Protein 8UW8 (pdb70)

InterPro domains:
  IPR000209 Peptidase S8/S53 domain [PF00082] (209-464)
  IPR015500 Peptidase S8, subtilisin-related [PR00723] (209-228)
  IPR015500 Peptidase S8, subtilisin-related [PR00723] (245-258)
  IPR015500 Peptidase S8, subtilisin-related [PR00723] (411-427)
  IPR022398 Peptidase S8, subtilisin, His-active site [PS00137] (249-259)
  IPR023828 Peptidase S8, subtilisin, Ser-active site [PS00138] (412-422)
  IPR034185 Site-1 peptidase catalytic domain [cd07479] (203-455)
  IPR036852 Peptidase S8/S53 domain superfamily [G3DSA:3.40.50.200] (188-474)
  IPR036852 Peptidase S8/S53 domain superfamily [SSF52743] (45-510)
  IPR050131 Subtilisin-like serine protease [PTHR43806] (50-455)
  IPR055143 Membrane-bound transcription factor site-1 protease-like, N-terminal domain [PF23001] (51-130)
  IPR057032 MBTPS1, fourth domain [PF23090] (617-880)
  IPR057060 MBTPS1, third domain [PF23094] (485-616)

Nearest PDB structures (foldseek):
  8uw8-assembly1_A  TM=1.001E+00  e=0.000E+00  Homo sapiens
  8uwc-assembly1_A  TM=9.781E-01  e=2.501E-69  Homo sapiens
  8h7p-assembly1_A  TM=9.355E-01  e=1.586E-23  Bacillus subtilis
  3afg-assembly1_A  TM=6.464E-01  e=2.756E-20  Thermococcus kodakarensis
  8c4z-assembly1_B  TM=8.399E-01  e=1.028E-14  Thermus sp. Rt41A

B-factor: mean 50.39, std 12.09, range [18.77, 94.56]

Structure (mmCIF, N/CA/C/O backbone):
data_8UW8
#
_entry.id   8UW8
#
_cell.length_a   1.00
_cell.length_b   1.00
_cell.length_c   1.00
_cell.angle_alpha   90.00
_cell.angle_beta   90.00
_cell.angle_gamma   90.00
#
_symmetry.space_group_name_H-M   'P 1'
#
loop_
_entity.id
_entity.type
_entity.pdbx_description
1 polymer 'Membrane-bound transcription factor site-1 protease'
2 polymer 'SREBP regulating gene protein'
3 branched beta-D-mannopyranose-(1-4)-2-acetamido-2-deoxy-beta-D-glucopyranose-(1-4)-2-acetamido-2-deoxy-beta-D-glucopyranose
4 non-polymer 2-acetamido-2-deoxy-beta-D-glucopyranose
5 non-polymer 'CALCIUM ION'
6 water water
#
loop_
_atom_site.group_PDB
_atom_site.id
_atom_site.type_symbol
_atom_site.label_atom_id
_atom_site.label_alt_id
_atom_site.label_comp_id
_atom_site.label_asym_id
_atom_site.label_entity_id
_atom_site.label_seq_id
_atom_site.pdbx_PDB_ins_code
_atom_site.Cartn_x
_atom_site.Cartn_y
_atom_site.Cartn_z
_atom_site.occupancy
_atom_site.B_iso_or_equiv
_atom_site.auth_seq_id
_atom_site.auth_comp_id
_atom_site.auth_asym_id
_atom_site.auth_atom_id
_atom_site.pdbx_PDB_model_num
ATOM 1 N N . PRO A 1 190 ? 185.612 134.491 180.036 1.00 65.20 190 PRO A N 1
ATOM 2 C CA . PRO A 1 190 ? 184.796 135.233 179.069 1.00 61.26 190 PRO A CA 1
ATOM 3 C C . PRO A 1 190 ? 183.848 136.228 179.736 1.00 63.95 190 PRO A C 1
ATOM 4 O O . PRO A 1 190 ? 183.639 136.166 180.946 1.00 60.08 190 PRO A O 1
ATOM 15 N N . ARG A 1 191 ? 183.284 137.134 178.943 1.00 64.35 191 ARG A N 1
ATOM 16 C CA . ARG A 1 191 ? 182.427 138.178 179.485 1.00 61.30 191 ARG A CA 1
ATOM 17 C C . ARG A 1 191 ? 181.165 137.586 180.095 1.00 60.66 191 ARG A C 1
ATOM 18 O O . ARG A 1 191 ? 180.611 136.605 179.594 1.00 60.91 191 ARG A O 1
ATOM 39 N N . GLN A 1 192 ? 180.716 138.193 181.190 1.00 58.34 192 GLN A N 1
ATOM 40 C CA . GLN A 1 192 ? 179.431 137.889 181.810 1.00 58.23 192 GLN A CA 1
ATOM 41 C C . GLN A 1 192 ? 178.657 139.198 181.894 1.00 57.70 192 GLN A C 1
ATOM 42 O O . GLN A 1 192 ? 179.035 140.097 182.652 1.00 55.64 192 GLN A O 1
ATOM 56 N N . VAL A 1 193 ? 177.589 139.315 181.104 1.00 52.30 193 VAL A N 1
ATOM 57 C CA . VAL A 1 193 ? 176.867 140.582 181.030 1.00 50.59 193 VAL A CA 1
ATOM 58 C C . VAL A 1 193 ? 176.226 140.910 182.373 1.00 52.27 193 VAL A C 1
ATOM 59 O O . VAL A 1 193 ? 176.322 142.041 182.861 1.00 56.74 193 VAL A O 1
ATOM 72 N N . ALA A 1 194 ? 175.582 139.925 183.001 1.00 56.88 194 ALA A N 1
ATOM 73 C CA . ALA A 1 194 ? 174.922 140.174 184.278 1.00 55.27 194 ALA A CA 1
ATOM 74 C C . ALA A 1 194 ? 175.929 140.593 185.341 1.00 56.30 194 ALA A C 1
ATOM 75 O O . ALA A 1 194 ? 175.707 141.561 186.076 1.00 63.42 194 ALA A O 1
ATOM 82 N N . GLN A 1 195 ? 177.054 139.883 185.428 1.00 54.84 195 GLN A N 1
ATOM 83 C CA . GLN A 1 195 ? 178.051 140.207 186.443 1.00 60.37 195 GLN A CA 1
ATOM 84 C C . GLN A 1 195 ? 178.659 141.585 186.208 1.00 60.98 195 GLN A C 1
ATOM 85 O O . GLN A 1 195 ? 178.954 142.310 187.164 1.00 60.39 195 GLN A O 1
ATOM 99 N N . THR A 1 196 ? 178.861 141.961 184.942 1.00 59.11 196 THR A N 1
ATOM 100 C CA . THR A 1 196 ? 179.498 143.242 184.644 1.00 61.54 196 THR A CA 1
ATOM 101 C C . THR A 1 196 ? 178.664 144.409 185.159 1.00 60.02 196 THR A C 1
ATOM 102 O O . THR A 1 196 ? 179.210 145.406 185.645 1.00 59.05 196 THR A O 1
ATOM 113 N N . LEU A 1 197 ? 177.341 144.308 185.057 1.00 54.12 197 LEU A N 1
ATOM 114 C CA . LEU A 1 197 ? 176.441 145.315 185.601 1.00 55.25 197 LEU A CA 1
ATOM 115 C C . LEU A 1 197 ? 176.164 145.110 187.088 1.00 56.71 197 LEU A C 1
ATOM 116 O O . LEU A 1 197 ? 175.174 145.642 187.605 1.00 54.86 197 LEU A O 1
ATOM 132 N N . GLN A 1 198 ? 177.016 144.350 187.777 1.00 59.58 198 GLN A N 1
ATOM 133 C CA . GLN A 1 198 ? 176.913 144.150 189.221 1.00 58.95 198 GLN A CA 1
ATOM 134 C C . GLN A 1 198 ? 175.555 143.575 189.608 1.00 58.65 198 GLN A C 1
ATOM 135 O O . GLN A 1 198 ? 174.981 143.928 190.639 1.00 58.80 198 GLN A O 1
ATOM 149 N N . ALA A 1 199 ? 175.034 142.678 188.772 1.00 56.55 199 ALA A N 1
ATOM 150 C CA . ALA A 1 199 ? 173.836 141.941 189.147 1.00 53.96 199 ALA A CA 1
ATOM 151 C C . ALA A 1 199 ? 174.092 141.038 190.341 1.00 58.96 199 ALA A C 1
ATOM 152 O O . ALA A 1 199 ? 173.154 140.715 191.076 1.00 61.23 199 ALA A O 1
ATOM 159 N N . ASP A 1 200 ? 175.344 140.625 190.551 1.00 69.62 200 ASP A N 1
ATOM 160 C CA . ASP A 1 200 ? 175.670 139.814 191.719 1.00 64.45 200 ASP A CA 1
ATOM 161 C C . ASP A 1 200 ? 175.444 140.588 193.011 1.00 62.89 200 ASP A C 1
ATOM 162 O O . ASP A 1 200 ? 174.945 140.031 193.995 1.00 66.97 200 ASP A O 1
ATOM 171 N N . VAL A 1 201 ? 175.792 141.876 193.026 1.00 54.52 201 VAL A N 1
ATOM 172 C CA . VAL A 1 201 ? 175.613 142.675 194.235 1.00 60.64 201 VAL A CA 1
ATOM 173 C C . VAL A 1 201 ? 174.150 142.688 194.657 1.00 61.92 201 VAL A C 1
ATOM 174 O O . VAL A 1 201 ? 173.841 142.820 195.847 1.00 58.76 201 VAL A O 1
ATOM 187 N N . LEU A 1 202 ? 173.231 142.557 193.701 1.00 57.05 202 LEU A N 1
ATOM 188 C CA . LEU A 1 202 ? 171.817 142.420 194.020 1.00 55.34 202 LEU A CA 1
ATOM 189 C C . LEU A 1 202 ? 171.398 140.972 194.231 1.00 57.65 202 LEU A C 1
ATOM 190 O O . LEU A 1 202 ? 170.363 140.726 194.861 1.00 58.37 202 LEU A O 1
ATOM 206 N N . TRP A 1 203 ? 172.164 140.009 193.715 1.00 60.18 203 TRP A N 1
ATOM 207 C CA . TRP A 1 203 ? 171.859 138.610 193.993 1.00 58.93 203 TRP A CA 1
ATOM 208 C C . TRP A 1 203 ? 172.173 138.254 195.439 1.00 59.81 203 TRP A C 1
ATOM 209 O O . TRP A 1 203 ? 171.505 137.394 196.024 1.00 63.38 203 TRP A O 1
ATOM 230 N N . GLN A 1 204 ? 173.178 138.903 196.031 1.00 65.99 204 GLN A N 1
ATOM 231 C CA . GLN A 1 204 ? 173.513 138.664 197.429 1.00 66.47 204 GLN A CA 1
ATOM 232 C C . GLN A 1 204 ? 172.405 139.105 198.375 1.00 69.32 204 GLN A C 1
ATOM 233 O O . GLN A 1 204 ? 172.361 138.637 199.517 1.00 72.13 204 GLN A O 1
ATOM 247 N N . MET A 1 205 ? 171.516 139.989 197.930 1.00 69.18 205 MET A N 1
ATOM 248 C CA . MET A 1 205 ? 170.434 140.500 198.758 1.00 65.05 205 MET A CA 1
ATOM 249 C C . MET A 1 205 ? 169.179 139.642 198.689 1.00 65.31 205 MET A C 1
ATOM 250 O O . MET A 1 205 ? 168.165 140.004 199.293 1.00 69.47 205 MET A O 1
ATOM 264 N N . GLY A 1 206 ? 169.216 138.524 197.971 1.00 60.50 206 GLY A N 1
ATOM 265 C CA . GLY A 1 206 ? 168.037 137.714 197.771 1.00 62.13 206 GLY A CA 1
ATOM 266 C C . GLY A 1 206 ? 167.158 138.154 196.623 1.00 66.52 206 GLY A C 1
ATOM 267 O O . GLY A 1 206 ? 166.156 137.484 196.342 1.00 71.04 206 GLY A O 1
ATOM 271 N N . TYR A 1 207 ? 167.496 139.253 195.950 1.00 61.65 207 TYR A N 1
ATOM 272 C CA . TYR A 1 207 ? 166.740 139.733 194.798 1.00 61.19 207 TYR A CA 1
ATOM 273 C C . TYR A 1 207 ? 167.338 139.109 193.543 1.00 62.63 207 TYR A C 1
ATOM 274 O O . TYR A 1 207 ? 168.492 139.380 193.195 1.00 58.57 207 TYR A O 1
ATOM 292 N N . THR A 1 208 ? 166.556 138.265 192.868 1.00 54.32 208 THR A N 1
ATOM 293 C CA . THR A 1 208 ? 167.032 137.566 191.683 1.00 54.30 208 THR A CA 1
ATOM 294 C C . THR A 1 208 ? 165.951 137.488 190.610 1.00 51.97 208 THR A C 1
ATOM 295 O O . THR A 1 208 ? 165.888 136.511 189.858 1.00 56.76 208 THR A O 1
ATOM 306 N N . GLY A 1 209 ? 165.095 138.502 190.524 1.00 50.47 209 GLY A N 1
ATOM 307 C CA . GLY A 1 209 ? 163.994 138.479 189.588 1.00 46.86 209 GLY A CA 1
ATOM 308 C C . GLY A 1 209 ? 162.808 137.659 190.031 1.00 49.93 209 GLY A C 1
ATOM 309 O O . GLY A 1 209 ? 161.944 137.350 189.204 1.00 51.69 209 GLY A O 1
ATOM 313 N N . ALA A 1 210 ? 162.739 137.294 191.306 1.00 55.90 210 ALA A N 1
ATOM 314 C CA . ALA A 1 210 ? 161.669 136.429 191.777 1.00 60.38 210 ALA A CA 1
ATOM 315 C C . ALA A 1 210 ? 160.318 137.126 191.666 1.00 60.96 210 ALA A C 1
ATOM 316 O O . ALA A 1 210 ? 160.194 138.327 191.921 1.00 59.66 210 ALA A O 1
ATOM 323 N N . ASN A 1 211 ? 159.302 136.359 191.276 1.00 61.86 211 ASN A N 1
ATOM 324 C CA . ASN A 1 211 ? 157.924 136.842 191.209 1.00 57.82 211 ASN A CA 1
ATOM 325 C C . ASN A 1 211 ? 157.766 137.994 190.221 1.00 57.71 211 ASN A C 1
ATOM 326 O O . ASN A 1 211 ? 156.896 138.851 190.392 1.00 63.74 211 ASN A O 1
ATOM 337 N N . VAL A 1 212 ? 158.593 138.027 189.180 1.00 42.10 212 VAL A N 1
ATOM 338 C CA . VAL A 1 212 ? 158.487 139.017 188.116 1.00 38.96 212 VAL A CA 1
ATOM 339 C C . VAL A 1 212 ? 158.294 138.273 186.804 1.00 40.33 212 VAL A C 1
ATOM 340 O O . VAL A 1 212 ? 159.116 137.423 186.441 1.00 52.92 212 VAL A O 1
ATOM 353 N N . ARG A 1 213 ? 157.219 138.598 186.091 1.00 41.13 213 ARG A N 1
ATOM 354 C CA . ARG A 1 213 ? 156.879 137.933 184.839 1.00 38.10 213 ARG A CA 1
ATOM 355 C C . ARG A 1 213 ? 157.544 138.654 183.676 1.00 33.31 213 ARG A C 1
ATOM 356 O O . ARG A 1 213 ? 157.338 139.856 183.480 1.00 35.53 213 ARG A O 1
ATOM 377 N N . VAL A 1 214 ? 158.333 137.919 182.903 1.00 37.48 214 VAL A N 1
ATOM 378 C CA . VAL A 1 214 ? 159.016 138.454 181.735 1.00 38.07 214 VAL A CA 1
ATOM 379 C C . VAL A 1 214 ? 158.536 137.675 180.520 1.00 38.56 214 VAL A C 1
ATOM 380 O O . VAL A 1 214 ? 158.512 136.439 180.537 1.00 47.00 214 VAL A O 1
ATOM 393 N N . ALA A 1 215 ? 158.130 138.396 179.484 1.00 39.03 215 ALA A N 1
ATOM 394 C CA . ALA A 1 215 ? 157.717 137.809 178.219 1.00 47.80 215 ALA A CA 1
ATOM 395 C C . ALA A 1 215 ? 158.758 138.128 177.158 1.00 45.77 215 ALA A C 1
ATOM 396 O O . ALA A 1 215 ? 159.289 139.239 177.115 1.00 40.84 215 ALA A O 1
ATOM 403 N N . VAL A 1 216 ? 159.066 137.143 176.323 1.00 39.82 216 VAL A N 1
ATOM 404 C CA . VAL A 1 216 ? 160.057 137.282 175.263 1.00 44.05 216 VAL A CA 1
ATOM 405 C C . VAL A 1 216 ? 159.322 137.113 173.941 1.00 36.40 216 VAL A C 1
ATOM 406 O O . VAL A 1 216 ? 158.800 136.029 173.654 1.00 33.93 216 VAL A O 1
ATOM 419 N N . PHE A 1 217 ? 159.276 138.174 173.133 1.00 40.90 217 PHE A N 1
ATOM 420 C CA . PHE A 1 217 ? 158.603 138.131 171.837 1.00 41.51 217 PHE A CA 1
ATOM 421 C C . PHE A 1 217 ? 159.671 137.913 170.772 1.00 45.57 217 PHE A C 1
ATOM 422 O O . PHE A 1 217 ? 160.325 138.860 170.329 1.00 47.01 217 PHE A O 1
ATOM 439 N N . ASP A 1 218 ? 159.849 136.660 170.365 1.00 40.41 218 ASP A N 1
ATOM 440 C CA . ASP A 1 218 ? 161.019 136.288 169.582 1.00 45.91 218 ASP A CA 1
ATOM 441 C C . ASP A 1 218 ? 160.712 135.000 168.818 1.00 48.68 218 ASP A C 1
ATOM 442 O O . ASP A 1 218 ? 159.543 134.646 168.626 1.00 47.85 218 ASP A O 1
ATOM 451 N N . THR A 1 219 ? 161.761 134.319 168.357 1.00 42.73 219 THR A N 1
ATOM 452 C CA . THR A 1 219 ? 161.624 133.151 167.496 1.00 43.77 219 THR A CA 1
ATOM 453 C C . THR A 1 219 ? 161.397 131.852 168.262 1.00 43.44 219 THR A C 1
ATOM 454 O O . THR A 1 219 ? 161.334 130.793 167.629 1.00 46.09 219 THR A O 1
ATOM 465 N N . GLY A 1 220 ? 161.285 131.889 169.582 1.00 40.76 220 GLY A N 1
ATOM 466 C CA . GLY A 1 220 ? 160.910 130.723 170.359 1.00 37.80 220 GLY A CA 1
ATOM 467 C C . GLY A 1 220 ? 162.062 130.199 171.201 1.00 43.68 220 GLY A C 1
ATOM 468 O O . GLY A 1 220 ? 163.163 130.748 171.226 1.00 38.25 220 GLY A O 1
ATOM 472 N N . LEU A 1 221 ? 161.775 129.100 171.896 1.00 46.27 221 LEU A N 1
ATOM 473 C CA . LEU A 1 221 ? 162.722 128.488 172.815 1.00 43.96 221 LEU A CA 1
ATOM 474 C C . LEU A 1 221 ? 162.591 126.973 172.743 1.00 48.25 221 LEU A C 1
ATOM 475 O O . LEU A 1 221 ? 161.547 126.434 172.369 1.00 46.21 221 LEU A O 1
ATOM 491 N N . SER A 1 222 ? 163.675 126.294 173.107 1.00 55.50 222 SER A N 1
ATOM 492 C CA . SER A 1 222 ? 163.690 124.842 173.150 1.00 54.30 222 SER A CA 1
ATOM 493 C C . SER A 1 222 ? 162.934 124.335 174.375 1.00 55.99 222 SER A C 1
ATOM 494 O O . SER A 1 222 ? 162.814 125.020 175.394 1.00 55.91 222 SER A O 1
ATOM 502 N N . GLU A 1 223 ? 162.429 123.106 174.267 1.00 62.82 223 GLU A N 1
ATOM 503 C CA . GLU A 1 223 ? 161.520 122.585 175.284 1.00 63.38 223 GLU A CA 1
ATOM 504 C C . GLU A 1 223 ? 162.201 122.475 176.644 1.00 66.18 223 GLU A C 1
ATOM 505 O O . GLU A 1 223 ? 161.662 122.933 177.658 1.00 59.76 223 GLU A O 1
ATOM 517 N N . LYS A 1 224 ? 163.387 121.872 176.687 1.00 68.82 224 LYS A N 1
ATOM 518 C CA . LYS A 1 224 ? 164.084 121.576 177.937 1.00 64.78 224 LYS A CA 1
ATOM 519 C C . LYS A 1 224 ? 165.488 122.162 177.919 1.00 66.13 224 LYS A C 1
ATOM 520 O O . LYS A 1 224 ? 166.476 121.492 178.227 1.00 66.02 224 LYS A O 1
ATOM 539 N N . HIS A 1 225 ? 165.597 123.428 177.549 1.00 58.24 225 HIS A N 1
ATOM 540 C CA . HIS A 1 225 ? 166.892 124.088 177.565 1.00 55.17 225 HIS A CA 1
ATOM 541 C C . HIS A 1 225 ? 167.439 124.103 178.993 1.00 51.34 225 HIS A C 1
ATOM 542 O O . HIS A 1 225 ? 166.731 124.530 179.916 1.00 50.63 225 HIS A O 1
ATOM 556 N N . PRO A 1 226 ? 168.676 123.651 179.221 1.00 54.23 226 PRO A N 1
ATOM 557 C CA . PRO A 1 226 ? 169.189 123.550 180.594 1.00 50.91 226 PRO A CA 1
ATOM 558 C C . PRO A 1 226 ? 169.618 124.870 181.219 1.00 53.56 226 PRO A C 1
ATOM 559 O O . PRO A 1 226 ? 169.987 124.877 182.399 1.00 52.70 226 PRO A O 1
ATOM 570 N N . HIS A 1 227 ? 169.590 125.979 180.483 1.00 54.86 227 HIS A N 1
ATOM 571 C CA . HIS A 1 227 ? 170.009 127.269 181.020 1.00 52.10 227 HIS A CA 1
ATOM 572 C C . HIS A 1 227 ? 168.897 127.993 181.763 1.00 54.30 227 HIS A C 1
ATOM 573 O O . HIS A 1 227 ? 169.128 129.099 182.260 1.00 52.71 227 HIS A O 1
ATOM 587 N N . PHE A 1 228 ? 167.704 127.414 181.840 1.00 51.22 228 PHE A N 1
ATOM 588 C CA . PHE A 1 228 ? 166.553 128.071 182.435 1.00 53.59 228 PHE A CA 1
ATOM 589 C C . PHE A 1 228 ? 165.864 127.120 183.394 1.00 56.62 228 PHE A C 1
ATOM 590 O O . PHE A 1 228 ? 165.690 125.937 183.091 1.00 60.98 228 PHE A O 1
ATOM 607 N N . LYS A 1 229 ? 165.473 127.645 184.555 1.00 55.29 229 LYS A N 1
ATOM 608 C CA . LYS A 1 229 ? 164.742 126.864 185.538 1.00 57.34 229 LYS A CA 1
ATOM 609 C C . LYS A 1 229 ? 163.284 127.266 185.666 1.00 57.10 229 LYS A C 1
ATOM 610 O O . LYS A 1 229 ? 162.501 126.501 186.236 1.00 61.99 229 LYS A O 1
ATOM 629 N N . ASN A 1 230 ? 162.897 128.425 185.144 1.00 56.50 230 ASN A N 1
ATOM 630 C CA . ASN A 1 230 ? 161.572 128.987 185.377 1.00 57.94 230 ASN A CA 1
ATOM 631 C C . ASN A 1 230 ? 160.962 129.503 184.080 1.00 51.78 230 ASN A C 1
ATOM 632 O O . ASN A 1 230 ? 160.468 130.629 184.000 1.00 56.34 230 ASN A O 1
ATOM 643 N N . VAL A 1 231 ? 160.996 128.680 183.035 1.00 43.60 231 VAL A N 1
ATOM 644 C CA . VAL A 1 231 ? 160.264 128.956 181.803 1.00 50.53 231 VAL A CA 1
ATOM 645 C C . VAL A 1 231 ? 158.867 128.371 181.974 1.00 48.78 231 VAL A C 1
ATOM 646 O O . VAL A 1 231 ? 158.697 127.151 182.006 1.00 54.19 231 VAL A O 1
ATOM 659 N N . LYS A 1 232 ? 157.862 129.241 182.089 1.00 53.56 232 LYS A N 1
ATOM 660 C CA . LYS A 1 232 ? 156.525 128.772 182.436 1.00 58.07 232 LYS A CA 1
ATOM 661 C C . LYS A 1 232 ? 155.761 128.262 181.220 1.00 51.60 232 LYS A C 1
ATOM 662 O O . LYS A 1 232 ? 155.120 127.208 181.293 1.00 57.35 232 LYS A O 1
ATOM 681 N N . GLU A 1 233 ? 155.801 128.982 180.102 1.00 47.66 233 GLU A N 1
ATOM 682 C CA . GLU A 1 233 ? 155.074 128.532 178.923 1.00 56.32 233 GLU A CA 1
ATOM 683 C C . GLU A 1 233 ? 155.710 129.103 177.666 1.00 51.69 233 GLU A C 1
ATOM 684 O O . GLU A 1 233 ? 156.268 130.203 177.677 1.00 52.34 233 GLU A O 1
ATOM 696 N N . ARG A 1 234 ? 155.611 128.333 176.582 1.00 47.18 234 ARG A N 1
ATOM 697 C CA . ARG A 1 234 ? 156.024 128.758 175.251 1.00 51.93 234 ARG A CA 1
ATOM 698 C C . ARG A 1 234 ? 154.810 128.720 174.336 1.00 49.74 234 ARG A C 1
ATOM 699 O O . ARG A 1 234 ? 154.058 127.740 174.340 1.00 55.82 234 ARG A O 1
ATOM 720 N N . THR A 1 235 ? 154.613 129.782 173.560 1.00 31.34 235 THR A N 1
ATOM 721 C CA . THR A 1 235 ? 153.460 129.884 172.677 1.00 44.73 235 THR A CA 1
ATOM 722 C C . THR A 1 235 ? 153.915 130.251 171.274 1.00 48.05 235 THR A C 1
ATOM 723 O O . THR A 1 235 ? 154.820 131.072 171.098 1.00 41.83 235 THR A O 1
ATOM 734 N N . ASN A 1 236 ? 153.279 129.637 170.279 1.00 44.86 236 ASN A N 1
ATOM 735 C CA . ASN A 1 236 ? 153.586 129.877 168.876 1.00 50.01 236 ASN A CA 1
ATOM 736 C C . ASN A 1 236 ? 152.419 130.612 168.232 1.00 55.83 236 ASN A C 1
ATOM 737 O O . ASN A 1 236 ? 151.292 130.109 168.221 1.00 61.35 236 ASN A O 1
ATOM 748 N N . TRP A 1 237 ? 152.698 131.795 167.696 1.00 45.76 237 TRP A N 1
ATOM 749 C CA . TRP A 1 237 ? 151.698 132.611 167.031 1.00 36.72 237 TRP A CA 1
ATOM 750 C C . TRP A 1 237 ? 151.937 132.713 165.534 1.00 47.63 237 TRP A C 1
ATOM 751 O O . TRP A 1 237 ? 151.204 133.432 164.850 1.00 52.90 237 TRP A O 1
ATOM 772 N N . THR A 1 238 ? 152.936 132.010 165.009 1.00 52.68 238 THR A N 1
ATOM 773 C CA . THR A 1 238 ? 153.193 131.961 163.581 1.00 51.00 238 THR A CA 1
ATOM 774 C C . THR A 1 238 ? 152.442 130.785 162.963 1.00 46.48 238 THR A C 1
ATOM 775 O O . THR A 1 238 ? 151.779 130.005 163.648 1.00 54.02 238 THR A O 1
ATOM 786 N N . ASN A 1 239 ? 152.537 130.666 161.643 1.00 53.69 239 ASN A N 1
ATOM 787 C CA . ASN A 1 239 ? 151.913 129.570 160.917 1.00 55.93 239 ASN A CA 1
ATOM 788 C C . ASN A 1 239 ? 152.785 128.324 160.871 1.00 61.46 239 ASN A C 1
ATOM 789 O O . ASN A 1 239 ? 152.332 127.287 160.376 1.00 65.73 239 ASN A O 1
ATOM 800 N N . GLU A 1 240 ? 154.018 128.406 161.367 1.00 67.50 240 GLU A N 1
ATOM 801 C CA . GLU A 1 240 ? 154.904 127.254 161.432 1.00 59.75 240 GLU A CA 1
ATOM 802 C C . GLU A 1 240 ? 154.571 126.420 162.661 1.00 63.36 240 GLU A C 1
ATOM 803 O O . GLU A 1 240 ? 154.448 126.953 163.768 1.00 65.82 240 GLU A O 1
ATOM 815 N N . ARG A 1 241 ? 154.428 125.110 162.468 1.00 68.91 241 ARG A N 1
ATOM 816 C CA . ARG A 1 241 ? 153.958 124.216 163.528 1.00 73.95 241 ARG A CA 1
ATOM 817 C C . ARG A 1 241 ? 155.139 123.741 164.378 1.00 70.64 241 ARG A C 1
ATOM 818 O O . ARG A 1 241 ? 155.580 122.592 164.313 1.00 68.27 241 ARG A O 1
ATOM 839 N N . THR A 1 242 ? 155.652 124.662 165.192 1.00 60.37 242 THR A N 1
ATOM 840 C CA . THR A 1 242 ? 156.728 124.333 166.117 1.00 65.99 242 THR A CA 1
ATOM 841 C C . THR A 1 242 ? 156.943 125.494 167.076 1.00 61.18 242 THR A C 1
ATOM 842 O O . THR A 1 242 ? 156.986 126.651 166.651 1.00 61.14 242 THR A O 1
ATOM 853 N N . LEU A 1 243 ? 157.089 125.176 168.363 1.00 54.07 243 LEU A N 1
ATOM 854 C CA . LEU A 1 243 ? 157.459 126.181 169.352 1.00 58.11 243 LEU A CA 1
ATOM 855 C C . LEU A 1 243 ? 158.964 126.380 169.447 1.00 54.40 243 LEU A C 1
ATOM 856 O O . LEU A 1 243 ? 159.406 127.338 170.089 1.00 54.80 243 LEU A O 1
ATOM 872 N N . ASP A 1 244 ? 159.754 125.512 168.822 1.00 58.59 244 ASP A N 1
ATOM 873 C CA . ASP A 1 244 ? 161.194 125.529 169.006 1.00 60.62 244 ASP A CA 1
ATOM 874 C C . ASP A 1 244 ? 161.824 126.699 168.255 1.00 57.56 244 ASP A C 1
ATOM 875 O O . ASP A 1 244 ? 161.188 127.383 167.452 1.00 61.44 244 ASP A O 1
ATOM 884 N N . ASP A 1 245 ? 163.100 126.921 168.534 1.00 44.76 245 ASP A N 1
ATOM 885 C CA . ASP A 1 245 ? 163.860 128.034 167.980 1.00 43.57 245 ASP A CA 1
ATOM 886 C C . ASP A 1 245 ? 164.812 127.484 166.924 1.00 53.09 245 ASP A C 1
ATOM 887 O O . ASP A 1 245 ? 165.845 126.896 167.253 1.00 56.75 245 ASP A O 1
ATOM 896 N N . GLY A 1 246 ? 164.456 127.673 165.652 1.00 63.15 246 GLY A N 1
ATOM 897 C CA . GLY A 1 246 ? 165.316 127.218 164.577 1.00 61.35 246 GLY A CA 1
ATOM 898 C C . GLY A 1 246 ? 166.483 128.140 164.308 1.00 62.45 246 GLY A C 1
ATOM 899 O O . GLY A 1 246 ? 167.539 127.686 163.859 1.00 66.51 246 GLY A O 1
ATOM 903 N N . LEU A 1 247 ? 166.322 129.433 164.579 1.00 52.49 247 LEU A N 1
ATOM 904 C CA . LEU A 1 247 ? 167.394 130.395 164.357 1.00 55.21 247 LEU A CA 1
ATOM 905 C C . LEU A 1 247 ? 168.302 130.555 165.568 1.00 59.80 247 LEU A C 1
ATOM 906 O O . LEU A 1 247 ? 169.475 130.911 165.410 1.00 54.76 247 LEU A O 1
ATOM 922 N N . GLY A 1 248 ? 167.790 130.298 166.768 1.00 57.52 248 GLY A N 1
ATOM 923 C CA . GLY A 1 248 ? 168.542 130.513 167.984 1.00 50.42 248 GLY A CA 1
ATOM 924 C C . GLY A 1 248 ? 168.459 131.909 168.559 1.00 48.20 248 GLY A C 1
ATOM 925 O O . GLY A 1 248 ? 169.225 132.225 169.476 1.00 57.97 248 GLY A O 1
ATOM 929 N N . HIS A 1 249 ? 167.557 132.755 168.058 1.00 36.06 249 HIS A N 1
ATOM 930 C CA . HIS A 1 249 ? 167.473 134.132 168.537 1.00 42.17 249 HIS A CA 1
ATOM 931 C C . HIS A 1 249 ? 166.672 134.229 169.833 1.00 34.60 249 HIS A C 1
ATOM 932 O O . HIS A 1 249 ? 167.113 134.860 170.801 1.00 43.96 249 HIS A O 1
ATOM 946 N N . GLY A 1 250 ? 165.489 133.617 169.866 1.00 34.81 250 GLY A N 1
ATOM 947 C CA . GLY A 1 250 ? 164.703 133.632 171.086 1.00 37.86 250 GLY A CA 1
ATOM 948 C C . GLY A 1 250 ? 165.437 132.996 172.248 1.00 41.48 250 GLY A C 1
ATOM 949 O O . GLY A 1 250 ? 165.335 133.456 173.387 1.00 45.96 250 GLY A O 1
ATOM 953 N N . THR A 1 251 ? 166.188 131.928 171.974 1.00 39.13 251 THR A N 1
ATOM 954 C CA . THR A 1 251 ? 166.973 131.284 173.018 1.00 36.36 251 THR A CA 1
ATOM 955 C C . THR A 1 251 ? 168.021 132.232 173.580 1.00 42.25 251 THR A C 1
ATOM 956 O O . THR A 1 251 ? 168.190 132.331 174.799 1.00 39.64 251 THR A O 1
ATOM 967 N N . PHE A 1 252 ? 168.733 132.942 172.706 1.00 35.81 252 PHE A N 1
ATOM 968 C CA . PHE A 1 252 ? 169.745 133.880 173.172 1.00 28.80 252 PHE A CA 1
ATOM 969 C C . PHE A 1 252 ? 169.120 134.992 174.003 1.00 40.22 252 PHE A C 1
ATOM 970 O O . PHE A 1 252 ? 169.669 135.390 175.037 1.00 48.60 252 PHE A O 1
ATOM 987 N N . VAL A 1 253 ? 167.976 135.515 173.558 1.00 43.43 253 VAL A N 1
ATOM 988 C CA . VAL A 1 253 ? 167.313 136.594 174.286 1.00 32.24 253 VAL A CA 1
ATOM 989 C C . VAL A 1 253 ? 166.891 136.116 175.672 1.00 32.50 253 VAL A C 1
ATOM 990 O O . VAL A 1 253 ? 167.156 136.774 176.689 1.00 38.75 253 VAL A O 1
ATOM 1003 N N . ALA A 1 254 ? 166.242 134.952 175.734 1.00 31.40 254 ALA A N 1
ATOM 1004 C CA . ALA A 1 254 ? 165.830 134.405 177.020 1.00 36.83 254 ALA A CA 1
ATOM 1005 C C . ALA A 1 254 ? 167.032 134.157 177.923 1.00 41.23 254 ALA A C 1
ATOM 1006 O O . ALA A 1 254 ? 166.958 134.374 179.135 1.00 42.21 254 ALA A O 1
ATOM 1013 N N . GLY A 1 255 ? 168.143 133.686 177.354 1.00 39.66 255 GLY A N 1
ATOM 1014 C CA . GLY A 1 255 ? 169.335 133.457 178.155 1.00 42.53 255 GLY A CA 1
ATOM 1015 C C . GLY A 1 255 ? 169.909 134.737 178.726 1.00 48.31 255 GLY A C 1
ATOM 1016 O O . GLY A 1 255 ? 170.264 134.804 179.904 1.00 43.03 255 GLY A O 1
ATOM 1020 N N . VAL A 1 256 ? 170.010 135.773 177.898 1.00 42.54 256 VAL A N 1
ATOM 1021 C CA . VAL A 1 256 ? 170.515 137.048 178.393 1.00 38.96 256 VAL A CA 1
ATOM 1022 C C . VAL A 1 256 ? 169.640 137.549 179.529 1.00 41.76 256 VAL A C 1
ATOM 1023 O O . VAL A 1 256 ? 170.138 138.055 180.540 1.00 51.72 256 VAL A O 1
ATOM 1036 N N . ILE A 1 257 ? 168.322 137.411 179.391 1.00 43.58 257 ILE A N 1
ATOM 1037 C CA . ILE A 1 257 ? 167.433 137.907 180.437 1.00 37.26 257 ILE A CA 1
ATOM 1038 C C . ILE A 1 257 ? 167.579 137.077 181.710 1.00 34.00 257 ILE A C 1
ATOM 1039 O O . ILE A 1 257 ? 167.736 137.626 182.806 1.00 40.91 257 ILE A O 1
ATOM 1055 N N . ALA A 1 258 ? 167.533 135.744 181.593 1.00 43.51 258 ALA A N 1
ATOM 1056 C CA . ALA A 1 258 ? 167.336 134.903 182.769 1.00 46.36 258 ALA A CA 1
ATOM 1057 C C . ALA A 1 258 ? 168.162 133.617 182.744 1.00 44.92 258 ALA A C 1
ATOM 1058 O O . ALA A 1 258 ? 167.732 132.601 183.300 1.00 46.59 258 ALA A O 1
ATOM 1065 N N . SER A 1 259 ? 169.340 133.625 182.127 1.00 45.59 259 SER A N 1
ATOM 1066 C CA . SER A 1 259 ? 170.167 132.423 182.131 1.00 52.84 259 SER A CA 1
ATOM 1067 C C . SER A 1 259 ? 170.810 132.218 183.495 1.00 47.19 259 SER A C 1
ATOM 1068 O O . SER A 1 259 ? 171.163 133.176 184.186 1.00 58.90 259 SER A O 1
ATOM 1076 N N . MET A 1 260 ? 170.980 130.953 183.874 1.00 47.37 260 MET A N 1
ATOM 1077 C CA . MET A 1 260 ? 171.607 130.603 185.138 1.00 52.27 260 MET A CA 1
ATOM 1078 C C . MET A 1 260 ? 172.912 129.840 184.984 1.00 54.71 260 MET A C 1
ATOM 1079 O O . MET A 1 260 ? 173.671 129.753 185.954 1.00 58.19 260 MET A O 1
ATOM 1093 N N . ARG A 1 261 ? 173.201 129.301 183.802 1.00 56.49 261 ARG A N 1
ATOM 1094 C CA . ARG A 1 261 ? 174.289 128.347 183.621 1.00 58.43 261 ARG A CA 1
ATOM 1095 C C . ARG A 1 261 ? 175.234 128.830 182.534 1.00 60.11 261 ARG A C 1
ATOM 1096 O O . ARG A 1 261 ? 174.806 129.105 181.410 1.00 62.94 261 ARG A O 1
ATOM 1117 N N . GLU A 1 262 ? 176.512 128.958 182.885 1.00 60.96 262 GLU A N 1
ATOM 1118 C CA . GLU A 1 262 ? 177.620 129.089 181.942 1.00 65.52 262 GLU A CA 1
ATOM 1119 C C . GLU A 1 262 ? 177.668 130.452 181.265 1.00 62.52 262 GLU A C 1
ATOM 1120 O O . GLU A 1 262 ? 178.699 130.842 180.710 1.00 65.74 262 GLU A O 1
ATOM 1132 N N . CYS A 1 263 ? 176.563 131.188 181.322 1.00 51.98 263 CYS A N 1
ATOM 1133 C CA . CYS A 1 263 ? 176.546 132.602 180.963 1.00 58.99 263 CYS A CA 1
ATOM 1134 C C . CYS A 1 263 ? 175.252 133.159 181.550 1.00 54.14 263 CYS A C 1
ATOM 1135 O O . CYS A 1 263 ? 174.175 132.956 180.985 1.00 52.90 263 CYS A O 1
ATOM 1142 N N . GLN A 1 264 ? 175.373 133.833 182.684 1.00 58.74 264 GLN A N 1
ATOM 1143 C CA . GLN A 1 264 ? 174.220 134.105 183.521 1.00 56.89 264 GLN A CA 1
ATOM 1144 C C . GLN A 1 264 ? 173.437 135.307 183.015 1.00 56.40 264 GLN A C 1
ATOM 1145 O O . GLN A 1 264 ? 173.993 136.253 182.450 1.00 60.94 264 GLN A O 1
ATOM 1159 N N . GLY A 1 265 ? 172.127 135.249 183.217 1.00 47.26 265 GLY A N 1
ATOM 1160 C CA . GLY A 1 265 ? 171.275 136.392 182.994 1.00 47.10 265 GLY A CA 1
ATOM 1161 C C . GLY A 1 265 ? 171.024 137.164 184.272 1.00 48.51 265 GLY A C 1
ATOM 1162 O O . GLY A 1 265 ? 171.335 136.715 185.372 1.00 50.65 265 GLY A O 1
ATOM 1166 N N . PHE A 1 266 ? 170.430 138.344 184.107 1.00 50.44 266 PHE A N 1
ATOM 1167 C CA . PHE A 1 266 ? 170.243 139.244 185.238 1.00 42.90 266 PHE A CA 1
ATOM 1168 C C . PHE A 1 266 ? 169.284 138.665 186.266 1.00 47.31 266 PHE A C 1
ATOM 1169 O O . PHE A 1 266 ? 169.472 138.859 187.473 1.00 49.12 266 PHE A O 1
ATOM 1186 N N . ALA A 1 267 ? 168.260 137.947 185.817 1.00 49.85 267 ALA A N 1
ATOM 1187 C CA . ALA A 1 267 ? 167.148 137.538 186.669 1.00 50.86 267 ALA A CA 1
ATOM 1188 C C . ALA A 1 267 ? 166.938 136.034 186.560 1.00 43.19 267 ALA A C 1
ATOM 1189 O O . ALA A 1 267 ? 165.978 135.572 185.930 1.00 41.35 267 ALA A O 1
ATOM 1196 N N . PRO A 1 268 ? 167.801 135.238 187.196 1.00 51.22 268 PRO A N 1
ATOM 1197 C CA . PRO A 1 268 ? 167.646 133.778 187.105 1.00 51.10 268 PRO A CA 1
ATOM 1198 C C . PRO A 1 268 ? 166.305 133.284 187.606 1.00 51.93 268 PRO A C 1
ATOM 1199 O O . PRO A 1 268 ? 165.815 132.256 187.124 1.00 48.39 268 PRO A O 1
ATOM 1210 N N . ASP A 1 269 ? 165.701 133.977 188.568 1.00 53.60 269 ASP A N 1
ATOM 1211 C CA . ASP A 1 269 ? 164.412 133.588 189.120 1.00 50.63 269 ASP A CA 1
ATOM 1212 C C . ASP A 1 269 ? 163.245 134.268 188.419 1.00 48.10 269 ASP A C 1
ATOM 1213 O O . ASP A 1 269 ? 162.105 134.138 188.872 1.00 52.12 269 ASP A O 1
ATOM 1222 N N . ALA A 1 270 ? 163.503 134.988 187.330 1.00 51.27 270 ALA A N 1
ATOM 1223 C CA . ALA A 1 270 ? 162.426 135.558 186.538 1.00 48.84 270 ALA A CA 1
ATOM 1224 C C . ALA A 1 270 ? 161.556 134.456 185.946 1.00 50.47 270 ALA A C 1
ATOM 1225 O O . ALA A 1 270 ? 162.032 133.374 185.598 1.00 48.75 270 ALA A O 1
ATOM 1232 N N . GLU A 1 271 ? 160.262 134.743 185.844 1.00 46.26 271 GLU A N 1
ATOM 1233 C CA . GLU A 1 271 ? 159.297 133.837 185.227 1.00 44.28 271 GLU A CA 1
ATOM 1234 C C . GLU A 1 271 ? 159.297 134.118 183.731 1.00 46.70 271 GLU A C 1
ATOM 1235 O O . GLU A 1 271 ? 158.764 135.133 183.278 1.00 51.49 271 GLU A O 1
ATOM 1247 N N . LEU A 1 272 ? 159.906 133.223 182.957 1.00 43.41 272 LEU A N 1
ATOM 1248 C CA . LEU A 1 272 ? 160.048 133.429 181.522 1.00 43.02 272 LEU A CA 1
ATOM 1249 C C . LEU A 1 272 ? 158.790 132.999 180.780 1.00 42.59 272 LEU A C 1
ATOM 1250 O O . LEU A 1 272 ? 158.263 131.905 181.005 1.00 43.00 272 LEU A O 1
ATOM 1266 N N . HIS A 1 273 ? 158.315 133.868 179.891 1.00 45.54 273 HIS A N 1
ATOM 1267 C CA . HIS A 1 273 ? 157.211 133.571 178.989 1.00 35.59 273 HIS A CA 1
ATOM 1268 C C . HIS A 1 273 ? 157.721 133.722 177.563 1.00 41.27 273 HIS A C 1
ATOM 1269 O O . HIS A 1 273 ? 158.190 134.798 177.178 1.00 27.87 273 HIS A O 1
ATOM 1283 N N . ILE A 1 274 ? 157.627 132.647 176.786 1.00 42.31 274 ILE A N 1
ATOM 1284 C CA . ILE A 1 274 ? 158.208 132.582 175.451 1.00 40.45 274 ILE A CA 1
ATOM 1285 C C . ILE A 1 274 ? 157.086 132.715 174.430 1.00 40.84 274 ILE A C 1
ATOM 1286 O O . ILE A 1 274 ? 156.178 131.878 174.380 1.00 50.46 274 ILE A O 1
ATOM 1302 N N . PHE A 1 275 ? 157.154 133.759 173.608 1.00 27.24 275 PHE A N 1
ATOM 1303 C CA . PHE A 1 275 ? 156.155 134.028 172.579 1.00 34.38 275 PHE A CA 1
ATOM 1304 C C . PHE A 1 275 ? 156.830 133.899 171.219 1.00 42.37 275 PHE A C 1
ATOM 1305 O O . PHE A 1 275 ? 157.610 134.773 170.825 1.00 43.05 275 PHE A O 1
ATOM 1322 N N . ARG A 1 276 ? 156.532 132.817 170.501 1.00 45.60 276 ARG A N 1
ATOM 1323 C CA . ARG A 1 276 ? 157.103 132.600 169.172 1.00 49.86 276 ARG A CA 1
ATOM 1324 C C . ARG A 1 276 ? 156.195 133.279 168.155 1.00 47.67 276 ARG A C 1
ATOM 1325 O O . ARG A 1 276 ? 155.267 132.680 167.610 1.00 41.49 276 ARG A O 1
ATOM 1346 N N . VAL A 1 277 ? 156.474 134.555 167.900 1.00 40.63 277 VAL A N 1
ATOM 1347 C CA . VAL A 1 277 ? 155.712 135.361 166.959 1.00 39.43 277 VAL A CA 1
ATOM 1348 C C . VAL A 1 277 ? 156.470 135.603 165.668 1.00 47.22 277 VAL A C 1
ATOM 1349 O O . VAL A 1 277 ? 155.916 136.213 164.744 1.00 53.95 277 VAL A O 1
ATOM 1362 N N . PHE A 1 278 ? 157.712 135.142 165.569 1.00 49.99 278 PHE A N 1
ATOM 1363 C CA . PHE A 1 278 ? 158.485 135.180 164.337 1.00 47.20 278 PHE A CA 1
ATOM 1364 C C . PHE A 1 278 ? 158.720 133.761 163.835 1.00 48.61 278 PHE A C 1
ATOM 1365 O O . PHE A 1 278 ? 158.739 132.805 164.615 1.00 57.00 278 PHE A O 1
ATOM 1382 N N . THR A 1 279 ? 158.894 133.630 162.524 1.00 57.89 279 THR A N 1
ATOM 1383 C CA . THR A 1 279 ? 159.263 132.359 161.923 1.00 64.06 279 THR A CA 1
ATOM 1384 C C . THR A 1 279 ? 160.786 132.229 161.889 1.00 62.31 279 THR A C 1
ATOM 1385 O O . THR A 1 279 ? 161.522 133.119 162.319 1.00 62.64 279 THR A O 1
ATOM 1396 N N . ASN A 1 280 ? 161.269 131.105 161.356 1.00 64.27 280 ASN A N 1
ATOM 1397 C CA . ASN A 1 280 ? 162.707 130.875 161.295 1.00 66.46 280 ASN A CA 1
ATOM 1398 C C . ASN A 1 280 ? 163.424 131.945 160.485 1.00 70.26 280 ASN A C 1
ATOM 1399 O O . ASN A 1 280 ? 164.633 132.133 160.658 1.00 69.86 280 ASN A O 1
ATOM 1410 N N . ASN A 1 281 ? 162.707 132.649 159.611 1.00 69.19 281 ASN A N 1
ATOM 1411 C CA . ASN A 1 281 ? 163.275 133.696 158.775 1.00 69.24 281 ASN A CA 1
ATOM 1412 C C . ASN A 1 281 ? 163.025 135.094 159.331 1.00 65.99 281 ASN A C 1
ATOM 1413 O O . ASN A 1 281 ? 163.301 136.080 158.641 1.00 70.26 281 ASN A O 1
ATOM 1424 N N . GLN A 1 282 ? 162.514 135.203 160.559 1.00 53.35 282 GLN A N 1
ATOM 1425 C CA . GLN A 1 282 ? 162.194 136.494 161.172 1.00 60.89 282 GLN A CA 1
ATOM 1426 C C . GLN A 1 282 ? 161.053 137.186 160.424 1.00 60.29 282 GLN A C 1
ATOM 1427 O O . GLN A 1 282 ? 161.148 138.354 160.049 1.00 60.79 282 GLN A O 1
ATOM 1441 N N . VAL A 1 283 ? 159.964 136.452 160.215 1.00 59.83 283 VAL A N 1
ATOM 1442 C CA . VAL A 1 283 ? 158.773 136.969 159.554 1.00 59.27 283 VAL A CA 1
ATOM 1443 C C . VAL A 1 283 ? 157.613 136.883 160.533 1.00 57.79 283 VAL A C 1
ATOM 1444 O O . VAL A 1 283 ? 157.339 135.814 161.087 1.00 63.29 283 VAL A O 1
ATOM 1457 N N . SER A 1 284 ? 156.935 138.008 160.743 1.00 55.09 284 SER A N 1
ATOM 1458 C CA . SER A 1 284 ? 155.830 138.083 161.684 1.00 55.45 284 SER A CA 1
ATOM 1459 C C . SER A 1 284 ? 154.724 138.945 161.101 1.00 57.63 284 SER A C 1
ATOM 1460 O O . SER A 1 284 ? 154.985 140.019 160.553 1.00 55.14 284 SER A O 1
ATOM 1468 N N . TYR A 1 285 ? 153.491 138.467 161.221 1.00 61.99 285 TYR A N 1
ATOM 1469 C CA . TYR A 1 285 ? 152.323 139.224 160.805 1.00 52.89 285 TYR A CA 1
ATOM 1470 C C . TYR A 1 285 ? 151.834 140.079 161.964 1.00 52.53 285 TYR A C 1
ATOM 1471 O O . TYR A 1 285 ? 151.846 139.646 163.119 1.00 55.50 285 TYR A O 1
ATOM 1489 N N . THR A 1 286 ? 151.404 141.300 161.646 1.00 43.22 286 THR A N 1
ATOM 1490 C CA . THR A 1 286 ? 150.887 142.185 162.681 1.00 43.57 286 THR A CA 1
ATOM 1491 C C . THR A 1 286 ? 149.696 141.573 163.400 1.00 42.99 286 THR A C 1
ATOM 1492 O O . THR A 1 286 ? 149.502 141.826 164.590 1.00 50.80 286 THR A O 1
ATOM 1503 N N . SER A 1 287 ? 148.885 140.776 162.704 1.00 45.67 287 SER A N 1
ATOM 1504 C CA . SER A 1 287 ? 147.762 140.116 163.364 1.00 47.04 287 SER A CA 1
ATOM 1505 C C . SER A 1 287 ? 148.249 139.126 164.418 1.00 47.85 287 SER A C 1
ATOM 1506 O O . SER A 1 287 ? 147.663 139.014 165.507 1.00 48.91 287 SER A O 1
ATOM 1514 N N . TRP A 1 288 ? 149.322 138.395 164.110 1.00 46.85 288 TRP A N 1
ATOM 1515 C CA . TRP A 1 288 ? 149.948 137.541 165.112 1.00 42.00 288 TRP A CA 1
ATOM 1516 C C . TRP A 1 288 ? 150.413 138.363 166.304 1.00 46.35 288 TRP A C 1
ATOM 1517 O O . TRP A 1 288 ? 150.267 137.938 167.454 1.00 55.74 288 TRP A O 1
ATOM 1538 N N . PHE A 1 289 ? 150.978 139.544 166.048 1.00 39.07 289 PHE A N 1
ATOM 1539 C CA . PHE A 1 289 ? 151.379 140.423 167.140 1.00 39.89 289 PHE A CA 1
ATOM 1540 C C . PHE A 1 289 ? 150.185 140.849 167.980 1.00 45.40 289 PHE A C 1
ATOM 1541 O O . PHE A 1 289 ? 150.280 140.920 169.207 1.00 48.52 289 PHE A O 1
ATOM 1558 N N . LEU A 1 290 ? 149.058 141.161 167.340 1.00 40.58 290 LEU A N 1
ATOM 1559 C CA . LEU A 1 290 ? 147.872 141.550 168.092 1.00 41.78 290 LEU A CA 1
ATOM 1560 C C . LEU A 1 290 ? 147.421 140.423 169.009 1.00 47.18 290 LEU A C 1
ATOM 1561 O O . LEU A 1 290 ? 147.124 140.646 170.189 1.00 46.89 290 LEU A O 1
ATOM 1577 N N . ASP A 1 291 ? 147.364 139.198 168.480 1.00 49.73 291 ASP A N 1
ATOM 1578 C CA . ASP A 1 291 ? 146.946 138.069 169.310 1.00 47.05 291 ASP A CA 1
ATOM 1579 C C . ASP A 1 291 ? 147.927 137.834 170.452 1.00 32.88 291 ASP A C 1
ATOM 1580 O O . ASP A 1 291 ? 147.521 137.588 171.595 1.00 36.85 291 ASP A O 1
ATOM 1589 N N . ALA A 1 292 ? 149.227 137.914 170.161 1.00 41.19 292 ALA A N 1
ATOM 1590 C CA . ALA A 1 292 ? 150.238 137.695 171.188 1.00 39.21 292 ALA A CA 1
ATOM 1591 C C . ALA A 1 292 ? 150.173 138.764 172.271 1.00 44.45 292 ALA A C 1
ATOM 1592 O O . ALA A 1 292 ? 150.330 138.458 173.455 1.00 43.28 292 ALA A O 1
ATOM 1599 N N . PHE A 1 293 ? 149.962 140.025 171.887 1.00 39.75 293 PHE A N 1
ATOM 1600 C CA . PHE A 1 293 ? 149.849 141.098 172.870 1.00 32.92 293 PHE A CA 1
ATOM 1601 C C . PHE A 1 293 ? 148.593 140.945 173.714 1.00 29.35 293 PHE A C 1
ATOM 1602 O O . PHE A 1 293 ? 148.610 141.229 174.918 1.00 32.20 293 PHE A O 1
ATOM 1619 N N . ASN A 1 294 ? 147.487 140.519 173.104 1.00 38.14 294 ASN A N 1
ATOM 1620 C CA . ASN A 1 294 ? 146.303 140.194 173.890 1.00 37.43 294 ASN A CA 1
ATOM 1621 C C . ASN A 1 294 ? 146.631 139.130 174.926 1.00 45.28 294 ASN A C 1
ATOM 1622 O O . ASN A 1 294 ? 146.253 139.242 176.099 1.00 48.21 294 ASN A O 1
ATOM 1633 N N . TYR A 1 295 ? 147.352 138.090 174.504 1.00 47.92 295 TYR A N 1
ATOM 1634 C CA . TYR A 1 295 ? 147.765 137.040 175.430 1.00 35.11 295 TYR A CA 1
ATOM 1635 C C . TYR A 1 295 ? 148.637 137.601 176.545 1.00 35.29 295 TYR A C 1
ATOM 1636 O O . TYR A 1 295 ? 148.469 137.246 177.715 1.00 39.91 295 TYR A O 1
ATOM 1654 N N . ALA A 1 296 ? 149.579 138.474 176.197 1.00 35.42 296 ALA A N 1
ATOM 1655 C CA . ALA A 1 296 ? 150.478 139.041 177.195 1.00 38.66 296 ALA A CA 1
ATOM 1656 C C . ALA A 1 296 ? 149.702 139.831 178.242 1.00 39.80 296 ALA A C 1
ATOM 1657 O O . ALA A 1 296 ? 149.936 139.684 179.447 1.00 42.96 296 ALA A O 1
ATOM 1664 N N . ILE A 1 297 ? 148.761 140.668 177.801 1.00 31.99 297 ILE A N 1
ATOM 1665 C CA . ILE A 1 297 ? 147.926 141.399 178.750 1.00 29.83 297 ILE A CA 1
ATOM 1666 C C . ILE A 1 297 ? 147.125 140.424 179.600 1.00 45.48 297 ILE A C 1
ATOM 1667 O O . ILE A 1 297 ? 146.917 140.646 180.800 1.00 36.99 297 ILE A O 1
ATOM 1683 N N . LEU A 1 298 ? 146.658 139.330 178.994 1.00 44.84 298 LEU A N 1
ATOM 1684 C CA . LEU A 1 298 ? 145.911 138.330 179.747 1.00 44.77 298 LEU A CA 1
ATOM 1685 C C . LEU A 1 298 ? 146.760 137.732 180.865 1.00 41.91 298 LEU A C 1
ATOM 1686 O O . LEU A 1 298 ? 146.272 137.514 181.979 1.00 41.18 298 LEU A O 1
ATOM 1702 N N . LYS A 1 299 ? 148.034 137.460 180.586 1.00 45.08 299 LYS A N 1
ATOM 1703 C CA . LYS A 1 299 ? 148.919 136.843 181.566 1.00 43.25 299 LYS A CA 1
ATOM 1704 C C . LYS A 1 299 ? 149.516 137.842 182.547 1.00 45.42 299 LYS A C 1
ATOM 1705 O O . LYS A 1 299 ? 150.172 137.422 183.505 1.00 43.12 299 LYS A O 1
ATOM 1724 N N . LYS A 1 300 ? 149.312 139.143 182.333 1.00 55.33 300 LYS A N 1
ATOM 1725 C CA . LYS A 1 300 ? 149.755 140.180 183.267 1.00 50.65 300 LYS A CA 1
ATOM 1726 C C . LYS A 1 300 ? 151.271 140.162 183.438 1.00 49.02 300 LYS A C 1
ATOM 1727 O O . LYS A 1 300 ? 151.794 140.144 184.553 1.00 54.02 300 LYS A O 1
ATOM 1746 N N . ILE A 1 301 ? 151.985 140.176 182.315 1.00 33.30 301 ILE A N 1
ATOM 1747 C CA . ILE A 1 301 ? 153.438 140.179 182.370 1.00 32.99 301 ILE A CA 1
ATOM 1748 C C . ILE A 1 301 ? 153.924 141.547 182.820 1.00 32.73 301 ILE A C 1
ATOM 1749 O O . ILE A 1 301 ? 153.357 142.582 182.452 1.00 40.91 301 ILE A O 1
ATOM 1765 N N . ASP A 1 302 ? 154.985 141.558 183.623 1.00 47.81 302 ASP A N 1
ATOM 1766 C CA . ASP A 1 302 ? 155.546 142.796 184.148 1.00 35.00 302 ASP A CA 1
ATOM 1767 C C . ASP A 1 302 ? 156.525 143.433 183.170 1.00 34.53 302 ASP A C 1
ATOM 1768 O O . ASP A 1 302 ? 156.471 144.643 182.935 1.00 38.95 302 ASP A O 1
ATOM 1777 N N . VAL A 1 303 ? 157.418 142.637 182.595 1.00 37.86 303 VAL A N 1
ATOM 1778 C CA . VAL A 1 303 ? 158.375 143.106 181.603 1.00 38.97 303 VAL A CA 1
ATOM 1779 C C . VAL A 1 303 ? 158.124 142.345 180.310 1.00 39.38 303 VAL A C 1
ATOM 1780 O O . VAL A 1 303 ? 157.869 141.137 180.332 1.00 44.02 303 VAL A O 1
ATOM 1793 N N . LEU A 1 304 ? 158.152 143.060 179.190 1.00 40.58 304 LEU A N 1
ATOM 1794 C CA . LEU A 1 304 ? 158.004 142.457 177.870 1.00 39.15 304 LEU A CA 1
ATOM 1795 C C . LEU A 1 304 ? 159.164 142.906 177.006 1.00 40.54 304 LEU A C 1
ATOM 1796 O O . LEU A 1 304 ? 159.305 144.099 176.733 1.00 31.94 304 LEU A O 1
ATOM 1812 N N . ASN A 1 305 ? 159.974 141.959 176.552 1.00 41.55 305 ASN A N 1
ATOM 1813 C CA . ASN A 1 305 ? 161.057 142.262 175.635 1.00 38.06 305 ASN A CA 1
ATOM 1814 C C . ASN A 1 305 ? 160.594 142.031 174.205 1.00 39.85 305 ASN A C 1
ATOM 1815 O O . ASN A 1 305 ? 160.057 140.964 173.877 1.00 49.74 305 ASN A O 1
ATOM 1826 N N . LEU A 1 306 ? 160.779 143.052 173.371 1.00 32.42 306 LEU A N 1
ATOM 1827 C CA . LEU A 1 306 ? 160.574 142.956 171.929 1.00 36.22 306 LEU A CA 1
ATOM 1828 C C . LEU A 1 306 ? 161.880 143.371 171.263 1.00 30.01 306 LEU A C 1
ATOM 1829 O O . LEU A 1 306 ? 162.168 144.564 171.110 1.00 35.64 306 LEU A O 1
ATOM 1845 N N . SER A 1 307 ? 162.672 142.375 170.876 1.00 30.71 307 SER A N 1
ATOM 1846 C CA . SER A 1 307 ? 163.994 142.622 170.322 1.00 33.22 307 SER A CA 1
ATOM 1847 C C . SER A 1 307 ? 163.958 143.023 168.855 1.00 41.49 307 SER A C 1
ATOM 1848 O O . SER A 1 307 ? 164.869 143.718 168.397 1.00 37.95 307 SER A O 1
ATOM 1856 N N . ILE A 1 308 ? 162.937 142.604 168.112 1.00 45.62 308 ILE A N 1
ATOM 1857 C CA . ILE A 1 308 ? 162.805 142.925 166.695 1.00 44.83 308 ILE A CA 1
ATOM 1858 C C . ILE A 1 308 ? 161.521 143.719 166.513 1.00 39.07 308 ILE A C 1
ATOM 1859 O O . ILE A 1 308 ? 160.424 143.200 166.749 1.00 37.34 308 ILE A O 1
ATOM 1875 N N . GLY A 1 309 ? 161.658 144.968 166.093 1.00 36.94 309 GLY A N 1
ATOM 1876 C CA . GLY A 1 309 ? 160.541 145.838 165.801 1.00 35.14 309 GLY A CA 1
ATOM 1877 C C . GLY A 1 309 ? 160.327 146.006 164.313 1.00 38.84 309 GLY A C 1
ATOM 1878 O O . GLY A 1 309 ? 160.611 145.107 163.513 1.00 46.20 309 GLY A O 1
ATOM 1882 N N . GLY A 1 310 ? 159.820 147.172 163.931 1.00 34.87 310 GLY A N 1
ATOM 1883 C CA . GLY A 1 310 ? 159.591 147.467 162.540 1.00 40.76 310 GLY A CA 1
ATOM 1884 C C . GLY A 1 310 ? 159.489 148.953 162.270 1.00 43.05 310 GLY A C 1
ATOM 1885 O O . GLY A 1 310 ? 159.227 149.756 163.168 1.00 47.13 310 GLY A O 1
ATOM 1889 N N . PRO A 1 311 ? 159.689 149.347 161.009 1.00 46.77 311 PRO A N 1
ATOM 1890 C CA . PRO A 1 311 ? 159.599 150.769 160.657 1.00 44.92 311 PRO A CA 1
ATOM 1891 C C . PRO A 1 311 ? 158.176 151.288 160.547 1.00 49.79 311 PRO A C 1
ATOM 1892 O O . PRO A 1 311 ? 157.985 152.509 160.490 1.00 51.42 311 PRO A O 1
ATOM 1903 N N . ASP A 1 312 ? 157.180 150.405 160.523 1.00 46.22 312 ASP A N 1
ATOM 1904 C CA . ASP A 1 312 ? 155.790 150.780 160.271 1.00 42.47 312 ASP A CA 1
ATOM 1905 C C . ASP A 1 312 ? 155.140 151.208 161.585 1.00 44.75 312 ASP A C 1
ATOM 1906 O O . ASP A 1 312 ? 154.505 150.424 162.294 1.00 45.65 312 ASP A O 1
ATOM 1915 N N . PHE A 1 313 ? 155.303 152.490 161.915 1.00 35.14 313 PHE A N 1
ATOM 1916 C CA . PHE A 1 313 ? 154.646 153.049 163.089 1.00 38.18 313 PHE A CA 1
ATOM 1917 C C . PHE A 1 313 ? 153.228 153.520 162.800 1.00 37.60 313 PHE A C 1
ATOM 1918 O O . PHE A 1 313 ? 152.506 153.869 163.739 1.00 39.06 313 PHE A O 1
ATOM 1935 N N . MET A 1 314 ? 152.815 153.540 161.536 1.00 39.93 314 MET A N 1
ATOM 1936 C CA . MET A 1 314 ? 151.436 153.814 161.167 1.00 38.08 314 MET A CA 1
ATOM 1937 C C . MET A 1 314 ? 150.598 152.551 161.115 1.00 36.98 314 MET A C 1
ATOM 1938 O O . MET A 1 314 ? 149.462 152.592 160.639 1.00 43.27 314 MET A O 1
ATOM 1952 N N . ASP A 1 315 ? 151.143 151.427 161.574 1.00 37.10 315 ASP A N 1
ATOM 1953 C CA . ASP A 1 315 ? 150.374 150.200 161.747 1.00 38.60 315 ASP A CA 1
ATOM 1954 C C . ASP A 1 315 ? 149.481 150.411 162.966 1.00 42.31 315 ASP A C 1
ATOM 1955 O O . ASP A 1 315 ? 149.763 149.963 164.079 1.00 46.29 315 ASP A O 1
ATOM 1964 N N . HIS A 1 316 ? 148.381 151.126 162.738 1.00 33.06 316 HIS A N 1
ATOM 1965 C CA . HIS A 1 316 ? 147.558 151.597 163.846 1.00 33.48 316 HIS A CA 1
ATOM 1966 C C . HIS A 1 316 ? 147.089 150.479 164.764 1.00 38.08 316 HIS A C 1
ATOM 1967 O O . HIS A 1 316 ? 147.106 150.683 165.988 1.00 42.02 316 HIS A O 1
ATOM 1981 N N . PRO A 1 317 ? 146.643 149.319 164.276 1.00 44.34 317 PRO A N 1
ATOM 1982 C CA . PRO A 1 317 ? 146.314 148.240 165.222 1.00 44.91 317 PRO A CA 1
ATOM 1983 C C . PRO A 1 317 ? 147.472 147.894 166.141 1.00 37.71 317 PRO A C 1
ATOM 1984 O O . PRO A 1 317 ? 147.272 147.715 167.347 1.00 45.07 317 PRO A O 1
ATOM 1995 N N . PHE A 1 318 ? 148.693 147.856 165.607 1.00 30.98 318 PHE A N 1
ATOM 1996 C CA . PHE A 1 318 ? 149.854 147.496 166.413 1.00 40.45 318 PHE A CA 1
ATOM 1997 C C . PHE A 1 318 ? 150.156 148.556 167.468 1.00 37.23 318 PHE A C 1
ATOM 1998 O O . PHE A 1 318 ? 150.410 148.226 168.631 1.00 39.59 318 PHE A O 1
ATOM 2015 N N . VAL A 1 319 ? 150.134 149.833 167.083 1.00 38.52 319 VAL A N 1
ATOM 2016 C CA . VAL A 1 319 ? 150.445 150.902 168.028 1.00 36.99 319 VAL A CA 1
ATOM 2017 C C . VAL A 1 319 ? 149.360 151.012 169.092 1.00 27.90 319 VAL A C 1
ATOM 2018 O O . VAL A 1 319 ? 149.648 151.236 170.274 1.00 33.85 319 VAL A O 1
ATOM 2031 N N . ASP A 1 320 ? 148.097 150.872 168.691 1.00 35.93 320 ASP A N 1
ATOM 2032 C CA . ASP A 1 320 ? 147.017 150.852 169.668 1.00 40.31 320 ASP A CA 1
ATOM 2033 C C . ASP A 1 320 ? 147.196 149.698 170.639 1.00 41.38 320 ASP A C 1
ATOM 2034 O O . ASP A 1 320 ? 146.971 149.849 171.844 1.00 40.10 320 ASP A O 1
ATOM 2043 N N . LYS A 1 321 ? 147.610 148.535 170.130 1.00 44.50 321 LYS A N 1
ATOM 2044 C CA . LYS A 1 321 ? 147.852 147.390 170.996 1.00 30.09 321 LYS A CA 1
ATOM 2045 C C . LYS A 1 321 ? 148.988 147.664 171.972 1.00 30.10 321 LYS A C 1
ATOM 2046 O O . LYS A 1 321 ? 148.925 147.261 173.134 1.00 41.94 321 LYS A O 1
ATOM 2065 N N . VAL A 1 322 ? 150.043 148.334 171.517 1.00 28.09 322 VAL A N 1
ATOM 2066 C CA . VAL A 1 322 ? 151.163 148.623 172.408 1.00 33.91 322 VAL A CA 1
ATOM 2067 C C . VAL A 1 322 ? 150.744 149.601 173.503 1.00 38.38 322 VAL A C 1
ATOM 2068 O O . VAL A 1 322 ? 151.123 149.447 174.672 1.00 33.46 322 VAL A O 1
ATOM 2081 N N . TRP A 1 323 ? 149.988 150.641 173.140 1.00 36.66 323 TRP A N 1
ATOM 2082 C CA . TRP A 1 323 ? 149.480 151.565 174.150 1.00 23.90 323 TRP A CA 1
ATOM 2083 C C . TRP A 1 323 ? 148.586 150.838 175.140 1.00 32.28 323 TRP A C 1
ATOM 2084 O O . TRP A 1 323 ? 148.667 151.063 176.352 1.00 40.28 323 TRP A O 1
ATOM 2105 N N . GLU A 1 324 ? 147.722 149.964 174.634 1.00 37.91 324 GLU A N 1
ATOM 2106 C CA . GLU A 1 324 ? 146.885 149.142 175.494 1.00 40.51 324 GLU A CA 1
ATOM 2107 C C . GLU A 1 324 ? 147.735 148.303 176.440 1.00 37.22 324 GLU A C 1
ATOM 2108 O O . GLU A 1 324 ? 147.408 148.150 177.621 1.00 36.27 324 GLU A O 1
ATOM 2120 N N . LEU A 1 325 ? 148.835 147.758 175.927 1.00 40.53 325 LEU A N 1
ATOM 2121 C CA . LEU A 1 325 ? 149.722 146.915 176.716 1.00 36.54 325 LEU A CA 1
ATOM 2122 C C . LEU A 1 325 ? 150.355 147.698 177.858 1.00 27.16 325 LEU A C 1
ATOM 2123 O O . LEU A 1 325 ? 150.279 147.293 179.021 1.00 38.29 325 LEU A O 1
ATOM 2139 N N . THR A 1 326 ? 150.976 148.835 177.542 1.00 35.41 326 THR A N 1
ATOM 2140 C CA . THR A 1 326 ? 151.621 149.631 178.584 1.00 29.17 326 THR A CA 1
ATOM 2141 C C . THR A 1 326 ? 150.603 150.144 179.592 1.00 34.05 326 THR A C 1
ATOM 2142 O O . THR A 1 326 ? 150.856 150.129 180.803 1.00 45.99 326 THR A O 1
ATOM 2153 N N . ALA A 1 327 ? 149.442 150.594 179.113 1.00 33.64 327 ALA A N 1
ATOM 2154 C CA . ALA A 1 327 ? 148.408 151.082 180.015 1.00 28.70 327 ALA A CA 1
ATOM 2155 C C . ALA A 1 327 ? 148.045 150.037 181.055 1.00 36.02 327 ALA A C 1
ATOM 2156 O O . ALA A 1 327 ? 147.626 150.384 182.164 1.00 36.40 327 ALA A O 1
ATOM 2163 N N . ASN A 1 328 ? 148.199 148.757 180.720 1.00 39.94 328 ASN A N 1
ATOM 2164 C CA . ASN A 1 328 ? 147.890 147.658 181.621 1.00 34.07 328 ASN A CA 1
ATOM 2165 C C . ASN A 1 328 ? 149.078 147.268 182.494 1.00 34.95 328 ASN A C 1
ATOM 2166 O O . ASN A 1 328 ? 149.160 146.119 182.939 1.00 47.34 328 ASN A O 1
ATOM 2177 N N . ASN A 1 329 ? 150.000 148.198 182.742 1.00 43.42 329 ASN A N 1
ATOM 2178 C CA . ASN A 1 329 ? 151.081 148.007 183.708 1.00 43.91 329 ASN A CA 1
ATOM 2179 C C . ASN A 1 329 ? 152.122 147.014 183.198 1.00 40.76 329 ASN A C 1
ATOM 2180 O O . ASN A 1 329 ? 152.685 146.235 183.967 1.00 41.83 329 ASN A O 1
ATOM 2191 N N . VAL A 1 330 ? 152.384 147.044 181.898 1.00 38.77 330 VAL A N 1
ATOM 2192 C CA . VAL A 1 330 ? 153.390 146.195 181.274 1.00 41.26 330 VAL A CA 1
ATOM 2193 C C . VAL A 1 330 ? 154.573 147.083 180.927 1.00 39.35 330 VAL A C 1
ATOM 2194 O O . VAL A 1 330 ? 154.470 147.962 180.063 1.00 33.57 330 VAL A O 1
ATOM 2207 N N . ILE A 1 331 ? 155.699 146.864 181.601 1.00 37.11 331 ILE A N 1
ATOM 2208 C CA . ILE A 1 331 ? 156.923 147.579 181.272 1.00 35.38 331 ILE A CA 1
ATOM 2209 C C . ILE A 1 331 ? 157.475 146.964 179.997 1.00 29.76 331 ILE A C 1
ATOM 2210 O O . ILE A 1 331 ? 158.013 145.852 180.010 1.00 37.38 331 ILE A O 1
ATOM 2226 N N . MET A 1 332 ? 157.326 147.668 178.886 1.00 40.49 332 MET A N 1
ATOM 2227 C CA . MET A 1 332 ? 157.724 147.159 177.582 1.00 38.17 332 MET A CA 1
ATOM 2228 C C . MET A 1 332 ? 159.114 147.690 177.273 1.00 30.54 332 MET A C 1
ATOM 2229 O O . MET A 1 332 ? 159.304 148.897 177.117 1.00 38.39 332 MET A O 1
ATOM 2243 N N . VAL A 1 333 ? 160.084 146.789 177.212 1.00 31.71 333 VAL A N 1
ATOM 2244 C CA . VAL A 1 333 ? 161.428 147.094 176.749 1.00 35.61 333 VAL A CA 1
ATOM 2245 C C . VAL A 1 333 ? 161.518 146.650 175.299 1.00 36.07 333 VAL A C 1
ATOM 2246 O O . VAL A 1 333 ? 161.200 145.498 174.971 1.00 42.63 333 VAL A O 1
ATOM 2259 N N . SER A 1 334 ? 161.921 147.562 174.422 1.00 32.34 334 SER A N 1
ATOM 2260 C CA . SER A 1 334 ? 161.981 147.247 173.007 1.00 30.04 334 SER A CA 1
ATOM 2261 C C . SER A 1 334 ? 163.281 147.764 172.421 1.00 19.81 334 SER A C 1
ATOM 2262 O O . SER A 1 334 ? 163.792 148.816 172.817 1.00 38.38 334 SER A O 1
ATOM 2270 N N . ALA A 1 335 ? 163.801 147.002 171.465 1.00 32.59 335 ALA A N 1
ATOM 2271 C CA . ALA A 1 335 ? 165.001 147.404 170.747 1.00 31.32 335 ALA A CA 1
ATOM 2272 C C . ALA A 1 335 ? 164.671 148.512 169.757 1.00 26.74 335 ALA A C 1
ATOM 2273 O O . ALA A 1 335 ? 163.691 148.423 169.012 1.00 36.45 335 ALA A O 1
ATOM 2280 N N . ILE A 1 336 ? 165.493 149.562 169.747 1.00 22.38 336 ILE A N 1
ATOM 2281 C CA . ILE A 1 336 ? 165.261 150.678 168.839 1.00 29.42 336 ILE A CA 1
ATOM 2282 C C . ILE A 1 336 ? 165.546 150.331 167.389 1.00 33.84 336 ILE A C 1
ATOM 2283 O O . ILE A 1 336 ? 165.212 151.121 166.501 1.00 34.87 336 ILE A O 1
ATOM 2299 N N . GLY A 1 337 ? 166.163 149.185 167.127 1.00 36.94 337 GLY A N 1
ATOM 2300 C CA . GLY A 1 337 ? 166.427 148.763 165.770 1.00 30.96 337 GLY A CA 1
ATOM 2301 C C . GLY A 1 337 ? 167.903 148.659 165.461 1.00 35.94 337 GLY A C 1
ATOM 2302 O O . GLY A 1 337 ? 168.730 149.326 166.087 1.00 40.26 337 GLY A O 1
ATOM 2306 N N . ASN A 1 338 ? 168.238 147.822 164.482 1.00 38.58 338 ASN A N 1
ATOM 2307 C CA . ASN A 1 338 ? 169.615 147.575 164.081 1.00 32.82 338 ASN A CA 1
ATOM 2308 C C . ASN A 1 338 ? 169.938 148.241 162.749 1.00 33.34 338 ASN A C 1
ATOM 2309 O O . ASN A 1 338 ? 170.712 147.710 161.951 1.00 35.84 338 ASN A O 1
ATOM 2320 N N . ASP A 1 339 ? 169.353 149.412 162.504 1.00 27.51 339 ASP A N 1
ATOM 2321 C CA . ASP A 1 339 ? 169.498 150.117 161.239 1.00 32.29 339 ASP A CA 1
ATOM 2322 C C . ASP A 1 339 ? 170.397 151.340 161.357 1.00 32.24 339 ASP A C 1
ATOM 2323 O O . ASP A 1 339 ? 170.374 152.206 160.479 1.00 29.59 339 ASP A O 1
ATOM 2332 N N . GLY A 1 340 ? 171.191 151.429 162.424 1.00 31.64 340 GLY A N 1
ATOM 2333 C CA . GLY A 1 340 ? 172.134 152.510 162.569 1.00 27.30 340 GLY A CA 1
ATOM 2334 C C . GLY A 1 340 ? 173.361 152.305 161.710 1.00 31.80 340 GLY A C 1
ATOM 2335 O O . GLY A 1 340 ? 173.529 151.282 161.035 1.00 27.64 340 GLY A O 1
ATOM 2339 N N . PRO A 1 341 ? 174.258 153.297 161.730 1.00 37.16 341 PRO A N 1
ATOM 2340 C CA . PRO A 1 341 ? 174.230 154.545 162.503 1.00 35.76 341 PRO A CA 1
ATOM 2341 C C . PRO A 1 341 ? 173.442 155.658 161.817 1.00 40.01 341 PRO A C 1
ATOM 2342 O O . PRO A 1 341 ? 173.672 156.837 162.068 1.00 38.24 341 PRO A O 1
ATOM 2353 N N . LEU A 1 342 ? 172.516 155.297 160.932 1.00 40.94 342 LEU A N 1
ATOM 2354 C CA . LEU A 1 342 ? 171.683 156.272 160.245 1.00 35.26 342 LEU A CA 1
ATOM 2355 C C . LEU A 1 342 ? 170.580 156.767 161.174 1.00 36.07 342 LEU A C 1
ATOM 2356 O O . LEU A 1 342 ? 169.906 155.969 161.833 1.00 40.56 342 LEU A O 1
ATOM 2372 N N . TYR A 1 343 ? 170.403 158.085 161.227 1.00 32.37 343 TYR A N 1
ATOM 2373 C CA . TYR A 1 343 ? 169.340 158.682 162.018 1.00 30.08 343 TYR A CA 1
ATOM 2374 C C . TYR A 1 343 ? 167.996 158.498 161.322 1.00 36.81 343 TYR A C 1
ATOM 2375 O O . TYR A 1 343 ? 167.915 158.305 160.106 1.00 42.18 343 TYR A O 1
ATOM 2393 N N . GLY A 1 344 ? 166.929 158.578 162.109 1.00 45.92 344 GLY A N 1
ATOM 2394 C CA . GLY A 1 344 ? 165.610 158.315 161.579 1.00 41.96 344 GLY A CA 1
ATOM 2395 C C . GLY A 1 344 ? 165.312 156.855 161.392 1.00 38.56 344 GLY A C 1
ATOM 2396 O O . GLY A 1 344 ? 164.396 156.507 160.643 1.00 39.51 344 GLY A O 1
ATOM 2400 N N . THR A 1 345 ? 166.066 155.985 162.055 1.00 38.66 345 THR A N 1
ATOM 2401 C CA . THR A 1 345 ? 165.965 154.547 161.874 1.00 35.77 345 THR A CA 1
ATOM 2402 C C . THR A 1 345 ? 165.301 153.861 163.059 1.00 33.51 345 THR A C 1
ATOM 2403 O O . THR A 1 345 ? 165.388 152.638 163.189 1.00 40.12 345 THR A O 1
ATOM 2414 N N . LEU A 1 346 ? 164.628 154.623 163.916 1.00 36.05 346 LEU A N 1
ATOM 2415 C CA . LEU A 1 346 ? 163.966 154.039 165.073 1.00 29.58 346 LEU A CA 1
ATOM 2416 C C . LEU A 1 346 ? 162.899 153.051 164.630 1.00 31.88 346 LEU A C 1
ATOM 2417 O O . LEU A 1 346 ? 162.239 153.228 163.605 1.00 40.23 346 LEU A O 1
ATOM 2433 N N . ASN A 1 347 ? 162.733 152.000 165.419 1.00 37.99 347 ASN A N 1
ATOM 2434 C CA . ASN A 1 347 ? 161.754 150.964 165.147 1.00 38.25 347 ASN A CA 1
ATOM 2435 C C . ASN A 1 347 ? 160.594 151.088 166.123 1.00 31.64 347 ASN A C 1
ATOM 2436 O O . ASN A 1 347 ? 160.791 151.374 167.306 1.00 38.27 347 ASN A O 1
ATOM 2447 N N . ASN A 1 348 ? 159.409 150.913 165.617 1.00 33.81 348 ASN A N 1
ATOM 2448 C CA . ASN A 1 348 ? 158.236 150.787 166.459 1.00 39.68 348 ASN A CA 1
ATOM 2449 C C . ASN A 1 348 ? 158.215 149.397 167.095 1.00 37.13 348 ASN A C 1
ATOM 2450 O O . ASN A 1 348 ? 158.575 148.417 166.440 1.00 44.21 348 ASN A O 1
ATOM 2461 N N . PRO A 1 349 ? 157.787 149.266 168.360 1.00 27.31 349 PRO A N 1
ATOM 2462 C CA . PRO A 1 349 ? 157.260 150.277 169.282 1.00 29.71 349 PRO A CA 1
ATOM 2463 C C . PRO A 1 349 ? 158.300 150.904 170.195 1.00 29.32 349 PRO A C 1
ATOM 2464 O O . PRO A 1 349 ? 157.942 151.572 171.153 1.00 48.24 349 PRO A O 1
ATOM 2475 N N . ALA A 1 350 ? 159.593 150.720 169.943 1.00 32.52 350 ALA A N 1
ATOM 2476 C CA . ALA A 1 350 ? 160.593 151.308 170.823 1.00 35.10 350 ALA A CA 1
ATOM 2477 C C . ALA A 1 350 ? 160.537 152.828 170.816 1.00 36.34 350 ALA A C 1
ATOM 2478 O O . ALA A 1 350 ? 161.102 153.461 171.714 1.00 42.29 350 ALA A O 1
ATOM 2485 N N . ASP A 1 351 ? 159.872 153.426 169.831 1.00 31.00 351 ASP A N 1
ATOM 2486 C CA . ASP A 1 351 ? 159.811 154.873 169.686 1.00 38.25 351 ASP A CA 1
ATOM 2487 C C . ASP A 1 351 ? 158.590 155.489 170.358 1.00 38.80 351 ASP A C 1
ATOM 2488 O O . ASP A 1 351 ? 158.360 156.690 170.208 1.00 38.25 351 ASP A O 1
ATOM 2497 N N . GLN A 1 352 ? 157.810 154.704 171.093 1.00 40.20 352 GLN A N 1
ATOM 2498 C CA . GLN A 1 352 ? 156.631 155.212 171.775 1.00 35.28 352 GLN A CA 1
ATOM 2499 C C . GLN A 1 352 ? 156.996 155.770 173.147 1.00 30.27 352 GLN A C 1
ATOM 2500 O O . GLN A 1 352 ? 157.964 155.341 173.780 1.00 46.85 352 GLN A O 1
ATOM 2514 N N . MET A 1 353 ? 156.205 156.746 173.598 1.00 43.22 353 MET A N 1
ATOM 2515 C CA . MET A 1 353 ? 156.453 157.388 174.884 1.00 42.27 353 MET A CA 1
ATOM 2516 C C . MET A 1 353 ? 156.289 156.430 176.054 1.00 39.15 353 MET A C 1
ATOM 2517 O O . MET A 1 353 ? 156.850 156.675 177.127 1.00 42.64 353 MET A O 1
ATOM 2531 N N . ASP A 1 354 ? 155.531 155.353 175.877 1.00 42.77 354 ASP A N 1
ATOM 2532 C CA . ASP A 1 354 ? 155.242 154.410 176.946 1.00 33.26 354 ASP A CA 1
ATOM 2533 C C . ASP A 1 354 ? 156.160 153.197 176.928 1.00 37.60 354 ASP A C 1
ATOM 2534 O O . ASP A 1 354 ? 155.962 152.273 177.721 1.00 44.72 354 ASP A O 1
ATOM 2543 N N . VAL A 1 355 ? 157.155 153.175 176.048 1.00 40.82 355 VAL A N 1
ATOM 2544 C CA . VAL A 1 355 ? 158.026 152.023 175.863 1.00 40.47 355 VAL A CA 1
ATOM 2545 C C . VAL A 1 355 ? 159.457 152.453 176.137 1.00 39.27 355 VAL A C 1
ATOM 2546 O O . VAL A 1 355 ? 159.882 153.533 175.714 1.00 39.70 355 VAL A O 1
ATOM 2559 N N . ILE A 1 356 ? 160.194 151.611 176.854 1.00 34.36 356 ILE A N 1
ATOM 2560 C CA . ILE A 1 356 ? 161.615 151.837 177.091 1.00 30.99 356 ILE A CA 1
ATOM 2561 C C . ILE A 1 356 ? 162.363 151.447 175.821 1.00 37.80 356 ILE A C 1
ATOM 2562 O O . ILE A 1 356 ? 162.479 150.263 175.490 1.00 36.74 356 ILE A O 1
ATOM 2578 N N . GLY A 1 357 ? 162.855 152.450 175.097 1.00 38.06 357 GLY A N 1
ATOM 2579 C CA . GLY A 1 357 ? 163.692 152.201 173.940 1.00 28.86 357 GLY A CA 1
ATOM 2580 C C . GLY A 1 357 ? 165.115 151.936 174.381 1.00 41.72 357 GLY A C 1
ATOM 2581 O O . GLY A 1 357 ? 165.708 152.726 175.129 1.00 45.19 357 GLY A O 1
ATOM 2585 N N . VAL A 1 358 ? 165.665 150.812 173.928 1.00 29.38 358 VAL A N 1
ATOM 2586 C CA . VAL A 1 358 ? 166.980 150.361 174.354 1.00 28.75 358 VAL A CA 1
ATOM 2587 C C . VAL A 1 358 ? 167.893 150.345 173.140 1.00 30.52 358 VAL A C 1
ATOM 2588 O O . VAL A 1 358 ? 167.686 149.563 172.204 1.00 34.00 358 VAL A O 1
ATOM 2601 N N . GLY A 1 359 ? 168.906 151.204 173.161 1.00 26.99 359 GLY A N 1
ATOM 2602 C CA . GLY A 1 359 ? 169.965 151.167 172.182 1.00 27.48 359 GLY A CA 1
ATOM 2603 C C . GLY A 1 359 ? 171.139 150.327 172.650 1.00 28.03 359 GLY A C 1
ATOM 2604 O O . GLY A 1 359 ? 171.194 149.835 173.779 1.00 35.75 359 GLY A O 1
ATOM 2608 N N . GLY A 1 360 ? 172.106 150.182 171.752 1.00 33.68 360 GLY A N 1
ATOM 2609 C CA . GLY A 1 360 ? 173.220 149.291 171.983 1.00 34.67 360 GLY A CA 1
ATOM 2610 C C . GLY A 1 360 ? 174.561 149.981 172.070 1.00 35.11 360 GLY A C 1
ATOM 2611 O O . GLY A 1 360 ? 174.913 150.805 171.223 1.00 34.53 360 GLY A O 1
ATOM 2615 N N . ILE A 1 361 ? 175.316 149.639 173.107 1.00 29.18 361 ILE A N 1
ATOM 2616 C CA . ILE A 1 361 ? 176.708 150.028 173.257 1.00 37.74 361 ILE A CA 1
ATOM 2617 C C . ILE A 1 361 ? 177.541 148.755 173.275 1.00 36.38 361 ILE A C 1
ATOM 2618 O O . ILE A 1 361 ? 177.044 147.663 173.560 1.00 36.07 361 ILE A O 1
ATOM 2634 N N . ASP A 1 362 ? 178.818 148.901 172.950 1.00 45.73 362 ASP A N 1
ATOM 2635 C CA . ASP A 1 362 ? 179.759 147.808 173.127 1.00 46.57 362 ASP A CA 1
ATOM 2636 C C . ASP A 1 362 ? 180.275 147.803 174.565 1.00 46.06 362 ASP A C 1
ATOM 2637 O O . ASP A 1 362 ? 180.060 148.742 175.334 1.00 39.71 362 ASP A O 1
ATOM 2646 N N . PHE A 1 363 ? 180.971 146.725 174.928 1.00 50.89 363 PHE A N 1
ATOM 2647 C CA . PHE A 1 363 ? 181.476 146.586 176.289 1.00 45.52 363 PHE A CA 1
ATOM 2648 C C . PHE A 1 363 ? 182.497 147.655 176.657 1.00 50.38 363 PHE A C 1
ATOM 2649 O O . PHE A 1 363 ? 182.964 147.668 177.800 1.00 54.29 363 PHE A O 1
ATOM 2666 N N . GLU A 1 364 ? 182.851 148.542 175.730 1.00 53.88 364 GLU A N 1
ATOM 2667 C CA . GLU A 1 364 ? 183.684 149.700 176.015 1.00 52.44 364 GLU A CA 1
ATOM 2668 C C . GLU A 1 364 ? 182.866 150.965 176.241 1.00 55.91 364 GLU A C 1
ATOM 2669 O O . GLU A 1 364 ? 183.441 152.054 176.325 1.00 59.17 364 GLU A O 1
ATOM 2681 N N . ASP A 1 365 ? 181.540 150.848 176.332 1.00 48.14 365 ASP A N 1
ATOM 2682 C CA . ASP A 1 365 ? 180.651 151.993 176.533 1.00 48.06 365 ASP A CA 1
ATOM 2683 C C . ASP A 1 365 ? 180.689 152.948 175.341 1.00 50.86 365 ASP A C 1
ATOM 2684 O O . ASP A 1 365 ? 180.763 154.165 175.506 1.00 56.12 365 ASP A O 1
ATOM 2693 N N . ASN A 1 366 ? 180.641 152.393 174.134 1.00 48.09 366 ASN A N 1
ATOM 2694 C CA . ASN A 1 366 ? 180.507 153.160 172.905 1.00 43.02 366 ASN A CA 1
ATOM 2695 C C . ASN A 1 366 ? 179.252 152.698 172.183 1.00 39.81 366 ASN A C 1
ATOM 2696 O O . ASN A 1 366 ? 178.978 151.497 172.119 1.00 51.14 366 ASN A O 1
ATOM 2707 N N . ILE A 1 367 ? 178.482 153.647 171.647 1.00 27.47 367 ILE A N 1
ATOM 2708 C CA . ILE A 1 367 ? 177.239 153.286 170.977 1.00 28.64 367 ILE A CA 1
ATOM 2709 C C . ILE A 1 367 ? 177.555 152.395 169.786 1.00 34.78 367 ILE A C 1
ATOM 2710 O O . ILE A 1 367 ? 178.383 152.734 168.932 1.00 42.22 367 ILE A O 1
ATOM 2726 N N . ALA A 1 368 ? 176.892 151.247 169.727 1.00 33.90 368 ALA A N 1
ATOM 2727 C CA . ALA A 1 368 ? 177.147 150.286 168.666 1.00 36.45 368 ALA A CA 1
ATOM 2728 C C . ALA A 1 368 ? 176.738 150.855 167.314 1.00 34.47 368 ALA A C 1
ATOM 2729 O O . ALA A 1 368 ? 175.745 151.577 167.199 1.00 49.72 368 ALA A O 1
ATOM 2736 N N . ARG A 1 369 ? 177.507 150.511 166.280 1.00 38.23 369 ARG A N 1
ATOM 2737 C CA . ARG A 1 369 ? 177.262 151.074 164.956 1.00 39.49 369 ARG A CA 1
ATOM 2738 C C . ARG A 1 369 ? 175.868 150.723 164.454 1.00 39.39 369 ARG A C 1
ATOM 2739 O O . ARG A 1 369 ? 175.192 151.557 163.843 1.00 53.14 369 ARG A O 1
ATOM 2760 N N . PHE A 1 370 ? 175.420 149.494 164.698 1.00 30.09 370 PHE A N 1
ATOM 2761 C CA . PHE A 1 370 ? 174.102 149.078 164.240 1.00 27.34 370 PHE A CA 1
ATOM 2762 C C . PHE A 1 370 ? 172.972 149.817 164.944 1.00 34.23 370 PHE A C 1
ATOM 2763 O O . PHE A 1 370 ? 171.839 149.794 164.456 1.00 39.75 370 PHE A O 1
ATOM 2780 N N . SER A 1 371 ? 173.248 150.463 166.073 1.00 39.16 371 SER A N 1
ATOM 2781 C CA . SER A 1 371 ? 172.183 150.947 166.942 1.00 40.69 371 SER A CA 1
ATOM 2782 C C . SER A 1 371 ? 171.451 152.121 166.302 1.00 34.38 371 SER A C 1
ATOM 2783 O O . SER A 1 371 ? 172.075 153.091 165.865 1.00 37.06 371 SER A O 1
ATOM 2791 N N . SER A 1 372 ? 170.124 152.036 166.262 1.00 20.15 372 SER A N 1
ATOM 2792 C CA . SER A 1 372 ? 169.314 153.087 165.664 1.00 33.92 372 SER A CA 1
ATOM 2793 C C . SER A 1 372 ? 169.426 154.382 166.462 1.00 38.32 372 SER A C 1
ATOM 2794 O O . SER A 1 372 ? 169.690 154.379 167.665 1.00 43.14 372 SER A O 1
ATOM 2802 N N . ARG A 1 373 ? 169.233 155.501 165.772 1.00 37.90 373 ARG A N 1
ATOM 2803 C CA . ARG A 1 373 ? 169.425 156.818 166.358 1.00 34.52 373 ARG A CA 1
ATOM 2804 C C . ARG A 1 373 ? 168.334 157.751 165.853 1.00 37.41 373 ARG A C 1
ATOM 2805 O O . ARG A 1 373 ? 167.468 157.362 165.064 1.00 39.27 373 ARG A O 1
ATOM 2826 N N . GLY A 1 374 ? 168.382 158.994 166.320 1.00 43.75 374 GLY A N 1
ATOM 2827 C CA . GLY A 1 374 ? 167.508 160.037 165.833 1.00 42.22 374 GLY A CA 1
ATOM 2828 C C . GLY A 1 374 ? 166.233 160.179 166.639 1.00 33.12 374 GLY A C 1
ATOM 2829 O O . GLY A 1 374 ? 165.864 159.332 167.454 1.00 30.14 374 GLY A O 1
ATOM 2833 N N . MET A 1 375 ? 165.549 161.293 166.396 1.00 34.27 375 MET A N 1
ATOM 2834 C CA . MET A 1 375 ? 164.279 161.562 167.047 1.00 37.10 375 MET A CA 1
ATOM 2835 C C . MET A 1 375 ? 163.174 160.718 166.425 1.00 36.13 375 MET A C 1
ATOM 2836 O O . MET A 1 375 ? 163.310 160.182 165.324 1.00 50.06 375 MET A O 1
ATOM 2850 N N . THR A 1 376 ? 162.062 160.612 167.141 1.00 29.46 376 THR A N 1
ATOM 2851 C CA . THR A 1 376 ? 160.882 160.003 166.552 1.00 39.21 376 THR A CA 1
ATOM 2852 C C . THR A 1 376 ? 160.409 160.860 165.386 1.00 41.01 376 THR A C 1
ATOM 2853 O O . THR A 1 376 ? 160.669 162.063 165.325 1.00 39.80 376 THR A O 1
ATOM 2864 N N . THR A 1 377 ? 159.732 160.224 164.434 1.00 39.00 377 THR A N 1
ATOM 2865 C CA . THR A 1 377 ? 159.316 160.898 163.211 1.00 39.38 377 THR A CA 1
ATOM 2866 C C . THR A 1 377 ? 157.806 160.856 163.018 1.00 28.38 377 THR A C 1
ATOM 2867 O O . THR A 1 377 ? 157.318 161.165 161.929 1.00 33.83 377 THR A O 1
ATOM 2878 N N . TRP A 1 378 ? 157.052 160.496 164.057 1.00 35.30 378 TRP A N 1
ATOM 2879 C CA . TRP A 1 378 ? 155.600 160.508 163.941 1.00 32.93 378 TRP A CA 1
ATOM 2880 C C . TRP A 1 378 ? 155.086 161.918 163.710 1.00 37.30 378 TRP A C 1
ATOM 2881 O O . TRP A 1 378 ? 154.059 162.109 163.050 1.00 36.86 378 TRP A O 1
ATOM 2902 N N . GLU A 1 379 ? 155.782 162.906 164.260 1.00 44.72 379 GLU A N 1
ATOM 2903 C CA . GLU A 1 379 ? 155.305 164.274 164.382 1.00 39.75 379 GLU A CA 1
ATOM 2904 C C . GLU A 1 379 ? 155.630 165.133 163.172 1.00 38.48 379 GLU A C 1
ATOM 2905 O O . GLU A 1 379 ? 155.186 166.282 163.116 1.00 48.86 379 GLU A O 1
ATOM 2917 N N . LEU A 1 380 ? 156.399 164.620 162.220 1.00 40.36 380 LEU A N 1
ATOM 2918 C CA . LEU A 1 380 ? 156.677 165.379 161.018 1.00 39.21 380 LEU A CA 1
ATOM 2919 C C . LEU A 1 380 ? 155.435 165.429 160.129 1.00 39.20 380 LEU A C 1
ATOM 2920 O O . LEU A 1 380 ? 154.609 164.514 160.150 1.00 41.14 380 LEU A O 1
ATOM 2936 N N . PRO A 1 381 ? 155.278 166.489 159.335 1.00 38.78 381 PRO A N 1
ATOM 2937 C CA . PRO A 1 381 ? 156.153 167.658 159.197 1.00 38.17 381 PRO A CA 1
ATOM 2938 C C . PRO A 1 381 ? 155.834 168.769 160.193 1.00 44.48 381 PRO A C 1
ATOM 2939 O O . PRO A 1 381 ? 156.685 169.592 160.512 1.00 42.39 381 PRO A O 1
ATOM 2950 N N . GLY A 1 382 ? 154.600 168.805 160.697 1.00 43.99 382 GLY A N 1
ATOM 2951 C CA . GLY A 1 382 ? 154.171 169.938 161.499 1.00 37.62 382 GLY A CA 1
ATOM 2952 C C . GLY A 1 382 ? 154.897 170.041 162.825 1.00 44.86 382 GLY A C 1
ATOM 2953 O O . GLY A 1 382 ? 155.170 171.142 163.308 1.00 49.85 382 GLY A O 1
ATOM 2957 N N . GLY A 1 383 ? 155.221 168.899 163.430 1.00 46.99 383 GLY A N 1
ATOM 2958 C CA . GLY A 1 383 ? 155.742 168.844 164.767 1.00 33.15 383 GLY A CA 1
ATOM 2959 C C . GLY A 1 383 ? 157.232 168.589 164.826 1.00 34.07 383 GLY A C 1
ATOM 2960 O O . GLY A 1 383 ? 157.968 168.773 163.847 1.00 45.29 383 GLY A O 1
ATOM 2964 N N . TYR A 1 384 ? 157.688 168.168 166.003 1.00 33.71 384 TYR A N 1
ATOM 2965 C CA . TYR A 1 384 ? 159.058 167.730 166.214 1.00 40.26 384 TYR A CA 1
ATOM 2966 C C . TYR A 1 384 ? 159.055 166.433 167.010 1.00 37.03 384 TYR A C 1
ATOM 2967 O O . TYR A 1 384 ? 158.111 166.124 167.738 1.00 34.14 384 TYR A O 1
ATOM 2985 N N . GLY A 1 385 ? 160.138 165.672 166.862 1.00 39.64 385 GLY A N 1
ATOM 2986 C CA . GLY A 1 385 ? 160.209 164.348 167.433 1.00 34.95 385 GLY A CA 1
ATOM 2987 C C . GLY A 1 385 ? 160.700 164.322 168.865 1.00 35.53 385 GLY A C 1
ATOM 2988 O O . GLY A 1 385 ? 161.397 165.219 169.331 1.00 49.88 385 GLY A O 1
ATOM 2992 N N . ARG A 1 386 ? 160.330 163.252 169.559 1.00 37.65 386 ARG A N 1
ATOM 2993 C CA . ARG A 1 386 ? 160.717 163.059 170.945 1.00 30.23 386 ARG A CA 1
ATOM 2994 C C . ARG A 1 386 ? 162.125 162.470 171.025 1.00 32.51 386 ARG A C 1
ATOM 2995 O O . ARG A 1 386 ? 162.792 162.233 170.016 1.00 38.34 386 ARG A O 1
ATOM 3016 N N . MET A 1 387 ? 162.581 162.225 172.249 1.00 44.66 387 MET A N 1
ATOM 3017 C CA . MET A 1 387 ? 163.949 161.802 172.513 1.00 43.61 387 MET A CA 1
ATOM 3018 C C . MET A 1 387 ? 163.992 160.288 172.692 1.00 37.59 387 MET A C 1
ATOM 3019 O O . MET A 1 387 ? 163.318 159.742 173.571 1.00 38.64 387 MET A O 1
ATOM 3033 N N . LYS A 1 388 ? 164.771 159.620 171.847 1.00 38.35 388 LYS A N 1
ATOM 3034 C CA . LYS A 1 388 ? 164.988 158.183 171.890 1.00 38.39 388 LYS A CA 1
ATOM 3035 C C . LYS A 1 388 ? 166.433 157.902 171.510 1.00 39.69 388 LYS A C 1
ATOM 3036 O O . LYS A 1 388 ? 167.054 158.702 170.801 1.00 49.09 388 LYS A O 1
ATOM 3055 N N . PRO A 1 389 ? 166.998 156.776 171.960 1.00 34.37 389 PRO A N 1
ATOM 3056 C CA . PRO A 1 389 ? 166.418 155.745 172.830 1.00 36.92 389 PRO A CA 1
ATOM 3057 C C . PRO A 1 389 ? 166.300 156.224 174.267 1.00 33.46 389 PRO A C 1
ATOM 3058 O O . PRO A 1 389 ? 166.901 157.220 174.640 1.00 38.09 389 PRO A O 1
ATOM 3069 N N . ASP A 1 390 ? 165.519 155.543 175.101 1.00 36.73 390 ASP A N 1
ATOM 3070 C CA . ASP A 1 390 ? 165.448 155.926 176.505 1.00 32.54 390 ASP A CA 1
ATOM 3071 C C . ASP A 1 390 ? 166.759 155.627 177.219 1.00 36.81 390 ASP A C 1
ATOM 3072 O O . ASP A 1 390 ? 167.287 156.479 177.943 1.00 36.77 390 ASP A O 1
ATOM 3081 N N . ILE A 1 391 ? 167.315 154.431 177.018 1.00 43.01 391 ILE A N 1
ATOM 3082 C CA . ILE A 1 391 ? 168.620 154.078 177.576 1.00 36.57 391 ILE A CA 1
ATOM 3083 C C . ILE A 1 391 ? 169.351 153.190 176.578 1.00 31.67 391 ILE A C 1
ATOM 3084 O O . ILE A 1 391 ? 168.769 152.687 175.622 1.00 42.19 391 ILE A O 1
ATOM 3100 N N . VAL A 1 392 ? 170.652 153.010 176.800 1.00 37.16 392 VAL A N 1
ATOM 3101 C CA . VAL A 1 392 ? 171.491 152.163 175.960 1.00 34.79 392 VAL A CA 1
ATOM 3102 C C . VAL A 1 392 ? 172.294 151.239 176.858 1.00 38.30 392 VAL A C 1
ATOM 3103 O O . VAL A 1 392 ? 172.916 151.694 177.822 1.00 33.76 392 VAL A O 1
ATOM 3116 N N . THR A 1 393 ? 172.292 149.948 176.539 1.00 49.50 393 THR A N 1
ATOM 3117 C CA . THR A 1 393 ? 173.056 148.975 177.312 1.00 40.08 393 THR A CA 1
ATOM 3118 C C . THR A 1 393 ? 173.869 148.105 176.363 1.00 27.98 393 THR A C 1
ATOM 3119 O O . THR A 1 393 ? 173.863 148.305 175.150 1.00 32.37 393 THR A O 1
ATOM 3130 N N . TYR A 1 394 ? 174.580 147.134 176.927 1.00 35.34 394 TYR A N 1
ATOM 3131 C CA . TYR A 1 394 ? 175.500 146.317 176.146 1.00 31.68 394 TYR A CA 1
ATOM 3132 C C . TYR A 1 394 ? 174.748 145.470 175.125 1.00 41.96 394 TYR A C 1
ATOM 3133 O O . TYR A 1 394 ? 173.845 144.705 175.478 1.00 35.18 394 TYR A O 1
ATOM 3151 N N . GLY A 1 395 ? 175.140 145.598 173.855 1.00 35.19 395 GLY A N 1
ATOM 3152 C CA . GLY A 1 395 ? 174.474 144.894 172.778 1.00 36.12 395 GLY A CA 1
ATOM 3153 C C . GLY A 1 395 ? 175.390 144.402 171.674 1.00 39.14 395 GLY A C 1
ATOM 3154 O O . GLY A 1 395 ? 174.930 144.154 170.557 1.00 46.03 395 GLY A O 1
ATOM 3158 N N . ALA A 1 396 ? 176.681 144.261 171.957 1.00 34.94 396 ALA A N 1
ATOM 3159 C CA . ALA A 1 396 ? 177.641 143.779 170.972 1.00 35.29 396 ALA A CA 1
ATOM 3160 C C . ALA A 1 396 ? 178.576 142.787 171.641 1.00 36.66 396 ALA A C 1
ATOM 3161 O O . ALA A 1 396 ? 179.299 143.152 172.572 1.00 47.26 396 ALA A O 1
ATOM 3168 N N . GLY A 1 397 ? 178.587 141.545 171.157 1.00 38.26 397 GLY A N 1
ATOM 3169 C CA . GLY A 1 397 ? 179.437 140.528 171.730 1.00 40.86 397 GLY A CA 1
ATOM 3170 C C . GLY A 1 397 ? 178.877 139.870 172.967 1.00 47.72 397 GLY A C 1
ATOM 3171 O O . GLY A 1 397 ? 179.556 139.023 173.558 1.00 56.10 397 GLY A O 1
ATOM 3175 N N . VAL A 1 398 ? 177.662 140.228 173.377 1.00 45.16 398 VAL A N 1
ATOM 3176 C CA . VAL A 1 398 ? 177.095 139.676 174.598 1.00 42.98 398 VAL A CA 1
ATOM 3177 C C . VAL A 1 398 ? 176.879 138.184 174.423 1.00 41.08 398 VAL A C 1
ATOM 3178 O O . VAL A 1 398 ? 176.257 137.737 173.452 1.00 47.26 398 VAL A O 1
ATOM 3191 N N . ARG A 1 399 ? 177.389 137.403 175.368 1.00 49.42 399 ARG A N 1
ATOM 3192 C CA . ARG A 1 399 ? 177.213 135.962 175.332 1.00 49.49 399 ARG A CA 1
ATOM 3193 C C . ARG A 1 399 ? 175.845 135.590 175.884 1.00 48.44 399 ARG A C 1
ATOM 3194 O O . ARG A 1 399 ? 175.400 136.131 176.899 1.00 50.12 399 ARG A O 1
ATOM 3215 N N . GLY A 1 400 ? 175.176 134.664 175.202 1.00 39.13 400 GLY A N 1
ATOM 3216 C CA . GLY A 1 400 ? 173.861 134.222 175.616 1.00 41.43 400 GLY A CA 1
ATOM 3217 C C . GLY A 1 400 ? 173.670 132.763 175.272 1.00 44.44 400 GLY A C 1
ATOM 3218 O O . GLY A 1 400 ? 174.499 132.145 174.604 1.00 49.34 400 GLY A O 1
ATOM 3222 N N . SER A 1 401 ? 172.550 132.220 175.732 1.00 51.95 401 SER A N 1
ATOM 3223 C CA . SER A 1 401 ? 172.314 130.790 175.614 1.00 44.72 401 SER A CA 1
ATOM 3224 C C . SER A 1 401 ? 172.327 130.349 174.156 1.00 47.22 401 SER A C 1
ATOM 3225 O O . SER A 1 401 ? 171.810 131.038 173.274 1.00 54.19 401 SER A O 1
ATOM 3233 N N . GLY A 1 402 ? 172.941 129.191 173.908 1.00 51.58 402 GLY A N 1
ATOM 3234 C CA . GLY A 1 402 ? 172.872 128.569 172.606 1.00 44.41 402 GLY A CA 1
ATOM 3235 C C . GLY A 1 402 ? 171.606 127.759 172.440 1.00 48.85 402 GLY A C 1
ATOM 3236 O O . GLY A 1 402 ? 170.857 127.521 173.384 1.00 55.97 402 GLY A O 1
ATOM 3240 N N . VAL A 1 403 ? 171.373 127.312 171.207 1.00 52.96 403 VAL A N 1
ATOM 3241 C CA . VAL A 1 403 ? 170.112 126.647 170.889 1.00 58.97 403 VAL A CA 1
ATOM 3242 C C . VAL A 1 403 ? 169.968 125.368 171.701 1.00 57.96 403 VAL A C 1
ATOM 3243 O O . VAL A 1 403 ? 168.901 125.081 172.258 1.00 58.25 403 VAL A O 1
ATOM 3256 N N . LYS A 1 404 ? 171.035 124.576 171.776 1.00 56.48 404 LYS A N 1
ATOM 3257 C CA . LYS A 1 404 ? 171.039 123.355 172.572 1.00 56.54 404 LYS A CA 1
ATOM 3258 C C . LYS A 1 404 ? 171.754 123.517 173.902 1.00 55.61 404 LYS A C 1
ATOM 3259 O O . LYS A 1 404 ? 171.433 122.805 174.858 1.00 59.42 404 LYS A O 1
ATOM 3278 N N . GLY A 1 405 ? 172.705 124.440 173.981 1.00 54.71 405 GLY A N 1
ATOM 3279 C CA . GLY A 1 405 ? 173.463 124.636 175.200 1.00 50.19 405 GLY A CA 1
ATOM 3280 C C . GLY A 1 405 ? 174.626 125.567 174.935 1.00 47.49 405 GLY A C 1
ATOM 3281 O O . GLY A 1 405 ? 174.678 126.230 173.899 1.00 48.85 405 GLY A O 1
ATOM 3285 N N . GLY A 1 406 ? 175.558 125.599 175.878 1.00 56.28 406 GLY A N 1
ATOM 3286 C CA . GLY A 1 406 ? 176.670 126.502 175.711 1.00 53.42 406 GLY A CA 1
ATOM 3287 C C . GLY A 1 406 ? 176.172 127.929 175.540 1.00 49.72 406 GLY A C 1
ATOM 3288 O O . GLY A 1 406 ? 175.006 128.251 175.744 1.00 48.18 406 GLY A O 1
ATOM 3292 N N . CYS A 1 407 ? 177.099 128.794 175.152 1.00 49.74 407 CYS A N 1
ATOM 3293 C CA . CYS A 1 407 ? 176.769 130.190 174.932 1.00 52.73 407 CYS A CA 1
ATOM 3294 C C . CYS A 1 407 ? 177.517 130.713 173.717 1.00 53.81 407 CYS A C 1
ATOM 3295 O O . CYS A 1 407 ? 178.552 130.176 173.318 1.00 58.33 407 CYS A O 1
ATOM 3302 N N . ARG A 1 408 ? 176.962 131.768 173.129 1.00 47.56 408 ARG A N 1
ATOM 3303 C CA . ARG A 1 408 ? 177.479 132.344 171.901 1.00 49.32 408 ARG A CA 1
ATOM 3304 C C . ARG A 1 408 ? 177.247 133.845 171.942 1.00 48.35 408 ARG A C 1
ATOM 3305 O O . ARG A 1 408 ? 176.365 134.335 172.649 1.00 53.51 408 ARG A O 1
ATOM 3326 N N . ALA A 1 409 ? 178.044 134.571 171.168 1.00 37.14 409 ALA A N 1
ATOM 3327 C CA . ALA A 1 409 ? 178.011 136.025 171.159 1.00 40.45 409 ALA A CA 1
ATOM 3328 C C . ALA A 1 409 ? 177.145 136.518 170.008 1.00 44.88 409 ALA A C 1
ATOM 3329 O O . ALA A 1 409 ? 177.310 136.075 168.868 1.00 46.77 409 ALA A O 1
ATOM 3336 N N . LEU A 1 410 ? 176.225 137.428 170.310 1.00 40.18 410 LEU A N 1
ATOM 3337 C CA . LEU A 1 410 ? 175.397 138.076 169.307 1.00 40.20 410 LEU A CA 1
ATOM 3338 C C . LEU A 1 410 ? 175.541 139.588 169.425 1.00 39.45 410 LEU A C 1
ATOM 3339 O O . LEU A 1 410 ? 176.172 140.116 170.344 1.00 47.73 410 LEU A O 1
ATOM 3355 N N . SER A 1 411 ? 174.956 140.286 168.458 1.00 37.08 411 SER A N 1
ATOM 3356 C CA . SER A 1 411 ? 175.021 141.735 168.407 1.00 36.83 411 SER A CA 1
ATOM 3357 C C . SER A 1 411 ? 173.675 142.274 167.952 1.00 35.50 411 SER A C 1
ATOM 3358 O O . SER A 1 411 ? 172.848 141.551 167.394 1.00 39.77 411 SER A O 1
ATOM 3366 N N . GLY A 1 412 ? 173.462 143.556 168.222 1.00 31.99 412 GLY A N 1
ATOM 3367 C CA . GLY A 1 412 ? 172.248 144.232 167.816 1.00 34.53 412 GLY A CA 1
ATOM 3368 C C . GLY A 1 412 ? 171.507 144.826 168.992 1.00 35.25 412 GLY A C 1
ATOM 3369 O O . GLY A 1 412 ? 171.655 144.352 170.120 1.00 41.57 412 GLY A O 1
ATOM 3373 N N . THR A 1 413 ? 170.701 145.862 168.753 1.00 36.12 413 THR A N 1
ATOM 3374 C CA . THR A 1 413 ? 169.815 146.337 169.807 1.00 29.47 413 THR A CA 1
ATOM 3375 C C . THR A 1 413 ? 168.834 145.253 170.216 1.00 34.37 413 THR A C 1
ATOM 3376 O O . THR A 1 413 ? 168.236 145.344 171.289 1.00 37.32 413 THR A O 1
ATOM 3387 N N . SER A 1 414 ? 168.664 144.230 169.379 1.00 35.98 414 SER A N 1
ATOM 3388 C CA . SER A 1 414 ? 167.976 143.015 169.786 1.00 32.19 414 SER A CA 1
ATOM 3389 C C . SER A 1 414 ? 168.735 142.268 170.872 1.00 41.67 414 SER A C 1
ATOM 3390 O O . SER A 1 414 ? 168.177 141.346 171.474 1.00 47.03 414 SER A O 1
ATOM 3398 N N . VAL A 1 415 ? 169.991 142.630 171.116 1.00 45.70 415 VAL A N 1
ATOM 3399 C CA . VAL A 1 415 ? 170.770 142.084 172.217 1.00 38.74 415 VAL A CA 1
ATOM 3400 C C . VAL A 1 415 ? 170.795 143.036 173.407 1.00 37.49 415 VAL A C 1
ATOM 3401 O O . VAL A 1 415 ? 170.727 142.598 174.555 1.00 50.35 415 VAL A O 1
ATOM 3414 N N . ALA A 1 416 ? 170.890 144.340 173.149 1.00 32.39 416 ALA A N 1
ATOM 3415 C CA . ALA A 1 416 ? 170.843 145.315 174.233 1.00 28.26 416 ALA A CA 1
ATOM 3416 C C . ALA A 1 416 ? 169.484 145.312 174.919 1.00 36.12 416 ALA A C 1
ATOM 3417 O O . ALA A 1 416 ? 169.398 145.472 176.141 1.00 38.17 416 ALA A O 1
ATOM 3424 N N . SER A 1 417 ? 168.414 145.137 174.150 1.00 39.12 417 SER A N 1
ATOM 3425 C CA . SER A 1 417 ? 167.071 145.142 174.722 1.00 32.48 417 SER A CA 1
ATOM 3426 C C . SER A 1 417 ? 166.890 144.069 175.784 1.00 34.06 417 SER A C 1
ATOM 3427 O O . SER A 1 417 ? 166.374 144.388 176.868 1.00 32.29 417 SER A O 1
ATOM 3435 N N . PRO A 1 418 ? 167.252 142.803 175.553 1.00 40.24 418 PRO A N 1
ATOM 3436 C CA . PRO A 1 418 ? 167.122 141.806 176.628 1.00 35.39 418 PRO A CA 1
ATOM 3437 C C . PRO A 1 418 ? 167.963 142.114 177.853 1.00 32.78 418 PRO A C 1
ATOM 3438 O O . PRO A 1 418 ? 167.568 141.748 178.963 1.00 35.89 418 PRO A O 1
ATOM 3449 N N . VAL A 1 419 ? 169.115 142.764 177.693 1.00 28.67 419 VAL A N 1
ATOM 3450 C CA . VAL A 1 419 ? 169.915 143.132 178.857 1.00 28.53 419 VAL A CA 1
ATOM 3451 C C . VAL A 1 419 ? 169.141 144.106 179.737 1.00 41.27 419 VAL A C 1
ATOM 3452 O O . VAL A 1 419 ? 169.060 143.940 180.961 1.00 37.78 419 VAL A O 1
ATOM 3465 N N . VAL A 1 420 ? 168.546 145.131 179.122 1.00 44.52 420 VAL A N 1
ATOM 3466 C CA . VAL A 1 420 ? 167.747 146.088 179.880 1.00 27.61 420 VAL A CA 1
ATOM 3467 C C . VAL A 1 420 ? 166.517 145.409 180.458 1.00 35.72 420 VAL A C 1
ATOM 3468 O O . VAL A 1 420 ? 166.083 145.732 181.565 1.00 37.85 420 VAL A O 1
ATOM 3481 N N . ALA A 1 421 ? 165.922 144.476 179.715 1.00 31.82 421 ALA A N 1
ATOM 3482 C CA . ALA A 1 421 ? 164.751 143.773 180.224 1.00 26.58 421 ALA A CA 1
ATOM 3483 C C . ALA A 1 421 ? 165.096 142.960 181.463 1.00 33.82 421 ALA A C 1
ATOM 3484 O O . ALA A 1 421 ? 164.347 142.961 182.445 1.00 43.42 421 ALA A O 1
ATOM 3491 N N . GLY A 1 422 ? 166.231 142.262 181.441 1.00 33.23 422 GLY A N 1
ATOM 3492 C CA . GLY A 1 422 ? 166.654 141.517 182.614 1.00 32.59 422 GLY A CA 1
ATOM 3493 C C . GLY A 1 422 ? 167.006 142.420 183.779 1.00 33.34 422 GLY A C 1
ATOM 3494 O O . GLY A 1 422 ? 166.678 142.120 184.930 1.00 47.83 422 GLY A O 1
ATOM 3498 N N . ALA A 1 423 ? 167.682 143.535 183.502 1.00 30.80 423 ALA A N 1
ATOM 3499 C CA . ALA A 1 423 ? 167.983 144.494 184.557 1.00 40.73 423 ALA A CA 1
ATOM 3500 C C . ALA A 1 423 ? 166.708 145.052 185.173 1.00 45.76 423 ALA A C 1
ATOM 3501 O O . ALA A 1 423 ? 166.621 145.215 186.394 1.00 49.19 423 ALA A O 1
ATOM 3508 N N . VAL A 1 424 ? 165.707 145.350 184.341 1.00 36.91 424 VAL A N 1
ATOM 3509 C CA . VAL A 1 424 ? 164.434 145.865 184.831 1.00 33.57 424 VAL A CA 1
ATOM 3510 C C . VAL A 1 424 ? 163.710 144.804 185.645 1.00 38.39 424 VAL A C 1
ATOM 3511 O O . VAL A 1 424 ? 163.056 145.112 186.643 1.00 47.15 424 VAL A O 1
ATOM 3524 N N . THR A 1 425 ? 163.799 143.544 185.224 1.00 31.73 425 THR A N 1
ATOM 3525 C CA . THR A 1 425 ? 163.185 142.460 185.984 1.00 35.69 425 THR A CA 1
ATOM 3526 C C . THR A 1 425 ? 163.823 142.341 187.364 1.00 42.31 425 THR A C 1
ATOM 3527 O O . THR A 1 425 ? 163.132 142.230 188.387 1.00 50.98 425 THR A O 1
ATOM 3538 N N . LEU A 1 426 ? 165.153 142.382 187.408 1.00 49.89 426 LEU A N 1
ATOM 3539 C CA . LEU A 1 426 ? 165.852 142.351 188.686 1.00 47.97 426 LEU A CA 1
ATOM 3540 C C . LEU A 1 426 ? 165.466 143.547 189.549 1.00 41.23 426 LEU A C 1
ATOM 3541 O O . LEU A 1 426 ? 165.207 143.400 190.749 1.00 47.06 426 LEU A O 1
ATOM 3557 N N . LEU A 1 427 ? 165.401 144.737 188.948 1.00 36.40 427 LEU A N 1
ATOM 3558 C CA . LEU A 1 427 ? 165.012 145.928 189.691 1.00 44.58 427 LEU A CA 1
ATOM 3559 C C . LEU A 1 427 ? 163.608 145.791 190.257 1.00 45.18 427 LEU A C 1
ATOM 3560 O O . LEU A 1 427 ? 163.361 146.141 191.416 1.00 54.62 427 LEU A O 1
ATOM 3576 N N . VAL A 1 428 ? 162.673 145.281 189.458 1.00 30.75 428 VAL A N 1
ATOM 3577 C CA . VAL A 1 428 ? 161.318 145.071 189.950 1.00 38.75 428 VAL A CA 1
ATOM 3578 C C . VAL A 1 428 ? 161.344 144.143 191.152 1.00 43.28 428 VAL A C 1
ATOM 3579 O O . VAL A 1 428 ? 160.657 144.377 192.151 1.00 46.01 428 VAL A O 1
ATOM 3592 N N . SER A 1 429 ? 162.148 143.080 191.080 1.00 53.10 429 SER A N 1
ATOM 3593 C CA . SER A 1 429 ? 162.251 142.170 192.218 1.00 49.67 429 SER A CA 1
ATOM 3594 C C . SER A 1 429 ? 162.854 142.855 193.441 1.00 49.71 429 SER A C 1
ATOM 3595 O O . SER A 1 429 ? 162.529 142.489 194.574 1.00 53.72 429 SER A O 1
ATOM 3603 N N . THR A 1 430 ? 163.733 143.840 193.239 1.00 53.53 430 THR A N 1
ATOM 3604 C CA . THR A 1 430 ? 164.372 144.500 194.376 1.00 51.24 430 THR A CA 1
ATOM 3605 C C . THR A 1 430 ? 163.392 145.379 195.146 1.00 57.99 430 THR A C 1
ATOM 3606 O O . THR A 1 430 ? 163.407 145.397 196.382 1.00 51.89 430 THR A O 1
ATOM 3617 N N . VAL A 1 431 ? 162.545 146.128 194.435 1.00 60.97 431 VAL A N 1
ATOM 3618 C CA . VAL A 1 431 ? 161.680 147.104 195.089 1.00 57.55 431 VAL A CA 1
ATOM 3619 C C . VAL A 1 431 ? 160.787 146.417 196.112 1.00 59.10 431 VAL A C 1
ATOM 3620 O O . VAL A 1 431 ? 160.273 145.315 195.882 1.00 58.37 431 VAL A O 1
ATOM 3633 N N . GLN A 1 432 ? 160.593 147.080 197.254 1.00 66.22 432 GLN A N 1
ATOM 3634 C CA . GLN A 1 432 ? 159.770 146.519 198.321 1.00 68.81 432 GLN A CA 1
ATOM 3635 C C . GLN A 1 432 ? 158.287 146.745 198.050 1.00 70.09 432 GLN A C 1
ATOM 3636 O O . GLN A 1 432 ? 157.495 145.796 198.033 1.00 73.75 432 GLN A O 1
ATOM 3650 N N . LYS A 1 433 ? 157.893 147.998 197.841 1.00 62.37 433 LYS A N 1
ATOM 3651 C CA . LYS A 1 433 ? 156.508 148.329 197.528 1.00 58.06 433 LYS A CA 1
ATOM 3652 C C . LYS A 1 433 ? 156.293 148.139 196.033 1.00 62.75 433 LYS A C 1
ATOM 3653 O O . LYS A 1 433 ? 156.769 148.940 195.223 1.00 63.25 433 LYS A O 1
ATOM 3672 N N . ARG A 1 434 ? 155.580 147.074 195.661 1.00 63.81 434 ARG A N 1
ATOM 3673 C CA . ARG A 1 434 ? 155.394 146.780 194.246 1.00 58.55 434 ARG A CA 1
ATOM 3674 C C . ARG A 1 434 ? 154.428 147.754 193.587 1.00 57.92 434 ARG A C 1
ATOM 3675 O O . ARG A 1 434 ? 154.511 147.977 192.375 1.00 61.08 434 ARG A O 1
ATOM 3696 N N . GLU A 1 435 ? 153.510 148.340 194.357 1.00 63.08 435 GLU A N 1
ATOM 3697 C CA . GLU A 1 435 ? 152.588 149.308 193.775 1.00 66.29 435 GLU A CA 1
ATOM 3698 C C . GLU A 1 435 ? 153.333 150.505 193.203 1.00 63.05 435 GLU A C 1
ATOM 3699 O O . GLU A 1 435 ? 152.881 151.109 192.225 1.00 64.06 435 GLU A O 1
ATOM 3711 N N . LEU A 1 436 ? 154.475 150.858 193.790 1.00 49.14 436 LEU A N 1
ATOM 3712 C CA . LEU A 1 436 ? 155.282 151.941 193.252 1.00 48.60 436 LEU A CA 1
ATOM 3713 C C . LEU A 1 436 ? 155.873 151.609 191.892 1.00 50.52 436 LEU A C 1
ATOM 3714 O O . LEU A 1 436 ? 156.367 152.517 191.216 1.00 52.24 436 LEU A O 1
ATOM 3730 N N . VAL A 1 437 ? 155.839 150.346 191.479 1.00 50.98 437 VAL A N 1
ATOM 3731 C CA . VAL A 1 437 ? 156.457 149.916 190.230 1.00 39.95 437 VAL A CA 1
ATOM 3732 C C . VAL A 1 437 ? 155.407 149.985 189.127 1.00 41.71 437 VAL A C 1
ATOM 3733 O O . VAL A 1 437 ? 154.487 149.165 189.072 1.00 46.17 437 VAL A O 1
ATOM 3746 N N . ASN A 1 438 ? 155.549 150.967 188.251 1.00 26.77 438 ASN A N 1
ATOM 3747 C CA . ASN A 1 438 ? 154.722 151.097 187.063 1.00 34.55 438 ASN A CA 1
ATOM 3748 C C . ASN A 1 438 ? 155.649 151.426 185.904 1.00 32.73 438 ASN A C 1
ATOM 3749 O O . ASN A 1 438 ? 156.832 151.706 186.128 1.00 26.30 438 ASN A O 1
ATOM 3760 N N . PRO A 1 439 ? 155.168 151.392 184.658 1.00 43.40 439 PRO A N 1
ATOM 3761 C CA . PRO A 1 439 ? 156.059 151.733 183.540 1.00 40.07 439 PRO A CA 1
ATOM 3762 C C . PRO A 1 439 ? 156.736 153.076 183.718 1.00 36.63 439 PRO A C 1
ATOM 3763 O O . PRO A 1 439 ? 157.926 153.211 183.410 1.00 42.54 439 PRO A O 1
ATOM 3774 N N . ALA A 1 440 ? 156.016 154.065 184.248 1.00 36.07 440 ALA A N 1
ATOM 3775 C CA . ALA A 1 440 ? 156.585 155.398 184.405 1.00 35.71 440 ALA A CA 1
ATOM 3776 C C . ALA A 1 440 ? 157.640 155.426 185.506 1.00 38.27 440 ALA A C 1
ATOM 3777 O O . ALA A 1 440 ? 158.725 155.978 185.317 1.00 33.40 440 ALA A O 1
ATOM 3784 N N . SER A 1 441 ? 157.340 154.841 186.666 1.00 42.32 441 SER A N 1
ATOM 3785 C CA . SER A 1 441 ? 158.313 154.841 187.755 1.00 30.56 441 SER A CA 1
ATOM 3786 C C . SER A 1 441 ? 159.558 154.043 187.386 1.00 43.52 441 SER A C 1
ATOM 3787 O O . SER A 1 441 ? 160.679 154.455 187.700 1.00 49.47 441 SER A O 1
ATOM 3795 N N . MET A 1 442 ? 159.385 152.894 186.730 1.00 38.03 442 MET A N 1
ATOM 3796 C CA . MET A 1 442 ? 160.538 152.112 186.298 1.00 36.29 442 MET A CA 1
ATOM 3797 C C . MET A 1 442 ? 161.371 152.882 185.281 1.00 42.97 442 MET A C 1
ATOM 3798 O O . MET A 1 442 ? 162.603 152.957 185.391 1.00 50.87 442 MET A O 1
ATOM 3812 N N . LYS A 1 443 ? 160.712 153.454 184.274 1.00 36.91 443 LYS A N 1
ATOM 3813 C CA . LYS A 1 443 ? 161.431 154.250 183.291 1.00 40.16 443 LYS A CA 1
ATOM 3814 C C . LYS A 1 443 ? 162.153 155.411 183.956 1.00 36.12 443 LYS A C 1
ATOM 3815 O O . LYS A 1 443 ? 163.270 155.755 183.567 1.00 43.65 443 LYS A O 1
ATOM 3834 N N . GLN A 1 444 ? 161.541 156.014 184.980 1.00 34.50 444 GLN A N 1
ATOM 3835 C CA . GLN A 1 444 ? 162.154 157.156 185.652 1.00 36.00 444 GLN A CA 1
ATOM 3836 C C . GLN A 1 444 ? 163.350 156.732 186.490 1.00 37.41 444 GLN A C 1
ATOM 3837 O O . GLN A 1 444 ? 164.345 157.455 186.567 1.00 39.30 444 GLN A O 1
ATOM 3851 N N . ALA A 1 445 ? 163.265 155.576 187.144 1.00 38.64 445 ALA A N 1
ATOM 3852 C CA . ALA A 1 445 ? 164.414 155.059 187.876 1.00 38.37 445 ALA A CA 1
ATOM 3853 C C . ALA A 1 445 ? 165.579 154.811 186.933 1.00 30.91 445 ALA A C 1
ATOM 3854 O O . ALA A 1 445 ? 166.719 155.196 187.215 1.00 32.54 445 ALA A O 1
ATOM 3861 N N . LEU A 1 446 ? 165.300 154.185 185.789 1.00 41.29 446 LEU A N 1
ATOM 3862 C CA . LEU A 1 446 ? 166.353 153.943 184.809 1.00 41.88 446 LEU A CA 1
ATOM 3863 C C . LEU A 1 446 ? 166.890 155.253 184.247 1.00 33.08 446 LEU A C 1
ATOM 3864 O O . LEU A 1 446 ? 168.080 155.366 183.938 1.00 41.33 446 LEU A O 1
ATOM 3880 N N . ILE A 1 447 ? 166.020 156.250 184.104 1.00 36.46 447 ILE A N 1
ATOM 3881 C CA . ILE A 1 447 ? 166.411 157.531 183.529 1.00 34.24 447 ILE A CA 1
ATOM 3882 C C . ILE A 1 447 ? 167.305 158.306 184.490 1.00 34.01 447 ILE A C 1
ATOM 3883 O O . ILE A 1 447 ? 168.320 158.885 184.089 1.00 39.77 447 ILE A O 1
ATOM 3899 N N . ALA A 1 448 ? 166.939 158.336 185.770 1.00 47.68 448 ALA A N 1
ATOM 3900 C CA . ALA A 1 448 ? 167.698 159.086 186.763 1.00 39.49 448 ALA A CA 1
ATOM 3901 C C . ALA A 1 448 ? 168.999 158.384 187.124 1.00 45.43 448 ALA A C 1
ATOM 3902 O O . ALA A 1 448 ? 170.029 159.042 187.312 1.00 49.41 448 ALA A O 1
ATOM 3909 N N . SER A 1 449 ? 168.976 157.055 187.230 1.00 49.55 449 SER A N 1
ATOM 3910 C CA . SER A 1 449 ? 170.172 156.306 187.584 1.00 51.14 449 SER A CA 1
ATOM 3911 C C . SER A 1 449 ? 171.102 156.077 186.405 1.00 35.95 449 SER A C 1
ATOM 3912 O O . SER A 1 449 ? 172.221 155.601 186.610 1.00 48.68 449 SER A O 1
ATOM 3920 N N . ALA A 1 450 ? 170.674 156.397 185.188 1.00 30.27 450 ALA A N 1
ATOM 3921 C CA . ALA A 1 450 ? 171.508 156.158 184.022 1.00 41.12 450 ALA A CA 1
ATOM 3922 C C . ALA A 1 450 ? 172.792 156.967 184.113 1.00 40.36 450 ALA A C 1
ATOM 3923 O O . ALA A 1 450 ? 172.802 158.096 184.607 1.00 41.88 450 ALA A O 1
ATOM 3930 N N . ARG A 1 451 ? 173.883 156.373 183.644 1.00 45.38 451 ARG A N 1
ATOM 3931 C CA . ARG A 1 451 ? 175.166 157.056 183.564 1.00 47.89 451 ARG A CA 1
ATOM 3932 C C . ARG A 1 451 ? 175.307 157.665 182.177 1.00 38.47 451 ARG A C 1
ATOM 3933 O O . ARG A 1 451 ? 175.335 156.945 181.176 1.00 35.16 451 ARG A O 1
ATOM 3954 N N . ARG A 1 452 ? 175.394 158.987 182.120 1.00 42.53 452 ARG A N 1
ATOM 3955 C CA . ARG A 1 452 ? 175.510 159.671 180.844 1.00 45.20 452 ARG A CA 1
ATOM 3956 C C . ARG A 1 452 ? 176.830 159.313 180.176 1.00 43.94 452 ARG A C 1
ATOM 3957 O O . ARG A 1 452 ? 177.896 159.418 180.788 1.00 55.06 452 ARG A O 1
ATOM 3978 N N . LEU A 1 453 ? 176.758 158.892 178.925 1.00 31.95 453 LEU A N 1
ATOM 3979 C CA . LEU A 1 453 ? 177.965 158.616 178.165 1.00 32.66 453 LEU A CA 1
ATOM 3980 C C . LEU A 1 453 ? 178.577 159.928 177.693 1.00 40.21 453 LEU A C 1
ATOM 3981 O O . LEU A 1 453 ? 177.886 160.730 177.061 1.00 50.15 453 LEU A O 1
ATOM 3997 N N . PRO A 1 454 ? 179.849 160.191 177.982 1.00 48.75 454 PRO A N 1
ATOM 3998 C CA . PRO A 1 454 ? 180.471 161.407 177.448 1.00 50.58 454 PRO A CA 1
ATOM 3999 C C . PRO A 1 454 ? 180.489 161.403 175.926 1.00 48.32 454 PRO A C 1
ATOM 4000 O O . PRO A 1 454 ? 180.720 160.373 175.290 1.00 52.32 454 PRO A O 1
ATOM 4011 N N . GLY A 1 455 ? 180.239 162.572 175.343 1.00 42.13 455 GLY A N 1
ATOM 4012 C CA . GLY A 1 455 ? 180.374 162.762 173.915 1.00 41.14 455 GLY A CA 1
ATOM 4013 C C . GLY A 1 455 ? 179.253 162.199 173.069 1.00 48.08 455 GLY A C 1
ATOM 4014 O O . GLY A 1 455 ? 179.350 162.252 171.836 1.00 50.33 455 GLY A O 1
ATOM 4018 N N . VAL A 1 456 ? 178.195 161.672 173.677 1.00 41.72 456 VAL A N 1
ATOM 4019 C CA . VAL A 1 456 ? 177.087 161.053 172.958 1.00 41.82 456 VAL A CA 1
ATOM 4020 C C . VAL A 1 456 ? 175.844 161.906 173.159 1.00 41.61 456 VAL A C 1
ATOM 4021 O O . VAL A 1 456 ? 175.467 162.202 174.299 1.00 48.07 456 VAL A O 1
ATOM 4034 N N . ASN A 1 457 ? 175.202 162.294 172.059 1.00 44.94 457 ASN A N 1
ATOM 4035 C CA . ASN A 1 457 ? 174.002 163.107 172.166 1.00 35.99 457 ASN A CA 1
ATOM 4036 C C . ASN A 1 457 ? 172.835 162.269 172.678 1.00 36.00 457 ASN A C 1
ATOM 4037 O O . ASN A 1 457 ? 172.834 161.039 172.609 1.00 38.36 457 ASN A O 1
ATOM 4048 N N . MET A 1 458 ? 171.836 162.965 173.218 1.00 37.49 458 MET A N 1
ATOM 4049 C CA . MET A 1 458 ? 170.727 162.299 173.884 1.00 36.54 458 MET A CA 1
ATOM 4050 C C . MET A 1 458 ? 169.851 161.505 172.924 1.00 40.36 458 MET A C 1
ATOM 4051 O O . MET A 1 458 ? 169.107 160.625 173.371 1.00 35.14 458 MET A O 1
ATOM 4065 N N . PHE A 1 459 ? 169.914 161.789 171.624 1.00 40.81 459 PHE A N 1
ATOM 4066 C CA . PHE A 1 459 ? 169.144 161.031 170.650 1.00 44.12 459 PHE A CA 1
ATOM 4067 C C . PHE A 1 459 ? 169.854 159.764 170.197 1.00 43.85 459 PHE A C 1
ATOM 4068 O O . PHE A 1 459 ? 169.253 158.957 169.482 1.00 38.42 459 PHE A O 1
ATOM 4085 N N . GLU A 1 460 ? 171.105 159.565 170.607 1.00 42.20 460 GLU A N 1
ATOM 4086 C CA . GLU A 1 460 ? 171.796 158.291 170.458 1.00 41.59 460 GLU A CA 1
ATOM 4087 C C . GLU A 1 460 ? 171.725 157.448 171.725 1.00 37.99 460 GLU A C 1
ATOM 4088 O O . GLU A 1 460 ? 171.445 156.249 171.652 1.00 43.16 460 GLU A O 1
ATOM 4100 N N . GLN A 1 461 ? 171.955 158.055 172.891 1.00 32.49 461 GLN A N 1
ATOM 4101 C CA . GLN A 1 461 ? 172.051 157.312 174.142 1.00 38.30 461 GLN A CA 1
ATOM 4102 C C . GLN A 1 461 ? 170.807 157.400 175.009 1.00 34.66 461 GLN A C 1
ATOM 4103 O O . GLN A 1 461 ? 170.551 156.481 175.790 1.00 36.55 461 GLN A O 1
ATOM 4117 N N . GLY A 1 462 ? 170.035 158.469 174.899 1.00 40.77 462 GLY A N 1
ATOM 4118 C CA . GLY A 1 462 ? 168.967 158.725 175.851 1.00 32.78 462 GLY A CA 1
ATOM 4119 C C . GLY A 1 462 ? 169.502 159.483 177.045 1.00 33.92 462 GLY A C 1
ATOM 4120 O O . GLY A 1 462 ? 170.151 160.507 176.888 1.00 31.95 462 GLY A O 1
ATOM 4124 N N . HIS A 1 463 ? 169.245 158.963 178.239 1.00 37.76 463 HIS A N 1
ATOM 4125 C CA . HIS A 1 463 ? 169.775 159.568 179.452 1.00 32.76 463 HIS A CA 1
ATOM 4126 C C . HIS A 1 463 ? 171.119 158.990 179.872 1.00 39.82 463 HIS A C 1
ATOM 4127 O O . HIS A 1 463 ? 171.803 159.599 180.700 1.00 49.56 463 HIS A O 1
ATOM 4141 N N . GLY A 1 464 ? 171.517 157.859 179.321 1.00 38.65 464 GLY A N 1
ATOM 4142 C CA . GLY A 1 464 ? 172.805 157.277 179.624 1.00 40.09 464 GLY A CA 1
ATOM 4143 C C . GLY A 1 464 ? 172.721 155.766 179.611 1.00 43.05 464 GLY A C 1
ATOM 4144 O O . GLY A 1 464 ? 171.697 155.183 179.268 1.00 36.83 464 GLY A O 1
ATOM 4148 N N . LYS A 1 465 ? 173.831 155.145 179.995 1.00 39.30 465 LYS A N 1
ATOM 4149 C CA . LYS A 1 465 ? 173.889 153.696 180.074 1.00 34.26 465 LYS A CA 1
ATOM 4150 C C . LYS A 1 465 ? 173.257 153.210 181.368 1.00 44.88 465 LYS A C 1
ATOM 4151 O O . LYS A 1 465 ? 173.346 153.863 182.410 1.00 45.24 465 LYS A O 1
ATOM 4170 N N . LEU A 1 466 ? 172.609 152.055 181.288 1.00 46.11 466 LEU A N 1
ATOM 4171 C CA . LEU A 1 466 ? 171.973 151.460 182.451 1.00 41.21 466 LEU A CA 1
ATOM 4172 C C . LEU A 1 466 ? 172.967 151.308 183.598 1.00 44.93 466 LEU A C 1
ATOM 4173 O O . LEU A 1 466 ? 174.057 150.756 183.428 1.00 49.59 466 LEU A O 1
ATOM 4189 N N . ASP A 1 467 ? 172.586 151.814 184.769 1.00 37.87 467 ASP A N 1
ATOM 4190 C CA . ASP A 1 467 ? 173.341 151.633 186.005 1.00 36.68 467 ASP A CA 1
ATOM 4191 C C . ASP A 1 467 ? 172.432 150.911 186.987 1.00 36.29 467 ASP A C 1
ATOM 4192 O O . ASP A 1 467 ? 171.473 151.497 187.498 1.00 51.12 467 ASP A O 1
ATOM 4201 N N . LEU A 1 468 ? 172.734 149.642 187.250 1.00 46.73 468 LEU A N 1
ATOM 4202 C CA . LEU A 1 468 ? 171.803 148.796 187.986 1.00 52.57 468 LEU A CA 1
ATOM 4203 C C . LEU A 1 468 ? 171.782 149.137 189.473 1.00 52.95 468 LEU A C 1
ATOM 4204 O O . LEU A 1 468 ? 170.712 149.175 190.089 1.00 46.40 468 LEU A O 1
ATOM 4220 N N . LEU A 1 469 ? 172.947 149.394 190.070 1.00 55.48 469 LEU A N 1
ATOM 4221 C CA . LEU A 1 469 ? 172.984 149.662 191.505 1.00 54.23 469 LEU A CA 1
ATOM 4222 C C . LEU A 1 469 ? 172.403 151.032 191.831 1.00 56.22 469 LEU A C 1
ATOM 4223 O O . LEU A 1 469 ? 171.616 151.171 192.778 1.00 60.61 469 LEU A O 1
ATOM 4239 N N . ARG A 1 470 ? 172.777 152.060 191.068 1.00 51.19 470 ARG A N 1
ATOM 4240 C CA . ARG A 1 470 ? 172.166 153.363 191.284 1.00 46.16 470 ARG A CA 1
ATOM 4241 C C . ARG A 1 470 ? 170.675 153.321 190.995 1.00 50.49 470 ARG A C 1
ATOM 4242 O O . ARG A 1 470 ? 169.897 154.019 191.652 1.00 56.07 470 ARG A O 1
ATOM 4263 N N . ALA A 1 471 ? 170.258 152.516 190.017 1.00 41.46 471 ALA A N 1
ATOM 4264 C CA . ALA A 1 471 ? 168.834 152.346 189.765 1.00 40.81 471 ALA A CA 1
ATOM 4265 C C . ALA A 1 471 ? 168.146 151.714 190.963 1.00 44.54 471 ALA A C 1
ATOM 4266 O O . ALA A 1 471 ? 167.027 152.098 191.319 1.00 53.64 471 ALA A O 1
ATOM 4273 N N . TYR A 1 472 ? 168.797 150.739 191.595 1.00 53.64 472 TYR A N 1
ATOM 4274 C CA . TYR A 1 472 ? 168.239 150.142 192.803 1.00 51.61 472 TYR A CA 1
ATOM 4275 C C . TYR A 1 472 ? 168.073 151.190 193.894 1.00 50.72 472 TYR A C 1
ATOM 4276 O O . TYR A 1 472 ? 167.036 151.256 194.561 1.00 52.14 472 TYR A O 1
ATOM 4294 N N . GLN A 1 473 ? 169.092 152.027 194.080 1.00 56.92 473 GLN A N 1
ATOM 4295 C CA . GLN A 1 473 ? 169.014 153.067 195.102 1.00 49.06 473 GLN A CA 1
ATOM 4296 C C . GLN A 1 473 ? 167.890 154.055 194.804 1.00 54.44 473 GLN A C 1
ATOM 4297 O O . GLN A 1 473 ? 167.123 154.431 195.702 1.00 55.73 473 GLN A O 1
ATOM 4311 N N . ILE A 1 474 ? 167.775 154.485 193.546 1.00 52.05 474 ILE A N 1
ATOM 4312 C CA . ILE A 1 474 ? 166.737 155.441 193.173 1.00 49.54 474 ILE A CA 1
ATOM 4313 C C . ILE A 1 474 ? 165.353 154.841 193.383 1.00 51.45 474 ILE A C 1
ATOM 4314 O O . ILE A 1 474 ? 164.457 155.496 193.927 1.00 60.34 474 ILE A O 1
ATOM 4330 N N . LEU A 1 475 ? 165.150 153.591 192.960 1.00 49.08 475 LEU A N 1
ATOM 4331 C CA . LEU A 1 475 ? 163.878 152.932 193.230 1.00 43.95 475 LEU A CA 1
ATOM 4332 C C . LEU A 1 475 ? 163.625 152.833 194.724 1.00 54.33 475 LEU A C 1
ATOM 4333 O O . LEU A 1 475 ? 162.476 152.910 195.173 1.00 60.59 475 LEU A O 1
ATOM 4349 N N . ASN A 1 476 ? 164.686 152.639 195.509 1.00 59.86 476 ASN A N 1
ATOM 4350 C CA . ASN A 1 476 ? 164.529 152.556 196.955 1.00 56.96 476 ASN A CA 1
ATOM 4351 C C . ASN A 1 476 ? 164.011 153.870 197.521 1.00 57.90 476 ASN A C 1
ATOM 4352 O O . ASN A 1 476 ? 163.115 153.879 198.373 1.00 62.91 476 ASN A O 1
ATOM 4363 N N . SER A 1 477 ? 164.554 154.990 197.050 1.00 61.69 477 SER A N 1
ATOM 4364 C CA . SER A 1 477 ? 164.154 156.306 197.529 1.00 58.25 477 SER A CA 1
ATOM 4365 C C . SER A 1 477 ? 162.990 156.903 196.747 1.00 57.76 477 SER A C 1
ATOM 4366 O O . SER A 1 477 ? 162.504 157.977 197.115 1.00 55.78 477 SER A O 1
ATOM 4374 N N . TYR A 1 478 ? 162.527 156.236 195.692 1.00 48.93 478 TYR A N 1
ATOM 4375 C CA . TYR A 1 478 ? 161.527 156.818 194.807 1.00 48.73 478 TYR A CA 1
ATOM 4376 C C . TYR A 1 478 ? 160.178 156.956 195.501 1.00 48.39 478 TYR A C 1
ATOM 4377 O O . TYR A 1 478 ? 159.775 156.102 196.295 1.00 52.90 478 TYR A O 1
ATOM 4395 N N . LYS A 1 479 ? 159.479 158.043 195.191 1.00 49.49 479 LYS A N 1
ATOM 4396 C CA . LYS A 1 479 ? 158.086 158.231 195.557 1.00 52.34 479 LYS A CA 1
ATOM 4397 C C . LYS A 1 479 ? 157.313 158.683 194.327 1.00 51.07 479 LYS A C 1
ATOM 4398 O O . LYS A 1 479 ? 157.883 159.324 193.440 1.00 52.64 479 LYS A O 1
ATOM 4417 N N . PRO A 1 480 ? 156.023 158.366 194.241 1.00 44.86 480 PRO A N 1
ATOM 4418 C CA . PRO A 1 480 ? 155.272 158.689 193.021 1.00 47.46 480 PRO A CA 1
ATOM 4419 C C . PRO A 1 480 ? 155.375 160.165 192.676 1.00 49.64 480 PRO A C 1
ATOM 4420 O O . PRO A 1 480 ? 155.107 161.040 193.504 1.00 55.04 480 PRO A O 1
ATOM 4431 N N . GLN A 1 481 ? 155.769 160.441 191.440 1.00 38.90 481 GLN A N 1
ATOM 4432 C CA . GLN A 1 481 ? 156.028 161.807 191.015 1.00 39.68 481 GLN A CA 1
ATOM 4433 C C . GLN A 1 481 ? 156.000 161.857 189.498 1.00 42.93 481 GLN A C 1
ATOM 4434 O O . GLN A 1 481 ? 156.046 160.830 188.820 1.00 50.39 481 GLN A O 1
ATOM 4448 N N . ALA A 1 482 ? 155.919 163.070 188.975 1.00 46.77 482 ALA A N 1
ATOM 4449 C CA . ALA A 1 482 ? 156.050 163.316 187.551 1.00 39.14 482 ALA A CA 1
ATOM 4450 C C . ALA A 1 482 ? 157.465 163.786 187.255 1.00 35.45 482 ALA A C 1
ATOM 4451 O O . ALA A 1 482 ? 158.158 164.312 188.128 1.00 45.90 482 ALA A O 1
ATOM 4458 N N . SER A 1 483 ? 157.896 163.567 186.021 1.00 30.33 483 SER A N 1
ATOM 4459 C CA . SER A 1 483 ? 159.221 163.981 185.593 1.00 24.60 483 SER A CA 1
ATOM 4460 C C . SER A 1 483 ? 159.197 164.182 184.089 1.00 37.79 483 SER A C 1
ATOM 4461 O O . SER A 1 483 ? 158.225 163.847 183.410 1.00 38.95 483 SER A O 1
ATOM 4469 N N . LEU A 1 484 ? 160.296 164.714 183.571 1.00 41.71 484 LEU A N 1
ATOM 4470 C CA . LEU A 1 484 ? 160.361 165.168 182.195 1.00 36.35 484 LEU A CA 1
ATOM 4471 C C . LEU A 1 484 ? 161.598 164.610 181.511 1.00 28.20 484 LEU A C 1
ATOM 4472 O O . LEU A 1 484 ? 162.685 164.591 182.092 1.00 41.18 484 LEU A O 1
ATOM 4488 N N . SER A 1 485 ? 161.416 164.145 180.280 1.00 36.09 485 SER A N 1
ATOM 4489 C CA . SER A 1 485 ? 162.501 163.608 179.458 1.00 44.77 485 SER A CA 1
ATOM 4490 C C . SER A 1 485 ? 162.622 164.437 178.187 1.00 43.75 485 SER A C 1
ATOM 4491 O O . SER A 1 485 ? 161.748 164.337 177.307 1.00 36.61 485 SER A O 1
ATOM 4499 N N . PRO A 1 486 ? 163.642 165.284 178.042 1.00 43.74 486 PRO A N 1
ATOM 4500 C CA . PRO A 1 486 ? 164.704 165.595 179.012 1.00 41.35 486 PRO A CA 1
ATOM 4501 C C . PRO A 1 486 ? 164.167 166.366 180.212 1.00 41.22 486 PRO A C 1
ATOM 4502 O O . PRO A 1 486 ? 163.208 167.122 180.093 1.00 47.55 486 PRO A O 1
ATOM 4513 N N . SER A 1 487 ? 164.772 166.178 181.387 1.00 50.36 487 SER A N 1
ATOM 4514 C CA . SER A 1 487 ? 164.325 166.841 182.605 1.00 35.59 487 SER A CA 1
ATOM 4515 C C . SER A 1 487 ? 164.725 168.305 182.658 1.00 32.26 487 SER A C 1
ATOM 4516 O O . SER A 1 487 ? 164.247 169.032 183.532 1.00 50.27 487 SER A O 1
ATOM 4524 N N . TYR A 1 488 ? 165.588 168.748 181.756 1.00 45.21 488 TYR A N 1
ATOM 4525 C CA . TYR A 1 488 ? 165.912 170.155 181.619 1.00 43.65 488 TYR A CA 1
ATOM 4526 C C . TYR A 1 488 ? 166.050 170.462 180.138 1.00 41.82 488 TYR A C 1
ATOM 4527 O O . TYR A 1 488 ? 166.380 169.585 179.337 1.00 37.36 488 TYR A O 1
ATOM 4545 N N . ILE A 1 489 ? 165.790 171.713 179.778 1.00 34.64 489 ILE A N 1
ATOM 4546 C CA . ILE A 1 489 ? 165.921 172.144 178.394 1.00 42.74 489 ILE A CA 1
ATOM 4547 C C . ILE A 1 489 ? 167.102 173.093 178.300 1.00 52.35 489 ILE A C 1
ATOM 4548 O O . ILE A 1 489 ? 166.954 174.307 178.474 1.00 53.22 489 ILE A O 1
ATOM 4564 N N . ASP A 1 490 ? 168.279 172.545 178.022 1.00 51.25 490 ASP A N 1
ATOM 4565 C CA . ASP A 1 490 ? 169.515 173.315 177.941 1.00 52.26 490 ASP A CA 1
ATOM 4566 C C . ASP A 1 490 ? 170.010 173.239 176.501 1.00 49.54 490 ASP A C 1
ATOM 4567 O O . ASP A 1 490 ? 170.768 172.342 176.131 1.00 53.92 490 ASP A O 1
ATOM 4576 N N . LEU A 1 491 ? 169.603 174.201 175.700 1.00 44.32 491 LEU A N 1
ATOM 4577 C CA . LEU A 1 491 ? 170.033 174.247 174.315 1.00 48.35 491 LEU A CA 1
ATOM 4578 C C . LEU A 1 491 ? 171.498 174.597 174.174 1.00 50.17 491 LEU A C 1
ATOM 4579 O O . LEU A 1 491 ? 171.954 174.814 173.045 1.00 49.45 491 LEU A O 1
ATOM 4595 N N . THR A 1 492 ? 172.235 174.683 175.280 1.00 51.73 492 THR A N 1
ATOM 4596 C CA . THR A 1 492 ? 173.671 174.927 175.271 1.00 54.01 492 THR A CA 1
ATOM 4597 C C . THR A 1 492 ? 174.473 173.685 175.628 1.00 50.79 492 THR A C 1
ATOM 4598 O O . THR A 1 492 ? 175.339 173.263 174.857 1.00 58.43 492 THR A O 1
ATOM 4609 N N . GLU A 1 493 ? 174.196 173.089 176.787 1.00 53.26 493 GLU A N 1
ATOM 4610 C CA . GLU A 1 493 ? 174.920 171.922 177.273 1.00 55.11 493 GLU A CA 1
ATOM 4611 C C . GLU A 1 493 ? 174.836 170.771 176.288 1.00 50.20 493 GLU A C 1
ATOM 4612 O O . GLU A 1 493 ? 173.759 170.213 176.070 1.00 51.68 493 GLU A O 1
ATOM 4624 N N . CYS A 1 494 ? 175.962 170.394 175.704 1.00 50.90 494 CYS A N 1
ATOM 4625 C CA . CYS A 1 494 ? 175.950 169.273 174.781 1.00 49.99 494 CYS A CA 1
ATOM 4626 C C . CYS A 1 494 ? 177.387 168.809 174.550 1.00 46.81 494 CYS A C 1
ATOM 4627 O O . CYS A 1 494 ? 178.309 169.380 175.144 1.00 56.12 494 CYS A O 1
ATOM 4634 N N . PRO A 1 495 ? 177.641 167.789 173.711 1.00 45.18 495 PRO A N 1
ATOM 4635 C CA . PRO A 1 495 ? 176.783 167.136 172.699 1.00 48.30 495 PRO A CA 1
ATOM 4636 C C . PRO A 1 495 ? 175.522 166.447 173.217 1.00 39.61 495 PRO A C 1
ATOM 4637 O O . PRO A 1 495 ? 174.707 166.037 172.407 1.00 40.64 495 PRO A O 1
ATOM 4648 N N . TYR A 1 496 ? 175.305 166.311 174.525 1.00 38.18 496 TYR A N 1
ATOM 4649 C CA . TYR A 1 496 ? 174.109 165.624 174.997 1.00 38.21 496 TYR A CA 1
ATOM 4650 C C . TYR A 1 496 ? 172.831 166.237 174.435 1.00 40.92 496 TYR A C 1
ATOM 4651 O O . TYR A 1 496 ? 171.852 165.519 174.209 1.00 42.08 496 TYR A O 1
ATOM 4669 N N . MET A 1 497 ? 172.808 167.551 174.218 1.00 47.72 497 MET A N 1
ATOM 4670 C CA . MET A 1 497 ? 171.622 168.237 173.704 1.00 50.73 497 MET A CA 1
ATOM 4671 C C . MET A 1 497 ? 171.761 168.612 172.231 1.00 49.67 497 MET A C 1
ATOM 4672 O O . MET A 1 497 ? 171.324 169.687 171.816 1.00 47.05 497 MET A O 1
ATOM 4686 N N . TRP A 1 498 ? 172.382 167.759 171.423 1.00 38.49 498 TRP A N 1
ATOM 4687 C CA . TRP A 1 498 ? 172.203 167.852 169.982 1.00 44.52 498 TRP A CA 1
ATOM 4688 C C . TRP A 1 498 ? 170.813 167.329 169.618 1.00 45.99 498 TRP A C 1
ATOM 4689 O O . TRP A 1 498 ? 170.338 166.363 170.225 1.00 46.29 498 TRP A O 1
ATOM 4710 N N . PRO A 1 499 ? 170.128 167.938 168.631 1.00 39.99 499 PRO A N 1
ATOM 4711 C CA . PRO A 1 499 ? 170.522 169.058 167.768 1.00 39.58 499 PRO A CA 1
ATOM 4712 C C . PRO A 1 499 ? 170.205 170.403 168.384 1.00 41.73 499 PRO A C 1
ATOM 4713 O O . PRO A 1 499 ? 170.445 171.448 167.787 1.00 45.62 499 PRO A O 1
ATOM 4724 N N . TYR A 1 500 ? 169.672 170.393 169.604 1.00 43.82 500 TYR A N 1
ATOM 4725 C CA . TYR A 1 500 ? 169.223 171.619 170.241 1.00 37.88 500 TYR A CA 1
ATOM 4726 C C . TYR A 1 500 ? 170.362 172.581 170.547 1.00 43.34 500 TYR A C 1
ATOM 4727 O O . TYR A 1 500 ? 170.088 173.747 170.842 1.00 48.02 500 TYR A O 1
ATOM 4745 N N . CYS A 1 501 ? 171.621 172.140 170.494 1.00 48.96 501 CYS A N 1
ATOM 4746 C CA . CYS A 1 501 ? 172.741 173.058 170.645 1.00 50.28 501 CYS A CA 1
ATOM 4747 C C . CYS A 1 501 ? 173.451 173.335 169.334 1.00 52.10 501 CYS A C 1
ATOM 4748 O O . CYS A 1 501 ? 174.387 174.141 169.312 1.00 57.03 501 CYS A O 1
ATOM 4755 N N . SER A 1 502 ? 173.054 172.669 168.252 1.00 47.57 502 SER A N 1
ATOM 4756 C CA . SER A 1 502 ? 173.691 172.897 166.965 1.00 45.46 502 SER A CA 1
ATOM 4757 C C . SER A 1 502 ? 173.358 174.267 166.391 1.00 48.34 502 SER A C 1
ATOM 4758 O O . SER A 1 502 ? 174.021 174.701 165.444 1.00 46.79 502 SER A O 1
ATOM 4766 N N . GLN A 1 503 ? 172.356 174.961 166.938 1.00 43.37 503 GLN A N 1
ATOM 4767 C CA . GLN A 1 503 ? 172.103 176.342 166.553 1.00 42.50 503 GLN A CA 1
ATOM 4768 C C . GLN A 1 503 ? 171.391 177.082 167.675 1.00 45.87 503 GLN A C 1
ATOM 4769 O O . GLN A 1 503 ? 170.551 176.486 168.364 1.00 49.92 503 GLN A O 1
ATOM 4783 N N . PRO A 1 504 ? 171.702 178.359 167.885 1.00 44.39 504 PRO A N 1
ATOM 4784 C CA . PRO A 1 504 ? 170.939 179.168 168.839 1.00 38.94 504 PRO A CA 1
ATOM 4785 C C . PRO A 1 504 ? 169.677 179.732 168.198 1.00 42.80 504 PRO A C 1
ATOM 4786 O O . PRO A 1 504 ? 169.503 179.726 166.980 1.00 33.98 504 PRO A O 1
ATOM 4797 N N . ILE A 1 505 ? 168.795 180.243 169.051 1.00 53.79 505 ILE A N 1
ATOM 4798 C CA . ILE A 1 505 ? 167.490 180.736 168.631 1.00 45.41 505 ILE A CA 1
ATOM 4799 C C . ILE A 1 505 ? 167.526 182.255 168.573 1.00 40.74 505 ILE A C 1
ATOM 4800 O O . ILE A 1 505 ? 168.050 182.909 169.479 1.00 43.13 505 ILE A O 1
ATOM 4816 N N . TYR A 1 506 ? 166.985 182.811 167.499 1.00 47.41 506 TYR A N 1
ATOM 4817 C CA . TYR A 1 506 ? 166.887 184.245 167.283 1.00 49.84 506 TYR A CA 1
ATOM 4818 C C . TYR A 1 506 ? 165.431 184.639 167.065 1.00 56.74 506 TYR A C 1
ATOM 4819 O O . TYR A 1 506 ? 164.527 183.800 167.074 1.00 58.78 506 TYR A O 1
ATOM 4837 N N . TYR A 1 507 ? 165.210 185.941 166.902 1.00 56.86 507 TYR A N 1
ATOM 4838 C CA . TYR A 1 507 ? 163.891 186.447 166.564 1.00 51.46 507 TYR A CA 1
ATOM 4839 C C . TYR A 1 507 ? 163.637 186.245 165.080 1.00 47.06 507 TYR A C 1
ATOM 4840 O O . TYR A 1 507 ? 164.538 186.407 164.254 1.00 53.41 507 TYR A O 1
ATOM 4858 N N . GLY A 1 508 ? 162.402 185.887 164.745 1.00 43.52 508 GLY A N 1
ATOM 4859 C CA . GLY A 1 508 ? 162.060 185.530 163.392 1.00 47.44 508 GLY A CA 1
ATOM 4860 C C . GLY A 1 508 ? 162.329 184.086 163.055 1.00 53.48 508 GLY A C 1
ATOM 4861 O O . GLY A 1 508 ? 161.900 183.624 161.991 1.00 49.60 508 GLY A O 1
ATOM 4865 N N . GLY A 1 509 ? 163.033 183.360 163.920 1.00 50.94 509 GLY A N 1
ATOM 4866 C CA . GLY A 1 509 ? 163.208 181.942 163.719 1.00 46.95 509 GLY A CA 1
ATOM 4867 C C . GLY A 1 509 ? 161.921 181.182 163.949 1.00 41.71 509 GLY A C 1
ATOM 4868 O O . GLY A 1 509 ? 161.022 181.621 164.662 1.00 32.11 509 GLY A O 1
ATOM 4872 N N . MET A 1 510 ? 161.829 180.025 163.311 1.00 43.98 510 MET A N 1
ATOM 4873 C CA . MET A 1 510 ? 160.693 179.159 163.548 1.00 35.71 510 MET A CA 1
ATOM 4874 C C . MET A 1 510 ? 160.710 178.729 165.010 1.00 43.10 510 MET A C 1
ATOM 4875 O O . MET A 1 510 ? 161.788 178.512 165.575 1.00 49.58 510 MET A O 1
ATOM 4889 N N . PRO A 1 511 ? 159.556 178.611 165.659 1.00 50.60 511 PRO A N 1
ATOM 4890 C CA . PRO A 1 511 ? 159.559 178.251 167.081 1.00 49.53 511 PRO A CA 1
ATOM 4891 C C . PRO A 1 511 ? 160.358 176.978 167.310 1.00 37.46 511 PRO A C 1
ATOM 4892 O O . PRO A 1 511 ? 160.234 176.006 166.564 1.00 42.71 511 PRO A O 1
ATOM 4903 N N . THR A 1 512 ? 161.195 176.989 168.344 1.00 36.55 512 THR A N 1
ATOM 4904 C CA . THR A 1 512 ? 161.969 175.801 168.692 1.00 41.97 512 THR A CA 1
ATOM 4905 C C . THR A 1 512 ? 161.097 174.892 169.545 1.00 33.74 512 THR A C 1
ATOM 4906 O O . THR A 1 512 ? 160.757 175.234 170.678 1.00 43.97 512 THR A O 1
ATOM 4917 N N . VAL A 1 513 ? 160.721 173.745 169.003 1.00 32.43 513 VAL A N 1
ATOM 4918 C CA . VAL A 1 513 ? 159.836 172.814 169.686 1.00 35.43 513 VAL A CA 1
ATOM 4919 C C . VAL A 1 513 ? 160.684 171.749 170.355 1.00 30.03 513 VAL A C 1
ATOM 4920 O O . VAL A 1 513 ? 161.523 171.112 169.708 1.00 35.78 513 VAL A O 1
ATOM 4933 N N . VAL A 1 514 ? 160.483 171.572 171.655 1.00 36.28 514 VAL A N 1
ATOM 4934 C CA . VAL A 1 514 ? 161.033 170.438 172.391 1.00 36.75 514 VAL A CA 1
ATOM 4935 C C . VAL A 1 514 ? 159.832 169.607 172.832 1.00 24.43 514 VAL A C 1
ATOM 4936 O O . VAL A 1 514 ? 159.007 170.049 173.637 1.00 37.73 514 VAL A O 1
ATOM 4949 N N . ASN A 1 515 ? 159.704 168.421 172.258 1.00 30.29 515 ASN A N 1
ATOM 4950 C CA . ASN A 1 515 ? 158.753 167.418 172.703 1.00 28.51 515 ASN A CA 1
ATOM 4951 C C . ASN A 1 515 ? 159.285 166.726 173.945 1.00 25.32 515 ASN A C 1
ATOM 4952 O O . ASN A 1 515 ? 160.124 165.826 173.857 1.00 37.80 515 ASN A O 1
ATOM 4962 N N . VAL A 1 516 ? 158.812 167.152 175.111 1.00 34.87 516 VAL A N 1
ATOM 4963 C CA . VAL A 1 516 ? 159.266 166.628 176.388 1.00 40.44 516 VAL A CA 1
ATOM 4964 C C . VAL A 1 516 ? 158.318 165.509 176.783 1.00 32.57 516 VAL A C 1
ATOM 4965 O O . VAL A 1 516 ? 157.109 165.726 176.896 1.00 33.80 516 VAL A O 1
ATOM 4978 N N . THR A 1 517 ? 158.858 164.316 176.982 1.00 34.51 517 THR A N 1
ATOM 4979 C CA . THR A 1 517 ? 158.028 163.205 177.419 1.00 34.60 517 THR A CA 1
ATOM 4980 C C . THR A 1 517 ? 157.755 163.350 178.909 1.00 24.71 517 THR A C 1
ATOM 4981 O O . THR A 1 517 ? 158.685 163.359 179.719 1.00 40.56 517 THR A O 1
ATOM 4992 N N . ILE A 1 518 ? 156.488 163.500 179.269 1.00 24.79 518 ILE A N 1
ATOM 4993 C CA . ILE A 1 518 ? 156.098 163.534 180.672 1.00 40.39 518 ILE A CA 1
ATOM 4994 C C . ILE A 1 518 ? 155.934 162.099 181.142 1.00 37.62 518 ILE A C 1
ATOM 4995 O O . ILE A 1 518 ? 155.093 161.361 180.619 1.00 43.86 518 ILE A O 1
ATOM 5011 N N . LEU A 1 519 ? 156.740 161.701 182.119 1.00 30.63 519 LEU A N 1
ATOM 5012 C CA . LEU A 1 519 ? 156.608 160.406 182.768 1.00 32.80 519 LEU A CA 1
ATOM 5013 C C . LEU A 1 519 ? 155.916 160.638 184.100 1.00 33.63 519 LEU A C 1
ATOM 5014 O O . LEU A 1 519 ? 156.497 161.230 185.012 1.00 44.61 519 LEU A O 1
ATOM 5030 N N . ASN A 1 520 ? 154.675 160.189 184.206 1.00 34.50 520 ASN A N 1
ATOM 5031 C CA . ASN A 1 520 ? 153.867 160.396 185.399 1.00 45.64 520 ASN A CA 1
ATOM 5032 C C . ASN A 1 520 ? 153.742 159.067 186.128 1.00 46.67 520 ASN A C 1
ATOM 5033 O O . ASN A 1 520 ? 153.045 158.159 185.660 1.00 47.26 520 ASN A O 1
ATOM 5044 N N . GLY A 1 521 ? 154.406 158.963 187.277 1.00 31.95 521 GLY A N 1
ATOM 5045 C CA . GLY A 1 521 ? 154.381 157.772 188.092 1.00 34.05 521 GLY A CA 1
ATOM 5046 C C . GLY A 1 521 ? 153.239 157.689 189.074 1.00 39.46 521 GLY A C 1
ATOM 5047 O O . GLY A 1 521 ? 153.200 156.755 189.878 1.00 44.31 521 GLY A O 1
ATOM 5051 N N . MET A 1 522 ? 152.301 158.635 189.041 1.00 44.43 522 MET A N 1
ATOM 5052 C CA . MET A 1 522 ? 151.192 158.644 189.986 1.00 45.70 522 MET A CA 1
ATOM 5053 C C . MET A 1 522 ? 149.949 157.941 189.463 1.00 35.58 522 MET A C 1
ATOM 5054 O O . MET A 1 522 ? 149.071 157.599 190.260 1.00 43.54 522 MET A O 1
ATOM 5068 N N . GLY A 1 523 ? 149.845 157.719 188.163 1.00 28.47 523 GLY A N 1
ATOM 5069 C CA . GLY A 1 523 ? 148.692 157.025 187.626 1.00 36.51 523 GLY A CA 1
ATOM 5070 C C . GLY A 1 523 ? 148.792 156.908 186.123 1.00 38.83 523 GLY A C 1
ATOM 5071 O O . GLY A 1 523 ? 149.475 157.693 185.458 1.00 38.51 523 GLY A O 1
ATOM 5075 N N . VAL A 1 524 ? 148.082 155.909 185.597 1.00 26.06 524 VAL A N 1
ATOM 5076 C CA . VAL A 1 524 ? 148.111 155.661 184.159 1.00 34.40 524 VAL A CA 1
ATOM 5077 C C . VAL A 1 524 ? 147.547 156.856 183.402 1.00 34.13 524 VAL A C 1
ATOM 5078 O O . VAL A 1 524 ? 148.031 157.207 182.321 1.00 33.16 524 VAL A O 1
ATOM 5091 N N . THR A 1 525 ? 146.522 157.499 183.954 1.00 46.23 525 THR A N 1
ATOM 5092 C CA . THR A 1 525 ? 145.988 158.739 183.410 1.00 45.47 525 THR A CA 1
ATOM 5093 C C . THR A 1 525 ? 146.356 159.890 184.327 1.00 41.51 525 THR A C 1
ATOM 5094 O O . THR A 1 525 ? 146.214 159.789 185.549 1.00 48.22 525 THR A O 1
ATOM 5105 N N . GLY A 1 526 ? 146.849 160.966 183.730 1.00 42.30 526 GLY A N 1
ATOM 5106 C CA . GLY A 1 526 ? 147.148 162.178 184.454 1.00 40.34 526 GLY A CA 1
ATOM 5107 C C . GLY A 1 526 ? 146.425 163.360 183.852 1.00 38.38 526 GLY A C 1
ATOM 5108 O O . GLY A 1 526 ? 145.507 163.200 183.043 1.00 38.87 526 GLY A O 1
ATOM 5112 N N . ARG A 1 527 ? 146.823 164.557 184.258 1.00 45.17 527 ARG A N 1
ATOM 5113 C CA . ARG A 1 527 ? 146.200 165.771 183.758 1.00 41.75 527 ARG A CA 1
ATOM 5114 C C . ARG A 1 527 ? 147.058 166.970 184.123 1.00 49.27 527 ARG A C 1
ATOM 5115 O O . ARG A 1 527 ? 147.409 167.146 185.291 1.00 57.21 527 ARG A O 1
ATOM 5136 N N . ILE A 1 528 ? 147.426 167.793 183.150 1.00 39.34 528 ILE A N 1
ATOM 5137 C CA . ILE A 1 528 ? 148.124 169.032 183.464 1.00 46.03 528 ILE A CA 1
ATOM 5138 C C . ILE A 1 528 ? 147.130 169.981 184.120 1.00 51.14 528 ILE A C 1
ATOM 5139 O O . ILE A 1 528 ? 146.107 170.337 183.526 1.00 50.93 528 ILE A O 1
ATOM 5155 N N . VAL A 1 529 ? 147.422 170.373 185.362 1.00 36.12 529 VAL A N 1
ATOM 5156 C CA . VAL A 1 529 ? 146.419 171.032 186.195 1.00 43.63 529 VAL A CA 1
ATOM 5157 C C . VAL A 1 529 ? 145.996 172.359 185.580 1.00 53.43 529 VAL A C 1
ATOM 5158 O O . VAL A 1 529 ? 144.802 172.638 185.418 1.00 52.69 5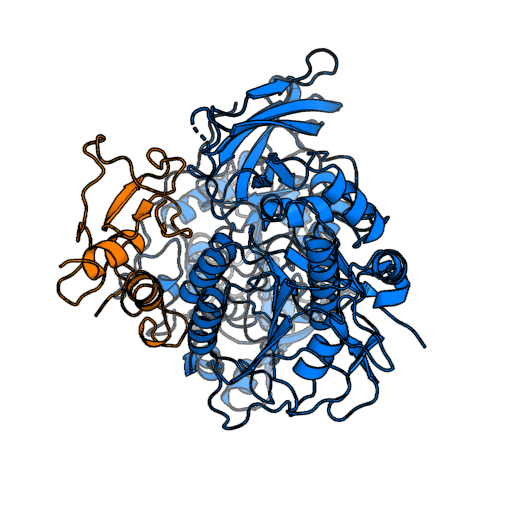29 VAL A O 1
ATOM 5171 N N . ASP A 1 530 ? 146.968 173.192 185.226 1.00 55.72 530 ASP A N 1
ATOM 5172 C CA . ASP A 1 530 ? 146.708 174.502 184.656 1.00 47.76 530 ASP A CA 1
ATOM 5173 C C . ASP A 1 530 ? 147.675 174.714 183.505 1.00 43.37 530 ASP A C 1
ATOM 5174 O O . ASP A 1 530 ? 148.610 173.935 183.306 1.00 45.65 530 ASP A O 1
ATOM 5183 N N . LYS A 1 531 ? 147.440 175.765 182.732 1.00 47.25 531 LYS A N 1
ATOM 5184 C CA . LYS A 1 531 ? 148.414 176.157 181.728 1.00 49.14 531 LYS A CA 1
ATOM 5185 C C . LYS A 1 531 ? 149.769 176.241 182.421 1.00 48.67 531 LYS A C 1
ATOM 5186 O O . LYS A 1 531 ? 149.959 177.109 183.282 1.00 58.73 531 LYS A O 1
ATOM 5205 N N . PRO A 1 532 ? 150.725 175.349 182.104 1.00 41.99 532 PRO A N 1
ATOM 5206 C CA . PRO A 1 532 ? 152.009 175.360 182.819 1.00 34.77 532 PRO A CA 1
ATOM 5207 C C . PRO A 1 532 ? 152.549 176.763 183.032 1.00 42.46 532 PRO A C 1
ATOM 5208 O O . PRO A 1 532 ? 152.461 177.612 182.141 1.00 46.98 532 PRO A O 1
ATOM 5219 N N . ASP A 1 533 ? 153.099 177.020 184.213 1.00 48.23 533 ASP A N 1
ATOM 5220 C CA . ASP A 1 533 ? 153.510 178.362 184.605 1.00 48.95 533 ASP A CA 1
ATOM 5221 C C . ASP A 1 533 ? 154.941 178.597 184.140 1.00 41.55 533 ASP A C 1
ATOM 5222 O O . ASP A 1 533 ? 155.886 178.065 184.723 1.00 50.32 533 ASP A O 1
ATOM 5231 N N . TRP A 1 534 ? 155.101 179.390 183.091 1.00 45.17 534 TRP A N 1
ATOM 5232 C CA . TRP A 1 534 ? 156.424 179.735 182.590 1.00 49.74 534 TRP A CA 1
ATOM 5233 C C . TRP A 1 534 ? 156.966 180.890 183.424 1.00 50.74 534 TRP A C 1
ATOM 5234 O O . TRP A 1 534 ? 156.581 182.045 183.219 1.00 45.59 534 TRP A O 1
ATOM 5255 N N . GLN A 1 535 ? 157.843 180.584 184.382 1.00 49.31 535 GLN A N 1
ATOM 5256 C CA . GLN A 1 535 ? 158.410 181.593 185.267 1.00 48.72 535 GLN A CA 1
ATOM 5257 C C . GLN A 1 535 ? 159.813 181.927 184.788 1.00 47.41 535 GLN A C 1
ATOM 5258 O O . GLN A 1 535 ? 160.754 181.159 185.041 1.00 53.73 535 GLN A O 1
ATOM 5272 N N . PRO A 1 536 ? 160.011 183.032 184.079 1.00 54.83 536 PRO A N 1
ATOM 5273 C CA . PRO A 1 536 ? 161.363 183.414 183.674 1.00 63.52 536 PRO A CA 1
ATOM 5274 C C . PRO A 1 536 ? 162.153 184.018 184.828 1.00 62.09 536 PRO A C 1
ATOM 5275 O O . PRO A 1 536 ? 161.632 184.284 185.912 1.00 55.85 536 PRO A O 1
ATOM 5286 N N . TYR A 1 537 ? 163.441 184.217 184.571 1.00 63.27 537 TYR A N 1
ATOM 5287 C CA . TYR A 1 537 ? 164.361 184.823 185.527 1.00 56.88 537 TYR A CA 1
ATOM 5288 C C . TYR A 1 537 ? 164.662 186.238 185.059 1.00 61.92 537 TYR A C 1
ATOM 5289 O O . TYR A 1 537 ? 165.451 186.442 184.135 1.00 67.84 537 TYR A O 1
ATOM 5307 N N . LEU A 1 538 ? 164.023 187.219 185.689 1.00 61.53 538 LEU A N 1
ATOM 5308 C CA . LEU A 1 538 ? 164.385 188.605 185.417 1.00 64.27 538 LEU A CA 1
ATOM 5309 C C . LEU A 1 538 ? 165.848 188.889 185.727 1.00 68.94 538 LEU A C 1
ATOM 5310 O O . LEU A 1 538 ? 166.502 189.562 184.911 1.00 66.58 538 LEU A O 1
ATOM 5326 N N . PRO A 1 539 ? 166.422 188.415 186.840 1.00 70.71 539 PRO A N 1
ATOM 5327 C CA . PRO A 1 539 ? 167.804 188.810 187.165 1.00 67.25 539 PRO A CA 1
ATOM 5328 C C . PRO A 1 539 ? 168.805 188.494 186.068 1.00 66.13 539 PRO A C 1
ATOM 5329 O O . PRO A 1 539 ? 169.723 189.288 185.831 1.00 69.15 539 PRO A O 1
ATOM 5340 N N . GLN A 1 540 ? 168.657 187.359 185.390 1.00 64.58 540 GLN A N 1
ATOM 5341 C CA . GLN A 1 540 ? 169.579 186.933 184.344 1.00 70.15 540 GLN A CA 1
ATOM 5342 C C . GLN A 1 540 ? 168.888 186.910 182.985 1.00 71.13 540 GLN A C 1
ATOM 5343 O O . GLN A 1 540 ? 169.136 186.040 182.148 1.00 61.05 540 GLN A O 1
ATOM 5357 N N . ASN A 1 541 ? 168.007 187.883 182.756 1.00 69.98 541 ASN A N 1
ATOM 5358 C CA . ASN A 1 541 ? 167.467 188.150 181.428 1.00 67.26 541 ASN A CA 1
ATOM 5359 C C . ASN A 1 541 ? 166.625 186.986 180.913 1.00 59.32 541 ASN A C 1
ATOM 5360 O O . ASN A 1 541 ? 166.647 186.664 179.726 1.00 64.09 541 ASN A O 1
ATOM 5371 N N . GLY A 1 542 ? 165.861 186.369 181.805 1.00 48.60 542 GLY A N 1
ATOM 5372 C CA . GLY A 1 542 ? 165.020 185.253 181.432 1.00 50.75 542 GLY A CA 1
ATOM 5373 C C . GLY A 1 542 ? 163.702 185.622 180.796 1.00 57.18 542 GLY A C 1
ATOM 5374 O O . GLY A 1 542 ? 162.959 184.723 180.394 1.00 59.95 542 GLY A O 1
ATOM 5378 N N . ASP A 1 543 ? 163.384 186.911 180.704 1.00 64.81 543 ASP A N 1
ATOM 5379 C CA . ASP A 1 543 ? 162.135 187.369 180.109 1.00 58.48 543 ASP A CA 1
ATOM 5380 C C . ASP A 1 543 ? 162.254 187.610 178.609 1.00 60.60 543 ASP A C 1
ATOM 5381 O O . ASP A 1 543 ? 161.307 188.112 177.995 1.00 62.16 543 ASP A O 1
ATOM 5390 N N . ASN A 1 544 ? 163.395 187.283 178.013 1.00 50.73 544 ASN A N 1
ATOM 5391 C CA . ASN A 1 544 ? 163.581 187.390 176.576 1.00 48.92 544 ASN A CA 1
ATOM 5392 C C . ASN A 1 544 ? 163.030 186.184 175.833 1.00 58.52 544 ASN A C 1
ATOM 5393 O O . ASN A 1 544 ? 163.187 186.099 174.609 1.00 58.38 544 ASN A O 1
ATOM 5404 N N . ILE A 1 545 ? 162.393 185.258 176.540 1.00 45.63 545 ILE A N 1
ATOM 5405 C CA . ILE A 1 545 ? 161.869 184.034 175.956 1.00 44.37 545 ILE A CA 1
ATOM 5406 C C . ILE A 1 545 ? 160.390 183.932 176.282 1.00 36.52 545 ILE A C 1
ATOM 5407 O O . ILE A 1 545 ? 159.978 184.175 177.420 1.00 43.80 545 ILE A O 1
ATOM 5423 N N . GLU A 1 546 ? 159.591 183.584 175.279 1.00 45.27 546 GLU A N 1
ATOM 5424 C CA . GLU A 1 546 ? 158.189 183.256 175.477 1.00 50.76 546 GLU A CA 1
ATOM 5425 C C . GLU A 1 546 ? 157.999 181.791 175.120 1.00 48.12 546 GLU A C 1
ATOM 5426 O O . GLU A 1 546 ? 158.451 181.338 174.061 1.00 45.33 546 GLU A O 1
ATOM 5438 N N . VAL A 1 547 ? 157.357 181.054 176.018 1.00 43.10 547 VAL A N 1
ATOM 5439 C CA . VAL A 1 547 ? 157.218 179.611 175.911 1.00 41.93 547 VAL A CA 1
ATOM 5440 C C . VAL A 1 547 ? 155.736 179.304 175.775 1.00 40.15 547 VAL A C 1
ATOM 5441 O O . VAL A 1 547 ? 154.963 179.514 176.716 1.00 45.96 547 VAL A O 1
ATOM 5454 N N . ALA A 1 548 ? 155.339 178.812 174.608 1.00 44.48 548 ALA A N 1
ATOM 5455 C CA . ALA A 1 548 ? 154.005 178.272 174.412 1.00 44.64 548 ALA A CA 1
ATOM 5456 C C . ALA A 1 548 ? 154.009 176.789 174.744 1.00 40.46 548 ALA A C 1
ATOM 5457 O O . ALA A 1 548 ? 155.007 176.095 174.549 1.00 41.12 548 ALA A O 1
ATOM 5464 N N . PHE A 1 549 ? 152.883 176.308 175.251 1.00 37.41 549 PHE A N 1
ATOM 5465 C CA . PHE A 1 549 ? 152.747 174.926 175.674 1.00 32.46 549 PHE A CA 1
ATOM 5466 C C . PHE A 1 549 ? 151.628 174.258 174.893 1.00 26.33 549 PHE A C 1
ATOM 5467 O O . PHE A 1 549 ? 150.511 174.778 174.833 1.00 34.90 549 PHE A O 1
ATOM 5484 N N . SER A 1 550 ? 151.932 173.113 174.294 1.00 32.96 550 SER A N 1
ATOM 5485 C CA . SER A 1 550 ? 150.926 172.185 173.807 1.00 35.56 550 SER A CA 1
ATOM 5486 C C . SER A 1 550 ? 151.156 170.860 174.514 1.00 38.65 550 SER A C 1
ATOM 5487 O O . SER A 1 550 ? 152.280 170.542 174.892 1.00 48.16 550 SER A O 1
ATOM 5495 N N . TYR A 1 551 ? 150.095 170.100 174.737 1.00 36.99 551 TYR A N 1
ATOM 5496 C CA . TYR A 1 551 ? 150.256 168.914 175.565 1.00 39.27 551 TYR A CA 1
ATOM 5497 C C . TYR A 1 551 ? 149.011 168.050 175.471 1.00 34.98 551 TYR A C 1
ATOM 5498 O O . TYR A 1 551 ? 147.991 168.446 174.902 1.00 41.95 551 TYR A O 1
ATOM 5516 N N . SER A 1 552 ? 149.119 166.853 176.033 1.00 36.77 552 SER A N 1
ATOM 5517 C CA . SER A 1 552 ? 147.984 165.952 176.106 1.00 38.16 552 SER A CA 1
ATOM 5518 C C . SER A 1 552 ? 146.888 166.564 176.967 1.00 44.55 552 SER A C 1
ATOM 5519 O O . SER A 1 552 ? 147.158 167.170 178.006 1.00 43.55 552 SER A O 1
ATOM 5527 N N . SER A 1 553 ? 145.641 166.415 176.522 1.00 47.95 553 SER A N 1
ATOM 5528 C CA . SER A 1 553 ? 144.521 166.730 177.400 1.00 45.37 553 SER A CA 1
ATOM 5529 C C . SER A 1 553 ? 144.485 165.765 178.576 1.00 46.86 553 SER A C 1
ATOM 5530 O O . SER A 1 553 ? 144.186 166.160 179.709 1.00 46.14 553 SER A O 1
ATOM 5538 N N . VAL A 1 554 ? 144.789 164.494 178.324 1.00 40.85 554 VAL A N 1
ATOM 5539 C CA . VAL A 1 554 ? 144.937 163.491 179.368 1.00 42.29 554 VAL A CA 1
ATOM 5540 C C . VAL A 1 554 ? 146.272 162.792 179.156 1.00 37.61 554 VAL A C 1
ATOM 5541 O O . VAL A 1 554 ? 146.572 162.346 178.044 1.00 43.58 554 VAL A O 1
ATOM 5554 N N . LEU A 1 555 ? 147.074 162.707 180.216 1.00 42.74 555 LEU A N 1
ATOM 5555 C CA . LEU A 1 555 ? 148.367 162.032 180.159 1.00 34.15 555 LEU A CA 1
ATOM 5556 C C . LEU A 1 555 ? 148.139 160.530 180.241 1.00 34.46 555 LEU A C 1
ATOM 5557 O O . LEU A 1 555 ? 147.860 159.998 181.317 1.00 38.92 555 LEU A O 1
ATOM 5573 N N . TRP A 1 556 ? 148.275 159.840 179.112 1.00 39.26 556 TRP A N 1
ATOM 5574 C CA . TRP A 1 556 ? 147.965 158.420 179.033 1.00 37.02 556 TRP A CA 1
ATOM 5575 C C . TRP A 1 556 ? 148.741 157.822 177.872 1.00 40.23 556 TRP A C 1
ATOM 5576 O O . TRP A 1 556 ? 148.969 158.510 176.872 1.00 44.38 556 TRP A O 1
ATOM 5597 N N . PRO A 1 557 ? 149.188 156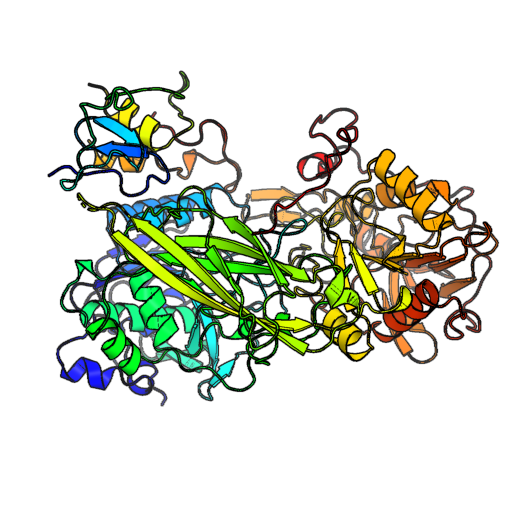.560 177.978 1.00 43.95 557 PRO A N 1
ATOM 5598 C CA . PRO A 1 557 ? 149.149 155.669 179.141 1.00 33.58 557 PRO A CA 1
ATOM 5599 C C . PRO A 1 557 ? 150.406 155.827 179.978 1.00 38.41 557 PRO A C 1
ATOM 5600 O O . PRO A 1 557 ? 151.511 155.678 179.464 1.00 50.90 557 PRO A O 1
ATOM 5611 N N . TRP A 1 558 ? 150.269 156.148 181.261 1.00 32.99 558 TRP A N 1
ATOM 5612 C CA . TRP A 1 558 ? 151.385 156.299 182.190 1.00 37.11 558 TRP A CA 1
ATOM 5613 C C . TRP A 1 558 ? 152.353 157.391 181.776 1.00 32.01 558 TRP A C 1
ATOM 5614 O O . TRP A 1 558 ? 153.439 157.495 182.350 1.00 39.76 558 TRP A O 1
ATOM 5635 N N . SER A 1 559 ? 151.996 158.211 180.798 1.00 29.65 559 SER A N 1
ATOM 5636 C CA . SER A 1 559 ? 152.914 159.215 180.279 1.00 19.65 559 SER A CA 1
ATOM 5637 C C . SER A 1 559 ? 152.167 160.068 179.266 1.00 39.27 559 SER A C 1
ATOM 5638 O O . SER A 1 559 ? 150.989 159.844 178.973 1.00 50.99 559 SER A O 1
ATOM 5646 N N . GLY A 1 560 ? 152.874 161.044 178.730 1.00 46.28 560 GLY A N 1
ATOM 5647 C CA . GLY A 1 560 ? 152.308 161.898 177.714 1.00 37.53 560 GLY A CA 1
ATOM 5648 C C . GLY A 1 560 ? 153.372 162.790 177.136 1.00 29.31 560 GLY A C 1
ATOM 5649 O O . GLY A 1 560 ? 154.564 162.566 177.336 1.00 45.43 560 GLY A O 1
ATOM 5653 N N . TYR A 1 561 ? 152.935 163.823 176.432 1.00 29.00 561 TYR A N 1
ATOM 5654 C CA . TYR A 1 561 ? 153.853 164.764 175.817 1.00 27.81 561 TYR A CA 1
ATOM 5655 C C . TYR A 1 561 ? 153.566 166.175 176.299 1.00 28.37 561 TYR A C 1
ATOM 5656 O O . TYR A 1 561 ? 152.448 166.505 176.700 1.00 34.90 561 TYR A O 1
ATOM 5674 N N . LEU A 1 562 ? 154.613 166.989 176.283 1.00 35.19 562 LEU A N 1
ATOM 5675 C CA . LEU A 1 562 ? 154.533 168.423 176.527 1.00 34.20 562 LEU A CA 1
ATOM 5676 C C . LEU A 1 562 ? 155.455 169.048 175.491 1.00 28.63 562 LEU A C 1
ATOM 5677 O O . LEU A 1 562 ? 156.677 169.035 175.646 1.00 37.94 562 LEU A O 1
ATOM 5693 N N . ALA A 1 563 ? 154.879 169.533 174.404 1.00 34.84 563 ALA A N 1
ATOM 5694 C CA . ALA A 1 563 ? 155.645 170.258 173.407 1.00 33.75 563 ALA A CA 1
ATOM 5695 C C . ALA A 1 563 ? 155.772 171.695 173.875 1.00 40.95 563 ALA A C 1
ATOM 5696 O O . ALA A 1 563 ? 154.771 172.412 173.994 1.00 50.56 563 ALA A O 1
ATOM 5703 N N . ILE A 1 564 ? 156.994 172.109 174.165 1.00 40.98 564 ILE A N 1
ATOM 5704 C CA . ILE A 1 564 ? 157.282 173.489 174.516 1.00 44.83 564 ILE A CA 1
ATOM 5705 C C . ILE A 1 564 ? 157.824 174.169 173.268 1.00 43.48 564 ILE A C 1
ATOM 5706 O O . ILE A 1 564 ? 158.832 173.736 172.699 1.00 36.89 564 ILE A O 1
ATOM 5722 N N . SER A 1 565 ? 157.128 175.204 172.818 1.00 37.99 565 SER A N 1
ATOM 5723 C CA . SER A 1 565 ? 157.554 176.008 171.684 1.00 39.01 565 SER A CA 1
ATOM 5724 C C . SER A 1 565 ? 158.185 177.273 172.243 1.00 36.19 565 SER A C 1
ATOM 5725 O O . SER A 1 565 ? 157.490 178.136 172.784 1.00 50.86 565 SER A O 1
ATOM 5733 N N . ILE A 1 566 ? 159.499 177.365 172.137 1.00 41.82 566 ILE A N 1
ATOM 5734 C CA . ILE A 1 566 ? 160.259 178.484 172.667 1.00 47.44 566 ILE A CA 1
ATOM 5735 C C . ILE A 1 566 ? 160.503 179.461 171.530 1.00 49.00 566 ILE A C 1
ATOM 5736 O O . ILE A 1 566 ? 160.926 179.060 170.436 1.00 41.62 566 ILE A O 1
ATOM 5752 N N . SER A 1 567 ? 160.223 180.740 171.779 1.00 42.23 567 SER A N 1
ATOM 5753 C CA . SER A 1 567 ? 160.460 181.773 170.788 1.00 44.06 567 SER A CA 1
ATOM 5754 C C . SER A 1 567 ? 161.030 183.011 171.457 1.00 41.14 567 SER A C 1
ATOM 5755 O O . SER A 1 567 ? 160.567 183.428 172.521 1.00 50.95 567 SER A O 1
ATOM 5763 N N . VAL A 1 568 ? 162.040 183.596 170.821 1.00 43.50 568 VAL A N 1
ATOM 5764 C CA . VAL A 1 568 ? 162.544 184.877 171.280 1.00 50.99 568 VAL A CA 1
ATOM 5765 C C . VAL A 1 568 ? 161.472 185.945 171.079 1.00 56.08 568 VAL A C 1
ATOM 5766 O O . VAL A 1 568 ? 160.514 185.776 170.317 1.00 59.43 568 VAL A O 1
ATOM 5779 N N . THR A 1 569 ? 161.633 187.058 171.785 1.00 54.05 569 THR A N 1
ATOM 5780 C CA . THR A 1 569 ? 160.701 188.169 171.713 1.00 49.36 569 THR A CA 1
ATOM 5781 C C . THR A 1 569 ? 161.214 189.216 170.726 1.00 57.57 569 THR A C 1
ATOM 5782 O O . THR A 1 569 ? 162.272 189.067 170.111 1.00 59.81 569 THR A O 1
ATOM 5793 N N . LYS A 1 570 ? 160.443 190.293 170.566 1.00 56.68 570 LYS A N 1
ATOM 5794 C CA . LYS A 1 570 ? 160.831 191.345 169.632 1.00 61.25 570 LYS A CA 1
ATOM 5795 C C . LYS A 1 570 ? 161.987 192.177 170.177 1.00 62.00 570 LYS A C 1
ATOM 5796 O O . LYS A 1 570 ? 162.866 192.600 169.417 1.00 59.88 570 LYS A O 1
ATOM 5815 N N . LYS A 1 571 ? 161.996 192.434 171.487 1.00 63.33 571 LYS A N 1
ATOM 5816 C CA . LYS A 1 571 ? 163.089 193.197 172.083 1.00 64.02 571 LYS A CA 1
ATOM 5817 C C . LYS A 1 571 ? 164.411 192.452 171.963 1.00 66.54 571 LYS A C 1
ATOM 5818 O O . LYS A 1 571 ? 165.447 193.052 171.657 1.00 67.54 571 LYS A O 1
ATOM 5837 N N . ALA A 1 572 ? 164.393 191.142 172.200 1.00 60.25 572 ALA A N 1
ATOM 5838 C CA . ALA A 1 572 ? 165.604 190.335 172.148 1.00 59.68 572 ALA A CA 1
ATOM 5839 C C . ALA A 1 572 ? 166.083 190.066 170.727 1.00 54.28 572 ALA A C 1
ATOM 5840 O O . ALA A 1 572 ? 167.088 189.367 170.552 1.00 53.17 572 ALA A O 1
ATOM 5847 N N . ALA A 1 573 ? 165.416 190.618 169.713 1.00 49.63 573 ALA A N 1
ATOM 5848 C CA . ALA A 1 573 ? 165.826 190.402 168.334 1.00 50.38 573 ALA A CA 1
ATOM 5849 C C . ALA A 1 573 ? 167.260 190.833 168.069 1.00 52.70 573 ALA A C 1
ATOM 5850 O O . ALA A 1 573 ? 167.775 190.568 166.977 1.00 59.06 573 ALA A O 1
ATOM 5857 N N . SER A 1 574 ? 167.909 191.506 169.020 1.00 59.31 574 SER A N 1
ATOM 5858 C CA . SER A 1 574 ? 169.313 191.872 168.887 1.00 62.63 574 SER A CA 1
ATOM 5859 C C . SER A 1 574 ? 170.121 191.511 170.127 1.00 61.84 574 SER A C 1
ATOM 5860 O O . SER A 1 574 ? 171.255 191.981 170.267 1.00 69.65 574 SER A O 1
ATOM 5868 N N . TRP A 1 575 ? 169.583 190.677 171.011 1.00 48.40 575 TRP A N 1
ATOM 5869 C CA . TRP A 1 575 ? 170.165 190.421 172.324 1.00 55.33 575 TRP A CA 1
ATOM 5870 C C . TRP A 1 575 ? 170.764 189.018 172.354 1.00 58.01 575 TRP A C 1
ATOM 5871 O O . TRP A 1 575 ? 170.037 188.024 172.437 1.00 57.08 575 TRP A O 1
ATOM 5892 N N . GLU A 1 576 ? 172.091 188.941 172.297 1.00 58.72 576 GLU A N 1
ATOM 5893 C CA . GLU A 1 576 ? 172.774 187.676 172.526 1.00 53.70 576 GLU A CA 1
ATOM 5894 C C . GLU A 1 576 ? 172.775 187.346 174.010 1.00 56.47 576 GLU A C 1
ATOM 5895 O O . GLU A 1 576 ? 172.935 188.232 174.855 1.00 52.06 576 GLU A O 1
ATOM 5907 N N . GLY A 1 577 ? 172.605 186.078 174.336 1.00 50.42 577 GLY A N 1
ATOM 5908 C CA . GLY A 1 577 ? 172.825 185.656 175.705 1.00 50.78 577 GLY A CA 1
ATOM 5909 C C . GLY A 1 577 ? 171.974 184.465 176.084 1.00 43.76 577 GLY A C 1
ATOM 5910 O O . GLY A 1 577 ? 171.168 183.965 175.310 1.00 45.21 577 GLY A O 1
ATOM 5914 N N . ILE A 1 578 ? 172.176 184.029 177.322 1.00 50.52 578 ILE A N 1
ATOM 5915 C CA . ILE A 1 578 ? 171.488 182.869 177.871 1.00 43.32 578 ILE A CA 1
ATOM 5916 C C . ILE A 1 578 ? 170.218 183.360 178.550 1.00 50.06 578 ILE A C 1
ATOM 5917 O O . ILE A 1 578 ? 170.274 184.037 179.580 1.00 57.90 578 ILE A O 1
ATOM 5933 N N . ALA A 1 579 ? 169.073 183.020 177.975 1.00 46.22 579 ALA A N 1
ATOM 5934 C CA . ALA A 1 579 ? 167.794 183.273 178.612 1.00 45.85 579 ALA A CA 1
ATOM 5935 C C . ALA A 1 579 ? 167.449 182.076 179.483 1.00 42.63 579 ALA A C 1
ATOM 5936 O O . ALA A 1 579 ? 167.436 180.934 179.011 1.00 50.20 579 ALA A O 1
ATOM 5943 N N . GLN A 1 580 ? 167.191 182.337 180.756 1.00 48.16 580 GLN A N 1
ATOM 5944 C CA . GLN A 1 580 ? 166.970 181.293 181.739 1.00 55.40 580 GLN A CA 1
ATOM 5945 C C . GLN A 1 580 ? 165.595 181.453 182.364 1.00 59.83 580 GLN A C 1
ATOM 5946 O O . GLN A 1 580 ? 165.190 182.559 182.728 1.00 67.56 580 GLN A O 1
ATOM 5960 N N . GLY A 1 581 ? 164.886 180.342 182.486 1.00 49.85 581 GLY A N 1
ATOM 5961 C CA . GLY A 1 581 ? 163.644 180.335 183.227 1.00 45.20 581 GLY A CA 1
ATOM 5962 C C . GLY A 1 581 ? 163.360 178.915 183.645 1.00 41.07 581 GLY A C 1
ATOM 5963 O O . GLY A 1 581 ? 164.154 178.008 183.400 1.00 48.65 581 GLY A O 1
ATOM 5967 N N . HIS A 1 582 ? 162.224 178.722 184.299 1.00 37.46 582 HIS A N 1
ATOM 5968 C CA . HIS A 1 582 ? 161.766 177.372 184.569 1.00 36.74 582 HIS A CA 1
ATOM 5969 C C . HIS A 1 582 ? 160.271 177.294 184.324 1.00 43.55 582 HIS A C 1
ATOM 5970 O O . HIS A 1 582 ? 159.523 178.223 184.639 1.00 47.71 582 HIS A O 1
ATOM 5985 N N . VAL A 1 583 ? 159.850 176.184 183.739 1.00 35.51 583 VAL A N 1
ATOM 5986 C CA . VAL A 1 583 ? 158.447 175.929 183.459 1.00 40.48 583 VAL A CA 1
ATOM 5987 C C . VAL A 1 583 ? 157.931 175.008 184.547 1.00 43.78 583 VAL A C 1
ATOM 5988 O O . VAL A 1 583 ? 158.415 173.883 184.701 1.00 51.05 583 VAL A O 1
ATOM 6001 N N . MET A 1 584 ? 156.973 175.494 185.324 1.00 53.88 584 MET A N 1
ATOM 6002 C CA . MET A 1 584 ? 156.375 174.726 186.406 1.00 51.73 584 MET A CA 1
ATOM 6003 C C . MET A 1 584 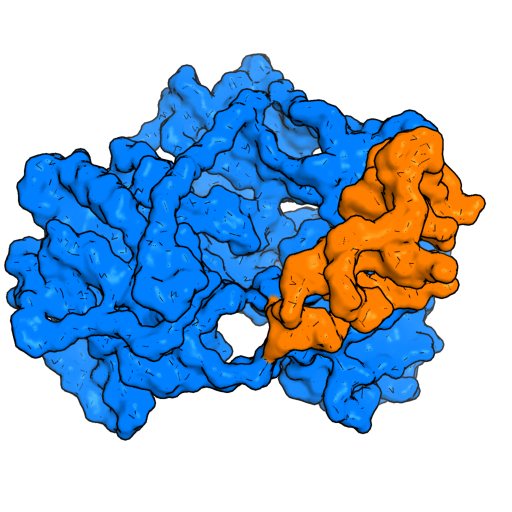? 155.161 174.002 185.850 1.00 51.13 584 MET A C 1
ATOM 6004 O O . MET A 1 584 ? 154.169 174.638 185.483 1.00 61.63 584 MET A O 1
ATOM 6018 N N . ILE A 1 585 ? 155.234 172.678 185.778 1.00 34.47 585 ILE A N 1
ATOM 6019 C CA . ILE A 1 585 ? 154.112 171.866 185.328 1.00 32.28 585 ILE A CA 1
ATOM 6020 C C . ILE A 1 585 ? 153.571 171.116 186.532 1.00 40.72 585 ILE A C 1
ATOM 6021 O O . ILE A 1 585 ? 154.308 170.389 187.203 1.00 48.67 585 ILE A O 1
ATOM 6037 N N . THR A 1 586 ? 152.299 171.304 186.824 1.00 40.68 586 THR A N 1
ATOM 6038 C CA . THR A 1 586 ? 151.638 170.557 187.883 1.00 44.68 586 THR A CA 1
ATOM 6039 C C . THR A 1 586 ? 150.835 169.446 187.225 1.00 41.80 586 THR A C 1
ATOM 6040 O O . THR A 1 586 ? 149.791 169.700 186.618 1.00 49.73 586 THR A O 1
ATOM 6051 N N . VAL A 1 587 ? 151.329 168.224 187.332 1.00 28.35 587 VAL A N 1
ATOM 6052 C CA . VAL A 1 587 ? 150.605 167.062 186.847 1.00 36.63 587 VAL A CA 1
ATOM 6053 C C . VAL A 1 587 ? 149.795 166.508 188.005 1.00 40.71 587 VAL A C 1
ATOM 6054 O O . VAL A 1 587 ? 150.334 166.263 189.088 1.00 53.44 587 VAL A O 1
ATOM 6067 N N . ALA A 1 588 ? 148.500 166.329 187.789 1.00 31.10 588 ALA A N 1
ATOM 6068 C CA . ALA A 1 588 ? 147.606 165.777 188.791 1.00 46.49 588 ALA A CA 1
ATOM 6069 C C . ALA A 1 588 ? 147.103 164.422 188.323 1.00 37.29 588 ALA A C 1
ATOM 6070 O O . ALA A 1 588 ? 146.873 164.212 187.130 1.00 41.20 588 ALA A O 1
ATOM 6077 N N . SER A 1 589 ? 146.956 163.501 189.264 1.00 35.39 589 SER A N 1
ATOM 6078 C CA . SER A 1 589 ? 146.465 162.166 188.987 1.00 43.43 589 SER A CA 1
ATOM 6079 C C . SER A 1 589 ? 145.430 161.785 190.032 1.00 47.53 589 SER A C 1
ATOM 6080 O O . SER A 1 589 ? 145.487 162.264 191.168 1.00 48.53 589 SER A O 1
ATOM 6088 N N . PRO A 1 590 ? 144.481 160.917 189.681 1.00 52.34 590 PRO A N 1
ATOM 6089 C CA . PRO A 1 590 ? 143.475 160.492 190.663 1.00 53.86 590 PRO A CA 1
ATOM 6090 C C . PRO A 1 590 ? 144.082 160.002 191.970 1.00 55.41 590 PRO A C 1
ATOM 6091 O O . PRO A 1 590 ? 145.288 159.755 192.058 1.00 52.07 590 PRO A O 1
ATOM 6102 N N . ALA A 1 591 ? 143.249 159.873 192.997 1.00 66.06 591 ALA A N 1
ATOM 6103 C CA . ALA A 1 591 ? 143.698 159.380 194.292 1.00 69.90 591 ALA A CA 1
ATOM 6104 C C . ALA A 1 591 ? 143.559 157.864 194.359 1.00 67.25 591 ALA A C 1
ATOM 6105 O O . ALA A 1 591 ? 142.649 157.289 193.762 1.00 66.62 591 ALA A O 1
ATOM 6112 N N . GLY A 1 598 ? 141.238 161.058 197.887 1.00 72.98 598 GLY A N 1
ATOM 6113 C CA . GLY A 1 598 ? 140.357 161.833 197.034 1.00 74.68 598 GLY A CA 1
ATOM 6114 C C . GLY A 1 598 ? 141.051 163.022 196.399 1.00 75.63 598 GLY A C 1
ATOM 6115 O O . GLY A 1 598 ? 140.766 163.385 195.259 1.00 73.34 598 GLY A O 1
ATOM 6119 N N . ALA A 1 599 ? 141.965 163.634 197.144 1.00 74.96 599 ALA A N 1
ATOM 6120 C CA . ALA A 1 599 ? 142.701 164.778 196.631 1.00 71.46 599 ALA A CA 1
ATOM 6121 C C . ALA A 1 599 ? 143.581 164.367 195.456 1.00 70.77 599 ALA A C 1
ATOM 6122 O O . ALA A 1 599 ? 144.138 163.268 195.420 1.00 69.78 599 ALA A O 1
ATOM 6129 N N . GLU A 1 600 ? 143.701 165.268 194.486 1.00 65.23 600 GLU A N 1
ATOM 6130 C CA . GLU A 1 600 ? 144.536 164.996 193.326 1.00 58.33 600 GLU A CA 1
ATOM 6131 C C . GLU A 1 600 ? 145.985 164.819 193.755 1.00 60.65 600 GLU A C 1
ATOM 6132 O O . GLU A 1 600 ? 146.463 165.485 194.677 1.00 61.35 600 GLU A O 1
ATOM 6144 N N . GLN A 1 601 ? 146.685 163.903 193.087 1.00 52.75 601 GLN A N 1
ATOM 6145 C CA . GLN A 1 601 ? 148.097 163.654 193.370 1.00 46.51 601 GLN A CA 1
ATOM 6146 C C . GLN A 1 601 ? 148.914 164.694 192.612 1.00 45.75 601 GLN A C 1
ATOM 6147 O O . GLN A 1 601 ? 149.424 164.465 191.514 1.00 46.11 601 GLN A O 1
ATOM 6161 N N . THR A 1 602 ? 149.031 165.868 193.217 1.00 60.58 602 THR A N 1
ATOM 6162 C CA . THR A 1 602 ? 149.735 166.980 192.593 1.00 57.59 602 THR A CA 1
ATOM 6163 C C . THR A 1 602 ? 151.237 166.738 192.656 1.00 57.87 602 THR A C 1
ATOM 6164 O O . THR A 1 602 ? 151.813 166.639 193.746 1.00 59.14 602 THR A O 1
ATOM 6175 N N . SER A 1 603 ? 151.867 166.639 191.491 1.00 36.43 603 SER A N 1
ATOM 6176 C CA . SER A 1 603 ? 153.317 166.618 191.371 1.00 33.11 603 SER A CA 1
ATOM 6177 C C . SER A 1 603 ? 153.713 167.854 190.584 1.00 30.05 603 SER A C 1
ATOM 6178 O O . SER A 1 603 ? 153.399 167.968 189.395 1.00 40.39 603 SER A O 1
ATOM 6186 N N . THR A 1 604 ? 154.369 168.788 191.256 1.00 44.93 604 THR A N 1
ATOM 6187 C CA . THR A 1 604 ? 154.840 170.009 190.627 1.00 46.25 604 THR A CA 1
ATOM 6188 C C . THR A 1 604 ? 156.290 169.806 190.210 1.00 44.44 604 THR A C 1
ATOM 6189 O O . THR A 1 604 ? 157.159 169.565 191.055 1.00 40.01 604 THR A O 1
ATOM 6200 N N . VAL A 1 605 ? 156.544 169.898 188.909 1.00 43.43 605 VAL A N 1
ATOM 6201 C CA . VAL A 1 605 ? 157.836 169.589 188.320 1.00 39.41 605 VAL A CA 1
ATOM 6202 C C . VAL A 1 605 ? 158.407 170.864 187.729 1.00 35.22 605 VAL A C 1
ATOM 6203 O O . VAL A 1 605 ? 157.728 171.568 186.968 1.00 40.56 605 VAL A O 1
ATOM 6216 N N . LYS A 1 606 ? 159.648 171.165 188.094 1.00 45.14 606 LYS A N 1
ATOM 6217 C CA . LYS A 1 606 ? 160.394 172.238 187.461 1.00 48.03 606 LYS A CA 1
ATOM 6218 C C . LYS A 1 606 ? 161.054 171.713 186.195 1.00 50.89 606 LYS A C 1
ATOM 6219 O O . LYS A 1 606 ? 161.705 170.664 186.212 1.00 51.79 606 LYS A O 1
ATOM 6238 N N . LEU A 1 607 ? 160.883 172.439 185.097 1.00 41.25 607 LEU A N 1
ATOM 6239 C CA . LEU A 1 607 ? 161.626 172.175 183.874 1.00 43.57 607 LEU A CA 1
ATOM 6240 C C . LEU A 1 607 ? 162.537 173.362 183.640 1.00 40.34 607 LEU A C 1
ATOM 6241 O O . LEU A 1 607 ? 162.076 174.406 183.159 1.00 50.31 607 LEU A O 1
ATOM 6257 N N . PRO A 1 608 ? 163.813 173.285 184.001 1.00 41.11 608 PRO A N 1
ATOM 6258 C CA . PRO A 1 608 ? 164.726 174.371 183.646 1.00 44.85 608 PRO A CA 1
ATOM 6259 C C . PRO A 1 608 ? 164.756 174.558 182.139 1.00 41.76 608 PRO A C 1
ATOM 6260 O O . PRO A 1 608 ? 164.688 173.596 181.375 1.00 54.95 608 PRO A O 1
ATOM 6271 N N . ILE A 1 609 ? 164.837 175.813 181.716 1.00 40.06 609 ILE A N 1
ATOM 6272 C CA . ILE A 1 609 ? 164.879 176.180 180.312 1.00 49.93 609 ILE A CA 1
ATOM 6273 C C . ILE A 1 609 ? 166.010 177.188 180.198 1.00 50.12 609 ILE A C 1
ATOM 6274 O O . ILE A 1 609 ? 165.837 178.368 180.525 1.00 56.54 609 ILE A O 1
ATOM 6290 N N . LYS A 1 610 ? 167.173 176.721 179.767 1.00 34.47 610 LYS A N 1
ATOM 6291 C CA . LYS A 1 610 ? 168.361 177.545 179.601 1.00 45.26 610 LYS A CA 1
ATOM 6292 C C . LYS A 1 610 ? 168.686 177.562 178.116 1.00 43.32 610 LYS A C 1
ATOM 6293 O O . LYS A 1 610 ? 169.342 176.649 177.609 1.00 57.72 610 LYS A O 1
ATOM 6312 N N . VAL A 1 611 ? 168.225 178.590 177.419 1.00 33.89 611 VAL A N 1
ATOM 6313 C CA . VAL A 1 611 ? 168.345 178.635 175.971 1.00 37.70 611 VAL A CA 1
ATOM 6314 C C . VAL A 1 611 ? 169.337 179.724 175.596 1.00 38.82 611 VAL A C 1
ATOM 6315 O O . VAL A 1 611 ? 169.529 180.697 176.330 1.00 45.87 611 VAL A O 1
ATOM 6328 N N . LYS A 1 612 ? 169.981 179.545 174.449 1.00 40.31 612 LYS A N 1
ATOM 6329 C CA . LYS A 1 612 ? 170.875 180.544 173.885 1.00 41.06 612 LYS A CA 1
ATOM 6330 C C . LYS A 1 612 ? 170.105 181.393 172.880 1.00 41.84 612 LYS A C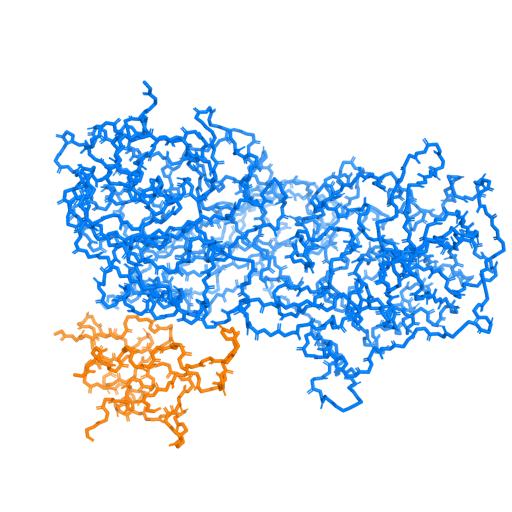 1
ATOM 6331 O O . LYS A 1 612 ? 169.227 180.888 172.175 1.00 47.40 612 LYS A O 1
ATOM 6350 N N . ILE A 1 613 ? 170.421 182.685 172.832 1.00 42.24 613 ILE A N 1
ATOM 6351 C CA . ILE A 1 613 ? 169.721 183.637 171.981 1.00 47.45 613 ILE A CA 1
ATOM 6352 C C . ILE A 1 613 ? 170.746 184.467 171.225 1.00 49.77 613 ILE A C 1
ATOM 6353 O O . ILE A 1 613 ? 171.791 184.828 171.780 1.00 60.76 613 ILE A O 1
ATOM 6369 N N . ILE A 1 614 ? 170.447 184.765 169.963 1.00 29.24 614 ILE A N 1
ATOM 6370 C CA . ILE A 1 614 ? 171.280 185.637 169.134 1.00 37.43 614 ILE A CA 1
ATOM 6371 C C . ILE A 1 614 ? 170.391 186.557 168.311 1.00 42.84 614 ILE A C 1
ATOM 6372 O O . ILE A 1 614 ? 169.190 186.308 168.143 1.00 39.18 614 ILE A O 1
ATOM 6388 N N . PRO A 1 615 ? 170.959 187.649 167.798 1.00 51.75 615 PRO A N 1
ATOM 6389 C CA . PRO A 1 615 ? 170.246 188.455 166.799 1.00 53.80 615 PRO A CA 1
ATOM 6390 C C . PRO A 1 615 ? 169.973 187.670 165.524 1.00 57.88 615 PRO A C 1
ATOM 6391 O O . PRO A 1 615 ? 170.690 186.729 165.179 1.00 61.28 615 PRO A O 1
ATOM 6402 N N . THR A 1 616 ? 168.932 188.089 164.812 1.00 51.04 616 THR A N 1
ATOM 6403 C CA . THR A 1 616 ? 168.467 187.341 163.654 1.00 43.98 616 THR A CA 1
ATOM 6404 C C . THR A 1 616 ? 169.530 187.338 162.555 1.00 50.59 616 THR A C 1
ATOM 6405 O O . THR A 1 616 ? 170.119 188.383 162.258 1.00 53.57 616 THR A O 1
ATOM 6416 N N . PRO A 1 617 ? 169.806 186.190 161.936 1.00 52.01 617 PRO A N 1
ATOM 6417 C CA . PRO A 1 617 ? 170.759 186.157 160.825 1.00 48.50 617 PRO A CA 1
ATOM 6418 C C . PRO A 1 617 ? 170.180 186.814 159.588 1.00 49.11 617 PRO A C 1
ATOM 6419 O O . PRO A 1 617 ? 168.961 187.024 159.499 1.00 57.43 617 PRO A O 1
ATOM 6430 N N . PRO A 1 618 ? 171.016 187.142 158.606 1.00 52.08 618 PRO A N 1
ATOM 6431 C CA . PRO A 1 618 ? 170.491 187.687 157.349 1.00 56.74 618 PRO A CA 1
ATOM 6432 C C . PRO A 1 618 ? 169.582 186.688 156.655 1.00 58.66 618 PRO A C 1
ATOM 6433 O O . PRO A 1 618 ? 169.370 185.583 157.165 1.00 61.54 618 PRO A O 1
ATOM 6444 N N . ARG A 1 619 ? 169.022 187.065 155.506 1.00 46.30 619 ARG A N 1
ATOM 6445 C CA . ARG A 1 619 ? 168.153 186.143 154.784 1.00 46.69 619 ARG A CA 1
ATOM 6446 C C . ARG A 1 619 ? 168.916 184.899 154.349 1.00 42.15 619 ARG A C 1
ATOM 6447 O O . ARG A 1 619 ? 168.403 183.778 154.448 1.00 41.74 619 ARG A O 1
ATOM 6468 N N . SER A 1 620 ? 170.148 185.079 153.877 1.00 40.71 620 SER A N 1
ATOM 6469 C CA . SER A 1 620 ? 170.887 183.979 153.269 1.00 44.35 620 SER A CA 1
ATOM 6470 C C . SER A 1 620 ? 171.178 182.870 154.274 1.00 43.65 620 SER A C 1
ATOM 6471 O O . SER A 1 620 ? 171.010 181.685 153.968 1.00 49.72 620 SER A O 1
ATOM 6479 N N . LYS A 1 621 ? 171.617 183.233 155.482 1.00 54.47 621 LYS A N 1
ATOM 6480 C CA . LYS A 1 621 ? 171.999 182.224 156.466 1.00 52.20 621 LYS A CA 1
ATOM 6481 C C . LYS A 1 621 ? 170.840 181.319 156.851 1.00 43.45 621 LYS A C 1
ATOM 6482 O O . LYS A 1 621 ? 171.070 180.186 157.284 1.00 43.59 621 LYS A O 1
ATOM 6501 N N . ARG A 1 622 ? 169.607 181.783 156.705 1.00 44.03 622 ARG A N 1
ATOM 6502 C CA . ARG A 1 622 ? 168.443 181.011 157.114 1.00 44.48 622 ARG A CA 1
ATOM 6503 C C . ARG A 1 622 ? 167.955 180.186 155.932 1.00 43.99 622 ARG A C 1
ATOM 6504 O O . ARG A 1 622 ? 167.688 180.728 154.855 1.00 52.40 622 ARG A O 1
ATOM 6525 N N . VAL A 1 623 ? 167.853 178.877 156.134 1.00 42.94 623 VAL A N 1
ATOM 6526 C CA . VAL A 1 623 ? 167.461 177.937 155.095 1.00 42.04 623 VAL A CA 1
ATOM 6527 C C . VAL A 1 623 ? 166.199 177.237 155.564 1.00 30.95 623 VAL A C 1
ATOM 6528 O O . VAL A 1 623 ? 166.183 176.622 156.637 1.00 35.17 623 VAL A O 1
ATOM 6541 N N . LEU A 1 624 ? 165.151 177.324 154.757 1.00 38.15 624 LEU A N 1
ATOM 6542 C CA . LEU A 1 624 ? 163.883 176.678 155.058 1.00 41.56 624 LEU A CA 1
ATOM 6543 C C . LEU A 1 624 ? 163.867 175.315 154.380 1.00 40.28 624 LEU A C 1
ATOM 6544 O O . LEU A 1 624 ? 163.746 175.224 153.155 1.00 45.72 624 LEU A O 1
ATOM 6560 N N . TRP A 1 625 ? 164.003 174.261 155.173 1.00 36.64 625 TRP A N 1
ATOM 6561 C CA . TRP A 1 625 ? 163.944 172.897 154.675 1.00 30.57 625 TRP A CA 1
ATOM 6562 C C . TRP A 1 625 ? 162.484 172.490 154.571 1.00 27.04 625 TRP A C 1
ATOM 6563 O O . TRP A 1 625 ? 161.753 172.536 155.564 1.00 35.59 625 TRP A O 1
ATOM 6584 N N . ASP A 1 626 ? 162.065 172.091 153.375 1.00 41.41 626 ASP A N 1
ATOM 6585 C CA . ASP A 1 626 ? 160.676 171.715 153.131 1.00 43.39 626 ASP A CA 1
ATOM 6586 C C . ASP A 1 626 ? 160.449 170.308 153.662 1.00 36.49 626 ASP A C 1
ATOM 6587 O O . ASP A 1 626 ? 160.893 169.324 153.070 1.00 38.02 626 ASP A O 1
ATOM 6596 N N . GLN A 1 627 ? 159.757 170.213 154.793 1.00 31.64 627 GLN A N 1
ATOM 6597 C CA . GLN A 1 627 ? 159.291 168.938 155.308 1.00 27.33 627 GLN A CA 1
ATOM 6598 C C . GLN A 1 627 ? 157.833 168.672 154.979 1.00 30.97 627 GLN A C 1
ATOM 6599 O O . GLN A 1 627 ? 157.415 167.510 154.982 1.00 32.49 627 GLN A O 1
ATOM 6613 N N . TYR A 1 628 ? 157.060 169.719 154.685 1.00 35.32 628 TYR A N 1
ATOM 6614 C CA . TYR A 1 628 ? 155.626 169.556 154.483 1.00 31.07 628 TYR A CA 1
ATOM 6615 C C . TYR A 1 628 ? 155.326 168.670 153.280 1.00 36.50 628 TYR A C 1
ATOM 6616 O O . TYR A 1 628 ? 154.437 167.813 153.336 1.00 33.22 628 TYR A O 1
ATOM 6634 N N . HIS A 1 629 ? 156.053 168.859 152.185 1.00 41.74 629 HIS A N 1
ATOM 6635 C CA . HIS A 1 629 ? 155.761 168.170 150.939 1.00 41.76 629 HIS A CA 1
ATOM 6636 C C . HIS A 1 629 ? 156.440 166.812 150.840 1.00 39.68 629 HIS A C 1
ATOM 6637 O O . HIS A 1 629 ? 156.456 166.217 149.759 1.00 41.11 629 HIS A O 1
ATOM 6652 N N . ASN A 1 630 ? 156.997 166.316 151.938 1.00 33.16 630 ASN A N 1
ATOM 6653 C CA . ASN A 1 630 ? 157.575 164.985 151.973 1.00 34.33 630 ASN A CA 1
ATOM 6654 C C . ASN A 1 630 ? 156.488 163.964 152.272 1.00 38.00 630 ASN A C 1
ATOM 6655 O O . ASN A 1 630 ? 155.682 164.154 153.186 1.00 45.12 630 ASN A O 1
ATOM 6666 N N . LEU A 1 631 ? 156.451 162.895 151.486 1.00 31.40 631 LEU A N 1
ATOM 6667 C CA . LEU A 1 631 ? 155.634 161.731 151.785 1.00 30.97 631 LEU A CA 1
ATOM 6668 C C . LEU A 1 631 ? 156.546 160.519 151.887 1.00 36.35 631 LEU A C 1
ATOM 6669 O O . LEU A 1 631 ? 157.570 160.437 151.204 1.00 47.76 631 LEU A O 1
ATOM 6685 N N . ARG A 1 632 ? 156.183 159.585 152.757 1.00 34.37 632 ARG A N 1
ATOM 6686 C CA . ARG A 1 632 ? 157.078 158.479 153.044 1.00 35.93 632 ARG A CA 1
ATOM 6687 C C . ARG A 1 632 ? 156.285 157.305 153.588 1.00 39.30 632 ARG A C 1
ATOM 6688 O O . ARG A 1 632 ? 155.142 157.450 154.022 1.00 39.45 632 ARG A O 1
ATOM 6709 N N . TYR A 1 633 ? 156.907 156.134 153.523 1.00 40.24 633 TYR A N 1
ATOM 6710 C CA . TYR A 1 633 ? 156.513 155.022 154.367 1.00 38.50 633 TYR A CA 1
ATOM 6711 C C . TYR A 1 633 ? 156.766 155.422 155.821 1.00 40.27 633 TYR A C 1
ATOM 6712 O O . TYR A 1 633 ? 157.716 156.159 156.100 1.00 46.66 633 TYR A O 1
ATOM 6730 N N . PRO A 1 634 ? 155.960 154.944 156.789 1.00 37.32 634 PRO A N 1
ATOM 6731 C CA . PRO A 1 634 ? 154.984 153.834 156.819 1.00 37.29 634 PRO A CA 1
ATOM 6732 C C . PRO A 1 634 ? 153.693 153.890 156.010 1.00 44.66 634 PRO A C 1
ATOM 6733 O O . PRO A 1 634 ? 153.298 152.850 155.494 1.00 54.45 634 PRO A O 1
ATOM 6744 N N . PRO A 1 635 ? 152.981 155.004 155.888 1.00 45.02 635 PRO A N 1
ATOM 6745 C CA . PRO A 1 635 ? 151.619 154.926 155.337 1.00 34.36 635 PRO A CA 1
ATOM 6746 C C . PRO A 1 635 ? 151.557 154.258 153.970 1.00 43.36 635 PRO A C 1
ATOM 6747 O O . PRO A 1 635 ? 150.893 153.229 153.816 1.00 44.74 635 PRO A O 1
ATOM 6758 N N . GLY A 1 636 ? 152.263 154.805 152.985 1.00 50.61 636 GLY A N 1
ATOM 6759 C CA . GLY A 1 636 ? 152.134 154.338 151.618 1.00 45.90 636 GLY A CA 1
ATOM 6760 C C . GLY A 1 636 ? 153.451 153.941 150.991 1.00 50.11 636 GLY A C 1
ATOM 6761 O O . GLY A 1 636 ? 154.518 154.299 151.497 1.00 48.54 636 GLY A O 1
ATOM 6765 N N . TYR A 1 637 ? 153.395 153.206 149.884 1.00 44.70 637 TYR A N 1
ATOM 6766 C CA . TYR A 1 637 ? 154.610 152.698 149.254 1.00 46.59 637 TYR A CA 1
ATOM 6767 C C . TYR A 1 637 ? 155.221 153.798 148.401 1.00 40.40 637 TYR A C 1
ATOM 6768 O O . TYR A 1 637 ? 154.770 154.072 147.289 1.00 49.20 637 TYR A O 1
ATOM 6786 N N . PHE A 1 638 ? 156.254 154.430 148.936 1.00 38.09 638 PHE A N 1
ATOM 6787 C CA . PHE A 1 638 ? 157.052 155.392 148.197 1.00 35.89 638 PHE A CA 1
ATOM 6788 C C . PHE A 1 638 ? 158.414 154.768 147.944 1.00 46.58 638 PHE A C 1
ATOM 6789 O O . PHE A 1 638 ? 159.180 154.560 148.897 1.00 43.62 638 PHE A O 1
ATOM 6806 N N . PRO A 1 639 ? 158.752 154.435 146.701 1.00 47.25 639 PRO A N 1
ATOM 6807 C CA . PRO A 1 639 ? 159.887 153.541 146.455 1.00 40.97 639 PRO A CA 1
ATOM 6808 C C . PRO A 1 639 ? 161.220 154.185 146.802 1.00 39.33 639 PRO A C 1
ATOM 6809 O O . PRO A 1 639 ? 161.348 155.395 146.989 1.00 46.14 639 PRO A O 1
ATOM 6820 N N . ARG A 1 640 ? 162.228 153.323 146.890 1.00 48.22 640 ARG A N 1
ATOM 6821 C CA . ARG A 1 640 ? 163.590 153.757 147.158 1.00 43.93 640 ARG A CA 1
ATOM 6822 C C . ARG A 1 640 ? 164.057 154.757 146.109 1.00 44.62 640 ARG A C 1
ATOM 6823 O O . ARG A 1 640 ? 163.762 154.619 144.920 1.00 49.02 640 ARG A O 1
ATOM 6844 N N . ASP A 1 641 ? 164.793 155.772 146.557 1.00 34.32 641 ASP A N 1
ATOM 6845 C CA . ASP A 1 641 ? 165.345 156.754 145.636 1.00 36.34 641 ASP A CA 1
ATOM 6846 C C . ASP A 1 641 ? 166.488 156.197 144.804 1.00 36.11 641 ASP A C 1
ATOM 6847 O O . ASP A 1 641 ? 166.926 156.866 143.863 1.00 41.88 641 ASP A O 1
ATOM 6856 N N . ASN A 1 642 ? 166.994 155.016 145.146 1.00 48.60 642 ASN A N 1
ATOM 6857 C CA . ASN A 1 642 ? 168.049 154.335 144.403 1.00 46.76 642 ASN A CA 1
ATOM 6858 C C . ASN A 1 642 ? 167.520 152.951 144.056 1.00 53.06 642 ASN A C 1
ATOM 6859 O O . ASN A 1 642 ? 167.351 152.109 144.943 1.00 47.31 642 ASN A O 1
ATOM 6870 N N . LEU A 1 643 ? 167.251 152.715 142.770 1.00 51.29 643 LEU A N 1
ATOM 6871 C CA . LEU A 1 643 ? 166.597 151.473 142.378 1.00 51.42 643 LEU A CA 1
ATOM 6872 C C . LEU A 1 643 ? 167.496 150.256 142.559 1.00 53.77 643 LEU A C 1
ATOM 6873 O O . LEU A 1 643 ? 166.985 149.136 142.647 1.00 53.80 643 LEU A O 1
ATOM 6889 N N . ARG A 1 644 ? 168.815 150.446 142.638 1.00 56.46 644 ARG A N 1
ATOM 6890 C CA . ARG A 1 644 ? 169.715 149.316 142.848 1.00 54.49 644 ARG A CA 1
ATOM 6891 C C . ARG A 1 644 ? 169.597 148.746 144.255 1.00 52.60 644 ARG A C 1
ATOM 6892 O O . ARG A 1 644 ? 169.832 147.551 144.459 1.00 58.31 644 ARG A O 1
ATOM 6913 N N . MET A 1 645 ? 169.241 149.576 145.234 1.00 53.16 645 MET A N 1
ATOM 6914 C CA . MET A 1 645 ? 169.219 149.167 146.637 1.00 56.40 645 MET A CA 1
ATOM 6915 C C . MET A 1 645 ? 167.995 148.290 146.880 1.00 53.68 645 MET A C 1
ATOM 6916 O O . MET A 1 645 ? 166.998 148.700 147.479 1.00 54.02 645 MET A O 1
ATOM 6930 N N . LYS A 1 646 ? 168.082 147.045 146.413 1.00 59.35 646 LYS A N 1
ATOM 6931 C CA . LYS A 1 646 ? 166.990 146.103 146.620 1.00 65.36 646 LYS A CA 1
ATOM 6932 C C . LYS A 1 646 ? 166.744 145.825 148.096 1.00 62.79 646 LYS A C 1
ATOM 6933 O O . LYS A 1 646 ? 165.628 145.444 148.466 1.00 60.56 646 LYS A O 1
ATOM 6952 N N . ASN A 1 647 ? 167.758 146.002 148.945 1.00 65.34 647 ASN A N 1
ATOM 6953 C CA . ASN A 1 647 ? 167.598 145.686 150.360 1.00 68.43 647 ASN A CA 1
ATOM 6954 C C . ASN A 1 647 ? 166.577 146.602 151.028 1.00 67.80 647 ASN A C 1
ATOM 6955 O O . ASN A 1 647 ? 165.782 146.147 151.858 1.00 66.97 647 ASN A O 1
ATOM 6966 N N . ASP A 1 648 ? 166.573 147.890 150.675 1.00 59.45 648 ASP A N 1
ATOM 6967 C CA . ASP A 1 648 ? 165.704 148.888 151.298 1.00 54.10 648 ASP A CA 1
ATOM 6968 C C . ASP A 1 648 ? 164.796 149.489 150.232 1.00 53.39 648 ASP A C 1
ATOM 6969 O O . ASP A 1 648 ? 165.119 150.532 149.644 1.00 53.06 648 ASP A O 1
ATOM 6978 N N . PRO A 1 649 ? 163.641 148.875 149.963 1.00 49.72 649 PRO A N 1
ATOM 6979 C CA . PRO A 1 649 ? 162.794 149.338 148.855 1.00 42.60 649 PRO A CA 1
ATOM 6980 C C . PRO A 1 649 ? 161.821 150.448 149.221 1.00 39.58 649 PRO A C 1
ATOM 6981 O O . PRO A 1 649 ? 160.872 150.703 148.475 1.00 48.57 649 PRO A O 1
ATOM 6992 N N . LEU A 1 650 ? 162.029 151.110 150.355 1.00 46.39 650 LEU A N 1
ATOM 6993 C CA . LEU A 1 650 ? 161.112 152.130 150.839 1.00 44.27 650 LEU A CA 1
ATOM 6994 C C . LEU A 1 650 ? 161.882 153.382 151.232 1.00 43.65 650 LEU A C 1
ATOM 6995 O O . LEU A 1 650 ? 163.041 153.314 151.648 1.00 43.99 650 LEU A O 1
ATOM 7011 N N . ASP A 1 651 ? 161.228 154.530 151.078 1.00 34.80 651 ASP A N 1
ATOM 7012 C CA . ASP A 1 651 ? 161.716 155.799 151.613 1.00 35.58 651 ASP A CA 1
ATOM 7013 C C . ASP A 1 651 ? 160.977 156.013 152.930 1.00 38.78 651 ASP A C 1
ATOM 7014 O O . ASP A 1 651 ? 159.810 156.412 152.942 1.00 35.21 651 ASP A O 1
ATOM 7023 N N . TRP A 1 652 ? 161.657 155.725 154.045 1.00 46.16 652 TRP A N 1
ATOM 7024 C CA . TRP A 1 652 ? 160.995 155.631 155.338 1.00 38.19 652 TRP A CA 1
ATOM 7025 C C . TRP A 1 652 ? 161.746 156.298 156.480 1.00 32.30 652 TRP A C 1
ATOM 7026 O O . TRP A 1 652 ? 161.269 156.237 157.616 1.00 43.41 652 TRP A O 1
ATOM 7047 N N . ASN A 1 653 ? 162.892 156.929 156.233 1.00 36.59 653 ASN A N 1
ATOM 7048 C CA . ASN A 1 653 ? 163.702 157.492 157.307 1.00 36.79 653 ASN A CA 1
ATOM 7049 C C . ASN A 1 653 ? 163.361 158.946 157.602 1.00 36.29 653 ASN A C 1
ATOM 7050 O O . ASN A 1 653 ? 164.219 159.691 158.091 1.00 37.44 653 ASN A O 1
ATOM 7061 N N . GLY A 1 654 ? 162.136 159.371 157.314 1.00 40.56 654 GLY A N 1
ATOM 7062 C CA . GLY A 1 654 ? 161.657 160.694 157.671 1.00 33.74 654 GLY A CA 1
ATOM 7063 C C . GLY A 1 654 ? 162.043 161.798 156.718 1.00 37.20 654 GLY A C 1
ATOM 7064 O O . GLY A 1 654 ? 161.249 162.705 156.469 1.00 41.12 654 GLY A O 1
ATOM 7068 N N . ASP A 1 655 ? 163.260 161.746 156.186 1.00 32.99 655 ASP A N 1
ATOM 7069 C CA . ASP A 1 655 ? 163.766 162.770 155.276 1.00 40.02 655 ASP A CA 1
ATOM 7070 C C . ASP A 1 655 ? 163.853 164.132 155.954 1.00 39.21 655 ASP A C 1
ATOM 7071 O O . ASP A 1 655 ? 163.768 165.169 155.297 1.00 42.00 655 ASP A O 1
ATOM 7080 N N . HIS A 1 656 ? 164.025 164.141 157.271 1.00 40.19 656 HIS A N 1
ATOM 7081 C CA . HIS A 1 656 ? 164.199 165.372 158.023 1.00 34.66 656 HIS A CA 1
ATOM 7082 C C . HIS A 1 656 ? 165.679 165.701 158.156 1.00 25.96 656 HIS A C 1
ATOM 7083 O O . HIS A 1 656 ? 166.544 164.831 158.057 1.00 32.46 656 HIS A O 1
ATOM 7097 N N . ILE A 1 657 ? 165.963 166.982 158.391 1.00 27.30 657 ILE A N 1
ATOM 7098 C CA . ILE A 1 657 ? 167.331 167.439 158.578 1.00 33.24 657 ILE A CA 1
ATOM 7099 C C . ILE A 1 657 ? 168.003 166.794 159.781 1.00 32.42 657 ILE A C 1
ATOM 7100 O O . ILE A 1 657 ? 169.215 166.920 159.943 1.00 28.33 657 ILE A O 1
ATOM 7116 N N . HIS A 1 658 ? 167.239 166.116 160.636 1.00 45.23 658 HIS A N 1
ATOM 7117 C CA . HIS A 1 658 ? 167.782 165.366 161.760 1.00 28.23 658 HIS A CA 1
ATOM 7118 C C . HIS A 1 658 ? 167.530 163.870 161.617 1.00 32.36 658 HIS A C 1
ATOM 7119 O O . HIS A 1 658 ? 167.733 163.125 162.581 1.00 35.15 658 HIS A O 1
ATOM 7133 N N . THR A 1 659 ? 167.077 163.414 160.444 1.00 45.76 659 THR A N 1
ATOM 7134 C CA . THR A 1 659 ? 166.787 161.999 160.207 1.00 40.34 659 THR A CA 1
ATOM 7135 C C . THR A 1 659 ? 167.094 161.706 158.740 1.00 43.10 659 THR A C 1
ATOM 7136 O O . THR A 1 659 ? 166.320 162.088 157.862 1.00 42.72 659 THR A O 1
ATOM 7147 N N . ASN A 1 660 ? 168.230 161.048 158.498 1.00 38.22 660 ASN A N 1
ATOM 7148 C CA . ASN A 1 660 ? 168.741 160.608 157.195 1.00 39.49 660 ASN A CA 1
ATOM 7149 C C . ASN A 1 660 ? 169.237 161.782 156.361 1.00 24.88 660 ASN A C 1
ATOM 7150 O O . ASN A 1 660 ? 169.853 161.583 155.312 1.00 29.23 660 ASN A O 1
ATOM 7161 N N . PHE A 1 661 ? 168.984 163.004 156.817 1.00 32.12 661 PHE A N 1
ATOM 7162 C CA . PHE A 1 661 ? 169.709 164.176 156.349 1.00 36.74 661 PHE A CA 1
ATOM 7163 C C . PHE A 1 661 ? 170.507 164.796 157.484 1.00 35.75 661 PHE A C 1
ATOM 7164 O O . PHE A 1 661 ? 170.915 165.957 157.401 1.00 34.48 661 PHE A O 1
ATOM 7181 N N . ARG A 1 662 ? 170.745 164.012 158.540 1.00 46.00 662 ARG A N 1
ATOM 7182 C CA . ARG A 1 662 ? 171.514 164.485 159.682 1.00 37.87 662 ARG A CA 1
ATOM 7183 C C . ARG A 1 662 ? 172.921 164.883 159.269 1.00 35.85 662 ARG A C 1
ATOM 7184 O O . ARG A 1 662 ? 173.435 165.908 159.721 1.00 42.75 662 ARG A O 1
ATOM 7205 N N . ASP A 1 663 ? 173.569 164.078 158.426 1.00 35.34 663 ASP A N 1
ATOM 7206 C CA . ASP A 1 663 ? 174.892 164.453 157.942 1.00 39.77 663 ASP A CA 1
ATOM 7207 C C . ASP A 1 663 ? 174.821 165.732 157.125 1.00 40.87 663 ASP A C 1
ATOM 7208 O O . ASP A 1 663 ? 175.676 166.612 157.258 1.00 42.40 663 ASP A O 1
ATOM 7217 N N . MET A 1 664 ? 173.795 165.857 156.284 1.00 46.95 664 MET A N 1
ATOM 7218 C CA . MET A 1 664 ? 173.625 167.071 155.495 1.00 42.59 664 MET A CA 1
ATOM 7219 C C . MET A 1 664 ? 173.339 168.278 156.385 1.00 41.58 664 MET A C 1
ATOM 7220 O O . MET A 1 664 ? 173.881 169.365 156.159 1.00 39.31 664 MET A O 1
ATOM 7234 N N . TYR A 1 665 ? 172.490 168.110 157.403 1.00 27.51 665 TYR A N 1
ATOM 7235 C CA . TYR A 1 665 ? 172.211 169.218 158.312 1.00 36.76 665 TYR A CA 1
ATOM 7236 C C . TYR A 1 665 ? 173.444 169.616 159.108 1.00 42.17 665 TYR A C 1
ATOM 7237 O O . TYR A 1 665 ? 173.696 170.807 159.311 1.00 37.24 665 TYR A O 1
ATOM 7255 N N . GLN A 1 666 ? 174.191 168.635 159.615 1.00 45.39 666 GLN A N 1
ATOM 7256 C CA . GLN A 1 666 ? 175.426 168.933 160.326 1.00 37.84 666 GLN A CA 1
ATOM 7257 C C . GLN A 1 666 ? 176.406 169.651 159.414 1.00 46.22 666 GLN A C 1
ATOM 7258 O O . GLN A 1 666 ? 177.096 170.584 159.840 1.00 46.83 666 GLN A O 1
ATOM 7272 N N . HIS A 1 667 ? 176.471 169.234 158.150 1.00 35.37 667 HIS A N 1
ATOM 7273 C CA . HIS A 1 667 ? 177.296 169.930 157.175 1.00 35.87 667 HIS A CA 1
ATOM 7274 C C . HIS A 1 667 ? 176.859 171.380 157.030 1.00 38.47 667 HIS A C 1
ATOM 7275 O O . HIS A 1 667 ? 177.687 172.295 157.041 1.00 43.14 667 HIS A O 1
ATOM 7289 N N . LEU A 1 668 ? 175.553 171.611 156.898 1.00 40.80 668 LEU A N 1
ATOM 7290 C CA . LEU A 1 668 ? 175.060 172.978 156.739 1.00 42.21 668 LEU A CA 1
ATOM 7291 C C . LEU A 1 668 ? 175.361 173.821 157.972 1.00 41.86 668 LEU A C 1
ATOM 7292 O O . LEU A 1 668 ? 175.809 174.966 157.856 1.00 43.10 668 LEU A O 1
ATOM 7308 N N . ARG A 1 669 ? 175.135 173.261 159.164 1.00 52.15 669 ARG A N 1
ATOM 7309 C CA . ARG A 1 669 ? 175.455 173.969 160.400 1.00 34.28 669 ARG A CA 1
ATOM 7310 C C . ARG A 1 669 ? 176.932 174.323 160.456 1.00 42.22 669 ARG A C 1
ATOM 7311 O O . ARG A 1 669 ? 177.296 175.437 160.848 1.00 48.84 669 ARG A O 1
ATOM 7332 N N . SER A 1 670 ? 177.801 173.383 160.076 1.00 42.35 670 SER A N 1
ATOM 7333 C CA . SER A 1 670 ? 179.224 173.683 159.999 1.00 45.05 670 SER A CA 1
ATOM 7334 C C . SER A 1 670 ? 179.524 174.712 158.925 1.00 46.76 670 SER A C 1
ATOM 7335 O O . SER A 1 670 ? 180.572 175.362 158.983 1.00 52.85 670 SER A O 1
ATOM 7343 N N . MET A 1 671 ? 178.634 174.877 157.952 1.00 44.07 671 MET A N 1
ATOM 7344 C CA . MET A 1 671 ? 178.802 175.874 156.904 1.00 50.29 671 MET A CA 1
ATOM 7345 C C . MET A 1 671 ? 178.167 177.213 157.257 1.00 52.11 671 MET A C 1
ATOM 7346 O O . MET A 1 671 ? 178.262 178.155 156.463 1.00 52.80 671 MET A O 1
ATOM 7360 N N . GLY A 1 672 ? 177.526 177.321 158.420 1.00 39.62 672 GLY A N 1
ATOM 7361 C CA . GLY A 1 672 ? 176.958 178.560 158.893 1.00 41.09 672 GLY A CA 1
ATOM 7362 C C . GLY A 1 672 ? 175.463 178.690 158.694 1.00 43.81 672 GLY A C 1
ATOM 7363 O O . GLY A 1 672 ? 174.838 179.532 159.347 1.00 47.88 672 GLY A O 1
ATOM 7367 N N . TYR A 1 673 ? 174.873 177.880 157.819 1.00 44.22 673 TYR A N 1
ATOM 7368 C CA . TYR A 1 673 ? 173.443 177.972 157.564 1.00 41.83 673 TYR A CA 1
ATOM 7369 C C . TYR A 1 673 ? 172.655 177.548 158.796 1.00 40.47 673 TYR A C 1
ATOM 7370 O O . TYR A 1 673 ? 172.916 176.496 159.386 1.00 40.67 673 TYR A O 1
ATOM 7388 N N . PHE A 1 674 ? 171.685 178.370 159.179 1.00 44.80 674 PHE A N 1
ATOM 7389 C CA . PHE A 1 674 ? 170.708 178.006 160.194 1.00 37.65 674 PHE A CA 1
ATOM 7390 C C . PHE A 1 674 ? 169.525 177.369 159.484 1.00 47.41 674 PHE A C 1
ATOM 7391 O O . PHE A 1 674 ? 168.846 178.029 158.694 1.00 58.21 674 PHE A O 1
ATOM 7408 N N . VAL A 1 675 ? 169.287 176.093 159.746 1.00 45.31 675 VAL A N 1
ATOM 7409 C CA . VAL A 1 675 ? 168.317 175.313 158.994 1.00 28.82 675 VAL A CA 1
ATOM 7410 C C . VAL A 1 675 ? 167.063 175.202 159.850 1.00 34.07 675 VAL A C 1
ATOM 7411 O O . VAL A 1 675 ? 167.013 174.428 160.807 1.00 41.19 675 VAL A O 1
ATOM 7424 N N . GLU A 1 676 ? 166.042 175.971 159.497 1.00 41.86 676 GLU A N 1
ATOM 7425 C CA . GLU A 1 676 ? 164.724 175.826 160.092 1.00 28.87 676 GLU A CA 1
ATOM 7426 C C . GLU A 1 676 ? 163.867 174.970 159.173 1.00 37.67 676 GLU A C 1
ATOM 7427 O O . GLU A 1 676 ? 164.168 174.806 157.990 1.00 43.97 676 GLU A O 1
ATOM 7439 N N . VAL A 1 677 ? 162.794 174.422 159.729 1.00 34.43 677 VAL A N 1
ATOM 7440 C CA . VAL A 1 677 ? 161.966 173.438 159.044 1.00 30.16 677 VAL A CA 1
ATOM 7441 C C . VAL A 1 677 ? 160.598 174.047 158.771 1.00 35.92 677 VAL A C 1
ATOM 7442 O O . VAL A 1 677 ? 159.955 174.580 159.683 1.00 37.47 677 VAL A O 1
ATOM 7455 N N . LEU A 1 678 ? 160.151 173.960 157.518 1.00 38.36 678 LEU A N 1
ATOM 7456 C CA . LEU A 1 678 ? 158.792 174.328 157.141 1.00 41.75 678 LEU A CA 1
ATOM 7457 C C . LEU A 1 678 ? 157.915 173.086 157.232 1.00 43.32 678 LEU A C 1
ATOM 7458 O O . LEU A 1 678 ? 158.007 172.191 156.388 1.00 37.83 678 LEU A O 1
ATOM 7474 N N . GLY A 1 679 ? 157.066 173.032 158.252 1.00 47.78 679 GLY A N 1
ATOM 7475 C CA . GLY A 1 679 ? 156.143 171.930 158.413 1.00 36.93 679 GLY A CA 1
ATOM 7476 C C . GLY A 1 679 ? 154.732 172.286 158.001 1.00 44.52 679 GLY A C 1
ATOM 7477 O O . GLY A 1 679 ? 153.779 171.594 158.369 1.00 49.17 679 GLY A O 1
ATOM 7481 N N . ALA A 1 680 ? 154.584 173.364 157.242 1.00 43.53 680 ALA A N 1
ATOM 7482 C CA . ALA A 1 680 ? 153.290 173.879 156.828 1.00 40.19 680 ALA A CA 1
ATOM 7483 C C . ALA A 1 680 ? 153.358 174.257 155.357 1.00 46.94 680 ALA A C 1
ATOM 7484 O O . ALA A 1 680 ? 154.451 174.410 154.802 1.00 49.23 680 ALA A O 1
ATOM 7491 N N . PRO A 1 681 ? 152.202 174.397 154.691 1.00 35.70 681 PRO A N 1
ATOM 7492 C CA . PRO A 1 681 ? 152.207 174.766 153.268 1.00 33.39 681 PRO A CA 1
ATOM 7493 C C . PRO A 1 681 ? 153.003 176.028 152.978 1.00 35.15 681 PRO A C 1
ATOM 7494 O O . PRO A 1 681 ? 153.373 176.760 153.899 1.00 42.40 681 PRO A O 1
ATOM 7505 N N . PHE A 1 682 ? 153.272 176.290 151.697 1.00 36.54 682 PHE A N 1
ATOM 7506 C CA . PHE A 1 682 ? 154.052 177.468 151.333 1.00 43.71 682 PHE A CA 1
ATOM 7507 C C . PHE A 1 682 ? 153.438 178.747 151.888 1.00 46.87 682 PHE A C 1
ATOM 7508 O O . PHE A 1 682 ? 154.162 179.699 152.201 1.00 44.98 682 PHE A O 1
ATOM 7525 N N . THR A 1 683 ? 152.114 178.791 152.020 1.00 48.96 683 THR A N 1
ATOM 7526 C CA . THR A 1 683 ? 151.435 179.999 152.471 1.00 43.06 683 THR A CA 1
ATOM 7527 C C . THR A 1 683 ? 151.732 180.344 153.924 1.00 44.59 683 THR A C 1
ATOM 7528 O O . THR A 1 683 ? 151.409 181.456 154.352 1.00 42.86 683 THR A O 1
ATOM 7539 N N . CYS A 1 684 ? 152.345 179.437 154.680 1.00 46.06 684 CYS A N 1
ATOM 7540 C CA . CYS A 1 684 ? 152.484 179.561 156.127 1.00 46.60 684 CYS A CA 1
ATOM 7541 C C . CYS A 1 684 ? 153.923 179.840 156.550 1.00 45.13 684 CYS A C 1
ATOM 7542 O O . CYS A 1 684 ? 154.407 179.297 157.542 1.00 46.46 684 CYS A O 1
ATOM 7549 N N . PHE A 1 685 ? 154.629 180.684 155.806 1.00 41.59 685 PHE A N 1
ATOM 7550 C CA . PHE A 1 685 ? 155.953 181.111 156.227 1.00 40.87 685 PHE A CA 1
ATOM 7551 C C . PHE A 1 685 ? 156.282 182.450 155.588 1.00 44.56 685 PHE A C 1
ATOM 7552 O O . PHE A 1 685 ? 155.944 182.697 154.428 1.00 45.21 685 PHE A O 1
ATOM 7569 N N . ASP A 1 686 ? 156.942 183.308 156.358 1.00 41.75 686 ASP A N 1
ATOM 7570 C CA . ASP A 1 686 ? 157.333 184.633 155.889 1.00 44.57 686 ASP A CA 1
ATOM 7571 C C . ASP A 1 686 ? 158.550 184.474 154.986 1.00 46.36 686 ASP A C 1
ATOM 7572 O O . ASP A 1 686 ? 159.679 184.331 155.459 1.00 52.22 686 ASP A O 1
ATOM 7581 N N . ALA A 1 687 ? 158.321 184.504 153.672 1.00 43.75 687 ALA A N 1
ATOM 7582 C CA . ALA A 1 687 ? 159.399 184.268 152.720 1.00 44.63 687 ALA A CA 1
ATOM 7583 C C . ALA A 1 687 ? 160.486 185.324 152.808 1.00 45.89 687 ALA A C 1
ATOM 7584 O O . ALA A 1 687 ? 161.591 185.101 152.300 1.00 47.27 687 ALA A O 1
ATOM 7591 N N . SER A 1 688 ? 160.197 186.475 153.416 1.00 45.05 688 SER A N 1
ATOM 7592 C CA . SER A 1 688 ? 161.222 187.489 153.618 1.00 41.38 688 SER A CA 1
ATOM 7593 C C . SER A 1 688 ? 162.235 187.081 154.676 1.00 41.66 688 SER A C 1
ATOM 7594 O O . SER A 1 688 ? 163.271 187.739 154.805 1.00 48.37 688 SER A O 1
ATOM 7602 N N . GLN A 1 689 ? 161.953 186.026 155.438 1.00 35.66 689 GLN A N 1
ATOM 7603 C CA . GLN A 1 689 ? 162.905 185.522 156.416 1.00 41.78 689 GLN A CA 1
ATOM 7604 C C . GLN A 1 689 ? 164.019 184.706 155.769 1.00 45.89 689 GLN A C 1
ATOM 7605 O O . GLN A 1 689 ? 165.167 184.765 156.221 1.00 42.24 689 GLN A O 1
ATOM 7619 N N . TYR A 1 690 ? 163.707 183.958 154.713 1.00 49.61 690 TYR A N 1
ATOM 7620 C CA . TYR A 1 690 ? 164.609 182.966 154.148 1.00 39.76 690 TYR A CA 1
ATOM 7621 C C . TYR A 1 690 ? 165.060 183.382 152.758 1.00 44.93 690 TYR A C 1
ATOM 7622 O O . TYR A 1 690 ? 164.291 183.968 151.992 1.00 48.35 690 TYR A O 1
ATOM 7640 N N . GLY A 1 691 ? 166.317 183.079 152.449 1.00 44.81 691 GLY A N 1
ATOM 7641 C CA . GLY A 1 691 ? 166.851 183.317 151.128 1.00 41.23 691 GLY A CA 1
ATOM 7642 C C . GLY A 1 691 ? 166.626 182.135 150.213 1.00 48.06 691 GLY A C 1
ATOM 7643 O O . GLY A 1 691 ? 166.589 182.292 148.989 1.00 48.24 691 GLY A O 1
ATOM 7647 N N . THR A 1 692 ? 166.458 180.946 150.794 1.00 39.92 692 THR A N 1
ATOM 7648 C CA . THR A 1 692 ? 166.326 179.721 150.021 1.00 44.18 692 THR A CA 1
ATOM 7649 C C . THR A 1 692 ? 165.330 178.784 150.681 1.00 33.99 692 THR A C 1
ATOM 7650 O O . THR A 1 692 ? 165.254 178.702 151.907 1.00 37.68 692 THR A O 1
ATOM 7661 N N . LEU A 1 693 ? 164.571 178.082 149.846 1.00 43.08 693 LEU A N 1
ATOM 7662 C CA . LEU A 1 693 ? 163.682 177.007 150.262 1.00 41.59 693 LEU A CA 1
ATOM 7663 C C . LEU A 1 693 ? 164.175 175.721 149.614 1.00 43.12 693 LEU A C 1
ATOM 7664 O O . LEU A 1 693 ? 164.258 175.634 148.385 1.00 49.67 693 LEU A O 1
ATOM 7680 N N . LEU A 1 694 ? 164.496 174.730 150.438 1.00 32.68 694 LEU A N 1
ATOM 7681 C CA . LEU A 1 694 ? 165.118 173.492 149.984 1.00 32.12 694 LEU A CA 1
ATOM 7682 C C . LEU A 1 694 ? 164.069 172.387 149.997 1.00 39.46 694 LEU A C 1
ATOM 7683 O O . LEU A 1 694 ? 163.636 171.947 151.066 1.00 39.91 694 LEU A O 1
ATOM 7699 N N . MET A 1 695 ? 163.657 171.947 148.811 1.00 39.23 695 MET A N 1
ATOM 7700 C CA . MET A 1 695 ? 162.686 170.873 148.651 1.00 41.49 695 MET A CA 1
ATOM 7701 C C . MET A 1 695 ? 163.400 169.671 148.049 1.00 46.48 695 MET A C 1
ATOM 7702 O O . MET A 1 695 ? 163.863 169.730 146.907 1.00 49.74 695 MET A O 1
ATOM 7716 N N . VAL A 1 696 ? 163.483 168.585 148.811 1.00 40.05 696 VAL A N 1
ATOM 7717 C CA . VAL A 1 696 ? 164.283 167.427 148.439 1.00 36.97 696 VAL A CA 1
ATOM 7718 C C . VAL A 1 696 ? 163.390 166.196 148.446 1.00 42.09 696 VAL A C 1
ATOM 7719 O O . VAL A 1 696 ? 162.678 165.947 149.424 1.00 47.18 696 VAL A O 1
ATOM 7732 N N . ASP A 1 697 ? 163.431 165.434 147.357 1.00 31.87 697 ASP A N 1
ATOM 7733 C CA . ASP A 1 697 ? 162.651 164.209 147.209 1.00 33.63 697 ASP A CA 1
ATOM 7734 C C . ASP A 1 697 ? 161.204 164.434 147.632 1.00 38.13 697 ASP A C 1
ATOM 7735 O O . ASP A 1 697 ? 160.637 163.694 148.436 1.00 39.65 697 ASP A O 1
ATOM 7744 N N . SER A 1 698 ? 160.603 165.480 147.076 1.00 37.59 698 SER A N 1
ATOM 7745 C CA . SER A 1 698 ? 159.238 165.842 147.424 1.00 34.33 698 SER A CA 1
ATOM 7746 C C . SER A 1 698 ? 158.271 164.928 146.685 1.00 41.47 698 SER A C 1
ATOM 7747 O O . SER A 1 698 ? 158.277 164.874 145.451 1.00 44.81 698 SER A O 1
ATOM 7755 N N . GLU A 1 699 ? 157.450 164.206 147.440 1.00 29.96 699 GLU A N 1
ATOM 7756 C CA . GLU A 1 699 ? 156.453 163.311 146.879 1.00 33.20 699 GLU A CA 1
ATOM 7757 C C . GLU A 1 699 ? 155.045 163.881 146.938 1.00 45.93 699 GLU A C 1
ATOM 7758 O O . GLU A 1 699 ? 154.133 163.297 146.346 1.00 49.26 699 GLU A O 1
ATOM 7770 N N . GLU A 1 700 ? 154.851 164.998 147.628 1.00 45.28 700 GLU A N 1
ATOM 7771 C CA . GLU A 1 700 ? 153.531 165.560 147.853 1.00 36.58 700 GLU A CA 1
ATOM 7772 C C . GLU A 1 700 ? 153.093 166.404 146.661 1.00 41.42 700 GLU A C 1
ATOM 7773 O O . GLU A 1 700 ? 153.905 166.867 145.857 1.00 50.35 700 GLU A O 1
ATOM 7785 N N . GLU A 1 701 ? 151.783 166.605 146.563 1.00 45.92 701 GLU A N 1
ATOM 7786 C CA . GLU A 1 701 ? 151.198 167.501 145.576 1.00 46.34 701 GLU A CA 1
ATOM 7787 C C . GLU A 1 701 ? 151.376 168.944 146.053 1.00 35.39 701 GLU A C 1
ATOM 7788 O O . GLU A 1 701 ? 152.101 169.221 147.010 1.00 48.01 701 GLU A O 1
ATOM 7800 N N . TYR A 1 702 ? 150.723 169.889 145.383 1.00 40.51 702 TYR A N 1
ATOM 7801 C CA . TYR A 1 702 ? 150.792 171.295 145.761 1.00 42.91 702 TYR A CA 1
ATOM 7802 C C . TYR A 1 702 ? 149.415 171.923 145.636 1.00 38.73 702 TYR A C 1
ATOM 7803 O O . TYR A 1 702 ? 148.726 171.713 144.635 1.00 44.29 702 TYR A O 1
ATOM 7821 N N . PHE A 1 703 ? 149.021 172.691 146.647 1.00 36.96 703 PHE A N 1
ATOM 7822 C CA . PHE A 1 703 ? 147.798 173.468 146.535 1.00 36.01 703 PHE A CA 1
ATOM 7823 C C . PHE A 1 703 ? 147.972 174.515 145.438 1.00 39.19 703 PHE A C 1
ATOM 7824 O O . PHE A 1 703 ? 149.066 175.065 145.278 1.00 41.85 703 PHE A O 1
ATOM 7841 N N . PRO A 1 704 ? 146.930 174.810 144.658 1.00 47.15 704 PRO A N 1
ATOM 7842 C CA . PRO A 1 704 ? 147.038 175.949 143.734 1.00 46.51 704 PRO A CA 1
ATOM 7843 C C . PRO A 1 704 ? 147.373 177.244 144.449 1.00 38.88 704 PRO A C 1
ATOM 7844 O O . PRO A 1 704 ? 148.166 178.051 143.946 1.00 40.05 704 PRO A O 1
ATOM 7855 N N . GLU A 1 705 ? 146.792 177.454 145.632 1.00 44.66 705 GLU A N 1
ATOM 7856 C CA . GLU A 1 705 ? 147.172 178.599 146.449 1.00 47.07 705 GLU A CA 1
ATOM 7857 C C . GLU A 1 705 ? 148.631 178.503 146.864 1.00 45.42 705 GLU A C 1
ATOM 7858 O O . GLU A 1 705 ? 149.337 179.513 146.912 1.00 45.30 705 GLU A O 1
ATOM 7870 N N . GLU A 1 706 ? 149.097 177.293 147.174 1.00 48.52 706 GLU A N 1
ATOM 7871 C CA . GLU A 1 706 ? 150.509 177.093 147.473 1.00 42.08 706 GLU A CA 1
ATOM 7872 C C . GLU A 1 706 ? 151.377 177.514 146.301 1.00 43.21 706 GLU A C 1
ATOM 7873 O O . GLU A 1 706 ? 152.395 178.188 146.480 1.00 50.85 706 GLU A O 1
ATOM 7885 N N . ILE A 1 707 ? 150.999 177.106 145.088 1.00 38.39 707 ILE A N 1
ATOM 7886 C CA . ILE A 1 707 ? 151.800 177.437 143.913 1.00 46.09 707 ILE A CA 1
ATOM 7887 C C . ILE A 1 707 ? 151.812 178.941 143.685 1.00 41.73 707 ILE A C 1
ATOM 7888 O O . ILE A 1 707 ? 152.858 179.527 143.387 1.00 41.11 707 ILE A O 1
ATOM 7904 N N . ALA A 1 708 ? 150.653 179.589 143.813 1.00 41.03 708 ALA A N 1
ATOM 7905 C CA . ALA A 1 708 ? 150.594 181.034 143.612 1.00 40.18 708 ALA A CA 1
ATOM 7906 C C . ALA A 1 708 ? 151.413 181.771 144.663 1.00 45.15 708 ALA A C 1
ATOM 7907 O O . ALA A 1 708 ? 152.159 182.706 144.343 1.00 45.56 708 ALA A O 1
ATOM 7914 N N . LYS A 1 709 ? 151.288 181.365 145.926 1.00 45.22 709 LYS A N 1
ATOM 7915 C CA . LYS A 1 709 ? 152.059 182.002 146.983 1.00 39.14 709 LYS A CA 1
ATOM 7916 C C . LYS A 1 709 ? 153.550 181.791 146.769 1.00 44.14 709 LYS A C 1
ATOM 7917 O O . LYS A 1 709 ? 154.346 182.708 146.983 1.00 44.20 709 LYS A O 1
ATOM 7936 N N . LEU A 1 710 ? 153.948 180.587 146.354 1.00 47.53 710 LEU A N 1
ATOM 7937 C CA . LEU A 1 710 ? 155.357 180.321 146.092 1.00 47.92 710 LEU A CA 1
ATOM 7938 C C . LEU A 1 710 ? 155.868 181.141 144.916 1.00 49.09 710 LEU A C 1
ATOM 7939 O O . LEU A 1 710 ? 157.014 181.594 144.927 1.00 53.03 710 LEU A O 1
ATOM 7955 N N . ARG A 1 711 ? 155.043 181.331 143.886 1.00 42.60 711 ARG A N 1
ATOM 7956 C CA . ARG A 1 711 ? 155.442 182.191 142.777 1.00 43.91 711 ARG A CA 1
ATOM 7957 C C . ARG A 1 711 ? 155.637 183.627 143.244 1.00 50.05 711 ARG A C 1
ATOM 7958 O O . ARG A 1 711 ? 156.611 184.289 142.863 1.00 53.62 711 ARG A O 1
ATOM 7979 N N . ARG A 1 712 ? 154.721 184.127 144.075 1.00 52.83 712 ARG A N 1
ATOM 7980 C CA . ARG A 1 712 ? 154.895 185.463 144.636 1.00 46.25 712 ARG A CA 1
ATOM 7981 C C . ARG A 1 712 ? 156.167 185.540 145.470 1.00 51.57 712 ARG A C 1
ATOM 7982 O O . ARG A 1 712 ? 156.903 186.529 145.403 1.00 55.46 712 ARG A O 1
ATOM 8003 N N . ASP A 1 713 ? 156.438 184.503 146.264 1.00 54.01 713 ASP A N 1
ATOM 8004 C CA . ASP A 1 713 ? 157.653 184.464 147.069 1.00 42.21 713 ASP A CA 1
ATOM 8005 C C . ASP A 1 713 ? 158.892 184.513 146.190 1.00 48.65 713 ASP A C 1
ATOM 8006 O O . ASP A 1 713 ? 159.845 185.247 146.475 1.00 55.70 713 ASP A O 1
ATOM 8015 N N . VAL A 1 714 ? 158.893 183.728 145.113 1.00 41.49 714 VAL A N 1
ATOM 8016 C CA . VAL A 1 714 ? 160.047 183.674 144.223 1.00 44.71 714 VAL A CA 1
ATOM 8017 C C . VAL A 1 714 ? 160.255 185.023 143.553 1.00 52.78 714 VAL A C 1
ATOM 8018 O O . VAL A 1 714 ? 161.391 185.482 143.390 1.00 51.09 714 VAL A O 1
ATOM 8031 N N . ASP A 1 715 ? 159.163 185.681 143.152 1.00 51.93 715 ASP A N 1
ATOM 8032 C CA . ASP A 1 715 ? 159.275 187.023 142.589 1.00 49.39 715 ASP A CA 1
ATOM 8033 C C . ASP A 1 715 ? 159.784 188.022 143.619 1.00 49.61 715 ASP A C 1
ATOM 8034 O O . ASP A 1 715 ? 160.496 188.967 143.266 1.00 52.44 715 ASP A O 1
ATOM 8043 N N . ASN A 1 716 ? 159.415 187.842 144.885 1.00 48.31 716 ASN A N 1
ATOM 8044 C CA . ASN A 1 716 ? 159.859 188.738 145.943 1.00 51.55 716 ASN A CA 1
ATOM 8045 C C . ASN A 1 716 ? 161.306 188.493 146.354 1.00 55.35 716 ASN A C 1
ATOM 8046 O O . ASN A 1 716 ? 161.951 189.414 146.867 1.00 48.91 716 ASN A O 1
ATOM 8057 N N . GLY A 1 717 ? 161.829 187.286 146.142 1.00 47.26 717 GLY A N 1
ATOM 8058 C CA . GLY A 1 717 ? 163.213 187.004 146.466 1.00 42.96 717 GLY A CA 1
ATOM 8059 C C . GLY A 1 717 ? 163.467 185.626 147.041 1.00 43.91 717 GLY A C 1
ATOM 8060 O O . GLY A 1 717 ? 164.623 185.260 147.273 1.00 44.95 717 GLY A O 1
ATOM 8064 N N . LEU A 1 718 ? 162.415 184.849 147.278 1.00 39.01 718 LEU A N 1
ATOM 8065 C CA . LEU A 1 718 ? 162.603 183.493 147.772 1.00 35.33 718 LEU A CA 1
ATOM 8066 C C . LEU A 1 718 ? 163.228 182.618 146.692 1.00 40.57 718 LEU A C 1
ATOM 8067 O O . LEU A 1 718 ? 162.885 182.718 145.512 1.00 37.47 718 LEU A O 1
ATOM 8083 N N . SER A 1 719 ? 164.148 181.751 147.102 1.00 51.24 719 SER A N 1
ATOM 8084 C CA . SER A 1 719 ? 164.830 180.847 146.192 1.00 38.71 719 SER A CA 1
ATOM 8085 C C . SER A 1 719 ? 164.390 179.413 146.447 1.00 33.25 719 SER A C 1
ATOM 8086 O O . SER A 1 719 ? 163.894 179.067 147.521 1.00 42.94 719 SER A O 1
ATOM 8094 N N . LEU A 1 720 ? 164.573 178.585 145.426 1.00 39.23 720 LEU A N 1
ATOM 8095 C CA . LEU A 1 720 ? 164.096 177.212 145.405 1.00 44.03 720 LEU A CA 1
ATOM 8096 C C . LEU A 1 720 ? 165.226 176.296 144.973 1.00 38.44 720 LEU A C 1
ATOM 8097 O O . LEU A 1 720 ? 165.839 176.516 143.925 1.00 51.51 720 LEU A O 1
ATOM 8113 N N . VAL A 1 721 ? 165.493 175.273 145.773 1.00 37.44 721 VAL A N 1
ATOM 8114 C CA . VAL A 1 721 ? 166.442 174.224 145.427 1.00 42.68 721 VAL A CA 1
ATOM 8115 C C . VAL A 1 721 ? 165.664 172.920 145.459 1.00 48.66 721 VAL A C 1
ATOM 8116 O O . VAL A 1 721 ? 165.380 172.390 146.540 1.00 44.12 721 VAL A O 1
ATOM 8129 N N . ILE A 1 722 ? 165.306 172.408 144.283 1.00 39.52 722 ILE A N 1
ATOM 8130 C CA . ILE A 1 722 ? 164.464 171.227 144.165 1.00 34.76 722 ILE A CA 1
ATOM 8131 C C . ILE A 1 722 ? 165.321 170.039 143.757 1.00 42.65 722 ILE A C 1
ATOM 8132 O O . ILE A 1 722 ? 165.616 169.843 142.572 1.00 46.40 722 ILE A O 1
ATOM 8148 N N . PHE A 1 723 ? 165.725 169.243 144.742 1.00 45.95 723 PHE A N 1
ATOM 8149 C CA . PHE A 1 723 ? 166.440 167.995 144.495 1.00 45.61 723 PHE A CA 1
ATOM 8150 C C . PHE A 1 723 ? 165.393 166.937 144.189 1.00 45.97 723 PHE A C 1
ATOM 8151 O O . PHE A 1 723 ? 164.758 166.390 145.093 1.00 49.72 723 PHE A O 1
ATOM 8168 N N . SER A 1 724 ? 165.197 166.662 142.906 1.00 34.69 724 SER A N 1
ATOM 8169 C CA . SER A 1 724 ? 164.153 165.748 142.469 1.00 37.69 724 SER A CA 1
ATOM 8170 C C . SER A 1 724 ? 164.655 164.311 142.583 1.00 45.67 724 SER A C 1
ATOM 8171 O O . SER A 1 724 ? 165.699 164.034 143.178 1.00 46.68 724 SER A O 1
ATOM 8179 N N . ASP A 1 725 ? 163.901 163.375 142.017 1.00 55.81 725 ASP A N 1
ATOM 8180 C CA . ASP A 1 725 ? 164.272 161.970 142.058 1.00 48.00 725 ASP A CA 1
ATOM 8181 C C . ASP A 1 725 ? 163.546 161.285 140.906 1.00 45.26 725 ASP A C 1
ATOM 8182 O O . ASP A 1 725 ? 162.721 16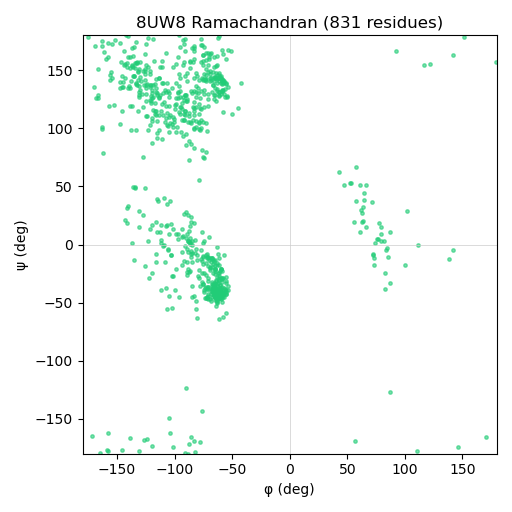1.894 140.223 1.00 52.25 725 ASP A O 1
ATOM 8191 N N . TRP A 1 726 ? 163.866 160.014 140.687 1.00 40.57 726 TRP A N 1
ATOM 8192 C CA . TRP A 1 726 ? 163.386 159.329 139.493 1.00 38.75 726 TRP A CA 1
ATOM 8193 C C . TRP A 1 726 ? 161.865 159.262 139.458 1.00 36.19 726 TRP A C 1
ATOM 8194 O O . TRP A 1 726 ? 161.197 159.177 140.491 1.00 40.00 726 TRP A O 1
ATOM 8215 N N . TYR A 1 727 ? 161.320 159.304 138.242 1.00 49.35 727 TYR A N 1
ATOM 8216 C CA . TYR A 1 727 ? 159.912 159.012 138.013 1.00 49.45 727 TYR A CA 1
ATOM 8217 C C . TYR A 1 727 ? 159.758 158.356 136.649 1.00 46.23 727 TYR A C 1
ATOM 8218 O O . TYR A 1 727 ? 160.354 158.810 135.670 1.00 46.61 727 TYR A O 1
ATOM 8236 N N . ASN A 1 728 ? 158.974 157.282 136.597 1.00 47.45 728 ASN A N 1
ATOM 8237 C CA . ASN A 1 728 ? 158.677 156.597 135.347 1.00 38.19 728 ASN A CA 1
ATOM 8238 C C . ASN A 1 728 ? 157.540 155.606 135.547 1.00 43.31 728 ASN A C 1
ATOM 8239 O O . ASN A 1 728 ? 157.615 154.737 136.420 1.00 45.84 728 ASN A O 1
ATOM 8250 N N . THR A 1 729 ? 156.490 155.715 134.735 1.00 55.92 729 THR A N 1
ATOM 8251 C CA . THR A 1 729 ? 155.342 154.829 134.896 1.00 60.80 729 THR A CA 1
ATOM 8252 C C . THR A 1 729 ? 155.729 153.374 134.664 1.00 59.12 729 THR A C 1
ATOM 8253 O O . THR A 1 729 ? 155.274 152.479 135.385 1.00 59.80 729 THR A O 1
ATOM 8264 N N . SER A 1 730 ? 156.575 153.117 133.664 1.00 63.09 730 SER A N 1
ATOM 8265 C CA . SER A 1 730 ? 156.958 151.743 133.352 1.00 59.95 730 SER A CA 1
ATOM 8266 C C . SER A 1 730 ? 157.895 151.174 134.412 1.00 58.02 730 SER A C 1
ATOM 8267 O O . SER A 1 730 ? 157.710 150.041 134.870 1.00 62.40 730 SER A O 1
ATOM 8275 N N . VAL A 1 731 ? 158.906 151.944 134.818 1.00 52.04 731 VAL A N 1
ATOM 8276 C CA . VAL A 1 731 ? 159.774 151.496 135.904 1.00 54.26 731 VAL A CA 1
ATOM 8277 C C . VAL A 1 731 ? 158.968 151.331 137.182 1.00 51.31 731 VAL A C 1
ATOM 8278 O O . VAL A 1 731 ? 159.143 150.360 137.925 1.00 49.21 731 VAL A O 1
ATOM 8291 N N . MET A 1 732 ? 158.076 152.283 137.460 1.00 51.11 732 MET A N 1
ATOM 8292 C CA . MET A 1 732 ? 157.208 152.166 138.624 1.00 48.27 732 MET A CA 1
ATOM 8293 C C . MET A 1 732 ? 156.424 150.862 138.589 1.00 53.69 732 MET A C 1
ATOM 8294 O O . MET A 1 732 ? 156.276 150.190 139.616 1.00 50.52 732 MET A O 1
ATOM 8308 N N . ARG A 1 733 ? 155.901 150.496 137.417 1.00 59.20 733 ARG A N 1
ATOM 8309 C CA . ARG A 1 733 ? 155.132 149.262 137.301 1.00 57.59 733 ARG A CA 1
ATOM 8310 C C . ARG A 1 733 ? 156.017 148.038 137.495 1.00 59.59 733 ARG A C 1
ATOM 8311 O O . ARG A 1 733 ? 155.598 147.054 138.112 1.00 63.76 733 ARG A O 1
ATOM 8332 N N . LYS A 1 734 ? 157.241 148.079 136.973 1.00 59.24 734 LYS A N 1
ATOM 8333 C CA . LYS A 1 734 ? 158.163 146.962 137.124 1.00 55.43 734 LYS A CA 1
ATOM 8334 C C . LYS A 1 734 ? 158.742 146.864 138.528 1.00 51.17 734 LYS A C 1
ATOM 8335 O O . LYS A 1 734 ? 159.151 145.774 138.940 1.00 57.79 734 LYS A O 1
ATOM 8354 N N . VAL A 1 735 ? 158.788 147.976 139.270 1.00 56.30 735 VAL A N 1
ATOM 8355 C CA . VAL A 1 735 ? 159.344 147.985 140.620 1.00 56.06 735 VAL A CA 1
ATOM 8356 C C . VAL A 1 735 ? 158.299 147.656 141.679 1.00 55.55 735 VAL A C 1
ATOM 8357 O O . VAL A 1 735 ? 158.617 147.646 142.875 1.00 42.08 735 VAL A O 1
ATOM 8370 N N . LYS A 1 736 ? 157.067 147.355 141.278 1.00 62.47 736 LYS A N 1
ATOM 8371 C CA . LYS A 1 736 ? 156.084 146.855 142.224 1.00 58.08 736 LYS A CA 1
ATOM 8372 C C . LYS A 1 736 ? 156.639 145.627 142.929 1.00 57.08 736 LYS A C 1
ATOM 8373 O O . LYS A 1 736 ? 157.284 144.780 142.307 1.00 58.65 736 LYS A O 1
ATOM 8392 N N . PHE A 1 737 ? 156.401 145.532 144.235 1.00 63.11 737 PHE A N 1
ATOM 8393 C CA . PHE A 1 737 ? 156.953 144.432 145.014 1.00 64.62 737 PHE A CA 1
ATOM 8394 C C . PHE A 1 737 ? 155.871 143.828 145.890 1.00 63.48 737 PHE A C 1
ATOM 8395 O O . PHE A 1 737 ? 154.880 144.481 146.216 1.00 63.17 737 PHE A O 1
ATOM 8412 N N . TYR A 1 738 ? 156.073 142.574 146.276 1.00 68.26 738 TYR A N 1
ATOM 8413 C CA . TYR A 1 738 ? 155.147 141.884 147.164 1.00 65.63 738 TYR A CA 1
ATOM 8414 C C . TYR A 1 738 ? 155.552 142.177 148.601 1.00 68.07 738 TYR A C 1
ATOM 8415 O O . TYR A 1 738 ? 156.624 141.759 149.049 1.00 71.29 738 TYR A O 1
ATOM 8433 N N . ASP A 1 739 ? 154.701 142.906 149.316 1.00 68.18 739 ASP A N 1
ATOM 8434 C CA . ASP A 1 739 ? 154.888 143.144 150.739 1.00 64.01 739 ASP A CA 1
ATOM 8435 C C . ASP A 1 739 ? 154.326 141.958 151.509 1.00 65.85 739 ASP A C 1
ATOM 8436 O O . ASP A 1 739 ? 153.125 141.668 151.428 1.00 65.00 739 ASP A O 1
ATOM 8445 N N . GLU A 1 740 ? 155.204 141.260 152.234 1.00 71.32 740 GLU A N 1
ATOM 8446 C CA . GLU A 1 740 ? 154.793 140.101 153.016 1.00 74.26 740 GLU A CA 1
ATOM 8447 C C . GLU A 1 740 ? 154.054 140.504 154.282 1.00 72.53 740 GLU A C 1
ATOM 8448 O O . GLU A 1 740 ? 153.146 139.789 154.718 1.00 71.28 740 GLU A O 1
ATOM 8460 N N . ASN A 1 741 ? 154.428 141.635 154.884 1.00 70.28 741 ASN A N 1
ATOM 8461 C CA . ASN A 1 741 ? 153.731 142.097 156.080 1.00 69.43 741 ASN A CA 1
ATOM 8462 C C . ASN A 1 741 ? 152.239 142.226 155.820 1.00 67.43 741 ASN A C 1
ATOM 8463 O O . ASN A 1 741 ? 151.417 141.904 156.686 1.00 66.90 741 ASN A O 1
ATOM 8474 N N . 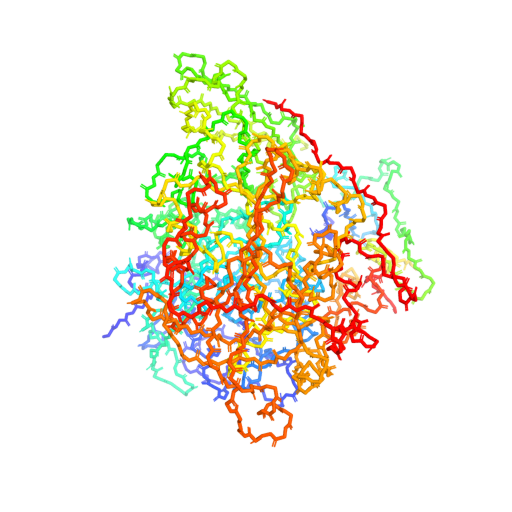THR A 1 742 ? 151.872 142.697 154.630 1.00 65.47 742 THR A N 1
ATOM 8475 C CA . THR A 1 742 ? 150.480 142.831 154.232 1.00 65.46 742 THR A CA 1
ATOM 8476 C C . THR A 1 742 ? 150.023 141.732 153.283 1.00 64.91 742 THR A C 1
ATOM 8477 O O . THR A 1 742 ? 148.823 141.632 153.010 1.00 61.75 742 THR A O 1
ATOM 8488 N N . ARG A 1 743 ? 150.940 140.904 152.787 1.00 72.10 743 ARG A N 1
ATOM 8489 C CA . ARG A 1 743 ? 150.617 139.883 151.796 1.00 70.10 743 ARG A CA 1
ATOM 8490 C C . ARG A 1 743 ? 149.900 140.510 150.604 1.00 71.87 743 ARG A C 1
ATOM 8491 O O . ARG A 1 743 ? 148.820 140.079 150.197 1.00 75.57 743 ARG A O 1
ATOM 8512 N N . GLN A 1 744 ? 150.515 141.549 150.042 1.00 67.27 744 GLN A N 1
ATOM 8513 C CA . GLN A 1 744 ? 149.854 142.351 149.023 1.00 63.05 744 GLN A CA 1
ATOM 8514 C C . GLN A 1 744 ? 150.878 142.839 148.012 1.00 62.80 744 GLN A C 1
ATOM 8515 O O . GLN A 1 744 ? 152.014 143.147 148.373 1.00 64.56 744 GLN A O 1
ATOM 8529 N N . TRP A 1 745 ? 150.466 142.925 146.750 1.00 71.03 745 TRP A N 1
ATOM 8530 C CA . TRP A 1 745 ? 151.328 143.421 145.682 1.00 69.40 745 TRP A CA 1
ATOM 8531 C C . TRP A 1 745 ? 151.228 144.941 145.641 1.00 69.49 745 TRP A C 1
ATOM 8532 O O . TRP A 1 745 ? 150.233 145.491 145.161 1.00 72.73 745 TRP A O 1
ATOM 8553 N N . TRP A 1 746 ? 152.257 145.617 146.143 1.00 60.98 746 TRP A N 1
ATOM 8554 C CA . TRP A 1 746 ? 152.276 147.068 146.215 1.00 60.03 746 TRP A CA 1
ATOM 8555 C C . TRP A 1 746 ? 152.889 147.647 144.950 1.00 58.98 746 TRP A C 1
ATOM 8556 O O . TRP A 1 746 ? 153.986 147.246 144.539 1.00 61.59 746 TRP A O 1
ATOM 8577 N N . MET A 1 747 ? 152.172 148.587 144.345 1.00 59.47 747 MET A N 1
ATOM 8578 C CA . MET A 1 747 ? 152.646 149.468 143.290 1.00 54.23 747 MET A CA 1
ATOM 8579 C C . MET A 1 747 ? 153.083 150.794 143.903 1.00 59.08 747 MET A C 1
ATOM 8580 O O . MET A 1 747 ? 152.497 151.237 144.895 1.00 64.74 747 MET A O 1
ATOM 8594 N N . PRO A 1 748 ? 154.101 151.462 143.368 1.00 52.16 748 PRO A N 1
ATOM 8595 C CA . PRO A 1 748 ? 154.441 152.789 143.887 1.00 43.32 748 PRO A CA 1
ATOM 8596 C C . PRO A 1 748 ? 153.263 153.744 143.761 1.00 53.30 748 PRO A C 1
ATOM 8597 O O . PRO A 1 748 ? 152.549 153.753 142.755 1.00 47.72 748 PRO A O 1
ATOM 8608 N N . ASP A 1 749 ? 153.055 154.544 144.808 1.00 56.10 749 ASP A N 1
ATOM 8609 C CA . ASP A 1 749 ? 152.056 155.605 144.745 1.00 48.79 749 ASP A CA 1
ATOM 8610 C C . ASP A 1 749 ? 152.563 156.771 143.912 1.00 50.35 749 ASP A C 1
ATOM 8611 O O . ASP A 1 749 ? 151.784 157.434 143.220 1.00 56.65 749 ASP A O 1
ATOM 8620 N N . THR A 1 750 ? 153.863 157.033 143.974 1.00 44.90 750 THR A N 1
ATOM 8621 C CA . THR A 1 750 ? 154.545 157.872 143.008 1.00 41.62 750 THR A CA 1
ATOM 8622 C C . THR A 1 750 ? 155.911 157.249 142.763 1.00 44.78 750 THR A C 1
ATOM 8623 O O . THR A 1 750 ? 156.251 156.213 143.339 1.00 46.66 750 THR A O 1
ATOM 8634 N N . GLY A 1 751 ? 156.696 157.873 141.898 1.00 50.37 751 GLY A N 1
ATOM 8635 C CA . GLY A 1 751 ? 158.010 157.349 141.594 1.00 39.22 751 GLY A CA 1
ATOM 8636 C C . GLY A 1 751 ? 158.974 157.643 142.716 1.00 38.25 751 GLY A C 1
ATOM 8637 O O . GLY A 1 751 ? 158.597 157.597 143.889 1.00 45.89 751 GLY A O 1
ATOM 8641 N N . GLY A 1 752 ? 160.227 157.932 142.379 1.00 40.61 752 GLY A N 1
ATOM 8642 C CA . GLY A 1 752 ? 161.139 158.433 143.390 1.00 39.40 752 GLY A CA 1
ATOM 8643 C C . GLY A 1 752 ? 160.681 159.769 143.938 1.00 44.89 752 GLY A C 1
ATOM 8644 O O . GLY A 1 752 ? 160.697 160.002 145.148 1.00 57.85 752 GLY A O 1
ATOM 8648 N N . ALA A 1 753 ? 160.255 160.659 143.049 1.00 44.03 753 ALA A N 1
ATOM 8649 C CA . ALA A 1 753 ? 159.624 161.915 143.410 1.00 43.55 753 ALA A CA 1
ATOM 8650 C C . ALA A 1 753 ? 158.381 162.087 142.550 1.00 39.72 753 ALA A C 1
ATOM 8651 O O . ALA A 1 753 ? 158.272 161.512 141.465 1.00 36.60 753 ALA A O 1
ATOM 8658 N N . ASN A 1 754 ? 157.433 162.878 143.055 1.00 39.66 754 ASN A N 1
ATOM 8659 C CA . ASN A 1 754 ? 156.169 163.130 142.361 1.00 35.76 754 ASN A CA 1
ATOM 8660 C C . ASN A 1 754 ? 156.440 164.083 141.203 1.00 43.29 754 ASN A C 1
ATOM 8661 O O . ASN A 1 754 ? 156.117 165.271 141.240 1.00 49.86 754 ASN A O 1
ATOM 8672 N N . ILE A 1 755 ? 157.056 163.540 140.149 1.00 45.42 755 ILE A N 1
ATOM 8673 C CA . ILE A 1 755 ? 157.481 164.381 139.028 1.00 43.06 755 ILE A CA 1
ATOM 8674 C C . ILE A 1 755 ? 156.301 165.078 138.372 1.00 41.82 755 ILE A C 1
ATOM 8675 O O . ILE A 1 755 ? 156.436 166.247 138.001 1.00 37.53 755 ILE A O 1
ATOM 8691 N N . PRO A 1 756 ? 155.151 164.440 138.159 1.00 50.40 756 PRO A N 1
ATOM 8692 C CA . PRO A 1 756 ? 153.997 165.208 137.663 1.00 44.26 756 PRO A CA 1
ATOM 8693 C C . PRO A 1 756 ? 153.618 166.380 138.558 1.00 45.68 756 PRO A C 1
ATOM 8694 O O . PRO A 1 756 ? 153.331 167.467 138.045 1.00 51.65 756 PRO A O 1
ATOM 8705 N N . ALA A 1 757 ? 153.630 166.208 139.883 1.00 45.23 757 ALA A N 1
ATOM 8706 C CA . ALA A 1 757 ? 153.287 167.318 140.771 1.00 48.53 757 ALA A CA 1
ATOM 8707 C C . ALA A 1 757 ? 154.351 168.406 140.737 1.00 44.52 757 ALA A C 1
ATOM 8708 O O . ALA A 1 757 ? 154.031 169.600 140.709 1.00 51.93 757 ALA A O 1
ATOM 8715 N N . LEU A 1 758 ? 155.622 168.015 140.752 1.00 43.22 758 LEU A N 1
ATOM 8716 C CA . LEU A 1 758 ? 156.690 168.996 140.618 1.00 43.35 758 LEU A CA 1
ATOM 8717 C C . LEU A 1 758 ? 156.599 169.733 139.293 1.00 45.97 758 LEU A C 1
ATOM 8718 O O . LEU A 1 758 ? 156.912 170.922 139.226 1.00 50.57 758 LEU A O 1
ATOM 8734 N N . ASN A 1 759 ? 156.167 169.051 138.233 1.00 46.18 759 ASN A N 1
ATOM 8735 C CA . ASN A 1 759 ? 155.991 169.710 136.944 1.00 45.17 759 ASN A CA 1
ATOM 8736 C C . ASN A 1 759 ? 154.803 170.659 136.973 1.00 43.84 759 ASN A C 1
ATOM 8737 O O . ASN A 1 759 ? 154.840 171.722 136.352 1.00 54.15 759 ASN A O 1
ATOM 8748 N N . GLU A 1 760 ? 153.737 170.291 137.681 1.00 44.48 760 GLU A N 1
ATOM 8749 C CA . GLU A 1 760 ? 152.637 171.225 137.892 1.00 40.29 760 GLU A CA 1
ATOM 8750 C C . GLU A 1 760 ? 153.129 172.487 138.586 1.00 44.15 760 GLU A C 1
ATOM 8751 O O . GLU A 1 760 ? 152.767 173.604 138.201 1.00 43.48 760 GLU A O 1
ATOM 8763 N N . LEU A 1 761 ? 153.956 172.322 139.619 1.00 46.67 761 LEU A N 1
ATOM 8764 C CA . LEU A 1 761 ? 154.509 173.473 140.325 1.00 36.12 761 LEU A CA 1
ATOM 8765 C C . LEU A 1 761 ? 155.431 174.285 139.426 1.00 37.83 761 LEU A C 1
ATOM 8766 O O . LEU A 1 761 ? 155.428 175.519 139.480 1.00 47.99 761 LEU A O 1
ATOM 8782 N N . LEU A 1 762 ? 156.233 173.613 138.603 1.00 39.35 762 LEU A N 1
ATOM 8783 C CA . LEU A 1 762 ? 157.267 174.269 137.816 1.00 41.34 762 LEU A CA 1
ATOM 8784 C C . LEU A 1 762 ? 156.758 174.843 136.504 1.00 45.51 762 LEU A C 1
ATOM 8785 O O . LEU A 1 762 ? 157.454 175.659 135.893 1.00 48.94 762 LEU A O 1
ATOM 8801 N N . SER A 1 763 ? 155.564 174.449 136.063 1.00 51.40 763 SER A N 1
ATOM 8802 C CA . SER A 1 763 ? 155.044 174.939 134.794 1.00 43.60 763 SER A CA 1
ATOM 8803 C C . SER A 1 763 ? 154.905 176.452 134.793 1.00 48.48 763 SER A C 1
ATOM 8804 O O . SER A 1 763 ? 154.999 177.081 133.734 1.00 55.16 763 SER A O 1
ATOM 8812 N N . VAL A 1 764 ? 154.681 177.054 135.962 1.00 52.30 764 VAL A N 1
ATOM 8813 C CA . VAL A 1 764 ? 154.558 178.501 136.032 1.00 53.84 764 VAL A CA 1
ATOM 8814 C C . VAL A 1 764 ? 155.867 179.176 135.652 1.00 50.11 764 VAL A C 1
ATOM 8815 O O . VAL A 1 764 ? 155.881 180.371 135.341 1.00 54.13 764 VAL A O 1
ATOM 8828 N N . TRP A 1 765 ? 156.975 178.435 135.665 1.00 45.59 765 TRP A N 1
ATOM 8829 C CA . TRP A 1 765 ? 158.272 178.943 135.242 1.00 50.15 765 TRP A CA 1
ATOM 8830 C C . TRP A 1 765 ? 158.773 178.270 133.969 1.00 48.80 765 TRP A C 1
ATOM 8831 O O . TRP A 1 765 ? 159.940 178.446 133.605 1.00 49.56 765 TRP A O 1
ATOM 8852 N N . ASN A 1 766 ? 157.917 177.506 133.287 1.00 52.49 766 ASN A N 1
ATOM 8853 C CA . ASN A 1 766 ? 158.193 176.851 132.010 1.00 49.47 766 ASN A CA 1
ATOM 8854 C C . ASN A 1 766 ? 159.076 175.619 132.144 1.00 55.81 766 ASN A C 1
ATOM 8855 O O . ASN A 1 766 ? 159.445 175.025 131.126 1.00 52.17 766 ASN A O 1
ATOM 8866 N N . MET A 1 767 ? 159.424 175.213 133.360 1.00 51.33 767 MET A N 1
ATOM 8867 C CA . MET A 1 767 ? 160.341 174.105 133.563 1.00 43.62 767 MET A CA 1
ATOM 8868 C C . MET A 1 767 ? 159.582 172.791 133.680 1.00 45.16 767 MET A C 1
ATOM 8869 O O . MET A 1 767 ? 158.367 172.755 133.874 1.00 46.40 767 MET A O 1
ATOM 8883 N N . GLY A 1 768 ? 160.330 171.697 133.582 1.00 46.00 768 GLY A N 1
ATOM 8884 C CA . GLY A 1 768 ? 159.739 170.378 133.690 1.00 46.31 768 GLY A CA 1
ATOM 8885 C C . GLY A 1 768 ? 160.794 169.335 133.965 1.00 50.31 768 GLY A C 1
ATOM 8886 O O . GLY A 1 768 ? 161.997 169.600 133.921 1.00 51.34 768 GLY A O 1
ATOM 8890 N N . PHE A 1 769 ? 160.318 168.132 134.263 1.00 49.25 769 PHE A N 1
ATOM 8891 C CA . PHE A 1 769 ? 161.169 166.976 134.479 1.00 48.56 769 PHE A CA 1
ATOM 8892 C C . PHE A 1 769 ? 160.719 165.848 133.562 1.00 44.31 769 PHE A C 1
ATOM 8893 O O . PHE A 1 769 ? 159.539 165.742 133.215 1.00 39.85 769 PHE A O 1
ATOM 8910 N N . SER A 1 770 ? 161.672 165.012 133.160 1.00 44.68 770 SER A N 1
ATOM 8911 C CA . SER A 1 770 ? 161.391 163.901 132.264 1.00 46.47 770 SER A CA 1
ATOM 8912 C C . SER A 1 770 ? 160.975 162.678 133.077 1.00 45.12 770 SER A C 1
ATOM 8913 O O . SER A 1 770 ? 160.759 162.749 134.288 1.00 46.99 770 SER A O 1
ATOM 8921 N N . ASP A 1 771 ? 160.855 161.537 132.407 1.00 42.12 771 ASP A N 1
ATOM 8922 C CA . ASP A 1 771 ? 160.500 160.287 133.057 1.00 47.30 771 ASP A CA 1
ATOM 8923 C C . ASP A 1 771 ? 161.533 159.191 132.840 1.00 50.59 771 ASP A C 1
ATOM 8924 O O . ASP A 1 771 ? 161.318 158.064 133.295 1.00 55.36 771 ASP A O 1
ATOM 8933 N N . GLY A 1 772 ? 162.643 159.484 132.166 1.00 43.20 772 GLY A N 1
ATOM 8934 C CA . GLY A 1 772 ? 163.635 158.461 131.890 1.00 53.39 772 GLY A CA 1
ATOM 8935 C C . GLY A 1 772 ? 164.512 158.198 133.098 1.00 51.54 772 GLY A C 1
ATOM 8936 O O . GLY A 1 772 ? 164.984 159.132 133.754 1.00 57.11 772 GLY A O 1
ATOM 8940 N N . LEU A 1 773 ? 164.732 156.921 133.395 1.00 52.87 773 LEU A N 1
ATOM 8941 C CA . LEU A 1 773 ? 165.633 156.535 134.471 1.00 55.03 773 LEU A CA 1
ATOM 8942 C C . LEU A 1 773 ? 167.076 156.612 133.992 1.00 55.21 773 LEU A C 1
ATOM 8943 O O . LEU A 1 773 ? 167.419 156.086 132.929 1.00 51.05 773 LEU A O 1
ATOM 8959 N N . TYR A 1 774 ? 167.919 157.270 134.779 1.00 54.38 774 TYR A N 1
ATOM 8960 C CA . TYR A 1 774 ? 169.323 157.424 134.449 1.00 55.36 774 TYR A CA 1
ATOM 8961 C C . TYR A 1 774 ? 170.147 157.161 135.696 1.00 53.03 774 TYR A C 1
ATOM 8962 O O . TYR A 1 774 ? 169.669 157.332 136.819 1.00 56.63 774 TYR A O 1
ATOM 8980 N N . GLU A 1 775 ? 171.381 156.714 135.493 1.00 55.21 775 GLU A N 1
ATOM 8981 C CA . GLU A 1 775 ? 172.172 156.239 136.616 1.00 61.09 775 GLU A CA 1
ATOM 8982 C C . GLU A 1 775 ? 173.621 156.096 136.184 1.00 60.56 775 GLU A C 1
ATOM 8983 O O . GLU A 1 775 ? 173.907 155.846 135.010 1.00 64.64 775 GLU A O 1
ATOM 8995 N N . GLY A 1 776 ? 174.527 156.255 137.144 1.00 55.72 776 GLY A N 1
ATOM 8996 C CA . GLY A 1 776 ? 175.932 156.014 136.893 1.00 57.75 776 GLY A CA 1
ATOM 8997 C C . GLY A 1 776 ? 176.863 156.983 137.586 1.00 56.48 776 GLY A C 1
ATOM 8998 O O . GLY A 1 776 ? 176.449 158.055 138.034 1.00 55.88 776 GLY A O 1
ATOM 9002 N N . GLU A 1 777 ? 178.133 156.607 137.678 1.00 56.07 777 GLU A N 1
ATOM 9003 C CA . GLU A 1 777 ? 179.149 157.491 138.221 1.00 57.27 777 GLU A CA 1
ATOM 9004 C C . GLU A 1 777 ? 179.452 158.603 137.230 1.00 60.47 777 GLU A C 1
ATOM 9005 O O . GLU A 1 777 ? 179.412 158.399 136.013 1.00 62.34 777 GLU A O 1
ATOM 9017 N N . PHE A 1 778 ? 179.758 159.781 137.754 1.00 53.07 778 PHE A N 1
ATOM 9018 C CA . PHE A 1 778 ? 180.149 160.915 136.927 1.00 56.80 778 PHE A CA 1
ATOM 9019 C C . PHE A 1 778 ? 180.922 161.883 137.812 1.00 51.18 778 PHE A C 1
ATOM 9020 O O . PHE A 1 778 ? 181.172 161.603 138.988 1.00 55.64 778 PHE A O 1
ATOM 9037 N N . THR A 1 779 ? 181.316 163.019 137.245 1.00 58.91 779 THR A N 1
ATOM 9038 C CA . THR A 1 779 ? 182.106 164.002 137.969 1.00 62.53 779 THR A CA 1
ATOM 9039 C C . THR A 1 779 ? 181.574 165.396 137.678 1.00 60.41 779 THR A C 1
ATOM 9040 O O . THR A 1 779 ? 180.985 165.646 136.624 1.00 66.29 779 THR A O 1
ATOM 9051 N N . LEU A 1 780 ? 181.789 166.302 138.629 1.00 59.49 780 LEU A N 1
ATOM 9052 C CA . LEU A 1 780 ? 181.364 167.690 138.498 1.00 61.11 780 LEU A CA 1
ATOM 9053 C C . LEU A 1 780 ? 182.389 168.577 139.184 1.00 64.77 780 LEU A C 1
ATOM 9054 O O . LEU A 1 780 ? 182.554 168.505 140.404 1.00 67.34 780 LEU A O 1
ATOM 9070 N N . ALA A 1 781 ? 183.074 169.406 138.401 1.00 68.56 781 ALA A N 1
ATOM 9071 C CA . ALA A 1 781 ? 184.080 170.330 138.919 1.00 67.83 781 ALA A CA 1
ATOM 9072 C C . ALA A 1 781 ? 185.107 169.599 139.777 1.00 69.00 781 ALA A C 1
ATOM 9073 O O . ALA A 1 781 ? 185.368 169.960 140.926 1.00 67.65 781 ALA A O 1
ATOM 9080 N N . ASN A 1 782 ? 185.694 168.550 139.203 1.00 78.79 782 ASN A N 1
ATOM 9081 C CA . ASN A 1 782 ? 186.753 167.754 139.816 1.00 79.71 782 ASN A CA 1
ATOM 9082 C C . ASN A 1 782 ? 186.277 166.977 141.035 1.00 81.27 782 ASN A C 1
ATOM 9083 O O . ASN A 1 782 ? 187.107 166.499 141.816 1.00 80.91 782 ASN A O 1
ATOM 9094 N N . HIS A 1 783 ? 184.969 166.840 141.226 1.00 69.49 783 HIS A N 1
ATOM 9095 C CA . HIS A 1 783 ? 184.405 166.105 142.349 1.00 66.34 783 HIS A CA 1
ATOM 9096 C C . HIS A 1 783 ? 183.648 164.899 141.820 1.00 62.75 783 HIS A C 1
ATOM 9097 O O . HIS A 1 783 ? 182.897 165.013 140.848 1.00 72.42 783 HIS A O 1
ATOM 9111 N N . ASP A 1 784 ? 183.851 163.747 142.451 1.00 56.42 784 ASP A N 1
ATOM 9112 C CA . ASP A 1 784 ? 183.113 162.560 142.059 1.00 60.90 784 ASP A CA 1
ATOM 9113 C C . ASP A 1 784 ? 181.648 162.699 142.452 1.00 58.87 784 ASP A C 1
ATOM 9114 O O . ASP A 1 784 ? 181.275 163.525 143.287 1.00 65.16 784 ASP A O 1
ATOM 9123 N N . MET A 1 785 ? 180.812 161.878 141.826 1.00 54.20 785 MET A N 1
ATOM 9124 C CA . MET A 1 785 ? 179.372 161.940 142.019 1.00 59.03 785 MET A CA 1
ATOM 9125 C C . MET A 1 785 ? 178.795 160.552 141.788 1.00 56.94 785 MET A C 1
ATOM 9126 O O . MET A 1 785 ? 179.504 159.616 141.414 1.00 60.55 785 MET A O 1
ATOM 9140 N N . TYR A 1 786 ? 177.495 160.420 142.014 1.00 55.52 786 TYR A N 1
ATOM 9141 C CA . TYR A 1 786 ? 176.805 159.179 141.679 1.00 57.40 786 TYR A CA 1
ATOM 9142 C C . TYR A 1 786 ? 175.327 159.481 141.497 1.00 56.44 786 TYR A C 1
ATOM 9143 O O . TYR A 1 786 ? 174.670 159.947 142.433 1.00 58.49 786 TYR A O 1
ATOM 9161 N N . TYR A 1 787 ? 174.807 159.217 140.303 1.00 43.31 787 TYR A N 1
ATOM 9162 C CA . TYR A 1 787 ? 173.395 159.435 140.003 1.00 54.79 787 TYR A CA 1
ATOM 9163 C C . TYR A 1 787 ? 172.679 158.137 140.348 1.00 49.89 787 TYR A C 1
ATOM 9164 O O . TYR A 1 787 ? 172.639 157.205 139.543 1.00 54.86 787 TYR A O 1
ATOM 9182 N N . ALA A 1 788 ? 172.133 158.057 141.558 1.00 43.37 788 ALA A N 1
ATOM 9183 C CA . ALA A 1 788 ? 171.595 156.795 142.047 1.00 41.53 788 ALA A CA 1
ATOM 9184 C C . ALA A 1 788 ? 170.455 156.300 141.172 1.00 50.52 788 ALA A C 1
ATOM 9185 O O . ALA A 1 788 ? 170.560 155.245 140.541 1.00 68.89 788 ALA A O 1
ATOM 9192 N N . SER A 1 789 ? 169.361 157.057 141.129 1.00 46.47 789 SER A N 1
ATOM 9193 C CA . SER A 1 789 ? 168.236 156.737 140.254 1.00 36.30 789 SER A CA 1
ATOM 9194 C C . SER A 1 789 ? 167.404 158.013 140.159 1.00 44.74 789 SER A C 1
ATOM 9195 O O . SER A 1 789 ? 166.613 158.301 141.061 1.00 48.74 789 SER A O 1
ATOM 9203 N N . GLY A 1 790 ? 167.588 158.763 139.073 1.00 46.84 790 GLY A N 1
ATOM 9204 C CA . GLY A 1 790 ? 166.910 160.026 138.901 1.00 46.05 790 GLY A CA 1
ATOM 9205 C C . GLY A 1 790 ? 166.306 160.151 137.514 1.00 47.78 790 GLY A C 1
ATOM 9206 O O . GLY A 1 790 ? 166.483 159.292 136.649 1.00 54.69 790 GLY A O 1
ATOM 9210 N N . CYS A 1 791 ? 165.575 161.240 137.332 1.00 35.07 791 CYS A N 1
ATOM 9211 C CA . CYS A 1 791 ? 165.000 161.616 136.057 1.00 37.84 791 CYS A CA 1
ATOM 9212 C C . CYS A 1 791 ? 165.854 162.714 135.428 1.00 48.56 791 CYS A C 1
ATOM 9213 O O . CYS A 1 791 ? 166.911 163.087 135.947 1.00 48.85 791 CYS A O 1
ATOM 9221 N N . SER A 1 792 ? 165.396 163.245 134.304 1.00 50.66 792 SER A N 1
ATOM 9222 C CA . SER A 1 792 ? 166.078 164.324 133.608 1.00 50.38 792 SER A CA 1
ATOM 9223 C C . SER A 1 792 ? 165.170 165.552 133.552 1.00 52.88 792 SER A C 1
ATOM 9224 O O . SER A 1 792 ? 164.021 165.531 134.000 1.00 42.94 792 SER A O 1
ATOM 9232 N N . ILE A 1 793 ? 165.707 166.632 132.994 1.00 53.75 793 ILE A N 1
ATOM 9233 C CA . ILE A 1 793 ? 164.965 167.874 132.813 1.00 52.04 793 ILE A CA 1
ATOM 9234 C C . ILE A 1 793 ? 164.390 167.851 131.401 1.00 50.06 793 ILE A C 1
ATOM 9235 O O . ILE A 1 793 ? 165.068 168.196 130.435 1.00 56.30 793 ILE A O 1
ATOM 9251 N N . ALA A 1 794 ? 163.127 167.442 131.283 1.00 57.01 794 ALA A N 1
ATOM 9252 C CA . ALA A 1 794 ? 162.478 167.431 129.978 1.00 48.11 794 ALA A CA 1
ATOM 9253 C C . ALA A 1 794 ? 162.340 168.838 129.419 1.00 50.87 794 ALA A C 1
ATOM 9254 O O . ALA A 1 794 ? 162.590 169.068 128.231 1.00 57.07 794 ALA A O 1
ATOM 9261 N N . LYS A 1 795 ? 161.947 169.793 130.257 1.00 53.33 795 LYS A N 1
ATOM 9262 C CA . LYS A 1 795 ? 161.668 171.154 129.820 1.00 53.70 795 LYS A CA 1
ATOM 9263 C C . LYS A 1 795 ? 162.388 172.127 130.739 1.00 55.57 795 LYS A C 1
ATOM 9264 O O . LYS A 1 795 ? 162.252 172.043 131.963 1.00 57.96 795 LYS A O 1
ATOM 9283 N N . PHE A 1 796 ? 163.145 173.048 130.151 1.00 46.67 796 PHE A N 1
ATOM 9284 C CA . PHE A 1 796 ? 163.827 174.089 130.887 1.00 42.28 796 PHE A CA 1
ATOM 9285 C C . PHE A 1 796 ? 163.867 175.324 130.000 1.00 50.72 796 PHE A C 1
ATOM 9286 O O . PHE A 1 796 ? 164.079 175.203 128.786 1.00 61.49 796 PHE A O 1
ATOM 9303 N N . PRO A 1 797 ? 163.668 176.516 130.560 1.00 48.46 797 PRO A N 1
ATOM 9304 C CA . PRO A 1 797 ? 163.756 177.725 129.738 1.00 54.24 797 PRO A CA 1
ATOM 9305 C C . PRO A 1 797 ? 165.150 177.915 129.159 1.00 55.59 797 PRO A C 1
ATOM 9306 O O . PRO A 1 797 ? 166.134 177.331 129.61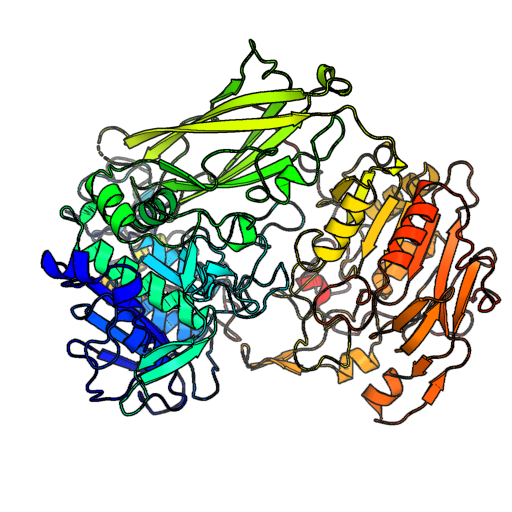6 1.00 51.80 797 PRO A O 1
ATOM 9317 N N . GLU A 1 798 ? 165.215 178.758 128.124 1.00 68.37 798 GLU A N 1
ATOM 9318 C CA . GLU A 1 798 ? 166.434 178.901 127.333 1.00 68.76 798 GLU A CA 1
ATOM 9319 C C . GLU A 1 798 ? 167.583 179.507 128.130 1.00 69.88 798 GLU A C 1
ATOM 9320 O O . GLU A 1 798 ? 168.747 179.181 127.873 1.00 72.50 798 GLU A O 1
ATOM 9332 N N . ASP A 1 799 ? 167.293 180.397 129.077 1.00 60.59 799 ASP A N 1
ATOM 9333 C CA . ASP A 1 799 ? 168.329 181.135 129.787 1.00 60.26 799 ASP A CA 1
ATOM 9334 C C . ASP A 1 799 ? 168.877 180.377 130.993 1.00 63.33 799 ASP A C 1
ATOM 9335 O O . ASP A 1 799 ? 169.491 180.990 131.873 1.00 57.70 799 ASP A O 1
ATOM 9344 N N . GLY A 1 800 ? 168.681 179.062 131.046 1.00 63.68 800 GLY A N 1
ATOM 9345 C CA . GLY A 1 800 ? 169.192 178.282 132.158 1.00 60.07 800 GLY A CA 1
ATOM 9346 C C . GLY A 1 800 ? 170.658 177.916 131.972 1.00 64.99 800 GLY A C 1
ATOM 9347 O O . GLY A 1 800 ? 171.122 177.649 130.864 1.00 63.75 800 GLY A O 1
ATOM 9351 N N . VAL A 1 801 ? 171.389 177.915 133.086 1.00 65.75 801 VAL A N 1
ATOM 9352 C CA . VAL A 1 801 ? 172.785 177.474 133.113 1.00 63.39 801 VAL A CA 1
ATOM 9353 C C . VAL A 1 801 ? 172.744 175.977 133.401 1.00 61.41 801 VAL A C 1
ATOM 9354 O O . VAL A 1 801 ? 172.857 175.536 134.543 1.00 66.04 801 VAL A O 1
ATOM 9367 N N . VAL A 1 802 ? 172.584 175.189 132.347 1.00 62.29 802 VAL A N 1
ATOM 9368 C CA . VAL A 1 802 ? 172.382 173.751 132.467 1.00 62.33 802 VAL A CA 1
ATOM 9369 C C . VAL A 1 802 ? 173.722 173.037 132.386 1.00 66.76 802 VAL A C 1
ATOM 9370 O O . VAL A 1 802 ? 174.694 173.544 131.818 1.00 70.44 802 VAL A O 1
ATOM 9383 N N . ILE A 1 803 ? 173.774 171.850 132.984 1.00 65.32 803 ILE A N 1
ATOM 9384 C CA . ILE A 1 803 ? 174.900 170.937 132.850 1.00 66.62 803 ILE A CA 1
ATOM 9385 C C . ILE A 1 803 ? 174.345 169.549 132.570 1.00 64.65 803 ILE A C 1
ATOM 9386 O O . ILE A 1 803 ? 173.345 169.135 133.166 1.00 60.45 803 ILE A O 1
ATOM 9402 N N . THR A 1 804 ? 174.986 168.837 131.651 1.00 65.74 804 THR A N 1
ATOM 9403 C CA . THR A 1 804 ? 174.535 167.516 131.250 1.00 64.20 804 THR A CA 1
ATOM 9404 C C . THR A 1 804 ? 175.742 166.610 131.085 1.00 70.87 804 THR A C 1
ATOM 9405 O O . THR A 1 804 ? 176.841 167.069 130.768 1.00 73.53 804 THR A O 1
ATOM 9416 N N . GLN A 1 805 ? 175.523 165.317 131.301 1.00 66.23 805 GLN A N 1
ATOM 9417 C CA . GLN A 1 805 ? 176.563 164.318 131.119 1.00 61.04 805 GLN A CA 1
ATOM 9418 C C . GLN A 1 805 ? 175.914 163.037 130.613 1.00 61.03 805 GLN A C 1
ATOM 9419 O O . GLN A 1 805 ? 174.705 162.980 130.366 1.00 63.60 805 GLN A O 1
ATOM 9433 N N . THR A 1 806 ? 176.735 162.005 130.456 1.00 65.95 806 THR A N 1
ATOM 9434 C CA . THR A 1 806 ? 176.293 160.704 129.979 1.00 64.14 806 THR A CA 1
ATOM 9435 C C . THR A 1 806 ? 176.099 159.758 131.157 1.00 60.41 806 THR A C 1
ATOM 9436 O O . THR A 1 806 ? 176.890 159.755 132.105 1.00 53.43 806 THR A O 1
ATOM 9447 N N . PHE A 1 807 ? 175.031 158.969 131.096 1.00 49.19 807 PHE A N 1
ATOM 9448 C CA . PHE A 1 807 ? 174.679 158.034 132.151 1.00 46.81 807 PHE A CA 1
ATOM 9449 C C . PHE A 1 807 ? 174.212 156.748 131.486 1.00 53.69 807 PHE A C 1
ATOM 9450 O O . PHE A 1 807 ? 174.402 156.546 130.284 1.00 60.85 807 PHE A O 1
ATOM 9467 N N . LYS A 1 808 ? 173.596 155.873 132.271 1.00 61.35 808 LYS A N 1
ATOM 9468 C CA . LYS A 1 808 ? 173.064 154.614 131.778 1.00 66.37 808 LYS A CA 1
ATOM 9469 C C . LYS A 1 808 ? 171.545 154.660 131.823 1.00 62.38 808 LYS A C 1
ATOM 9470 O O . LYS A 1 808 ? 170.960 155.179 132.776 1.00 63.98 808 LYS A O 1
ATOM 9489 N N . ASP A 1 809 ? 170.908 154.125 130.782 1.00 65.75 809 ASP A N 1
ATOM 9490 C CA . ASP A 1 809 ? 169.449 154.082 130.703 1.00 63.65 809 ASP A CA 1
ATOM 9491 C C . ASP A 1 809 ? 168.955 152.972 131.627 1.00 66.77 809 ASP A C 1
ATOM 9492 O O . ASP A 1 809 ? 168.653 151.850 131.212 1.00 65.83 809 ASP A O 1
ATOM 9501 N N . GLN A 1 810 ? 168.874 153.305 132.916 1.00 66.09 810 GLN A N 1
ATOM 9502 C CA . GLN A 1 810 ? 168.461 152.333 133.918 1.00 56.72 810 GLN A CA 1
ATOM 9503 C C . GLN A 1 810 ? 167.019 151.883 133.732 1.00 60.27 810 GLN A C 1
ATOM 9504 O O . GLN A 1 810 ? 166.652 150.811 134.225 1.00 57.37 810 GLN A O 1
ATOM 9518 N N . GLY A 1 811 ? 166.196 152.672 133.040 1.00 65.52 811 GLY A N 1
ATOM 9519 C CA . GLY A 1 811 ? 164.836 152.238 132.764 1.00 61.04 811 GLY A CA 1
ATOM 9520 C C . GLY A 1 811 ? 164.793 151.021 131.864 1.00 61.17 811 GLY A C 1
ATOM 9521 O O . GLY A 1 811 ? 164.014 150.091 132.091 1.00 63.69 811 GLY A O 1
ATOM 9525 N N . LEU A 1 812 ? 165.634 151.008 130.831 1.00 63.26 812 LEU A N 1
ATOM 9526 C CA . LEU A 1 812 ? 165.733 149.833 129.974 1.00 67.94 812 LEU A CA 1
ATOM 9527 C C . LEU A 1 812 ? 166.232 148.627 130.758 1.00 66.17 812 LEU A C 1
ATOM 9528 O O . LEU A 1 812 ? 165.762 147.504 130.547 1.00 65.39 812 LEU A O 1
ATOM 9544 N N . GLU A 1 813 ? 167.184 148.838 131.669 1.00 68.41 813 GLU A N 1
ATOM 9545 C CA . GLU A 1 813 ? 167.641 147.746 132.524 1.00 72.37 813 GLU A CA 1
ATOM 9546 C C . GLU A 1 813 ? 166.492 147.195 133.358 1.00 69.48 813 GLU A C 1
ATOM 9547 O O . GLU A 1 813 ? 166.325 145.977 133.483 1.00 66.98 813 GLU A O 1
ATOM 9559 N N . VAL A 1 814 ? 165.689 148.085 133.942 1.00 65.62 814 VAL A N 1
ATOM 9560 C CA . VAL A 1 814 ? 164.590 147.646 134.794 1.00 60.94 814 VAL A CA 1
ATOM 9561 C C . VAL A 1 814 ? 163.564 146.870 133.982 1.00 64.05 814 VAL A C 1
ATOM 9562 O O . VAL A 1 814 ? 163.058 145.833 134.426 1.00 69.42 814 VAL A O 1
ATOM 9575 N N . LEU A 1 815 ? 163.234 147.357 132.785 1.00 65.08 815 LEU A N 1
ATOM 9576 C CA . LEU A 1 815 ? 162.161 146.736 132.012 1.00 64.26 815 LEU A CA 1
ATOM 9577 C C . LEU A 1 815 ? 162.632 145.485 131.277 1.00 66.96 815 LEU A C 1
ATOM 9578 O O . LEU A 1 815 ? 162.155 144.378 131.550 1.00 63.05 815 LEU A O 1
ATOM 9594 N N . LYS A 1 816 ? 163.571 145.638 130.343 1.00 72.60 816 LYS A N 1
ATOM 9595 C CA . LYS A 1 816 ? 163.979 144.549 129.463 1.00 69.75 816 LYS A CA 1
ATOM 9596 C C . LYS A 1 816 ? 165.401 144.070 129.744 1.00 70.24 816 LYS A C 1
ATOM 9597 O O . LYS A 1 816 ? 165.997 143.387 128.906 1.00 68.11 816 LYS A O 1
ATOM 9616 N N . GLN A 1 817 ? 165.955 144.416 130.904 1.00 75.33 817 GLN A N 1
ATOM 9617 C CA . GLN A 1 817 ? 167.244 143.904 131.362 1.00 73.15 817 GLN A CA 1
ATOM 9618 C C . GLN A 1 817 ? 168.366 144.158 130.362 1.00 74.79 817 GLN A C 1
ATOM 9619 O O . GLN A 1 817 ? 169.413 143.508 130.423 1.00 72.04 817 GLN A O 1
ATOM 9633 N N . GLU A 1 818 ? 168.176 145.097 129.441 1.00 78.09 818 GLU A N 1
ATOM 9634 C CA . GLU A 1 818 ? 169.201 145.428 128.468 1.00 76.25 818 GLU A CA 1
ATOM 9635 C C . GLU A 1 818 ? 170.084 146.550 129.010 1.00 73.28 818 GLU A C 1
ATOM 9636 O O . GLU A 1 818 ? 169.902 147.036 130.127 1.00 71.04 818 GLU A O 1
ATOM 9648 N N . THR A 1 819 ? 171.058 146.963 128.208 1.00 67.79 819 THR A N 1
ATOM 9649 C CA . THR A 1 819 ? 171.984 148.021 128.573 1.00 69.07 819 THR A CA 1
ATOM 9650 C C . THR A 1 819 ? 171.971 149.101 127.501 1.00 68.13 819 THR A C 1
ATOM 9651 O O . THR A 1 819 ? 171.780 148.819 126.315 1.00 69.61 819 THR A O 1
ATOM 9662 N N . ALA A 1 820 ? 172.168 150.344 127.931 1.00 72.85 820 ALA A N 1
ATOM 9663 C CA . ALA A 1 820 ? 172.212 151.464 127.002 1.00 72.41 820 ALA A CA 1
ATOM 9664 C C . ALA A 1 820 ? 172.777 152.705 127.677 1.00 72.12 820 ALA A C 1
ATOM 9665 O O . ALA A 1 820 ? 172.319 153.097 128.754 1.00 74.17 820 ALA A O 1
ATOM 9672 N N . VAL A 1 821 ? 173.769 153.327 127.051 1.00 63.18 821 VAL A N 1
ATOM 9673 C CA . VAL A 1 821 ? 174.345 154.577 127.528 1.00 65.56 821 VAL A CA 1
ATOM 9674 C C . VAL A 1 821 ? 173.656 155.718 126.798 1.00 63.97 821 VAL A C 1
ATOM 9675 O O . VAL A 1 821 ? 173.511 155.682 125.569 1.00 63.75 821 VAL A O 1
ATOM 9688 N N . VAL A 1 822 ? 173.218 156.723 127.550 1.00 61.13 822 VAL A N 1
ATOM 9689 C CA . VAL A 1 822 ? 172.464 157.847 127.014 1.00 62.07 822 VAL A CA 1
ATOM 9690 C C . VAL A 1 822 ? 173.388 159.051 126.943 1.00 62.49 822 VAL A C 1
ATOM 9691 O O . VAL A 1 822 ? 174.067 159.382 127.922 1.00 58.15 822 VAL A O 1
ATOM 9704 N N . GLU A 1 823 ? 173.416 159.701 125.785 1.00 75.38 823 GLU A N 1
ATOM 9705 C CA . GLU A 1 823 ? 174.292 160.838 125.550 1.00 74.27 823 GLU A CA 1
ATOM 9706 C C . GLU A 1 823 ? 173.572 162.131 125.909 1.00 71.05 823 GLU A C 1
ATOM 9707 O O . GLU A 1 823 ? 172.453 162.375 125.448 1.00 69.34 823 GLU A O 1
ATOM 9719 N N . ASN A 1 824 ? 174.220 162.959 126.725 1.00 71.51 824 ASN A N 1
ATOM 9720 C CA . ASN A 1 824 ? 173.722 164.293 127.048 1.00 76.95 824 ASN A CA 1
ATOM 9721 C C . ASN A 1 824 ? 172.321 164.216 127.665 1.00 72.26 824 ASN A C 1
ATOM 9722 O O . ASN A 1 824 ? 171.321 164.643 127.084 1.00 71.06 824 ASN A O 1
ATOM 9733 N N . VAL A 1 825 ? 172.276 163.639 128.863 1.00 54.62 825 VAL A N 1
ATOM 9734 C CA . VAL A 1 825 ? 171.066 163.622 129.680 1.00 58.14 825 VAL A CA 1
ATOM 9735 C C . VAL A 1 825 ? 171.148 164.803 130.648 1.00 59.87 825 VAL A C 1
ATOM 9736 O O . VAL A 1 825 ? 172.018 164.798 131.536 1.00 48.78 825 VAL A O 1
ATOM 9749 N N . PRO A 1 826 ? 170.295 165.822 130.515 1.00 56.77 826 PRO A N 1
ATOM 9750 C CA . PRO A 1 826 ? 170.309 166.926 131.487 1.00 55.06 826 PRO A CA 1
ATOM 9751 C C . PRO A 1 826 ? 169.760 166.470 132.832 1.00 55.87 826 PRO A C 1
ATOM 9752 O O . PRO A 1 826 ? 168.650 165.940 132.919 1.00 52.06 826 PRO A O 1
ATOM 9763 N N . ILE A 1 827 ? 170.551 166.678 133.883 1.00 52.61 827 ILE A N 1
ATOM 9764 C CA . ILE A 1 827 ? 170.229 166.180 135.216 1.00 48.46 827 ILE A CA 1
ATOM 9765 C C . ILE A 1 827 ? 170.098 167.352 136.179 1.00 56.43 827 ILE A C 1
ATOM 9766 O O . ILE A 1 827 ? 169.418 167.256 137.207 1.00 46.89 827 ILE A O 1
ATOM 9782 N N . LEU A 1 828 ? 170.753 168.461 135.850 1.00 58.54 828 LEU A N 1
ATOM 9783 C CA . LEU A 1 828 ? 170.801 169.639 136.697 1.00 47.85 828 LEU A CA 1
ATOM 9784 C C . LEU A 1 828 ? 170.524 170.874 135.854 1.00 51.70 828 LEU A C 1
ATOM 9785 O O . LEU A 1 828 ? 171.000 170.979 134.720 1.00 58.61 828 LEU A O 1
ATOM 9801 N N . GLY A 1 829 ? 169.745 171.799 136.410 1.00 39.40 829 GLY A N 1
ATOM 9802 C CA . GLY A 1 829 ? 169.448 173.054 135.745 1.00 38.98 829 GLY A CA 1
ATOM 9803 C C . GLY A 1 829 ? 169.336 174.223 136.701 1.00 50.34 829 GLY A C 1
ATOM 9804 O O . GLY A 1 829 ? 168.776 174.087 137.788 1.00 49.18 829 GLY A O 1
ATOM 9808 N N . LEU A 1 830 ? 169.865 175.380 136.314 1.00 60.90 830 LEU A N 1
ATOM 9809 C CA . LEU A 1 830 ? 169.781 176.604 137.102 1.00 49.99 830 LEU A CA 1
ATOM 9810 C C . LEU A 1 830 ? 168.971 177.636 136.332 1.00 48.49 830 LEU A C 1
ATOM 9811 O O . LEU A 1 830 ? 169.078 177.723 135.106 1.00 49.87 830 LEU A O 1
ATOM 9827 N N . TYR A 1 831 ? 168.161 178.420 137.044 1.00 50.29 831 TYR A N 1
ATOM 9828 C CA . TYR A 1 831 ? 167.372 179.459 136.389 1.00 45.62 831 TYR A CA 1
ATOM 9829 C C . TYR A 1 831 ? 167.090 180.592 137.360 1.00 48.35 831 TYR A C 1
ATOM 9830 O O . TYR A 1 831 ? 166.447 180.382 138.391 1.00 51.80 831 TYR A O 1
ATOM 9848 N N . GLN A 1 832 ? 167.541 181.792 137.014 1.00 53.92 832 GLN A N 1
ATOM 9849 C CA . GLN A 1 832 ? 167.173 182.995 137.743 1.00 52.42 832 GLN A CA 1
ATOM 9850 C C . GLN A 1 832 ? 165.921 183.594 137.115 1.00 49.55 832 GLN A C 1
ATOM 9851 O O . GLN A 1 832 ? 165.863 183.791 135.897 1.00 48.14 832 GLN A O 1
ATOM 9865 N N . ILE A 1 833 ? 164.921 183.870 137.945 1.00 61.77 833 ILE A N 1
ATOM 9866 C CA . ILE A 1 833 ? 163.693 184.489 137.434 1.00 60.28 833 ILE A CA 1
ATOM 9867 C C . ILE A 1 833 ? 164.028 185.867 136.871 1.00 59.54 833 ILE A C 1
ATOM 9868 O O . ILE A 1 833 ? 164.736 186.651 137.535 1.00 56.49 833 ILE A O 1
ATOM 9884 N N . PRO A 1 834 ? 163.575 186.215 135.663 1.00 54.32 834 PRO A N 1
ATOM 9885 C CA . PRO A 1 834 ? 163.919 187.537 135.113 1.00 55.95 834 PRO A CA 1
ATOM 9886 C C . PRO A 1 834 ? 163.371 188.699 135.923 1.00 60.79 834 PRO A C 1
ATOM 9887 O O . PRO A 1 834 ? 163.964 189.785 135.909 1.00 60.40 834 PRO A O 1
ATOM 9898 N N . ALA A 1 835 ? 162.258 188.505 136.628 1.00 61.36 835 ALA A N 1
ATOM 9899 C CA . ALA A 1 835 ? 161.653 189.587 137.395 1.00 61.58 835 ALA A CA 1
ATOM 9900 C C . ALA A 1 835 ? 162.650 190.168 138.389 1.00 64.82 835 ALA A C 1
ATOM 9901 O O . ALA A 1 835 ? 163.330 189.431 139.108 1.00 65.31 835 ALA A O 1
ATOM 9908 N N . GLU A 1 836 ? 162.728 191.497 138.434 1.00 61.51 836 GLU A N 1
ATOM 9909 C CA . GLU A 1 836 ? 163.653 192.153 139.347 1.00 60.34 836 GLU A CA 1
ATOM 9910 C C . GLU A 1 836 ? 163.357 191.737 140.781 1.00 63.18 836 GLU A C 1
ATOM 9911 O O . GLU A 1 836 ? 162.198 191.630 141.190 1.00 62.43 836 GLU A O 1
ATOM 9923 N N . GLY A 1 837 ? 164.420 191.499 141.547 1.00 65.34 837 GLY A N 1
ATOM 9924 C CA . GLY A 1 837 ? 164.253 190.973 142.886 1.00 64.21 837 GLY A CA 1
ATOM 9925 C C . GLY A 1 837 ? 163.640 189.597 142.915 1.00 61.64 837 GLY A C 1
ATOM 9926 O O . GLY A 1 837 ? 163.103 189.184 143.946 1.00 61.41 837 GLY A O 1
ATOM 9930 N N . GLY A 1 838 ? 163.698 188.873 141.803 1.00 62.70 838 GLY A N 1
ATOM 9931 C CA . GLY A 1 838 ? 163.116 187.553 141.741 1.00 61.01 838 GLY A CA 1
ATOM 9932 C C . GLY A 1 838 ? 163.970 186.511 142.429 1.00 60.74 838 GLY A C 1
ATOM 9933 O O . GLY A 1 838 ? 165.101 186.754 142.848 1.00 60.48 838 GLY A O 1
ATOM 9937 N N . GLY A 1 839 ? 163.399 185.316 142.544 1.00 50.52 839 GLY A N 1
ATOM 9938 C CA . GLY A 1 839 ? 164.077 184.194 143.149 1.00 44.77 839 GLY A CA 1
ATOM 9939 C C . GLY A 1 839 ? 164.952 183.442 142.164 1.00 43.49 839 GLY A C 1
ATOM 9940 O O . GLY A 1 839 ? 165.267 183.908 141.067 1.00 36.66 839 GLY A O 1
ATOM 9944 N N . ARG A 1 840 ? 165.357 182.251 142.588 1.00 49.46 840 ARG A N 1
ATOM 9945 C CA . ARG A 1 840 ? 166.156 181.340 141.786 1.00 48.07 840 ARG A CA 1
ATOM 9946 C C . ARG A 1 840 ? 165.524 179.967 141.885 1.00 44.18 840 ARG A C 1
ATOM 9947 O O . ARG A 1 840 ? 164.785 179.684 142.826 1.00 51.91 840 ARG A O 1
ATOM 9968 N N . ILE A 1 841 ? 165.777 179.125 140.890 1.00 38.42 841 ILE A N 1
ATOM 9969 C CA . ILE A 1 841 ? 165.263 177.763 140.906 1.00 36.97 841 ILE A CA 1
ATOM 9970 C C . ILE A 1 841 ? 166.356 176.842 140.392 1.00 44.77 841 ILE A C 1
ATOM 9971 O O . ILE A 1 841 ? 166.824 176.993 139.256 1.00 47.21 841 ILE A O 1
ATOM 9987 N N . VAL A 1 842 ? 166.775 175.907 141.235 1.00 45.51 842 VAL A N 1
ATOM 9988 C CA . VAL A 1 842 ? 167.712 174.857 140.867 1.00 50.63 842 VAL A CA 1
ATOM 9989 C C . VAL A 1 842 ? 166.926 173.559 140.793 1.00 45.15 842 VAL A C 1
ATOM 9990 O O . VAL A 1 842 ? 166.146 173.252 141.699 1.00 43.87 842 VAL A O 1
ATOM 10003 N N . LEU A 1 843 ? 167.100 172.824 139.701 1.00 35.26 843 LEU A N 1
ATOM 10004 C CA . LEU A 1 843 ? 166.462 171.534 139.487 1.00 41.60 843 LEU A CA 1
ATOM 10005 C C . LEU A 1 843 ? 167.538 170.463 139.462 1.00 43.83 843 LEU A C 1
ATOM 10006 O O . LEU A 1 843 ? 168.500 170.577 138.701 1.00 55.28 843 LEU A O 1
ATOM 10022 N N . TYR A 1 844 ? 167.385 169.432 140.288 1.00 37.51 844 TYR A N 1
ATOM 10023 C CA . TYR A 1 844 ? 168.291 168.294 140.241 1.00 45.53 844 TYR A CA 1
ATOM 10024 C C . TYR A 1 844 ? 167.479 167.012 140.315 1.00 48.53 844 TYR A C 1
ATOM 10025 O O . TYR A 1 844 ? 166.459 166.944 141.002 1.00 51.09 844 TYR A O 1
ATOM 10043 N N . GLY A 1 845 ? 167.954 165.990 139.609 1.00 43.27 845 GLY A N 1
ATOM 10044 C CA . GLY A 1 845 ? 167.151 164.817 139.338 1.00 44.19 845 GLY A CA 1
ATOM 10045 C C . GLY A 1 845 ? 167.206 163.690 140.339 1.00 42.43 845 GLY A C 1
ATOM 10046 O O . GLY A 1 845 ? 166.345 162.812 140.284 1.00 41.85 845 GLY A O 1
ATOM 10050 N N . ASP A 1 846 ? 168.183 163.663 141.243 1.00 47.64 846 ASP A N 1
ATOM 10051 C CA . ASP A 1 846 ? 168.285 162.597 142.231 1.00 47.94 846 ASP A CA 1
ATOM 10052 C C . ASP A 1 846 ? 168.493 163.190 143.617 1.00 45.47 846 ASP A C 1
ATOM 10053 O O . ASP A 1 846 ? 169.110 164.246 143.776 1.00 38.52 846 ASP A O 1
ATOM 10062 N N . SER A 1 847 ? 167.971 162.490 144.624 1.00 43.53 847 SER A N 1
ATOM 10063 C CA . SER A 1 847 ? 168.022 162.942 146.007 1.00 41.52 847 SER A CA 1
ATOM 10064 C C . SER A 1 847 ? 168.960 162.109 146.873 1.00 40.20 847 SER A C 1
ATOM 10065 O O . SER A 1 847 ? 169.109 162.406 148.063 1.00 43.43 847 SER A O 1
ATOM 10073 N N . ASN A 1 848 ? 169.591 161.073 146.317 1.00 49.14 848 ASN A N 1
ATOM 10074 C CA . ASN A 1 848 ? 170.383 160.159 147.130 1.00 43.86 848 ASN A CA 1
ATOM 10075 C C . ASN A 1 848 ? 171.753 160.712 147.482 1.00 37.82 848 ASN A C 1
ATOM 10076 O O . ASN A 1 848 ? 172.352 160.261 148.462 1.00 45.08 848 ASN A O 1
ATOM 10087 N N . CYS A 1 849 ? 172.264 161.672 146.716 1.00 46.11 849 CYS A N 1
ATOM 10088 C CA . CYS A 1 849 ? 173.566 162.245 147.018 1.00 48.87 849 CYS A CA 1
ATOM 10089 C C . CYS A 1 849 ? 173.554 163.094 148.281 1.00 47.25 849 CYS A C 1
ATOM 10090 O O . CYS A 1 849 ? 174.628 163.467 148.766 1.00 51.25 849 CYS A O 1
ATOM 10097 N N . LEU A 1 850 ? 172.377 163.418 148.811 1.00 42.09 850 LEU A N 1
ATOM 10098 C CA . LEU A 1 850 ? 172.233 164.089 150.096 1.00 42.86 850 LEU A CA 1
ATOM 10099 C C . LEU A 1 850 ? 171.712 163.171 151.187 1.00 46.44 850 LEU A C 1
ATOM 10100 O O . LEU A 1 850 ? 172.131 163.290 152.337 1.00 47.29 850 LEU A O 1
ATOM 10116 N N . ASP A 1 851 ? 170.800 162.265 150.849 1.00 48.72 851 ASP A N 1
ATOM 10117 C CA . ASP A 1 851 ? 170.328 161.273 151.796 1.00 39.51 851 ASP A CA 1
ATOM 10118 C C . ASP A 1 851 ? 171.512 160.501 152.364 1.00 54.90 851 ASP A C 1
ATOM 10119 O O . ASP A 1 851 ? 172.601 160.475 151.788 1.00 57.92 851 ASP A O 1
ATOM 10128 N N . ASP A 1 852 ? 171.296 159.874 153.518 1.00 49.43 852 ASP A N 1
ATOM 10129 C CA . ASP A 1 852 ? 172.331 159.099 154.186 1.00 39.23 852 ASP A CA 1
ATOM 10130 C C . ASP A 1 852 ? 172.045 157.607 154.186 1.00 43.60 852 ASP A C 1
ATOM 10131 O O . ASP A 1 852 ? 172.841 156.841 154.736 1.00 45.04 852 ASP A O 1
ATOM 10140 N N . SER A 1 853 ? 170.944 157.173 153.575 1.00 48.59 853 SER A N 1
ATOM 10141 C CA . SER A 1 853 ? 170.498 155.792 153.728 1.00 49.30 853 SER A CA 1
ATOM 10142 C C . SER A 1 853 ? 171.569 154.807 153.272 1.00 52.49 853 SER A C 1
ATOM 10143 O O . SER A 1 853 ? 172.063 153.994 154.062 1.00 53.02 853 SER A O 1
ATOM 10151 N N . HIS A 1 854 ? 171.929 154.853 151.994 1.00 55.60 854 HIS A N 1
ATOM 10152 C CA . HIS A 1 854 ? 172.911 153.940 151.417 1.00 53.96 854 HIS A CA 1
ATOM 10153 C C . HIS A 1 854 ? 173.869 154.715 150.526 1.00 57.42 854 HIS A C 1
ATOM 10154 O O . HIS A 1 854 ? 174.110 154.357 149.373 1.00 61.31 854 HIS A O 1
ATOM 10168 N N . ARG A 1 855 ? 174.411 155.807 151.050 1.00 48.16 855 ARG A N 1
ATOM 10169 C CA . ARG A 1 855 ? 175.224 156.694 150.233 1.00 55.39 855 ARG A CA 1
ATOM 10170 C C . ARG A 1 855 ? 176.365 155.943 149.565 1.00 57.24 855 ARG A C 1
ATOM 10171 O O . ARG A 1 855 ? 177.018 155.093 150.175 1.00 58.11 855 ARG A O 1
ATOM 10192 N N . GLN A 1 856 ? 176.598 156.268 148.297 1.00 66.23 856 GLN A N 1
ATOM 10193 C CA . GLN A 1 856 ? 177.798 155.861 147.584 1.00 69.27 856 GLN A CA 1
ATOM 10194 C C . GLN A 1 856 ? 178.798 157.003 147.476 1.00 66.39 856 GLN A C 1
ATOM 10195 O O . GLN A 1 856 ? 179.953 156.861 147.886 1.00 71.38 856 GLN A O 1
ATOM 10209 N N . LYS A 1 857 ? 178.370 158.138 146.943 1.00 54.65 857 LYS A N 1
ATOM 10210 C CA . LYS A 1 857 ? 179.195 159.329 146.836 1.00 58.09 857 LYS A CA 1
ATOM 10211 C C . LYS A 1 857 ? 178.536 160.461 147.619 1.00 64.12 857 LYS A C 1
ATOM 10212 O O . LYS A 1 857 ? 177.535 160.269 148.315 1.00 64.38 857 LYS A O 1
ATOM 10231 N N . ASP A 1 858 ? 179.111 161.652 147.496 1.00 66.90 858 ASP A N 1
ATOM 10232 C CA . ASP A 1 858 ? 178.690 162.815 148.258 1.00 60.54 858 ASP A CA 1
ATOM 10233 C C . ASP A 1 858 ? 178.491 163.993 147.319 1.00 60.46 858 ASP A C 1
ATOM 10234 O O . ASP A 1 858 ? 179.337 164.254 146.459 1.00 64.82 858 ASP A O 1
ATOM 10243 N N . CYS A 1 859 ? 177.365 164.691 147.476 1.00 54.39 859 CYS A N 1
ATOM 10244 C CA . CYS A 1 859 ? 177.136 165.963 146.804 1.00 55.99 859 CYS A CA 1
ATOM 10245 C C . CYS A 1 859 ? 176.924 167.095 147.799 1.00 54.82 859 CYS A C 1
ATOM 10246 O O . CYS A 1 859 ? 176.413 168.155 147.426 1.00 50.11 859 CYS A O 1
ATOM 10253 N N . PHE A 1 860 ? 177.306 166.887 149.063 1.00 51.82 860 PHE A N 1
ATOM 10254 C CA . PHE A 1 860 ? 177.238 167.965 150.042 1.00 41.05 860 PHE A CA 1
ATOM 10255 C C . PHE A 1 860 ? 177.975 169.192 149.534 1.00 42.65 860 PHE A C 1
ATOM 10256 O O . PHE A 1 860 ? 177.548 170.324 149.773 1.00 54.61 860 PHE A O 1
ATOM 10273 N N . TRP A 1 861 ? 179.080 168.989 148.818 1.00 51.59 861 TRP A N 1
ATOM 10274 C CA . TRP A 1 861 ? 179.742 170.111 148.163 1.00 57.55 861 TRP A CA 1
ATOM 10275 C C . TRP A 1 861 ? 178.800 170.790 147.174 1.00 53.70 861 TRP A C 1
ATOM 10276 O O . TRP A 1 861 ? 178.726 172.024 147.111 1.00 50.99 861 TRP A O 1
ATOM 10297 N N . LEU A 1 862 ? 178.057 169.993 146.402 1.00 55.40 862 LEU A N 1
ATOM 10298 C CA . LEU A 1 862 ? 177.161 170.553 145.399 1.00 50.73 862 LEU A CA 1
ATOM 10299 C C . LEU A 1 862 ? 175.959 171.225 146.047 1.00 51.95 862 LEU A C 1
ATOM 10300 O O . LEU A 1 862 ? 175.501 172.264 145.570 1.00 49.27 862 LEU A O 1
ATOM 10316 N N . LEU A 1 863 ? 175.424 170.651 147.125 1.00 47.69 863 LEU A N 1
ATOM 10317 C CA . LEU A 1 863 ? 174.335 171.326 147.822 1.00 46.03 863 LEU A CA 1
ATOM 10318 C C . LEU A 1 863 ? 174.813 172.623 148.459 1.00 48.86 863 LEU A C 1
ATOM 10319 O O . LEU A 1 863 ? 174.071 173.608 148.497 1.00 53.54 863 LEU A O 1
ATOM 10335 N N . ASP A 1 864 ? 176.042 172.646 148.973 1.00 46.83 864 ASP A N 1
ATOM 10336 C CA . ASP A 1 864 ? 176.597 173.897 149.476 1.00 42.98 864 ASP A CA 1
ATOM 10337 C C . ASP A 1 864 ? 176.677 174.931 148.364 1.00 52.00 864 ASP A C 1
ATOM 10338 O O . ASP A 1 864 ? 176.295 176.091 148.551 1.00 57.76 864 ASP A O 1
ATOM 10347 N N . ALA A 1 865 ? 177.165 174.520 147.190 1.00 51.16 865 ALA A N 1
ATOM 10348 C CA . ALA A 1 865 ? 177.261 175.446 146.064 1.00 46.38 865 ALA A CA 1
ATOM 10349 C C . ALA A 1 865 ? 175.882 175.923 145.621 1.00 44.01 865 ALA A C 1
ATOM 10350 O O . ALA A 1 865 ? 175.699 177.097 145.285 1.00 47.50 865 ALA A O 1
ATOM 10357 N N . LEU A 1 866 ? 174.897 175.026 145.621 1.00 42.51 866 LEU A N 1
ATOM 10358 C CA . LEU A 1 866 ? 173.557 175.389 145.179 1.00 47.81 866 LEU A CA 1
ATOM 10359 C C . LEU A 1 866 ? 172.873 176.315 146.178 1.00 48.49 866 LEU A C 1
ATOM 10360 O O . LEU A 1 866 ? 172.136 177.223 145.782 1.00 52.86 866 LEU A O 1
ATOM 10376 N N . LEU A 1 867 ? 173.096 176.101 147.477 1.00 45.93 867 LEU A N 1
ATOM 10377 C CA . LEU A 1 867 ? 172.588 177.038 148.475 1.00 43.59 867 LEU A CA 1
ATOM 10378 C C . LEU A 1 867 ? 173.279 178.387 148.351 1.00 42.95 867 LEU A C 1
ATOM 10379 O O . LEU A 1 867 ? 172.644 179.432 148.520 1.00 46.56 867 LEU A O 1
ATOM 10395 N N . GLN A 1 868 ? 174.576 178.388 148.049 1.00 49.26 868 GLN A N 1
ATOM 10396 C CA . GLN A 1 868 ? 175.263 179.642 147.768 1.00 57.81 868 GLN A CA 1
ATOM 10397 C C . GLN A 1 868 ? 174.617 180.358 146.587 1.00 56.05 868 GLN A C 1
ATOM 10398 O O . GLN A 1 868 ? 174.425 181.579 146.615 1.00 59.90 868 GLN A O 1
ATOM 10412 N N . TYR A 1 869 ? 174.271 179.609 145.540 1.00 45.75 869 TYR A N 1
ATOM 10413 C CA . TYR A 1 869 ? 173.616 180.199 144.376 1.00 51.72 869 TYR A CA 1
ATOM 10414 C C . TYR A 1 869 ? 172.250 180.771 144.742 1.00 55.19 869 TYR A C 1
ATOM 10415 O O . TYR A 1 869 ? 171.918 181.905 144.379 1.00 53.74 869 TYR A O 1
ATOM 10433 N N . THR A 1 870 ? 171.445 179.999 145.471 1.00 43.90 870 THR A N 1
ATOM 10434 C CA . THR A 1 870 ? 170.085 180.408 145.789 1.00 41.04 870 THR A CA 1
ATOM 10435 C C . THR A 1 870 ? 170.014 181.468 146.879 1.00 54.03 870 THR A C 1
ATOM 10436 O O . THR A 1 870 ? 168.954 182.079 147.048 1.00 57.10 870 THR A O 1
ATOM 10447 N N . SER A 1 871 ? 171.096 181.702 147.621 1.00 51.24 871 SER A N 1
ATOM 10448 C CA . SER A 1 871 ? 171.070 182.657 148.713 1.00 44.48 871 SER A CA 1
ATOM 10449 C C . SER A 1 871 ? 171.992 183.851 148.520 1.00 46.26 871 SER A C 1
ATOM 10450 O O . SER A 1 871 ? 171.925 184.787 149.323 1.00 57.24 871 SER A O 1
ATOM 10458 N N . TYR A 1 872 ? 172.842 183.860 147.494 1.00 50.85 872 TYR A N 1
ATOM 10459 C CA . TYR A 1 872 ? 173.740 184.992 147.292 1.00 59.61 872 TYR A CA 1
ATOM 10460 C C . TYR A 1 872 ? 173.826 185.485 145.856 1.00 62.12 872 TYR A C 1
ATOM 10461 O O . TYR A 1 872 ? 174.359 186.578 145.642 1.00 62.51 872 TYR A O 1
ATOM 10479 N N . GLY A 1 873 ? 173.338 184.737 144.871 1.00 61.48 873 GLY A N 1
ATOM 10480 C CA . GLY A 1 873 ? 173.315 185.219 143.505 1.00 60.33 873 GLY A CA 1
ATOM 10481 C C . GLY A 1 873 ? 174.585 184.955 142.725 1.00 63.80 873 GLY A C 1
ATOM 10482 O O . GLY A 1 873 ? 174.532 184.734 141.511 1.00 61.03 873 GLY A O 1
ATOM 10486 N N . VAL A 1 874 ? 175.736 184.977 143.403 1.00 70.93 874 VAL A N 1
ATOM 10487 C CA . VAL A 1 874 ? 176.999 184.722 142.722 1.00 72.62 874 VAL A CA 1
ATOM 10488 C C . VAL A 1 874 ? 176.927 183.371 142.030 1.00 72.79 874 VAL A C 1
ATOM 10489 O O . VAL A 1 874 ? 176.596 182.352 142.650 1.00 71.20 874 VAL A O 1
ATOM 10502 N N . THR A 1 875 ? 177.231 183.358 140.738 1.00 73.33 875 THR A N 1
ATOM 10503 C CA . THR A 1 875 ? 177.118 182.133 139.962 1.00 75.41 875 THR A CA 1
ATOM 10504 C C . THR A 1 875 ? 178.154 181.113 140.434 1.00 75.39 875 THR A C 1
ATOM 10505 O O . THR A 1 875 ? 179.308 181.474 140.687 1.00 75.08 875 THR A O 1
ATOM 10516 N N . PRO A 1 876 ? 177.780 179.842 140.568 1.00 78.09 876 PRO A N 1
ATOM 10517 C CA . PRO A 1 876 ? 178.761 178.816 140.943 1.00 76.81 876 PRO A CA 1
ATOM 10518 C C . PRO A 1 876 ? 179.598 178.399 139.747 1.00 77.22 876 PRO A C 1
ATOM 10519 O O . PRO A 1 876 ? 179.081 177.768 138.813 1.00 74.34 876 PRO A O 1
ATOM 10530 N N . PRO A 1 877 ? 180.897 178.717 139.735 1.00 82.69 877 PRO A N 1
ATOM 10531 C CA . PRO A 1 877 ? 181.724 178.348 138.572 1.00 79.38 877 PRO A CA 1
ATOM 10532 C C . PRO A 1 877 ? 181.790 176.853 138.324 1.00 80.36 877 PRO A C 1
ATOM 10533 O O . PRO A 1 877 ? 182.071 176.441 137.192 1.00 78.79 877 PRO A O 1
ATOM 10544 N N . SER A 1 878 ? 181.538 176.026 139.341 1.00 78.83 878 SER A N 1
ATOM 10545 C CA . SER A 1 878 ? 181.583 174.580 139.161 1.00 75.04 878 SER A CA 1
ATOM 10546 C C . SER A 1 878 ? 180.593 174.098 138.111 1.00 76.02 878 SER A C 1
ATOM 10547 O O . SER A 1 878 ? 180.772 173.003 137.566 1.00 78.67 878 SER A O 1
ATOM 10555 N N . LEU A 1 879 ? 179.557 174.881 137.819 1.00 73.13 879 LEU A N 1
ATOM 10556 C CA . LEU A 1 879 ? 178.523 174.499 136.868 1.00 71.26 879 LEU A CA 1
ATOM 10557 C C . LEU A 1 879 ? 178.360 175.478 135.716 1.00 72.11 879 LEU A C 1
ATOM 10558 O O . LEU A 1 879 ? 177.962 175.061 134.628 1.00 66.24 879 LEU A O 1
ATOM 10574 N N . SER A 1 880 ? 178.655 176.764 135.924 1.00 81.72 880 SER A N 1
ATOM 10575 C CA . SER A 1 880 ? 178.526 177.766 134.873 1.00 79.74 880 SER A CA 1
ATOM 10576 C C . SER A 1 880 ? 179.769 177.885 134.001 1.00 80.98 880 SER A C 1
ATOM 10577 O O . SER A 1 880 ? 179.667 178.368 132.868 1.00 77.25 880 SER A O 1
ATOM 10585 N N . HIS A 1 881 ? 180.936 177.485 134.503 1.00 89.01 881 HIS A N 1
ATOM 10586 C CA . HIS A 1 881 ? 182.138 177.363 133.689 1.00 87.65 881 HIS A CA 1
ATOM 10587 C C . HIS A 1 881 ? 182.468 175.909 133.383 1.00 87.29 881 HIS A C 1
ATOM 10588 O O . HIS A 1 881 ? 183.545 175.623 132.849 1.00 86.01 881 HIS A O 1
ATOM 10602 N N . SER A 1 882 ? 181.569 174.987 133.713 1.00 84.26 882 SER A N 1
ATOM 10603 C CA . SER A 1 882 ? 181.802 173.578 133.450 1.00 82.51 882 SER A CA 1
ATOM 10604 C C . SER A 1 882 ? 181.772 173.300 131.953 1.00 80.26 882 SER A C 1
ATOM 10605 O O . SER A 1 882 ? 181.030 173.928 131.194 1.00 75.98 882 SER A O 1
ATOM 10613 N N . GLY A 1 883 ? 182.592 172.342 131.532 1.00 81.15 883 GLY A N 1
ATOM 10614 C CA . GLY A 1 883 ? 182.607 171.900 130.156 1.00 81.38 883 GLY A CA 1
ATOM 10615 C C . GLY A 1 883 ? 181.446 171.019 129.771 1.00 84.34 883 GLY A C 1
ATOM 10616 O O . GLY A 1 883 ? 181.376 170.559 128.628 1.00 80.39 883 GLY A O 1
ATOM 10620 N N . ASN A 1 884 ? 180.528 170.766 130.702 1.00 83.55 884 ASN A N 1
ATOM 10621 C CA . ASN A 1 884 ? 179.361 169.931 130.460 1.00 81.79 884 ASN A CA 1
ATOM 10622 C C . ASN A 1 884 ? 178.094 170.745 130.223 1.00 80.49 884 ASN A C 1
ATOM 10623 O O . ASN A 1 884 ? 176.994 170.184 130.253 1.00 80.89 884 ASN A O 1
ATOM 10634 N N . ARG A 1 885 ? 178.222 172.049 129.991 1.00 78.24 885 ARG A N 1
ATOM 10635 C CA . ARG A 1 885 ? 177.070 172.869 129.655 1.00 79.23 885 ARG A CA 1
ATOM 10636 C C . ARG A 1 885 ? 176.556 172.520 128.260 1.00 79.79 885 ARG A C 1
ATOM 10637 O O . ARG A 1 885 ? 177.266 171.951 127.427 1.00 80.61 885 ARG A O 1
ATOM 10658 N N . GLN A 1 886 ? 175.297 172.868 128.015 1.00 75.23 886 GLN A N 1
ATOM 10659 C CA . GLN A 1 886 ? 174.667 172.608 126.729 1.00 77.91 886 GLN A CA 1
ATOM 10660 C C . GLN A 1 886 ? 173.420 173.473 126.623 1.00 76.84 886 GLN A C 1
ATOM 10661 O O . GLN A 1 886 ? 173.045 174.177 127.563 1.00 72.32 886 GLN A O 1
ATOM 10675 N N . ARG A 1 887 ? 172.788 173.419 125.459 1.00 77.60 887 ARG A N 1
ATOM 10676 C CA . ARG A 1 887 ? 171.542 174.136 125.245 1.00 76.14 887 ARG A CA 1
ATOM 10677 C C . ARG A 1 887 ? 170.464 173.573 126.167 1.00 76.39 887 ARG A C 1
ATOM 10678 O O . ARG A 1 887 ? 170.196 172.363 126.120 1.00 74.91 887 ARG A O 1
ATOM 10699 N N . PRO A 1 888 ? 169.832 174.388 127.009 1.00 73.71 888 PRO A N 1
ATOM 10700 C CA . PRO A 1 888 ? 168.767 173.872 127.869 1.00 69.14 888 PRO A CA 1
ATOM 10701 C C . PRO A 1 888 ? 167.651 173.270 127.038 1.00 67.48 888 PRO A C 1
ATOM 10702 O O . PRO A 1 888 ? 167.298 173.806 125.978 1.00 70.87 888 PRO A O 1
ATOM 10713 N N . PRO A 1 889 ? 167.062 172.163 127.484 1.00 59.33 889 PRO A N 1
ATOM 10714 C CA . PRO A 1 889 ? 166.056 171.485 126.655 1.00 62.60 889 PRO A CA 1
ATOM 10715 C C . PRO A 1 889 ? 164.833 172.348 126.389 1.00 60.96 889 PRO A C 1
ATOM 10716 O O . PRO A 1 889 ? 164.745 173.485 126.864 1.00 58.52 889 PRO A O 1
ATOM 10727 N N . SER A 1 890 ? 163.893 171.819 125.606 1.00 61.32 890 SER A N 1
ATOM 10728 C CA . SER A 1 890 ? 162.656 172.514 125.290 1.00 62.05 890 SER A CA 1
ATOM 10729 C C . SER A 1 890 ? 161.407 171.710 125.603 1.00 66.20 890 SER A C 1
ATOM 10730 O O . SER A 1 890 ? 160.326 172.301 125.697 1.00 67.93 890 SER A O 1
ATOM 10738 N N . GLY A 1 891 ? 161.516 170.394 125.760 1.00 67.52 891 GLY A N 1
ATOM 10739 C CA . GLY A 1 891 ? 160.362 169.560 126.008 1.00 65.35 891 GLY A CA 1
ATOM 10740 C C . GLY A 1 891 ? 159.472 169.334 124.809 1.00 69.98 891 GLY A C 1
ATOM 10741 O O . GLY A 1 891 ? 158.454 168.644 124.939 1.00 73.04 891 GLY A O 1
ATOM 10745 N N . ALA A 1 892 ? 159.820 169.882 123.646 1.00 71.87 892 ALA A N 1
ATOM 10746 C CA . ALA A 1 892 ? 158.989 169.720 122.461 1.00 67.60 892 ALA A CA 1
ATOM 10747 C C . ALA A 1 892 ? 159.137 168.310 121.908 1.00 67.25 892 ALA A C 1
ATOM 10748 O O . ALA A 1 892 ? 160.253 167.824 121.705 1.00 67.44 892 ALA A O 1
ATOM 10755 N N . GLY A 1 893 ? 158.003 167.654 121.662 1.00 71.57 893 GLY A N 1
ATOM 10756 C CA . GLY A 1 893 ? 157.990 166.293 121.178 1.00 72.40 893 GLY A CA 1
ATOM 10757 C C . GLY A 1 893 ? 158.146 165.235 122.245 1.00 73.34 893 GLY A C 1
ATOM 10758 O O . GLY A 1 893 ? 157.704 164.098 122.038 1.00 71.57 893 GLY A O 1
ATOM 10762 N N . SER A 1 894 ? 158.755 165.564 123.380 1.00 70.71 894 SER A N 1
ATOM 10763 C CA . SER A 1 894 ? 158.926 164.608 124.465 1.00 69.73 894 SER A CA 1
ATOM 10764 C C . SER A 1 894 ? 157.641 164.534 125.278 1.00 68.33 894 SER A C 1
ATOM 10765 O O . SER A 1 894 ? 157.215 165.533 125.867 1.00 66.96 894 SER A O 1
ATOM 10773 N N . VAL A 1 895 ? 157.026 163.350 125.312 1.00 69.88 895 VAL A N 1
ATOM 10774 C CA . VAL A 1 895 ? 155.781 163.179 126.048 1.00 66.63 895 VAL A CA 1
ATOM 10775 C C . VAL A 1 895 ? 156.018 163.524 127.508 1.00 63.27 895 VAL A C 1
ATOM 10776 O O . VAL A 1 895 ? 156.992 163.070 128.121 1.00 64.51 895 VAL A O 1
ATOM 10789 N N . THR A 1 896 ? 155.136 164.345 128.069 1.00 61.39 896 THR A N 1
ATOM 10790 C CA . THR A 1 896 ? 155.293 164.752 129.456 1.00 59.97 896 THR A CA 1
ATOM 10791 C C . THR A 1 896 ? 154.943 163.590 130.385 1.00 61.26 896 THR A C 1
ATOM 10792 O O . THR A 1 896 ? 154.009 162.832 130.105 1.00 55.25 896 THR A O 1
ATOM 10803 N N . PRO A 1 897 ? 155.671 163.418 131.490 1.00 60.65 897 PRO A N 1
ATOM 10804 C CA . PRO A 1 897 ? 155.287 162.385 132.457 1.00 52.00 897 PRO A CA 1
ATOM 10805 C C . PRO A 1 897 ? 153.886 162.627 132.993 1.00 52.67 897 PRO A C 1
ATOM 10806 O O . PRO A 1 897 ? 153.469 163.766 133.207 1.00 54.34 897 PRO A O 1
ATOM 10817 N N . GLU A 1 898 ? 153.163 161.536 133.210 1.00 50.82 898 GLU A N 1
ATOM 10818 C CA . GLU A 1 898 ? 151.801 161.570 133.710 1.00 52.27 898 GLU A CA 1
ATOM 10819 C C . GLU A 1 898 ? 151.692 160.708 134.956 1.00 43.35 898 GLU A C 1
ATOM 10820 O O . GLU A 1 898 ? 152.424 159.731 135.123 1.00 56.68 898 GLU A O 1
ATOM 10832 N N . ARG A 1 899 ? 150.765 161.077 135.831 1.00 43.35 899 ARG A N 1
ATOM 10833 C CA . ARG A 1 899 ? 150.504 160.267 137.009 1.00 45.42 899 ARG A CA 1
ATOM 10834 C C . ARG A 1 899 ? 150.035 158.883 136.586 1.00 47.04 899 ARG A C 1
ATOM 10835 O O . ARG A 1 899 ? 149.144 158.746 135.745 1.00 59.05 899 ARG A O 1
ATOM 10856 N N . MET A 1 900 ? 150.646 157.855 137.167 1.00 58.12 900 MET A N 1
ATOM 10857 C CA . MET A 1 900 ? 150.325 156.488 136.785 1.00 57.75 900 MET A CA 1
ATOM 10858 C C . MET A 1 900 ? 148.842 156.221 136.988 1.00 60.33 900 MET A C 1
ATOM 10859 O O . MET A 1 900 ? 148.277 156.554 138.033 1.00 62.87 900 MET A O 1
ATOM 10873 N N . GLU A 1 901 ? 148.213 155.617 135.985 1.00 65.02 901 GLU A N 1
ATOM 10874 C CA . GLU A 1 901 ? 146.791 155.319 136.075 1.00 67.70 901 GLU A CA 1
ATOM 10875 C C . GLU A 1 901 ? 146.519 154.422 137.274 1.00 72.19 901 GLU A C 1
ATOM 10876 O O . GLU A 1 901 ? 147.194 153.409 137.475 1.00 74.30 901 GLU A O 1
ATOM 10888 N N . GLY A 1 902 ? 145.522 154.795 138.071 1.00 60.61 902 GLY A N 1
ATOM 10889 C CA . GLY A 1 902 ? 145.167 154.019 139.238 1.00 57.79 902 GLY A CA 1
ATOM 10890 C C . GLY A 1 902 ? 146.053 154.228 140.443 1.00 59.05 902 GLY A C 1
ATOM 10891 O O . GLY A 1 902 ? 145.919 153.486 141.422 1.00 64.60 902 GLY A O 1
ATOM 10895 N N . ASN A 1 903 ? 146.954 155.206 140.409 1.00 58.70 903 ASN A N 1
ATOM 10896 C CA . ASN A 1 903 ? 147.792 155.482 141.565 1.00 63.04 903 ASN A CA 1
ATOM 10897 C C . ASN A 1 903 ? 146.928 155.808 142.780 1.00 57.41 903 ASN A C 1
ATOM 10898 O O . ASN A 1 903 ? 145.734 156.100 142.670 1.00 64.09 903 ASN A O 1
ATOM 10909 N N . HIS A 1 904 ? 147.551 155.759 143.955 1.00 47.46 904 HIS A N 1
ATOM 10910 C CA . HIS A 1 904 ? 146.849 155.980 145.212 1.00 51.29 904 HIS A CA 1
ATOM 10911 C C . HIS A 1 904 ? 147.580 156.990 146.088 1.00 53.15 904 HIS A C 1
ATOM 10912 O O . HIS A 1 904 ? 147.487 156.935 147.315 1.00 60.09 904 HIS A O 1
ATOM 10926 N N . LEU A 1 905 ? 148.306 157.925 145.473 1.00 44.72 905 LEU A N 1
ATOM 10927 C CA . LEU A 1 905 ? 148.990 158.950 146.252 1.00 48.15 905 LEU A CA 1
ATOM 10928 C C . LEU A 1 905 ? 148.003 159.817 147.019 1.00 52.56 905 LEU A C 1
ATOM 10929 O O . LEU A 1 905 ? 148.309 160.281 148.123 1.00 52.39 905 LEU A O 1
ATOM 10945 N N . HIS A 1 906 ? 146.816 160.045 146.455 1.00 54.91 906 HIS A N 1
ATOM 10946 C CA . HIS A 1 906 ? 145.798 160.833 147.137 1.00 51.67 906 HIS A CA 1
ATOM 10947 C C . HIS A 1 906 ? 145.401 160.222 148.473 1.00 53.34 906 HIS A C 1
ATOM 10948 O O . HIS A 1 906 ? 144.855 160.928 149.327 1.00 51.82 906 HIS A O 1
ATOM 10962 N N . ARG A 1 907 ? 145.645 158.925 148.668 1.00 46.26 907 ARG A N 1
ATOM 10963 C CA . ARG A 1 907 ? 145.348 158.289 149.943 1.00 45.20 907 ARG A CA 1
ATOM 10964 C C . ARG A 1 907 ? 146.269 158.766 151.057 1.00 51.39 907 ARG A C 1
ATOM 10965 O O . ARG A 1 907 ? 145.907 158.652 152.232 1.00 57.98 907 ARG A O 1
ATOM 10986 N N . TYR A 1 908 ? 147.447 159.289 150.718 1.00 39.29 908 TYR A N 1
ATOM 10987 C CA . TYR A 1 908 ? 148.442 159.675 151.710 1.00 47.81 908 TYR A CA 1
ATOM 10988 C C . TYR A 1 908 ? 148.899 161.111 151.497 1.00 46.27 908 TYR A C 1
ATOM 10989 O O . TYR A 1 908 ? 150.005 161.481 151.895 1.00 50.33 908 TYR A O 1
ATOM 11007 N N . SER A 1 909 ? 148.061 161.932 150.879 1.00 38.59 909 SER A N 1
ATOM 11008 C CA . SER A 1 909 ? 148.407 163.307 150.554 1.00 43.63 909 SER A CA 1
ATOM 11009 C C . SER A 1 909 ? 147.689 164.254 151.504 1.00 48.24 909 SER A C 1
ATOM 11010 O O . SER A 1 909 ? 146.485 164.114 151.734 1.00 45.95 909 SER A O 1
ATOM 11018 N N . LYS A 1 910 ? 148.439 165.204 152.063 1.00 46.91 910 LYS A N 1
ATOM 11019 C CA . LYS A 1 910 ? 147.839 166.294 152.817 1.00 41.89 910 LYS A CA 1
ATOM 11020 C C . LYS A 1 910 ? 147.191 167.332 151.914 1.00 42.98 910 LYS A C 1
ATOM 11021 O O . LYS A 1 910 ? 146.494 168.217 152.419 1.00 49.25 910 LYS A O 1
ATOM 11040 N N . VAL A 1 911 ? 147.404 167.244 150.603 1.00 37.71 911 VAL A N 1
ATOM 11041 C CA . VAL A 1 911 ? 146.951 168.262 149.665 1.00 42.78 911 VAL A CA 1
ATOM 11042 C C . VAL A 1 911 ? 145.727 167.771 148.903 1.00 50.34 911 VAL A C 1
ATOM 11043 O O . VAL A 1 911 ? 144.755 168.513 148.734 1.00 54.57 911 VAL A O 1
ATOM 11056 N N . LEU A 1 912 ? 145.761 166.525 148.444 1.00 50.66 912 LEU A N 1
ATOM 11057 C CA . LEU A 1 912 ? 144.704 165.965 147.614 1.00 48.45 912 LEU A CA 1
ATOM 11058 C C . LEU A 1 912 ? 143.721 165.175 148.460 1.00 53.03 912 LEU A C 1
ATOM 11059 O O . LEU A 1 912 ? 144.118 164.403 149.337 1.00 52.64 912 LEU A O 1
ATOM 11075 N N . GLU A 1 913 ? 142.438 165.377 148.188 1.00 67.31 913 GLU A N 1
ATOM 11076 C CA . GLU A 1 913 ? 141.396 164.624 148.863 1.00 67.07 913 GLU A CA 1
ATOM 11077 C C . GLU A 1 913 ? 141.388 163.178 148.380 1.00 67.45 913 GLU A C 1
ATOM 11078 O O . GLU A 1 913 ? 141.703 162.883 147.225 1.00 65.92 913 GLU A O 1
ATOM 11090 N N . ALA A 1 914 ? 141.009 162.269 149.279 1.00 74.82 914 ALA A N 1
ATOM 11091 C CA . ALA A 1 914 ? 140.899 160.850 148.947 1.00 71.49 914 ALA A CA 1
ATOM 11092 C C . ALA A 1 914 ? 139.595 160.587 148.189 1.00 72.76 914 ALA A C 1
ATOM 11093 O O . ALA A 1 914 ? 138.769 159.757 148.564 1.00 73.79 914 ALA A O 1
ATOM 11100 N N . HIS A 1 915 ? 139.430 161.325 147.090 1.00 78.16 915 HIS A N 1
ATOM 11101 C CA . HIS A 1 915 ? 138.201 161.255 146.311 1.00 79.99 915 HIS A CA 1
ATOM 11102 C C . HIS A 1 915 ? 138.132 159.996 145.457 1.00 79.35 915 HIS A C 1
ATOM 11103 O O . HIS A 1 915 ? 137.034 159.493 145.196 1.00 78.60 915 HIS A O 1
ATOM 11117 N N . LEU A 1 916 ? 139.282 159.502 144.991 1.00 74.61 916 LEU A N 1
ATOM 11118 C CA . LEU A 1 916 ? 139.384 158.290 144.179 1.00 74.58 916 LEU A CA 1
ATOM 11119 C C . LEU A 1 916 ? 138.867 158.510 142.761 1.00 76.02 916 LEU A C 1
ATOM 11120 O O . LEU A 1 916 ? 139.023 157.637 141.901 1.00 74.23 916 LEU A O 1
ATOM 11136 N N . GLY A 1 917 ? 138.257 159.663 142.502 1.00 78.59 917 GLY A N 1
ATOM 11137 C CA . GLY A 1 917 ? 137.868 160.027 141.155 1.00 79.70 917 GLY A CA 1
ATOM 11138 C C . GLY A 1 917 ? 138.303 161.439 140.834 1.00 81.95 917 GLY A C 1
ATOM 11139 O O . GLY A 1 917 ? 137.809 162.395 141.440 1.00 79.33 917 GLY A O 1
ATOM 11143 N N . ASP A 1 918 ? 139.213 161.588 139.874 1.00 81.79 918 ASP A N 1
ATOM 11144 C CA . ASP A 1 918 ? 139.818 162.867 139.514 1.00 78.99 918 ASP A CA 1
ATOM 11145 C C . ASP A 1 918 ? 140.162 163.638 140.795 1.00 77.43 918 ASP A C 1
ATOM 11146 O O . ASP A 1 918 ? 139.614 164.718 141.036 1.00 79.54 918 ASP A O 1
ATOM 11155 N N . PRO A 1 919 ? 141.051 163.104 141.631 1.00 74.68 919 PRO A N 1
ATOM 11156 C CA . PRO A 1 919 ? 141.299 163.731 142.935 1.00 73.03 919 PRO A CA 1
ATOM 11157 C C . PRO A 1 919 ? 141.755 165.173 142.781 1.00 75.15 919 PRO A C 1
ATOM 11158 O O . PRO A 1 919 ? 142.526 165.511 141.881 1.00 75.62 919 PRO A O 1
ATOM 11169 N N . LYS A 1 920 ? 141.271 166.025 143.682 1.00 72.06 920 LYS A N 1
ATOM 11170 C CA . LYS A 1 920 ? 141.532 167.449 143.613 1.00 68.40 920 LYS A CA 1
ATOM 11171 C C . LYS A 1 920 ? 142.148 167.933 144.919 1.00 67.78 920 LYS A C 1
ATOM 11172 O O . LYS A 1 920 ? 141.937 167.322 145.971 1.00 65.62 920 LYS A O 1
ATOM 11191 N N . PRO A 1 921 ? 142.916 169.021 144.888 1.00 61.68 921 PRO A N 1
ATOM 11192 C CA . PRO A 1 921 ? 143.486 169.543 146.134 1.00 58.41 921 PRO A CA 1
ATOM 11193 C C . PRO A 1 921 ? 142.398 169.927 147.126 1.00 52.17 921 PRO A C 1
ATOM 11194 O O . PRO A 1 921 ? 141.319 170.388 146.753 1.00 58.45 921 PRO A O 1
ATOM 11205 N N . ARG A 1 922 ? 142.693 169.717 148.405 1.00 53.29 922 ARG A N 1
ATOM 11206 C CA . ARG A 1 922 ? 141.816 170.185 149.459 1.00 54.40 922 ARG A CA 1
ATOM 11207 C C . ARG A 1 922 ? 141.866 171.708 149.523 1.00 56.23 922 ARG A C 1
ATOM 11208 O O . ARG A 1 922 ? 142.766 172.332 148.957 1.00 60.50 922 ARG A O 1
ATOM 11229 N N . PRO A 1 923 ? 140.900 172.334 150.188 1.00 52.92 923 PRO A N 1
ATOM 11230 C CA . PRO A 1 923 ? 141.023 173.769 150.457 1.00 52.46 923 PRO A CA 1
ATOM 11231 C C . PRO A 1 923 ? 142.262 174.048 151.295 1.00 50.88 923 PRO A C 1
ATOM 11232 O O . PRO A 1 923 ? 142.634 173.262 152.168 1.00 46.80 923 PRO A O 1
ATOM 11243 N N . LEU A 1 924 ? 142.899 175.178 151.022 1.00 46.87 924 LEU A N 1
ATOM 11244 C CA . LEU A 1 924 ? 144.134 175.516 151.710 1.00 48.31 924 LEU A CA 1
ATOM 11245 C C . LEU A 1 924 ? 143.897 175.541 153.219 1.00 50.75 924 LEU A C 1
ATOM 11246 O O . LEU A 1 924 ? 142.949 176.191 153.680 1.00 44.51 924 LEU A O 1
ATOM 11262 N N . PRO A 1 925 ? 144.715 174.856 154.013 1.00 48.61 925 PRO A N 1
ATOM 11263 C CA . PRO A 1 925 ? 144.487 174.827 155.459 1.00 46.24 925 PRO A CA 1
ATOM 11264 C C . PRO A 1 925 ? 144.935 176.114 156.135 1.00 49.23 925 PRO A C 1
ATOM 11265 O O . PRO A 1 925 ? 145.769 176.865 155.629 1.00 52.87 925 PRO A O 1
ATOM 11276 N N . ALA A 1 926 ? 144.352 176.357 157.307 1.00 54.59 926 ALA A N 1
ATOM 11277 C CA . ALA A 1 926 ? 144.726 177.517 158.100 1.00 58.00 926 ALA A CA 1
ATOM 11278 C C . ALA A 1 926 ? 146.104 177.313 158.716 1.00 59.79 926 ALA A C 1
ATOM 11279 O O . ALA A 1 926 ? 146.449 176.213 159.156 1.00 58.11 926 ALA A O 1
ATOM 11286 N N . CYS A 1 927 ? 146.894 178.378 158.744 1.00 57.18 927 CYS A N 1
ATOM 11287 C CA . CYS A 1 927 ? 148.244 178.276 159.272 1.00 57.26 927 CYS A CA 1
ATOM 11288 C C . CYS A 1 927 ? 148.206 178.033 160.780 1.00 59.52 927 CYS A C 1
ATOM 11289 O O . CYS A 1 927 ? 147.364 178.605 161.480 1.00 61.58 927 CYS A O 1
ATOM 11296 N N . PRO A 1 928 ? 149.094 177.193 161.309 1.00 61.03 928 PRO A N 1
ATOM 11297 C CA . PRO A 1 928 ? 149.100 176.950 162.756 1.00 60.55 928 PRO A CA 1
ATOM 11298 C C . PRO A 1 928 ? 149.510 178.188 163.539 1.00 57.93 928 PRO A C 1
ATOM 11299 O O . PRO A 1 928 ? 150.310 179.008 163.083 1.00 57.89 928 PRO A O 1
ATOM 11310 N N . ARG A 1 929 ? 148.950 178.310 164.741 1.00 68.36 929 ARG A N 1
ATOM 11311 C CA . ARG A 1 929 ? 149.227 179.439 165.617 1.00 68.44 929 ARG A CA 1
ATOM 11312 C C . ARG A 1 929 ? 149.426 178.937 167.040 1.00 67.36 929 ARG A C 1
ATOM 11313 O O . ARG A 1 929 ? 148.916 177.883 167.426 1.00 65.95 929 ARG A O 1
ATOM 11334 N N . LEU A 1 930 ? 150.178 179.714 167.819 1.00 61.03 930 LEU A N 1
ATOM 11335 C CA . LEU A 1 930 ? 150.487 179.386 169.202 1.00 63.31 930 LEU A CA 1
ATOM 11336 C C . LEU A 1 930 ? 150.185 180.579 170.097 1.00 62.90 930 LEU A C 1
ATOM 11337 O O . LEU A 1 930 ? 150.384 181.733 169.709 1.00 64.10 930 LEU A O 1
ATOM 11353 N N . SER A 1 931 ? 149.711 180.286 171.305 1.00 64.77 931 SER A N 1
ATOM 11354 C CA . SER A 1 931 ? 149.468 181.293 172.334 1.00 66.67 931 SER A CA 1
ATOM 11355 C C . SER A 1 931 ? 150.595 181.178 173.355 1.00 71.31 931 SER A C 1
ATOM 11356 O O . SER A 1 931 ? 150.611 180.254 174.173 1.00 69.71 931 SER A O 1
ATOM 11364 N N . TRP A 1 932 ? 151.534 182.119 173.304 1.00 63.64 932 TRP A N 1
ATOM 11365 C CA . TRP A 1 932 ? 152.715 182.042 174.152 1.00 54.70 932 TRP A CA 1
ATOM 11366 C C . TRP A 1 932 ? 152.344 182.214 175.618 1.00 52.64 932 TRP A C 1
ATOM 11367 O O . TRP A 1 932 ? 151.540 183.077 175.977 1.00 57.16 932 TRP A O 1
ATOM 11388 N N . ALA A 1 933 ? 152.946 181.386 176.464 1.00 52.27 933 ALA A N 1
ATOM 11389 C CA . ALA A 1 933 ? 152.727 181.445 177.902 1.00 58.68 933 ALA A CA 1
ATOM 11390 C C . ALA A 1 933 ? 154.046 181.686 178.625 1.00 57.69 933 ALA A C 1
ATOM 11391 O O . ALA A 1 933 ? 154.919 182.390 178.118 1.00 54.35 933 ALA A O 1
ATOM 11398 N N . GLN B 2 60 ? 135.815 146.649 196.190 1.00 88.32 74 GLN B N 1
ATOM 11399 C CA . GLN B 2 60 ? 136.739 146.976 195.111 1.00 89.98 74 GLN B CA 1
ATOM 11400 C C . GLN B 2 60 ? 136.166 146.555 193.763 1.00 90.41 74 GLN B C 1
ATOM 11401 O O . GLN B 2 60 ? 135.460 145.551 193.665 1.00 91.59 74 GLN B O 1
ATOM 11414 N N . CYS B 2 61 ? 136.477 147.327 192.725 1.00 82.16 75 CYS B N 1
ATOM 11415 C CA . CYS B 2 61 ? 135.992 147.077 191.375 1.00 80.90 75 CYS B CA 1
ATOM 11416 C C . CYS B 2 61 ? 137.164 146.784 190.450 1.00 80.21 75 CYS B C 1
ATOM 11417 O O . CYS B 2 61 ? 138.204 147.446 190.522 1.00 79.27 75 CYS B O 1
ATOM 11424 N N . ARG B 2 62 ? 136.989 145.793 189.579 1.00 70.68 76 ARG B N 1
ATOM 11425 C CA . ARG B 2 62 ? 137.931 145.547 188.493 1.00 69.27 76 ARG B CA 1
ATOM 11426 C C . ARG B 2 62 ? 137.615 146.516 187.360 1.00 70.37 76 ARG B C 1
ATOM 11427 O O . ARG B 2 62 ? 136.617 146.349 186.653 1.00 65.06 76 ARG B O 1
ATOM 11448 N N . ASN B 2 63 ? 138.455 147.526 187.186 1.00 65.79 77 ASN B N 1
ATOM 11449 C CA . ASN B 2 63 ? 138.237 148.537 186.166 1.00 59.68 77 ASN B CA 1
ATOM 11450 C C . ASN B 2 63 ? 139.125 148.276 184.958 1.00 64.06 77 ASN B C 1
ATOM 11451 O O . ASN B 2 63 ? 140.202 147.685 185.059 1.00 67.32 77 ASN B O 1
ATOM 11462 N N . SER B 2 64 ? 138.653 148.728 183.801 1.00 69.39 78 SER B N 1
ATOM 11463 C CA . SER B 2 64 ? 139.401 148.608 182.554 1.00 61.53 78 SER B CA 1
ATOM 11464 C C . SER B 2 64 ? 140.565 149.586 182.626 1.00 59.79 78 SER B C 1
ATOM 11465 O O . SER B 2 64 ? 140.427 150.778 182.360 1.00 71.94 78 SER B O 1
ATOM 11473 N N . ILE B 2 65 ? 141.732 149.064 182.999 1.00 41.92 79 ILE B N 1
ATOM 11474 C CA . ILE B 2 65 ? 142.901 149.902 183.253 1.00 50.49 79 ILE B CA 1
ATOM 11475 C C . ILE B 2 65 ? 143.260 150.738 182.036 1.00 48.02 79 ILE B C 1
ATOM 11476 O O . ILE B 2 65 ? 143.813 151.837 182.165 1.00 38.18 79 ILE B O 1
ATOM 11492 N N . GLN B 2 66 ? 142.956 150.237 180.839 1.00 44.20 80 GLN B N 1
ATOM 11493 C CA . GLN B 2 66 ? 143.485 150.837 179.619 1.00 49.85 80 GLN B CA 1
ATOM 11494 C C . GLN B 2 66 ? 142.995 152.269 179.435 1.00 53.12 80 GLN B C 1
ATOM 11495 O O . GLN B 2 66 ? 143.766 153.148 179.036 1.00 49.10 80 GLN B O 1
ATOM 11509 N N . GLY B 2 67 ? 141.722 152.521 179.732 1.00 52.52 81 GLY B N 1
ATOM 11510 C CA . GLY B 2 67 ? 141.029 153.712 179.277 1.00 44.97 81 GLY B CA 1
ATOM 11511 C C . GLY B 2 67 ? 141.745 155.044 179.380 1.00 43.73 81 GLY B C 1
ATOM 11512 O O . GLY B 2 67 ? 142.059 155.515 180.476 1.00 56.66 81 GLY B O 1
ATOM 11516 N N . LYS B 2 68 ? 141.980 155.671 178.225 1.00 39.75 82 LYS B N 1
ATOM 11517 C CA . LYS B 2 68 ? 142.542 157.018 178.196 1.00 32.65 82 LYS B CA 1
ATOM 11518 C C . LYS B 2 68 ? 141.581 158.027 178.806 1.00 43.47 82 LYS B C 1
ATOM 11519 O O . LYS B 2 68 ? 141.975 158.855 179.634 1.00 43.20 82 LYS B O 1
ATOM 11538 N N . HIS B 2 69 ? 140.317 157.980 178.396 1.00 57.12 83 HIS B N 1
ATOM 11539 C CA . HIS B 2 69 ? 139.281 158.874 178.889 1.00 45.85 83 HIS B CA 1
ATOM 11540 C C . HIS B 2 69 ? 138.240 158.162 179.729 1.00 48.99 83 HIS B C 1
ATOM 11541 O O . HIS B 2 69 ? 137.787 158.709 180.735 1.00 58.21 83 HIS B O 1
ATOM 11555 N N . LEU B 2 70 ? 137.851 156.955 179.339 1.00 47.56 84 LEU B N 1
ATOM 11556 C CA . LEU B 2 70 ? 136.753 156.249 179.972 1.00 51.27 84 LEU B CA 1
ATOM 11557 C C . LEU B 2 70 ? 137.277 155.102 180.821 1.00 48.94 84 LEU B C 1
ATOM 11558 O O . LEU B 2 70 ? 138.434 154.698 180.726 1.00 56.28 84 LEU B O 1
ATOM 11574 N N . ILE B 2 71 ? 136.399 154.605 181.677 1.00 52.45 85 ILE B N 1
ATOM 11575 C CA . ILE B 2 71 ? 136.648 153.443 182.516 1.00 55.33 85 ILE B CA 1
ATOM 11576 C C . ILE B 2 71 ? 135.351 152.671 182.670 1.00 56.04 85 ILE B C 1
ATOM 11577 O O . ILE B 2 71 ? 134.288 153.259 182.897 1.00 67.42 85 ILE B O 1
ATOM 11593 N N . THR B 2 72 ? 135.447 151.353 182.544 1.00 48.62 86 THR B N 1
ATOM 11594 C CA . THR B 2 72 ? 134.337 150.442 182.758 1.00 52.22 86 THR B CA 1
ATOM 11595 C C . THR B 2 72 ? 134.718 149.499 183.887 1.00 55.63 86 THR B C 1
ATOM 11596 O O . THR B 2 72 ? 135.778 148.869 183.841 1.00 62.17 86 THR B O 1
ATOM 11607 N N . ASP B 2 73 ? 133.871 149.415 184.901 1.00 69.29 87 ASP B N 1
ATOM 11608 C CA . ASP B 2 73 ? 134.078 148.480 185.992 1.00 68.77 87 ASP B CA 1
ATOM 11609 C C . ASP B 2 73 ? 133.361 147.173 185.680 1.00 68.53 87 ASP B C 1
ATOM 11610 O O . ASP B 2 73 ? 132.614 147.061 184.708 1.00 67.86 87 ASP B O 1
ATOM 11619 N N . GLU B 2 74 ? 133.599 146.173 186.525 1.00 75.52 88 GLU B N 1
ATOM 11620 C CA . GLU B 2 74 ? 132.948 144.886 186.329 1.00 74.69 88 GLU B CA 1
ATOM 11621 C C . GLU B 2 74 ? 131.431 145.013 186.349 1.00 76.77 88 GLU B C 1
ATOM 11622 O O . GLU B 2 74 ? 130.741 144.148 185.799 1.00 74.49 88 GLU B O 1
ATOM 11634 N N . LEU B 2 75 ? 130.900 146.070 186.971 1.00 78.52 89 LEU B N 1
ATOM 11635 C CA . LEU B 2 75 ? 129.454 146.267 187.006 1.00 75.16 89 LEU B CA 1
ATOM 11636 C C . LEU B 2 75 ? 128.923 146.697 185.644 1.00 77.15 89 LEU B C 1
ATOM 11637 O O . LEU B 2 75 ? 127.914 146.167 185.167 1.00 79.75 89 LEU B O 1
ATOM 11653 N N . GLY B 2 76 ? 129.592 147.651 185.000 1.00 72.83 90 GLY B N 1
ATOM 11654 C CA . GLY B 2 76 ? 129.186 148.099 183.681 1.00 68.21 90 GLY B CA 1
ATOM 11655 C C . GLY B 2 76 ? 129.257 149.599 183.493 1.00 66.35 90 GLY B C 1
ATOM 11656 O O . GLY B 2 76 ? 129.167 150.094 182.367 1.00 64.52 90 GLY B O 1
ATOM 11660 N N . TYR B 2 77 ? 129.419 150.333 184.589 1.00 77.23 91 TYR B N 1
ATOM 11661 C CA . TYR B 2 77 ? 129.425 151.789 184.527 1.00 76.87 91 TYR B CA 1
ATOM 11662 C C . TYR B 2 77 ? 130.571 152.287 183.660 1.00 70.64 91 TYR B C 1
ATOM 11663 O O . TYR B 2 77 ? 131.715 151.869 183.831 1.00 77.09 91 TYR B O 1
ATOM 11681 N N . VAL B 2 78 ? 130.266 153.194 182.740 1.00 61.99 92 VAL B N 1
ATOM 11682 C CA . VAL B 2 78 ? 131.277 153.855 181.925 1.00 61.01 92 VAL B CA 1
ATOM 11683 C C . VAL B 2 78 ? 131.393 155.288 182.419 1.00 66.21 92 VAL B C 1
ATOM 11684 O O . VAL B 2 78 ? 130.420 156.049 182.375 1.00 70.68 92 VAL B O 1
ATOM 11697 N N . CYS B 2 79 ? 132.579 155.656 182.890 1.00 67.44 93 CYS B N 1
ATOM 11698 C CA . CYS B 2 79 ? 132.779 156.947 183.531 1.00 68.62 93 CYS B CA 1
ATOM 11699 C C . CYS B 2 79 ? 134.064 157.581 183.029 1.00 69.45 93 CYS B C 1
ATOM 11700 O O . CYS B 2 79 ? 135.053 156.892 182.779 1.00 71.44 93 CYS B O 1
ATOM 11707 N N . GLU B 2 80 ? 134.052 158.904 182.912 1.00 70.99 94 GLU B N 1
ATOM 11708 C CA . GLU B 2 80 ? 135.261 159.612 182.529 1.00 69.46 94 GLU B CA 1
ATOM 11709 C C . GLU B 2 80 ? 136.369 159.326 183.543 1.00 73.01 94 GLU B C 1
ATOM 11710 O O . GLU B 2 80 ? 136.139 158.768 184.619 1.00 75.20 94 GLU B O 1
ATOM 11722 N N . ARG B 2 81 ? 137.596 159.702 183.181 1.00 63.53 95 ARG B N 1
ATOM 11723 C CA . ARG B 2 81 ? 138.728 159.485 184.077 1.00 64.40 95 ARG B CA 1
ATOM 11724 C C . ARG B 2 81 ? 138.727 160.428 185.269 1.00 64.99 95 ARG B C 1
ATOM 11725 O O . ARG B 2 81 ? 139.433 160.162 186.247 1.00 66.74 95 ARG B O 1
ATOM 11746 N N . LYS B 2 82 ? 137.956 161.513 185.219 1.00 76.48 96 LYS B N 1
ATOM 11747 C CA . LYS B 2 82 ? 137.845 162.402 186.367 1.00 76.73 96 LYS B CA 1
ATOM 11748 C C . LYS B 2 82 ? 136.875 161.882 187.418 1.00 77.65 96 LYS B C 1
ATOM 11749 O O . LYS B 2 82 ? 136.876 162.396 188.541 1.00 75.87 96 LYS B O 1
ATOM 11768 N N . ASP B 2 83 ? 136.064 160.879 187.089 1.00 80.00 97 ASP B N 1
ATOM 11769 C CA . ASP B 2 83 ? 135.022 160.367 187.974 1.00 80.75 97 ASP B CA 1
ATOM 11770 C C . ASP B 2 83 ? 135.291 158.924 188.386 1.00 79.78 97 ASP B C 1
ATOM 11771 O O . ASP B 2 83 ? 134.373 158.107 188.470 1.00 78.60 97 ASP B O 1
ATOM 11780 N N . LEU B 2 84 ? 136.552 158.596 188.651 1.00 74.05 98 LEU B N 1
ATOM 11781 C CA . LEU B 2 84 ? 136.951 157.256 189.058 1.00 75.65 98 LEU B CA 1
ATOM 11782 C C . LEU B 2 84 ? 137.245 157.248 190.552 1.00 73.16 98 LEU B C 1
ATOM 11783 O O . LEU B 2 84 ? 138.047 158.052 191.036 1.00 73.33 98 LEU B O 1
ATOM 11799 N N . LEU B 2 85 ? 136.602 156.334 191.274 1.00 77.72 99 LEU B N 1
ATOM 11800 C CA . LEU B 2 85 ? 136.728 156.274 192.721 1.00 78.74 99 LEU B CA 1
ATOM 11801 C C . LEU B 2 85 ? 137.989 155.512 193.128 1.00 80.61 99 LEU B C 1
ATOM 11802 O O . LEU B 2 85 ? 138.658 154.870 192.314 1.00 80.47 99 LEU B O 1
ATOM 11818 N N . VAL B 2 86 ? 138.308 155.593 194.421 1.00 84.48 100 VAL B N 1
ATOM 11819 C CA . VAL B 2 86 ? 139.515 154.953 194.933 1.00 85.11 100 VAL B CA 1
ATOM 11820 C C . VAL B 2 86 ? 139.414 153.438 194.811 1.00 82.70 100 VAL B C 1
ATOM 11821 O O . VAL B 2 86 ? 140.395 152.763 194.476 1.00 82.53 100 VAL B O 1
ATOM 11834 N N . ASN B 2 87 ? 138.236 152.877 195.075 1.00 86.55 101 ASN B N 1
ATOM 11835 C CA . ASN B 2 87 ? 138.043 151.433 195.024 1.00 86.23 101 ASN B CA 1
ATOM 11836 C C . ASN B 2 87 ? 137.941 150.898 193.600 1.00 87.12 101 ASN B C 1
ATOM 11837 O O . ASN B 2 87 ? 137.572 149.732 193.420 1.00 86.03 101 ASN B O 1
ATOM 11848 N N . GLY B 2 88 ? 138.252 151.715 192.595 1.00 84.73 102 GLY B N 1
ATOM 11849 C CA . GLY B 2 88 ? 138.199 1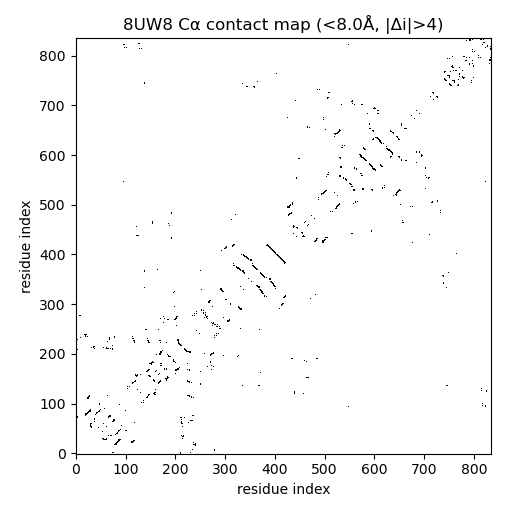51.294 191.214 1.00 82.19 102 GLY B CA 1
ATOM 11850 C C . GLY B 2 88 ? 136.832 151.374 190.576 1.00 83.46 102 GLY B C 1
ATOM 11851 O O . GLY B 2 88 ? 136.714 151.113 189.372 1.00 81.56 102 GLY B O 1
ATOM 11855 N N . CYS B 2 89 ? 135.798 151.722 191.333 1.00 84.99 103 CYS B N 1
ATOM 11856 C CA . CYS B 2 89 ? 134.450 151.817 190.801 1.00 84.56 103 CYS B CA 1
ATOM 11857 C C . CYS B 2 89 ? 134.212 153.200 190.206 1.00 82.99 103 CYS B C 1
ATOM 11858 O O . CYS B 2 89 ? 134.894 154.173 190.535 1.00 83.67 103 CYS B O 1
ATOM 11865 N N . CYS B 2 90 ? 133.236 153.273 189.307 1.00 79.02 104 CYS B N 1
ATOM 11866 C CA . CYS B 2 90 ? 132.887 154.530 188.665 1.00 77.58 104 CYS B CA 1
ATOM 11867 C C . CYS B 2 90 ? 131.934 155.332 189.541 1.00 81.59 104 CYS B C 1
ATOM 11868 O O . CYS B 2 90 ? 131.225 154.784 190.390 1.00 85.43 104 CYS B O 1
ATOM 11875 N N . ASN B 2 91 ? 131.915 156.642 189.319 1.00 86.79 105 ASN B N 1
ATOM 11876 C CA . ASN B 2 91 ? 131.056 157.542 190.086 1.00 87.09 105 ASN B CA 1
ATOM 11877 C C . ASN B 2 91 ? 129.633 157.447 189.549 1.00 86.96 105 ASN B C 1
ATOM 11878 O O . ASN B 2 91 ? 129.291 158.064 188.538 1.00 84.98 105 ASN B O 1
ATOM 11889 N N . VAL B 2 92 ? 128.791 156.673 190.236 1.00 84.43 106 VAL B N 1
ATOM 11890 C CA . VAL B 2 92 ? 127.418 156.479 189.782 1.00 85.29 106 VAL B CA 1
ATOM 11891 C C . VAL B 2 92 ? 126.622 157.773 189.904 1.00 85.78 106 VAL B C 1
ATOM 11892 O O . VAL B 2 92 ? 125.717 158.039 189.105 1.00 84.11 106 VAL B O 1
ATOM 11905 N N . ASN B 2 93 ? 126.942 158.597 190.905 1.00 86.96 107 ASN B N 1
ATOM 11906 C CA . ASN B 2 93 ? 126.161 159.805 191.150 1.00 86.64 107 ASN B CA 1
ATOM 11907 C C . ASN B 2 93 ? 126.220 160.769 189.973 1.00 88.24 107 ASN B C 1
ATOM 11908 O O . ASN B 2 93 ? 125.207 161.387 189.628 1.00 88.45 107 ASN B O 1
ATOM 11919 N N . VAL B 2 94 ? 127.382 160.917 189.352 1.00 88.19 108 VAL B N 1
ATOM 11920 C CA . VAL B 2 94 ? 127.499 161.835 188.212 1.00 88.22 108 VAL B CA 1
ATOM 11921 C C . VAL B 2 94 ? 126.596 161.347 187.085 1.00 89.75 108 VAL B C 1
ATOM 11922 O O . VAL B 2 94 ? 126.597 160.141 186.777 1.00 87.82 108 VAL B O 1
ATOM 11935 N N . PRO B 2 95 ? 125.807 162.221 186.451 1.00 89.13 109 PRO B N 1
ATOM 11936 C CA . PRO B 2 95 ? 124.908 161.744 185.386 1.00 86.96 109 PRO B CA 1
ATOM 11937 C C . PRO B 2 95 ? 125.634 161.120 184.207 1.00 87.67 109 PRO B C 1
ATOM 11938 O O . PRO B 2 95 ? 125.061 160.262 183.524 1.00 87.62 109 PRO B O 1
ATOM 11949 N N . SER B 2 96 ? 126.880 161.522 183.946 1.00 87.08 110 SER B N 1
ATOM 11950 C CA . SER B 2 96 ? 127.604 161.003 182.791 1.00 87.80 110 SER B CA 1
ATOM 11951 C C . SER B 2 96 ? 127.933 159.523 182.926 1.00 85.05 110 SER B C 1
ATOM 11952 O O . SER B 2 96 ? 128.350 158.901 181.944 1.00 86.15 110 SER B O 1
ATOM 11960 N N . THR B 2 97 ? 127.762 158.944 184.113 1.00 83.00 111 THR B N 1
ATOM 11961 C CA . THR B 2 97 ? 128.085 157.537 184.346 1.00 82.25 111 THR B CA 1
ATOM 11962 C C . THR B 2 97 ? 126.831 156.705 184.113 1.00 84.79 111 THR B C 1
ATOM 11963 O O . THR B 2 97 ? 126.008 156.513 185.008 1.00 86.55 111 THR B O 1
ATOM 11974 N N . LYS B 2 98 ? 126.688 156.203 182.890 1.00 81.63 112 LYS B N 1
ATOM 11975 C CA . LYS B 2 98 ? 125.605 155.304 182.517 1.00 80.15 112 LYS B CA 1
ATOM 11976 C C . LYS B 2 98 ? 126.180 153.917 182.272 1.00 77.41 112 LYS B C 1
ATOM 11977 O O . LYS B 2 98 ? 127.168 153.772 181.546 1.00 75.83 112 LYS B O 1
ATOM 11996 N N . GLN B 2 99 ? 125.565 152.907 182.876 1.00 75.12 113 GLN B N 1
ATOM 11997 C CA . GLN B 2 99 ? 126.077 151.549 182.797 1.00 74.50 113 GLN B CA 1
ATOM 11998 C C . GLN B 2 99 ? 125.464 150.811 181.615 1.00 77.80 113 GLN B C 1
ATOM 11999 O O . GLN B 2 99 ? 124.299 151.013 181.265 1.00 75.05 113 GLN B O 1
ATOM 12013 N N . TYR B 2 100 ? 126.272 149.941 181.005 1.00 76.80 114 TYR B N 1
ATOM 12014 C CA . TYR B 2 100 ? 125.851 149.138 179.859 1.00 70.07 114 TYR B CA 1
ATOM 12015 C C . TYR B 2 100 ? 125.512 150.025 178.665 1.00 71.02 114 TYR B C 1
ATOM 12016 O O . TYR B 2 100 ? 124.643 149.704 177.854 1.00 73.57 114 TYR B O 1
ATOM 12034 N N . CYS B 2 101 ? 126.213 151.147 178.551 1.00 72.20 115 CYS B N 1
ATOM 12035 C CA . CYS B 2 101 ? 125.959 152.100 177.481 1.00 72.68 115 CYS B CA 1
ATOM 12036 C C . CYS B 2 101 ? 126.570 151.589 176.184 1.00 68.18 115 CYS B C 1
ATOM 12037 O O . CYS B 2 101 ? 127.793 151.451 176.079 1.00 68.26 115 CYS B O 1
ATOM 12045 N N . CYS B 2 102 ? 125.719 151.325 175.191 1.00 69.82 116 CYS B N 1
ATOM 12046 C CA . CYS B 2 102 ? 126.162 150.906 173.868 1.00 69.36 116 CYS B CA 1
ATOM 12047 C C . CYS B 2 102 ? 126.381 152.090 172.935 1.00 68.08 116 CYS B C 1
ATOM 12048 O O . CYS B 2 102 ? 126.231 151.955 171.714 1.00 65.67 116 CYS B O 1
ATOM 12055 N N . ASP B 2 103 ? 126.718 153.254 173.485 1.00 69.78 117 ASP B N 1
ATOM 12056 C CA . ASP B 2 103 ? 126.968 154.434 172.671 1.00 69.06 117 ASP B CA 1
ATOM 12057 C C . ASP B 2 103 ? 128.100 154.169 171.689 1.00 65.81 117 ASP B C 1
ATOM 12058 O O . ASP B 2 103 ? 129.151 153.643 172.061 1.00 69.22 117 ASP B O 1
ATOM 12067 N N . GLY B 2 104 ? 127.881 154.541 170.431 1.00 61.95 118 GLY B N 1
ATOM 12068 C CA . GLY B 2 104 ? 128.878 154.356 169.399 1.00 64.21 118 GLY B CA 1
ATOM 12069 C C . GLY B 2 104 ? 128.975 152.953 168.848 1.00 62.06 118 GLY B C 1
ATOM 12070 O O . GLY B 2 104 ? 129.839 152.698 168.002 1.00 59.57 118 GLY B O 1
ATOM 12074 N N . CYS B 2 105 ? 128.117 152.038 169.289 1.00 57.29 119 CYS B N 1
ATOM 12075 C CA . CYS B 2 105 ? 128.186 150.643 168.872 1.00 57.39 119 CYS B CA 1
ATOM 12076 C C . CYS B 2 105 ? 127.247 150.435 167.690 1.00 56.37 119 CYS B C 1
ATOM 12077 O O . CYS B 2 105 ? 126.032 150.616 167.809 1.00 56.62 119 CYS B O 1
ATOM 12084 N N . TRP B 2 106 ? 127.817 150.044 166.553 1.00 62.92 120 TRP B N 1
ATOM 12085 C CA . TRP B 2 106 ? 127.049 149.835 165.340 1.00 59.10 120 TRP B CA 1
ATOM 12086 C C . TRP B 2 106 ? 126.271 148.523 165.418 1.00 60.31 120 TRP B C 1
ATOM 12087 O O . TRP B 2 106 ? 126.559 147.669 166.259 1.00 60.47 120 TRP B O 1
ATOM 12108 N N . PRO B 2 107 ? 125.263 148.345 164.558 1.00 65.78 121 PRO B N 1
ATOM 12109 C CA . PRO B 2 107 ? 124.453 147.118 164.635 1.00 59.93 121 PRO B CA 1
ATOM 12110 C C . PRO B 2 107 ? 125.250 145.849 164.402 1.00 60.34 121 PRO B C 1
ATOM 12111 O O . PRO B 2 107 ? 124.879 144.801 164.943 1.00 63.60 121 PRO B O 1
ATOM 12122 N N . ASN B 2 108 ? 126.330 145.905 163.618 1.00 59.78 122 ASN B N 1
ATOM 12123 C CA . ASN B 2 108 ? 127.139 144.719 163.367 1.00 59.00 122 ASN B CA 1
ATOM 12124 C C . ASN B 2 108 ? 127.890 144.247 164.602 1.00 57.12 122 ASN B C 1
ATOM 12125 O O . ASN B 2 108 ? 128.433 143.138 164.587 1.00 59.83 122 ASN B O 1
ATOM 12136 N N . GLY B 2 109 ? 127.932 145.048 165.659 1.00 49.66 123 GLY B N 1
ATOM 12137 C CA . GLY B 2 109 ? 128.632 144.685 166.869 1.00 55.33 123 GLY B CA 1
ATOM 12138 C C . GLY B 2 109 ? 129.985 145.332 167.043 1.00 51.29 123 GLY B C 1
ATOM 12139 O O . GLY B 2 109 ? 130.853 144.736 167.688 1.00 56.24 123 GLY B O 1
ATOM 12143 N N . CYS B 2 110 ? 130.193 146.522 166.497 1.00 43.14 124 CYS B N 1
ATOM 12144 C CA . CYS B 2 110 ? 131.467 147.214 166.585 1.00 44.92 124 CYS B CA 1
ATOM 12145 C C . CYS B 2 110 ? 131.247 148.608 167.153 1.00 44.65 124 CYS B C 1
ATOM 12146 O O . CYS B 2 110 ? 130.256 149.268 166.833 1.00 51.91 124 CYS B O 1
ATOM 12153 N N . CYS B 2 111 ? 132.174 149.046 168.001 1.00 44.19 125 CYS B N 1
ATOM 12154 C CA . CYS B 2 111 ? 132.047 150.302 168.722 1.00 44.55 125 CYS B CA 1
ATOM 12155 C C . CYS B 2 111 ? 133.290 151.147 168.504 1.00 43.42 125 CYS B C 1
ATOM 12156 O O . CYS B 2 111 ? 134.390 150.626 168.313 1.00 49.70 125 CYS B O 1
ATOM 12163 N N . SER B 2 112 ? 133.101 152.463 168.525 1.00 44.72 126 SER B N 1
ATOM 12164 C CA . SER B 2 112 ? 134.209 153.388 168.340 1.00 46.71 126 SER B CA 1
ATOM 12165 C C . SER B 2 112 ? 135.093 153.503 169.573 1.00 46.86 126 SER B C 1
ATOM 12166 O O . SER B 2 112 ? 136.217 154.003 169.464 1.00 45.96 126 SER B O 1
ATOM 12174 N N . ALA B 2 113 ? 134.617 153.059 170.734 1.00 48.78 127 ALA B N 1
ATOM 12175 C CA . ALA B 2 113 ? 135.361 153.151 171.978 1.00 40.06 127 ALA B CA 1
ATOM 12176 C C . ALA B 2 113 ? 135.476 151.773 172.605 1.00 42.61 127 ALA B C 1
ATOM 12177 O O . ALA B 2 113 ? 134.504 151.013 172.643 1.00 46.52 127 ALA B O 1
ATOM 12184 N N . TYR B 2 114 ? 136.672 151.464 173.105 1.00 48.80 128 TYR B N 1
ATOM 12185 C CA . TYR B 2 114 ? 136.908 150.165 173.723 1.00 46.12 128 TYR B CA 1
ATOM 12186 C C . TYR B 2 114 ? 136.065 149.987 174.979 1.00 44.80 128 TYR B C 1
ATOM 12187 O O . TYR B 2 114 ? 135.543 148.896 175.238 1.00 47.23 128 TYR B O 1
ATOM 12205 N N . GLU B 2 115 ? 135.923 151.047 175.775 1.00 47.67 129 GLU B N 1
ATOM 12206 C CA . GLU B 2 115 ? 135.186 150.931 177.028 1.00 50.02 129 GLU B CA 1
ATOM 12207 C C . GLU B 2 115 ? 133.689 150.821 176.775 1.00 48.47 129 GLU B C 1
ATOM 12208 O O . GLU B 2 115 ? 132.989 150.088 177.479 1.00 48.92 129 GLU B O 1
ATOM 12220 N N . TYR B 2 116 ? 133.177 151.533 175.770 1.00 53.31 130 TYR B N 1
ATOM 12221 C CA . TYR B 2 116 ? 131.790 151.321 175.373 1.00 57.02 130 TYR B CA 1
ATOM 12222 C C . TYR B 2 116 ? 131.597 149.939 174.768 1.00 58.99 130 TYR B C 1
ATOM 12223 O O . TYR B 2 116 ? 130.542 149.326 174.953 1.00 55.96 130 TYR B O 1
ATOM 12241 N N . CYS B 2 117 ? 132.607 149.425 174.062 1.00 56.03 131 CYS B N 1
ATOM 12242 C CA . CYS B 2 117 ? 132.551 148.046 173.596 1.00 47.26 131 CYS B CA 1
ATOM 12243 C C . CYS B 2 117 ? 132.431 147.080 174.766 1.00 48.63 131 CYS B C 1
ATOM 12244 O O . CYS B 2 117 ? 131.647 146.128 174.716 1.00 49.86 131 CYS B O 1
ATOM 12251 N N . VAL B 2 118 ? 133.205 147.311 175.829 1.00 58.06 132 VAL B N 1
ATOM 12252 C CA . VAL B 2 118 ? 133.136 146.452 177.009 1.00 58.16 132 VAL B CA 1
ATOM 12253 C C . VAL B 2 118 ? 131.774 146.581 177.683 1.00 55.36 132 VAL B C 1
ATOM 12254 O O . VAL B 2 118 ? 131.164 145.580 178.077 1.00 57.27 132 VAL B O 1
ATOM 12267 N N . SER B 2 119 ? 131.277 147.811 177.822 1.00 56.34 133 SER B N 1
ATOM 12268 C CA . SER B 2 119 ? 129.994 148.028 178.485 1.00 59.53 133 SER B CA 1
ATOM 12269 C C . SER B 2 119 ? 128.860 147.363 177.719 1.00 61.98 133 SER B C 1
ATOM 12270 O O . SER B 2 119 ? 128.002 146.698 178.312 1.00 58.05 133 SER B O 1
ATOM 12278 N N . CYS B 2 120 ? 128.842 147.523 176.395 1.00 72.08 134 CYS B N 1
ATOM 12279 C CA . CYS B 2 120 ? 127.844 146.844 175.583 1.00 67.61 134 CYS B CA 1
ATOM 12280 C C . CYS B 2 120 ? 128.010 145.333 175.682 1.00 72.91 134 CYS B C 1
ATOM 12281 O O . CYS B 2 120 ? 127.022 144.594 175.762 1.00 76.77 134 CYS B O 1
ATOM 12288 N N . CYS B 2 121 ? 129.260 144.858 175.700 1.00 71.01 135 CYS B N 1
ATOM 12289 C CA . CYS B 2 121 ? 129.528 143.437 175.874 1.00 64.89 135 CYS B CA 1
ATOM 12290 C C . CYS B 2 121 ? 129.126 142.944 177.255 1.00 65.31 135 CYS B C 1
ATOM 12291 O O . CYS B 2 121 ? 128.864 141.749 177.423 1.00 71.32 135 CYS B O 1
ATOM 12298 N N . LEU B 2 122 ? 129.072 143.831 178.245 1.00 66.90 136 LEU B N 1
ATOM 12299 C CA . LEU B 2 122 ? 128.640 143.469 179.587 1.00 65.56 136 LEU B CA 1
ATOM 12300 C C . LEU B 2 122 ? 127.131 143.546 179.753 1.00 69.35 136 LEU B C 1
ATOM 12301 O O . LEU B 2 122 ? 126.630 143.295 180.853 1.00 71.36 136 LEU B O 1
ATOM 12317 N N . GLN B 2 123 ? 126.403 143.881 178.693 1.00 75.95 137 GLN B N 1
ATOM 12318 C CA . GLN B 2 123 ? 124.959 144.008 178.794 1.00 78.71 137 GLN B CA 1
ATOM 12319 C C . GLN B 2 123 ? 124.353 142.699 179.296 1.00 80.78 137 GLN B C 1
ATOM 12320 O O . GLN B 2 123 ? 124.786 141.616 178.884 1.00 76.70 137 GLN B O 1
ATOM 12334 N N . PRO B 2 124 ? 123.348 142.755 180.185 1.00 86.04 138 PRO B N 1
ATOM 12335 C CA . PRO B 2 124 ? 122.729 141.533 180.709 1.00 86.47 138 PRO B CA 1
ATOM 12336 C C . PRO B 2 124 ? 121.844 140.830 179.682 1.00 83.47 138 PRO B C 1
ATOM 12337 O O . PRO B 2 124 ? 121.377 141.478 178.745 1.00 79.34 138 PRO B O 1
ATOM 12348 N N . HIS B 2 151 ? 132.459 137.763 183.197 1.00 69.92 165 HIS B N 1
ATOM 12349 C CA . HIS B 2 151 ? 132.680 138.008 181.779 1.00 68.29 165 HIS B CA 1
ATOM 12350 C C . HIS B 2 151 ? 133.536 139.242 181.546 1.00 69.17 165 HIS B C 1
ATOM 12351 O O . HIS B 2 151 ? 133.830 139.588 180.405 1.00 65.66 165 HIS B O 1
ATOM 12365 N N . PHE B 2 152 ? 133.938 139.915 182.624 1.00 65.54 166 PHE B N 1
ATOM 12366 C CA . PHE B 2 152 ? 134.641 141.181 182.459 1.00 64.11 166 PHE B CA 1
ATOM 12367 C C . PHE B 2 152 ? 135.957 140.995 181.709 1.00 66.52 166 PHE B C 1
ATOM 12368 O O . PHE B 2 152 ? 136.270 141.764 180.794 1.00 55.75 166 PHE B O 1
ATOM 12385 N N . GLU B 2 153 ? 136.740 139.976 182.073 1.00 70.21 167 GLU B N 1
ATOM 12386 C CA . GLU B 2 153 ? 137.973 139.702 181.339 1.00 59.59 167 GLU B CA 1
ATOM 12387 C C . GLU B 2 153 ? 137.674 139.276 179.907 1.00 63.22 167 GLU B C 1
ATOM 12388 O O . GLU B 2 153 ? 138.392 139.658 178.974 1.00 67.72 167 GLU B O 1
ATOM 12400 N N . LEU B 2 154 ? 136.616 138.484 179.714 1.00 66.59 168 LEU B N 1
ATOM 12401 C CA . LEU B 2 154 ? 136.226 138.085 178.367 1.00 63.87 168 LEU B CA 1
ATOM 12402 C C . LEU B 2 154 ? 135.885 139.300 177.515 1.00 62.59 168 LEU B C 1
ATOM 12403 O O . LEU B 2 154 ? 136.321 139.406 176.365 1.00 58.07 168 LEU B O 1
ATOM 12419 N N . CYS B 2 155 ? 135.097 140.228 178.061 1.00 58.65 169 CYS B N 1
ATOM 12420 C CA . CYS B 2 155 ? 134.740 141.423 177.305 1.00 61.69 169 CYS B CA 1
ATOM 12421 C C . CYS B 2 155 ? 135.951 142.317 177.076 1.00 58.37 169 CYS B C 1
ATOM 12422 O O . CYS B 2 155 ? 136.064 142.955 176.024 1.00 47.57 169 CYS B O 1
ATOM 12429 N N . LEU B 2 156 ? 136.860 142.379 178.048 1.00 61.54 170 LEU B N 1
ATOM 12430 C CA . LEU B 2 156 ? 138.079 143.157 177.869 1.00 54.15 170 LEU B CA 1
ATOM 12431 C C . LEU B 2 156 ? 138.909 142.612 176.719 1.00 52.55 170 LEU B C 1
ATOM 12432 O O . LEU B 2 156 ? 139.460 143.380 175.926 1.00 47.15 170 LEU B O 1
ATOM 12448 N N . ALA B 2 157 ? 139.025 141.283 176.629 1.00 54.04 171 ALA B N 1
ATOM 12449 C CA . ALA B 2 157 ? 139.827 140.652 175.585 1.00 44.06 171 ALA B CA 1
ATOM 12450 C C . ALA B 2 157 ? 139.148 140.728 174.220 1.00 52.89 171 ALA B C 1
ATOM 12451 O O . ALA B 2 157 ? 139.784 141.075 173.220 1.00 53.99 171 ALA B O 1
ATOM 12458 N N . LYS B 2 158 ? 137.851 140.415 174.164 1.00 59.09 172 LYS B N 1
ATOM 12459 C CA . LYS B 2 158 ? 137.137 140.376 172.892 1.00 56.19 172 LYS B CA 1
ATOM 12460 C C . LYS B 2 158 ? 136.963 141.756 172.280 1.00 49.22 172 LYS B C 1
ATOM 12461 O O . LYS B 2 158 ? 136.700 141.857 171.080 1.00 51.11 172 LYS B O 1
ATOM 12480 N N . CYS B 2 159 ? 137.087 142.815 173.073 1.00 51.97 173 CYS B N 1
ATOM 12481 C CA . CYS B 2 159 ? 136.954 144.170 172.563 1.00 47.16 173 CYS B CA 1
ATOM 12482 C C . CYS B 2 159 ? 138.286 144.792 172.173 1.00 47.16 173 CYS B C 1
ATOM 12483 O O . CYS B 2 159 ? 138.295 145.892 171.610 1.00 48.26 173 CYS B O 1
ATOM 12490 N N . ARG B 2 160 ? 139.403 144.129 172.452 1.00 36.74 174 ARG B N 1
ATOM 12491 C CA . ARG B 2 160 ? 140.687 144.610 171.968 1.00 34.13 174 ARG B CA 1
ATOM 12492 C C . ARG B 2 160 ? 140.805 144.290 170.489 1.00 44.12 174 ARG B C 1
ATOM 12493 O O . ARG B 2 160 ? 140.333 143.248 170.026 1.00 51.06 174 ARG B O 1
ATOM 12514 N N . THR B 2 161 ? 141.427 145.193 169.743 1.00 39.93 175 THR B N 1
ATOM 12515 C CA . THR B 2 161 ? 141.671 144.926 168.335 1.00 36.15 175 THR B CA 1
ATOM 12516 C C . THR B 2 161 ? 142.519 143.669 168.195 1.00 38.06 175 THR B C 1
ATOM 12517 O O . THR B 2 161 ? 143.559 143.530 168.845 1.00 48.20 175 THR B O 1
ATOM 12528 N N . SER B 2 162 ? 142.065 142.748 167.345 1.00 45.40 176 SER B N 1
ATOM 12529 C CA . SER B 2 162 ? 142.686 141.435 167.220 1.00 45.44 176 SER B CA 1
ATOM 12530 C C . SER B 2 162 ? 143.046 141.145 165.771 1.00 41.09 176 SER B C 1
ATOM 12531 O O . SER B 2 162 ? 143.040 142.050 164.931 1.00 50.23 176 SER B O 1
ATOM 12539 N N . SER B 2 163 ? 143.390 139.890 165.473 1.00 47.21 177 SER B N 1
ATOM 12540 C CA . SER B 2 163 ? 143.702 139.517 164.097 1.00 48.60 177 SER B CA 1
ATOM 12541 C C . SER B 2 163 ? 142.506 139.735 163.180 1.00 46.70 177 SER B C 1
ATOM 12542 O O . SER B 2 163 ? 142.652 140.269 162.074 1.00 45.19 177 SER B O 1
ATOM 12550 N N . GLN B 2 164 ? 141.314 139.330 163.619 1.00 47.29 178 GLN B N 1
ATOM 12551 C CA . GLN B 2 164 ? 140.127 139.434 162.784 1.00 38.78 178 GLN B CA 1
ATOM 12552 C C . GLN B 2 164 ? 139.645 140.866 162.610 1.00 38.13 178 GLN B C 1
ATOM 12553 O O . GLN B 2 164 ? 138.735 141.101 161.809 1.00 45.87 178 GLN B O 1
ATOM 12567 N N . SER B 2 165 ? 140.216 141.818 163.339 1.00 37.71 179 SER B N 1
ATOM 12568 C CA . SER B 2 165 ? 139.820 143.214 163.249 1.00 44.42 179 SER B CA 1
ATOM 12569 C C . SER B 2 165 ? 140.558 143.965 162.153 1.00 43.76 179 SER B C 1
ATOM 12570 O O . SER B 2 165 ? 140.323 145.165 161.982 1.00 47.22 179 SER B O 1
ATOM 12578 N N . VAL B 2 166 ? 141.439 143.299 161.410 1.00 40.61 180 VAL B N 1
ATOM 12579 C CA . VAL B 2 166 ? 142.291 143.962 160.438 1.00 46.05 180 VAL B CA 1
ATOM 12580 C C . VAL B 2 166 ? 142.207 143.241 159.099 1.00 46.35 180 VAL B C 1
ATOM 12581 O O . VAL B 2 166 ? 141.850 142.065 159.014 1.00 37.30 180 VAL B O 1
ATOM 12594 N N . GLN B 2 167 ? 142.533 143.983 158.044 1.00 50.74 181 GLN B N 1
ATOM 12595 C CA . GLN B 2 167 ? 142.688 143.448 156.701 1.00 55.01 181 GLN B CA 1
ATOM 12596 C C . GLN B 2 167 ? 144.053 143.868 156.179 1.00 57.02 181 GLN B C 1
ATOM 12597 O O . GLN B 2 167 ? 144.468 145.015 156.365 1.00 54.42 181 GLN B O 1
ATOM 12611 N N . HIS B 2 168 ? 144.750 142.935 155.534 1.00 53.03 182 HIS B N 1
ATOM 12612 C CA . HIS B 2 168 ? 146.130 143.135 155.099 1.00 49.65 182 HIS B CA 1
ATOM 12613 C C . HIS B 2 168 ? 147.071 143.350 156.280 1.00 57.08 182 HIS B C 1
ATOM 12614 O O . HIS B 2 168 ? 148.156 143.915 156.121 1.00 56.54 182 HIS B O 1
ATOM 12628 N N . GLU B 2 169 ? 146.639 142.935 157.471 1.00 58.89 183 GLU B N 1
ATOM 12629 C CA . GLU B 2 169 ? 147.467 142.861 158.669 1.00 55.89 183 GLU B CA 1
ATOM 12630 C C . GLU B 2 169 ? 147.788 144.220 159.281 1.00 55.35 183 GLU B C 1
ATOM 12631 O O . GLU B 2 169 ? 148.228 144.281 160.430 1.00 61.84 183 GLU B O 1
ATOM 12643 N N . ASN B 2 170 ? 147.512 145.319 158.579 1.00 49.46 184 ASN B N 1
ATOM 12644 C CA . ASN B 2 170 ? 147.931 146.621 159.088 1.00 48.76 184 ASN B CA 1
ATOM 12645 C C . ASN B 2 170 ? 146.890 147.706 158.833 1.00 53.55 184 ASN B C 1
ATOM 12646 O O . ASN B 2 170 ? 147.220 148.896 158.895 1.00 53.41 184 ASN B O 1
ATOM 12657 N N . THR B 2 171 ? 145.648 147.325 158.558 1.00 49.06 185 THR B N 1
ATOM 12658 C CA . THR B 2 171 ? 144.563 148.268 158.348 1.00 45.46 185 THR B CA 1
ATOM 12659 C C . THR B 2 171 ? 143.293 147.661 158.914 1.00 46.69 185 THR B C 1
ATOM 12660 O O . THR B 2 171 ? 143.017 146.478 158.701 1.00 57.16 185 THR B O 1
ATOM 12671 N N . TYR B 2 172 ? 142.530 148.467 159.644 1.00 41.76 186 TYR B N 1
ATOM 12672 C CA . TYR B 2 172 ? 141.267 147.994 160.190 1.00 48.99 186 TYR B CA 1
ATOM 12673 C C . TYR B 2 172 ? 140.251 147.784 159.077 1.00 47.06 186 TYR B C 1
ATOM 12674 O O . TYR B 2 172 ? 140.201 148.542 158.106 1.00 45.35 186 TYR B O 1
ATOM 12692 N N . ARG B 2 173 ? 139.428 146.748 159.229 1.00 52.23 187 ARG B N 1
ATOM 12693 C CA . ARG B 2 173 ? 138.258 146.592 158.378 1.00 52.71 187 ARG B CA 1
ATOM 12694 C C . ARG B 2 173 ? 137.163 147.595 158.717 1.00 58.16 187 ARG B C 1
ATOM 12695 O O . ARG B 2 173 ? 136.172 147.676 157.983 1.00 55.81 187 ARG B O 1
ATOM 12716 N N . ASP B 2 174 ? 137.307 148.337 159.816 1.00 53.07 188 ASP B N 1
ATOM 12717 C CA . ASP B 2 174 ? 136.360 149.366 160.221 1.00 44.54 188 ASP B CA 1
ATOM 12718 C C . ASP B 2 174 ? 137.025 150.293 161.232 1.00 53.40 188 ASP B C 1
ATOM 12719 O O . ASP B 2 174 ? 136.794 150.160 162.440 1.00 56.68 188 ASP B O 1
ATOM 12728 N N . PRO B 2 175 ? 137.856 151.238 160.787 1.00 52.48 189 PRO B N 1
ATOM 12729 C CA . PRO B 2 175 ? 138.584 152.076 161.756 1.00 46.20 189 PRO B CA 1
ATOM 12730 C C . PRO B 2 175 ? 137.679 152.827 162.716 1.00 51.68 189 PRO B C 1
ATOM 12731 O O . PRO B 2 175 ? 138.021 152.978 163.895 1.00 57.30 189 PRO B O 1
ATOM 12742 N N . ILE B 2 176 ? 136.529 153.309 162.244 1.00 48.78 190 ILE B N 1
ATOM 12743 C CA . ILE B 2 176 ? 135.635 154.076 163.099 1.00 51.25 190 ILE B CA 1
ATOM 12744 C C . ILE B 2 176 ? 134.968 153.194 164.144 1.00 50.16 190 ILE B C 1
ATOM 12745 O O . ILE B 2 176 ? 134.454 153.705 165.144 1.00 58.74 190 ILE B O 1
ATOM 12761 N N . ALA B 2 177 ? 134.961 151.882 163.940 1.00 44.37 191 ALA B N 1
ATOM 12762 C CA . ALA B 2 177 ? 134.380 150.921 164.870 1.00 44.76 191 ALA B CA 1
ATOM 12763 C C . ALA B 2 177 ? 135.333 149.748 165.068 1.00 50.69 191 ALA B C 1
ATOM 12764 O O . ALA B 2 177 ? 134.965 148.579 164.946 1.00 45.85 191 ALA B O 1
ATOM 12771 N N . LYS B 2 178 ? 136.597 150.061 165.358 1.00 52.12 192 LYS B N 1
ATOM 12772 C CA . LYS B 2 178 ? 137.641 149.046 165.439 1.00 33.15 192 LYS B CA 1
ATOM 12773 C C . LYS B 2 178 ? 137.487 148.106 166.625 1.00 35.41 192 LYS B C 1
ATOM 12774 O O . LYS B 2 178 ? 138.139 147.059 166.640 1.00 51.52 192 LYS B O 1
ATOM 12793 N N . TYR B 2 179 ? 136.659 148.439 167.611 1.00 42.55 193 TYR B N 1
ATOM 12794 C CA . TYR B 2 179 ? 136.463 147.614 168.801 1.00 34.84 193 TYR B CA 1
ATOM 12795 C C . TYR B 2 179 ? 135.132 146.895 168.661 1.00 34.84 193 TYR B C 1
ATOM 12796 O O . TYR B 2 179 ? 134.075 147.528 168.705 1.00 53.61 193 TYR B O 1
ATOM 12814 N N . CYS B 2 180 ? 135.186 145.581 168.490 1.00 43.55 194 CYS B N 1
ATOM 12815 C CA . CYS B 2 180 ? 134.007 144.779 168.207 1.00 43.75 194 CYS B CA 1
ATOM 12816 C C . CYS B 2 180 ? 133.871 143.685 169.251 1.00 47.80 194 CYS B C 1
ATOM 12817 O O . CYS B 2 180 ? 134.857 143.055 169.639 1.00 56.43 194 CYS B O 1
ATOM 12824 N N . TYR B 2 181 ? 132.640 143.473 169.701 1.00 54.70 195 TYR B N 1
ATOM 12825 C CA . TYR B 2 181 ? 132.320 142.478 170.712 1.00 54.12 195 TYR B CA 1
ATOM 12826 C C . TYR B 2 181 ? 131.561 141.293 170.136 1.00 62.35 195 TYR B C 1
ATOM 12827 O O . TYR B 2 181 ? 131.229 140.364 170.880 1.00 65.54 195 TYR B O 1
ATOM 12845 N N . GLY B 2 182 ? 131.274 141.306 168.839 1.00 63.20 196 GLY B N 1
ATOM 12846 C CA . GLY B 2 182 ? 130.578 140.216 168.189 1.00 59.44 196 GLY B CA 1
ATOM 12847 C C . GLY B 2 182 ? 130.918 140.160 166.714 1.00 64.12 196 GLY B C 1
ATOM 12848 O O . GLY B 2 182 ? 131.594 141.048 166.194 1.00 64.29 196 GLY B O 1
#

GO terms:
  GO:0000139 Golgi membrane (C, IDA)
  GO:0051604 protein maturation (P, IDA)
  GO:0000139 Golgi membrane (C, EXP)
  GO:0051604 protein maturation (P, IMP)
  GO:0036500 ATF6-mediated unfolded protein response (P, TAS)
  GO:0005739 mitochondrion (C, IDA)
  GO:0005576 extracellular region (C, EXP)
  GO:0005789 endoplasmic reticulum membrane (C, EXP)
  GO:0004252 serine-type endopeptidase activity (F, IMP)
  GO:0060627 regulation of vesicle-mediated transport (P, IMP)
  GO:0006508 proteolysis (P, IMP)
  GO:0007040 lysosome organization (P, IMP)
  GO:0005515 protein binding (F, IPI)
  GO:0005788 endoplasmic reticulum lumen (C, TAS)
  GO:0004252 serine-type endopeptidase activity (F, TAS)
  GO:0006508 proteolysis (P, TAS)
  GO:0004252 serine-type endopeptidase activity (F, EXP)
  GO:0000139 Golgi membrane (C, TAS)
  GO:0045540 regulation of cholesterol biosynthetic process (P, TAS)
  GO:0030968 endoplasmic reticulum unfolded protein response (P, TAS)

Solvent-accessible surface area: 30515 Å² total; per-residue (Å²): 148,111,48,5,0,54,51,14,88,0,50,48,0,46,149,90,58,50,23,0,40,136,0,94,0,0,0,0,0,0,0,2,8,114,158,13,69,0,19,121,62,45,131,78,34,19,41,53,15,97,51,243,55,68,66,5,60,84,0,22,1,0,0,0,0,0,2,0,3,0,59,113,84,3,50,0,0,0,16,40,1,27,2,11,2,3,1,0,4,7,73,103,58,39,21,39,18,10,37,15,0,45,0,0,24,49,0,8,91,66,123,1,33,0,0,0,0,1,40,25,20,48,24,24,67,6,86,1,15,6,25,0,0,74,8,0,0,0,24,74,1,2,0,0,0,0,0,3,66,66,14,54,26,12,4,0,16,13,3,0,0,5,0,33,8,0,4,0,0,0,0,1,44,34,140,54,77,25,8,177,43,0,0,15,0,3,1,15,62,41,28,25,63,32,25,1,4,9,2,0,8,0,0,2,14,0,25,32,0,46,1,0,4,47,156,29,39,41,80,62,42,63,4,0,6,0,0,0,0,0,0,0,0,0,0,0,0,0,6,8,2,10,128,147,100,164,36,14,5,6,2,0,0,6,11,0,1,15,54,0,7,91,89,6,127,63,20,8,0,3,29,0,0,16,0,31,2,34,4,45,111,0,38,108,34,5,95,93,21,136,50,57,6,25,1,6,2,50,48,0,13,6,42,86,55,67,10,0,14,7,18,35,20,41,32,14,8,87,19,20,52,53,27,37,1,12,0,6,0,2,0,5,22,14,13,4,6,90,12,60,104,76,4,74,28,72,50,55,131,130,82,65,0,75,15,4,44,0,0,10,44,64,12,84,20,0,24,6,32,2,1,76,0,10,0,4,0,12,6,32,166,177,0,29,88,64,113,18,55,2,43,2,23,0,28,0,36,0,1,0,38,54,91,87,82,62,93,13,83,21,121,0,60,1,61,0,57,0,26,47,54,13,78,100,18,90,4,0,0,2,5,2,15,0,16,12,24,9,2,54,2,7,1,0,20,5,5,3,118,34,145,114,30,35,26,8,20,3,0,2,1,2,13,0,0,1,52,62,0,0,58,49,0,43,83,100,33,16,24,2,15,31,1,18,11,6,0,35,22,13,74,11,73,43,0,2,0,0,0,0,3,0,4,1,0,6,5,1,80,74,0,23,30,31,0,83,115,5,0,51,118,13,1,0,0,0,1,1,0,0,0,4,23,45,49,0,0,101,116,15,88,42,98,6,101,85,3,117,66,141,29,59,1,11,4,0,1,0,3,0,5,0,0,24,86,0,0,57,66,16,88,1,3,0,17,54,13,1,31,14,16,106,17,74,3,40,158,80,77,0,9,0,1,0,0,0,6,1,20,76,5,17,116,123,9,34,3,0,4,17,68,8,71,36,8,8,47,42,33,53,145,140,98,100,35,101,39,125,82,5,25,0,0,0,2,25,100,12,115,45,177,50,10,0,40,0,0,0,0,0,0,1,25,4,0,5,19,29,65,84,83,66,73,0,20,48,0,1,25,22,0,0,76,12,1,13,106,21,106,65,9,92,24,0,11,158,23,86,54,111,89,184,16,33,76,20,89,84,55,127,85,14,124,91,9,150,46,34,70,7,7,126,65,7,63,0,16,60,60,110,120,37,119,52,115,51,94,106,61,53,100,55,108,229,73,84,98,39,192,13,134,32,0,72,24,0,64,84,31,0,0,0,64,88,0,43,4,1,67,26,189,25,32,76,115,60,8,20,2,36,78,137,43,117,64,10,144,76,55,33,51,81,33,27,139,134,95,5,12,0,60,23,8,13,47,0,0,0,13,35,23,80,145,164,8,75,112,2,9,35,122,0,12,1,14,37,122,16,15,84,86,9,29,59,9,156,50,79,130,0,43,37,32,57,75

Sequence (835 aa):
PRQVAQTLQADVLWQMGYTGANVRVAVFDTGLSEKHPHFKNVKERTNWTNERTLDDGLGHGTFVAGVIASMRECQGFAPDAELHIFRVFTNNQVSYTSWFLDAFNYAILKKIDVLNLSIGGPDFMDHPFVDKVWELTANNVIMVSAIGNDGPLYGTLNNPADQMDVIGVGGIDFEDNIARFSSRGMTTWELPGGYGRMKPDIVTYGAGVRGSGVKGGCRALSGTSVASPVVAGAVTLLVSTVQKRELVNPASMKQALIASARRLPGVNMFEQGHGKLDLLRAYQILNSYKPQASLSPSYIDLTECPYMWPYCSQPIYYGGMPTVVNVTILNGMGVTGRIVDKPDWQPYLPQNGDNIEVAFSYSSVLWPWSGYLAISISVTKKAASWEGIAQGHVMITVASPAGAEQTSTVKLPIKVKIIPTPPRSKRVLWDQYHNLRYPPGYFPRDNLRMKNDPLDWNGDHIHTNFRDMYQHLRSMGYFVEVLGAPFTCFDASQYGTLLMVDSEEEYFPEEIAKLRRDVDNGLSLVIFSDWYNTSVMRKVKFYDENTRQWWMPDTGGANIPALNELLSVWNMGFSDGLYEGEFTLANHDMYYASGCSIAKFPEDGVVITQTFKDQGLEVLKQETAVVENVPILGLYQIPAEGGGRIVLYGDSNCLDDSHRQKDCFWLLDALLQYTSYGVTPPSLSHSGNRQRPPSGAGSVTPERMEGNHLHRYSKVLEAHLGDPKPRPLPACPRLSWAQCRNSIQGKHLITDELGYVCERKDLLVNGCCNVNVPSTKQYCCDGCWPNGCCSAYEYCVSCCLQPHFELCLAKCRTSSQSVQHENTYRDPIAKYCYG

Organism: Homo sapiens (NCBI:txid9606)

Secondary structure (DSSP, 8-state):
---HHHHTTHHHHHTTT-SSTT-EEEEEES---TT-TT-S-EEEEEE-SSSS--S-SSSHHHHHHHHHH--SSS--S-TT-EEEEEE-S-TTS---HHHHHHHHHHHHHHT-SEEEE---BS-TT-HHHHHHHHHHHHTT-EEEEE--S-TTSBT---BTTTSTTEEEEEEEETTS-B-TTS-BS---TTTTTS------SEEEEEEEEEEE-SSSSEEEEESHHHHHHHHHHHHHHHHHH-S-GGG--HHHHHHHHHHHPBPPTT--HHHHTT-B--HHHHHHHHHH--S-EEEESSSEESSSTTTTTTTTSS-EETTSPPEEEEEEEEETT-SSBEE-SS-EEEE-TTTTGGGEEEEEEE-SSB-SSEEEEEEEEEE-SGGGG--EEEEEEEEEEEE--------EEEEEEEEEEEEPPP-TTTEEEEE-TT---TTTS--B-SSTT-TT--B--STTBTTBBSHHHHHHHHHTT-EEEEE-S-GGGS-TTT-SEEEEES------HHHHHHHHHHHHHT-EEEEE-----HHHHHHT-EEETTTTEEEPPSSSSS-HHHHHHHHGGGT-------EEEEEEETTEEEEEEEE---SB--TT---EEEEEEEHHHHHHH----EEEEEEEEEEEE-SSTT--EEEEES-STTT--SS-SS--HHHHHHHHHHHHH----HHHHS-TT-----B-SSSPPP-PPTT--GGGG-SSB-S-SSS--BPPPPPPP---B-/---B-TT-SSEEEBSS-EEEEGGGB-TTS-B-SSSTT-EET--TTB-TTSEESSHHHHHHHHT---HHHHHHHTS--GGGEETTTEES-GGG-EE--

Radius of gyration: 27.71 Å; Cα contacts (8 Å, |Δi|>4): 2340; chains: 2; bounding box: 64×72×78 Å

Foldseek 3Di:
DDAQQVVLVLVVLVVVVQQLAPAEEEEAEQAADDCAPQADAAPDFEELDPDPDRAAPQFLSQFLCFQQAGDPQHGHSHVNHHYYHYRQAHNVRDHALVSVLVVLVVCLVVLHQEYEALDFALFPVPVSNVVSVQVSQLSQHAYQYEQFQQDPFELSGGPPQQPLLYQYEFADAPVQHGDGRGYFYFHQPQPPPADGAADNQAYEHFFQRWGAGRRGHTGGHGGSSRRRSNVRSLLSSLCSLADPNLLRGNLSSSVLQLVQADQDPPDACRRGPSHHGNSVSSSVCSNVDDFAKAKRVRAAALPDDPNDPPSVLDAAAAQAFFDKHWIKIQGSPAQKKAFPDQWDWFWDPVFQQVQKFWFWDWDRIAHRNIIIIIIGIHGDPVCLAPWDWRKTWTWTWMFDPDPDTPTHTGTHIHTGTYHHADAQLLEEEEELQQADWPPVAAQADLFLVPPVGGTGRSSPDCRTLLVVLVSLSSVVRRDYGYDRAAQVFGDLNNHLEYEAFQGAFAHAPVSLVSVQVSQLQRYAYEYAYGAWALLLQVLSFDQDPNVRDTHGHLTYSHNQVRVQVSCVVVFWGWAHFWWWDWDDFLNFIDTRRTWTATLADDQPKLWFFAKTWRVSCCSRVVDTDIDGTGTAWIKDRDPNVSGFIYIGGTGRQLSGNSPDDGHCSVVVVQVSCCRRPVPHRCRRNVDPRTDGGHHNPPRDHDDRHPQRQVCVRHPFWHNPSPPIHGDPRDDHDDTDTD/DWDWLVPDPFWIATLQFWIAGPVQADPVRDGNPPPPNTDGLACPQADPVFFHQDLSSSQRVLSVVPSVPSNVQQPQDCVQADPSPHGPCNSRSGGND